Protein 3OQ5 (pdb70)

InterPro domains:
  IPR002515 Zinc finger, C2H2C-type [PF01530] (621-649)
  IPR002515 Zinc finger, C2H2C-type [PS51802] (613-656)
  IPR004092 Mbt repeat domain [PF02820] (310-378)
  IPR004092 Mbt repeat domain [PF02820] (417-484)
  IPR004092 Mbt repeat domain [PF02820] (521-587)
  IPR004092 Mbt repeat domain [PS51079] (274-374)
  IPR004092 Mbt repeat domain [PS51079] (382-481)
  IPR004092 Mbt repeat domain [PS51079] (490-585)
  IPR004092 Mbt repeat domain [SM00561] (274-374)
  IPR004092 Mbt repeat domain [SM00561] (382-481)
  IPR004092 Mbt repeat domain [SM00561] (490-585)
  IPR036060 Zinc finger, C2H2C-type superfamily [SSF103637] (619-657)
  IPR047361 Lethal(3)malignant brain tumor-like protein 1, first MBT repeat [cd20131] (293-401)
  IPR047362 Lethal(3)malignant brain tumor-like protein 1, third MBT repeat [cd20137] (513-587)
  IPR050548 Polycomb group and chromatin remodeling factors [PTHR12247] (184-776)

Organism: Homo sapiens (NCBI:txid9606)

Radius of gyration: 35.73 Å; Cα contacts (8 Å, |Δi|>4): 1962; chains: 3; bounding box: 79×99×88 Å

Structure (mmCIF, N/CA/C/O backbone):
data_3OQ5
#
_entry.id   3OQ5
#
_cell.length_a   109.080
_cell.length_b   109.080
_cell.length_c   90.050
_cell.angle_alpha   90.00
_cell.angle_beta   90.00
_cell.angle_gamma   120.00
#
_symmetry.space_group_name_H-M   'P 32'
#
loop_
_entity.id
_entity.type
_entity.pdbx_description
1 polymer 'Lethal(3)malignant brain tumor-like protein'
2 polymer 'Cellular tumor antigen p53'
3 water water
#
loop_
_atom_site.group_PDB
_atom_site.id
_atom_site.type_symbol
_atom_site.label_atom_id
_atom_site.label_alt_id
_atom_site.label_comp_id
_atom_site.label_asym_id
_atom_site.label_entity_id
_atom_site.label_seq_id
_atom_site.pdbx_PDB_ins_code
_atom_site.Cartn_x
_atom_site.Cartn_y
_atom_site.Cartn_z
_atom_site.occupancy
_atom_site.B_iso_or_equiv
_atom_site.auth_seq_id
_atom_site.auth_comp_id
_atom_site.auth_asym_id
_atom_site.auth_atom_id
_atom_site.pdbx_PDB_model_num
ATOM 1 N N . TRP A 1 21 ? 22.325 0.558 -17.990 1.00 54.24 206 TRP A N 1
ATOM 2 C CA . TRP A 1 21 ? 23.193 -0.052 -16.994 1.00 57.67 206 TRP A CA 1
ATOM 3 C C . TRP A 1 21 ? 22.638 -1.386 -16.520 1.00 54.37 206 TRP A C 1
ATOM 4 O O . TRP A 1 21 ? 21.425 -1.583 -16.464 1.00 49.43 206 TRP A O 1
ATOM 15 N N . SER A 1 22 ? 23.541 -2.296 -16.172 1.00 60.28 207 SER A N 1
ATOM 16 C CA . SER A 1 22 ? 23.168 -3.623 -15.697 1.00 60.47 207 SER A CA 1
ATOM 17 C C . SER A 1 22 ? 24.246 -4.210 -14.791 1.00 59.70 207 SER A C 1
ATOM 18 O O . SER A 1 22 ? 25.420 -3.868 -14.906 1.00 65.05 207 SER A O 1
ATOM 21 N N . TRP A 1 23 ? 23.840 -5.089 -13.883 1.00 53.11 208 TRP A N 1
ATOM 22 C CA . TRP A 1 23 ? 24.791 -5.813 -13.052 1.00 50.50 208 TRP A CA 1
ATOM 23 C C . TRP A 1 23 ? 25.708 -6.679 -13.905 1.00 49.78 208 TRP A C 1
ATOM 24 O O . TRP A 1 23 ? 26.919 -6.703 -13.700 1.00 51.63 208 TRP A O 1
ATOM 35 N N . GLU A 1 24 ? 25.118 -7.393 -14.858 1.00 50.04 209 GLU A N 1
ATOM 36 C CA . GLU A 1 24 ? 25.856 -8.330 -15.698 1.00 51.12 209 GLU A CA 1
ATOM 37 C C . GLU A 1 24 ? 26.949 -7.640 -16.508 1.00 51.33 209 GLU A C 1
ATOM 38 O O . GLU A 1 24 ? 28.056 -8.153 -16.622 1.00 52.37 209 GLU A O 1
ATOM 44 N N . SER A 1 25 ? 26.634 -6.479 -17.070 1.00 55.54 210 SER A N 1
ATOM 45 C CA . SER A 1 25 ? 27.615 -5.701 -17.816 1.00 49.81 210 SER A CA 1
ATOM 46 C C . SER A 1 25 ? 28.655 -5.084 -16.885 1.00 54.95 210 SER A C 1
ATOM 47 O O . SER A 1 25 ? 29.832 -4.985 -17.233 1.00 58.31 210 SER A O 1
ATOM 50 N N . TYR A 1 26 ? 28.213 -4.671 -15.700 1.00 57.42 211 TYR A N 1
ATOM 51 C CA . TYR A 1 26 ? 29.084 -4.014 -14.729 1.00 49.61 211 TYR A CA 1
ATOM 52 C C . TYR A 1 26 ? 29.986 -4.997 -13.991 1.00 50.51 211 TYR A C 1
ATOM 53 O O . TYR A 1 26 ? 31.157 -4.714 -13.757 1.00 47.65 211 TYR A O 1
ATOM 62 N N . LEU A 1 27 ? 29.431 -6.141 -13.608 1.00 53.31 212 LEU A N 1
ATOM 63 C CA . LEU A 1 27 ? 30.222 -7.204 -13.001 1.00 51.24 212 LEU A CA 1
ATOM 64 C C . LEU A 1 27 ? 31.164 -7.795 -14.033 1.00 56.87 212 LEU A C 1
ATOM 65 O O . LEU A 1 27 ? 32.192 -8.373 -13.691 1.00 55.53 212 LEU A O 1
ATOM 70 N N . GLU A 1 28 ? 30.791 -7.656 -15.300 1.00 68.64 213 GLU A N 1
ATOM 71 C CA . GLU A 1 28 ? 31.580 -8.185 -16.404 1.00 58.79 213 GLU A CA 1
ATOM 72 C C . GLU A 1 28 ? 32.741 -7.256 -16.722 1.00 58.98 213 GLU A C 1
ATOM 73 O O . GLU A 1 28 ? 33.855 -7.708 -16.972 1.00 65.70 213 GLU A O 1
ATOM 79 N N . GLU A 1 29 ? 32.477 -5.954 -16.704 1.00 61.15 214 GLU A N 1
ATOM 80 C CA . GLU A 1 29 ? 33.498 -4.965 -17.031 1.00 59.40 214 GLU A CA 1
ATOM 81 C C . GLU A 1 29 ? 34.413 -4.666 -15.839 1.00 65.79 214 GLU A C 1
ATOM 82 O O . GLU A 1 29 ? 35.397 -3.934 -15.967 1.00 57.00 214 GLU A O 1
ATOM 88 N N . GLN A 1 30 ? 34.087 -5.244 -14.686 1.00 73.77 215 GLN A N 1
ATOM 89 C CA . GLN A 1 30 ? 34.829 -4.980 -13.454 1.00 62.69 215 GLN A CA 1
ATOM 90 C C . GLN A 1 30 ? 35.498 -6.229 -12.893 1.00 60.00 215 GLN A C 1
ATOM 91 O O . GLN A 1 30 ? 36.274 -6.146 -11.942 1.00 60.16 215 GLN A O 1
ATOM 97 N N . LYS A 1 31 ? 35.187 -7.383 -13.476 1.00 61.34 216 LYS A N 1
ATOM 98 C CA . LYS A 1 31 ? 35.802 -8.650 -13.073 1.00 62.16 216 LYS A CA 1
ATOM 99 C C . LYS A 1 31 ? 35.465 -9.072 -11.640 1.00 62.15 216 LYS A C 1
ATOM 100 O O . LYS A 1 31 ? 36.176 -9.887 -11.049 1.00 64.62 216 LYS A O 1
ATOM 106 N N . ALA A 1 32 ? 34.387 -8.523 -11.084 1.00 53.30 217 ALA A N 1
ATOM 107 C CA . ALA A 1 32 ? 34.018 -8.809 -9.698 1.00 51.68 217 ALA A CA 1
ATOM 108 C C . ALA A 1 32 ? 32.824 -9.753 -9.600 1.00 49.23 217 ALA A C 1
ATOM 109 O O . ALA A 1 32 ? 32.246 -10.148 -10.616 1.00 56.63 217 ALA A O 1
ATOM 111 N N . ILE A 1 33 ? 32.464 -10.115 -8.370 1.00 49.81 218 ILE A N 1
ATOM 112 C CA . ILE A 1 33 ? 31.292 -10.956 -8.130 1.00 54.97 218 ILE A CA 1
ATOM 113 C C . ILE A 1 33 ? 30.397 -10.357 -7.047 1.00 51.85 218 ILE A C 1
ATOM 114 O O . ILE A 1 33 ? 30.820 -9.483 -6.291 1.00 49.50 218 ILE A O 1
ATOM 119 N N . THR A 1 34 ? 29.158 -10.834 -6.979 1.00 59.50 219 THR A N 1
ATOM 120 C CA . THR A 1 34 ? 28.208 -10.369 -5.975 1.00 53.64 219 THR A CA 1
ATOM 121 C C . THR A 1 34 ? 28.136 -11.325 -4.796 1.00 57.60 219 THR A C 1
ATOM 122 O O . THR A 1 34 ? 28.280 -12.538 -4.954 1.00 45.93 219 THR A O 1
ATOM 126 N N . ALA A 1 35 ? 27.917 -10.766 -3.611 1.00 56.95 220 ALA A N 1
ATOM 127 C CA . ALA A 1 35 ? 27.708 -11.572 -2.426 1.00 47.99 220 ALA A CA 1
ATOM 128 C C . ALA A 1 35 ? 26.604 -12.573 -2.731 1.00 54.60 220 ALA A C 1
ATOM 129 O O . ALA A 1 35 ? 25.520 -12.187 -3.170 1.00 51.15 220 ALA A O 1
ATOM 131 N N . PRO A 1 36 ? 26.887 -13.868 -2.530 1.00 49.71 221 PRO A N 1
ATOM 132 C CA . PRO A 1 36 ? 25.888 -14.915 -2.753 1.00 46.02 221 PRO A CA 1
ATOM 133 C C . PRO A 1 36 ? 24.660 -14.680 -1.886 1.00 52.98 221 PRO A C 1
ATOM 134 O O . PRO A 1 36 ? 24.803 -14.316 -0.719 1.00 52.97 221 PRO A O 1
ATOM 138 N N . VAL A 1 37 ? 23.476 -14.884 -2.456 1.00 53.23 222 VAL A N 1
ATOM 139 C CA . VAL A 1 37 ? 22.218 -14.703 -1.737 1.00 46.27 222 VAL A CA 1
ATOM 140 C C . VAL A 1 37 ? 22.200 -15.451 -0.398 1.00 53.55 222 VAL A C 1
ATOM 141 O O . VAL A 1 37 ? 21.497 -15.052 0.536 1.00 55.58 222 VAL A O 1
ATOM 145 N N . SER A 1 38 ? 22.990 -16.519 -0.300 1.00 53.08 223 SER A N 1
ATOM 146 C CA . SER A 1 38 ? 23.052 -17.321 0.924 1.00 48.56 223 SER A CA 1
ATOM 147 C C . SER A 1 38 ? 23.814 -16.637 2.063 1.00 39.96 223 SER A C 1
ATOM 148 O O . SER A 1 38 ? 23.711 -17.054 3.218 1.00 41.89 223 SER A O 1
ATOM 151 N N . LEU A 1 39 ? 24.572 -15.592 1.738 1.00 39.61 224 LEU A N 1
ATOM 152 C CA . LEU A 1 39 ? 25.282 -14.814 2.748 1.00 42.75 224 LEU A CA 1
ATOM 153 C C . LEU A 1 39 ? 24.328 -13.889 3.492 1.00 47.37 224 LEU A C 1
ATOM 154 O O . LEU A 1 39 ? 24.659 -13.353 4.552 1.00 51.36 224 LEU A O 1
ATOM 159 N N . PHE A 1 40 ? 23.141 -13.705 2.929 1.00 44.52 225 PHE A N 1
ATOM 160 C CA . PHE A 1 40 ? 22.192 -12.737 3.452 1.00 39.64 225 PHE A CA 1
ATOM 161 C C . PHE A 1 40 ? 21.139 -13.379 4.337 1.00 44.21 225 PHE A C 1
ATOM 162 O O . PHE A 1 40 ? 20.869 -14.575 4.236 1.00 44.85 225 PHE A O 1
ATOM 170 N N . GLN A 1 41 ? 20.555 -12.569 5.214 1.00 52.12 226 GLN A N 1
ATOM 171 C CA . GLN A 1 41 ? 19.393 -12.977 5.989 1.00 45.02 226 GLN A CA 1
ATOM 172 C C . GLN A 1 41 ? 18.209 -13.038 5.042 1.00 48.14 226 GLN A C 1
ATOM 173 O O . GLN A 1 41 ? 18.168 -12.296 4.059 1.00 49.94 226 GLN A O 1
ATOM 179 N N . ASP A 1 42 ? 17.247 -13.912 5.329 1.00 46.29 227 ASP A N 1
ATOM 180 C CA . ASP A 1 42 ? 16.076 -14.045 4.466 1.00 48.56 227 ASP A CA 1
ATOM 181 C C . ASP A 1 42 ? 15.378 -12.703 4.290 1.00 59.71 227 ASP A C 1
ATOM 182 O O . ASP A 1 42 ? 15.000 -12.330 3.174 1.00 56.36 227 ASP A O 1
ATOM 187 N N . SER A 1 43 ? 15.221 -11.978 5.397 1.00 48.63 228 SER A N 1
ATOM 188 C CA . SER A 1 43 ? 14.542 -10.686 5.383 1.00 36.79 228 SER A CA 1
ATOM 189 C C . SER A 1 43 ? 15.191 -9.704 4.403 1.00 40.97 228 SER A C 1
ATOM 190 O O . SER A 1 43 ? 14.503 -8.890 3.779 1.00 44.00 228 SER A O 1
ATOM 193 N N . GLN A 1 44 ? 16.509 -9.803 4.253 1.00 40.18 229 GLN A N 1
ATOM 194 C CA . GLN A 1 44 ? 17.260 -8.903 3.381 1.00 40.11 229 GLN A CA 1
ATOM 195 C C . GLN A 1 44 ? 17.222 -9.350 1.922 1.00 45.91 229 GLN A C 1
ATOM 196 O O . GLN A 1 44 ? 17.320 -8.529 1.007 1.00 45.94 229 GLN A O 1
ATOM 202 N N . ALA A 1 45 ? 17.092 -10.657 1.713 1.00 48.29 230 ALA A N 1
ATOM 203 C CA . ALA A 1 45 ? 17.211 -11.236 0.377 1.00 43.22 230 ALA A CA 1
ATOM 204 C C . ALA A 1 45 ? 15.869 -11.472 -0.290 1.00 46.14 230 ALA A C 1
ATOM 205 O O . ALA A 1 45 ? 15.807 -11.654 -1.504 1.00 56.67 230 ALA A O 1
ATOM 207 N N . VAL A 1 46 ? 14.798 -11.466 0.500 1.00 50.58 231 VAL A N 1
ATOM 208 C CA . VAL A 1 46 ? 13.460 -11.767 -0.013 1.00 47.71 231 VAL A CA 1
ATOM 209 C C . VAL A 1 46 ? 12.917 -10.683 -0.957 1.00 48.47 231 VAL A C 1
ATOM 210 O O . VAL A 1 46 ? 12.838 -9.514 -0.590 1.00 54.14 231 VAL A O 1
ATOM 214 N N . THR A 1 47 ? 12.544 -11.081 -2.172 1.00 52.24 232 THR A N 1
ATOM 215 C CA . THR A 1 47 ? 12.093 -10.127 -3.186 1.00 49.57 232 THR A CA 1
ATOM 216 C C . THR A 1 47 ? 10.734 -10.453 -3.816 1.00 52.16 232 THR A C 1
ATOM 217 O O . THR A 1 47 ? 10.215 -9.671 -4.619 1.00 52.61 232 THR A O 1
ATOM 221 N N . HIS A 1 48 ? 10.154 -11.593 -3.456 1.00 47.52 233 HIS A N 1
ATOM 222 C CA . HIS A 1 48 ? 8.935 -12.044 -4.123 1.00 38.09 233 HIS A CA 1
ATOM 223 C C . HIS A 1 48 ? 7.643 -11.681 -3.396 1.00 45.96 233 HIS A C 1
ATOM 224 O O . HIS A 1 48 ? 6.565 -12.124 -3.788 1.00 42.93 233 HIS A O 1
ATOM 231 N N . ASN A 1 49 ? 7.748 -10.878 -2.341 1.00 57.09 234 ASN A N 1
ATOM 232 C CA . ASN A 1 49 ? 6.571 -10.444 -1.599 1.00 38.95 234 ASN A CA 1
ATOM 233 C C . ASN A 1 49 ? 6.100 -9.075 -2.043 1.00 39.02 234 ASN A C 1
ATOM 234 O O . ASN A 1 49 ? 6.904 -8.168 -2.235 1.00 41.49 234 ASN A O 1
ATOM 239 N N . LYS A 1 50 ? 4.791 -8.927 -2.199 1.00 45.55 235 LYS A N 1
ATOM 240 C CA . LYS A 1 50 ? 4.223 -7.657 -2.623 1.00 45.29 235 LYS A CA 1
ATOM 241 C C . LYS A 1 50 ? 4.169 -6.669 -1.468 1.00 40.09 235 LYS A C 1
ATOM 242 O O . LYS A 1 50 ? 3.736 -7.008 -0.360 1.00 41.70 235 LYS A O 1
ATOM 248 N N . ASN A 1 51 ? 4.632 -5.449 -1.728 1.00 36.28 236 ASN A N 1
ATOM 249 C CA . ASN A 1 51 ? 4.421 -4.340 -0.809 1.00 34.28 236 ASN A CA 1
ATOM 250 C C . ASN A 1 51 ? 2.945 -3.987 -0.890 1.00 29.20 236 ASN A C 1
ATOM 251 O O . ASN A 1 51 ? 2.486 -3.459 -1.900 1.00 30.60 236 ASN A O 1
ATOM 256 N N . GLY A 1 52 ? 2.198 -4.316 0.160 1.00 37.42 237 GLY A N 1
ATOM 257 C CA . GLY A 1 52 ? 0.757 -4.130 0.169 1.00 28.15 237 GLY A CA 1
ATOM 258 C C . GLY A 1 52 ? 0.349 -2.826 0.808 1.00 23.42 237 GLY A C 1
ATOM 259 O O . GLY A 1 52 ? -0.834 -2.521 0.922 1.00 28.84 237 GLY A O 1
ATOM 260 N N . PHE A 1 53 ? 1.342 -2.060 1.236 1.00 28.03 238 PHE A N 1
ATOM 261 C CA . PHE A 1 53 ? 1.098 -0.781 1.875 1.00 29.99 238 PHE A CA 1
ATOM 262 C C . PHE A 1 53 ? 0.715 0.252 0.833 1.00 31.72 238 PHE A C 1
ATOM 263 O O . PHE A 1 53 ? 1.322 0.332 -0.228 1.00 31.80 238 PHE A O 1
ATOM 271 N N . LYS A 1 54 ? -0.308 1.038 1.135 1.00 28.55 239 LYS A N 1
ATOM 272 C CA . LYS A 1 54 ? -0.763 2.045 0.201 1.00 22.80 239 LYS A CA 1
ATOM 273 C C . LYS A 1 54 ? -0.589 3.413 0.820 1.00 24.77 239 LYS A C 1
ATOM 274 O O . LYS A 1 54 ? -0.447 3.537 2.037 1.00 37.67 239 LYS A O 1
ATOM 280 N N . LEU A 1 55 ? -0.577 4.439 -0.021 1.00 27.47 240 LEU A N 1
ATOM 281 C CA . LEU A 1 55 ? -0.433 5.806 0.454 1.00 35.58 240 LEU A CA 1
ATOM 282 C C . LEU A 1 55 ? -1.547 6.182 1.424 1.00 31.00 240 LEU A C 1
ATOM 283 O O . LEU A 1 55 ? -2.702 5.821 1.222 1.00 31.33 240 LEU A O 1
ATOM 288 N N . GLY A 1 56 ? -1.190 6.912 2.474 1.00 25.59 241 GLY A N 1
ATOM 289 C CA . GLY A 1 56 ? -2.174 7.472 3.382 1.00 24.95 241 GLY A CA 1
ATOM 290 C C . GLY A 1 56 ? -2.610 6.552 4.499 1.00 28.76 241 GLY A C 1
ATOM 291 O O . GLY A 1 56 ? -3.307 6.978 5.417 1.00 29.69 241 GLY A O 1
ATOM 292 N N . MET A 1 57 ? -2.211 5.285 4.412 1.00 34.86 242 MET A N 1
ATOM 293 C CA . MET A 1 57 ? -2.525 4.306 5.445 1.00 23.17 242 MET A CA 1
ATOM 294 C C . MET A 1 57 ? -1.838 4.716 6.727 1.00 31.93 242 MET A C 1
ATOM 295 O O . MET A 1 57 ? -0.725 5.246 6.698 1.00 39.54 242 MET A O 1
ATOM 300 N N . LYS A 1 58 ? -2.496 4.473 7.853 1.00 28.63 243 LYS A N 1
ATOM 301 C CA . LYS A 1 58 ? -1.912 4.799 9.139 1.00 26.57 243 LYS A CA 1
ATOM 302 C C . LYS A 1 58 ? -1.528 3.540 9.907 1.00 32.02 243 LYS A C 1
ATOM 303 O O . LYS A 1 58 ? -2.297 2.585 9.989 1.00 37.66 243 LYS A O 1
ATOM 309 N N . LEU A 1 59 ? -0.320 3.538 10.454 1.00 36.79 244 LEU A N 1
ATOM 310 C CA . LEU A 1 59 ? 0.147 2.426 11.268 1.00 39.73 244 LEU A CA 1
ATOM 311 C C . LEU A 1 59 ? 0.794 2.961 12.542 1.00 33.06 244 LEU A C 1
ATOM 312 O O . LEU A 1 59 ? 0.806 4.174 12.775 1.00 34.98 244 LEU A O 1
ATOM 317 N N . GLU A 1 60 ? 1.304 2.051 13.371 1.00 36.74 245 GLU A N 1
ATOM 318 C CA . GLU A 1 60 ? 2.117 2.412 14.536 1.00 39.50 245 GLU A CA 1
ATOM 319 C C . GLU A 1 60 ? 3.550 1.953 14.290 1.00 34.05 245 GLU A C 1
ATOM 320 O O . GLU A 1 60 ? 3.783 1.006 13.542 1.00 35.63 245 GLU A O 1
ATOM 326 N N . GLY A 1 61 ? 4.513 2.616 14.913 1.00 31.62 246 GLY A N 1
ATOM 327 C CA . GLY A 1 61 ? 5.899 2.259 14.692 1.00 29.14 246 GLY A CA 1
ATOM 328 C C . GLY A 1 61 ? 6.844 2.936 15.658 1.00 35.14 246 GLY A C 1
ATOM 329 O O . GLY A 1 61 ? 6.474 3.896 16.342 1.00 34.60 246 GLY A O 1
ATOM 330 N N . ILE A 1 62 ? 8.071 2.430 15.708 1.00 39.82 247 ILE A N 1
ATOM 331 C CA . ILE A 1 62 ? 9.094 2.990 16.571 1.00 35.54 247 ILE A CA 1
ATOM 332 C C . ILE A 1 62 ? 9.744 4.193 15.899 1.00 28.10 247 ILE A C 1
ATOM 333 O O . ILE A 1 62 ? 10.055 4.159 14.720 1.00 31.29 247 ILE A O 1
ATOM 338 N N . ASP A 1 63 ? 9.938 5.263 16.650 1.00 27.45 248 ASP A N 1
ATOM 339 C CA . ASP A 1 63 ? 10.827 6.319 16.217 1.00 26.42 248 ASP A CA 1
ATOM 340 C C . ASP A 1 63 ? 12.226 5.716 16.173 1.00 32.77 248 ASP A C 1
ATOM 341 O O . ASP A 1 63 ? 12.717 5.235 17.190 1.00 41.08 248 ASP A O 1
ATOM 346 N N . PRO A 1 64 ? 12.868 5.718 14.991 1.00 36.53 249 PRO A N 1
ATOM 347 C CA . PRO A 1 64 ? 14.222 5.165 14.836 1.00 33.79 249 PRO A CA 1
ATOM 348 C C . PRO A 1 64 ? 15.263 5.924 15.654 1.00 33.24 249 PRO A C 1
ATOM 349 O O . PRO A 1 64 ? 16.305 5.364 15.992 1.00 37.34 249 PRO A O 1
ATOM 353 N N . GLN A 1 65 ? 14.973 7.188 15.954 1.00 35.87 250 GLN A N 1
ATOM 354 C CA . GLN A 1 65 ? 15.845 8.033 16.763 1.00 42.14 250 GLN A CA 1
ATOM 355 C C . GLN A 1 65 ? 15.675 7.735 18.244 1.00 41.00 250 GLN A C 1
ATOM 356 O O . GLN A 1 65 ? 16.482 8.160 19.072 1.00 48.24 250 GLN A O 1
ATOM 362 N N . HIS A 1 66 ? 14.607 7.013 18.566 1.00 43.72 251 HIS A N 1
ATOM 363 C CA . HIS A 1 66 ? 14.316 6.591 19.930 1.00 40.91 251 HIS A CA 1
ATOM 364 C C . HIS A 1 66 ? 13.542 5.280 19.868 1.00 37.71 251 HIS A C 1
ATOM 365 O O . HIS A 1 66 ? 12.311 5.296 19.903 1.00 35.59 251 HIS A O 1
ATOM 372 N N . PRO A 1 67 ? 14.266 4.144 19.776 1.00 41.03 252 PRO A N 1
ATOM 373 C CA . PRO A 1 67 ? 13.739 2.789 19.543 1.00 36.70 252 PRO A CA 1
ATOM 374 C C . PRO A 1 67 ? 12.813 2.245 20.643 1.00 45.64 252 PRO A C 1
ATOM 375 O O . PRO A 1 67 ? 12.347 1.106 20.533 1.00 41.41 252 PRO A O 1
ATOM 379 N N . SER A 1 68 ? 12.551 3.033 21.682 1.00 43.37 253 SER A N 1
ATOM 380 C CA . SER A 1 68 ? 11.607 2.624 22.719 1.00 37.61 253 SER A CA 1
ATOM 381 C C . SER A 1 68 ? 10.295 3.401 22.627 1.00 35.13 253 SER A C 1
ATOM 382 O O . SER A 1 68 ? 9.364 3.152 23.387 1.00 32.81 253 SER A O 1
ATOM 385 N N . MET A 1 69 ? 10.235 4.340 21.688 1.00 36.57 254 MET A N 1
ATOM 386 C CA . MET A 1 69 ? 9.071 5.198 21.511 1.00 33.48 254 MET A CA 1
ATOM 387 C C . MET A 1 69 ? 8.198 4.693 20.371 1.00 36.61 254 MET A C 1
ATOM 388 O O . MET A 1 69 ? 8.705 4.233 19.351 1.00 38.93 254 MET A O 1
ATOM 393 N N . TYR A 1 70 ? 6.884 4.784 20.548 1.00 35.31 255 TYR A N 1
ATOM 394 C CA . TYR A 1 70 ? 5.936 4.356 19.524 1.00 27.26 255 TYR A CA 1
ATOM 395 C C . TYR A 1 70 ? 5.049 5.525 19.099 1.00 30.46 255 TYR A C 1
ATOM 396 O O . TYR A 1 70 ? 4.432 6.189 19.929 1.00 35.73 255 TYR A O 1
ATOM 405 N N . PHE A 1 71 ? 5.005 5.786 17.799 1.00 31.42 256 PHE A N 1
ATOM 406 C CA . PHE A 1 71 ? 4.264 6.925 17.273 1.00 33.97 256 PHE A CA 1
ATOM 407 C C . PHE A 1 71 ? 3.172 6.456 16.326 1.00 31.61 256 PHE A C 1
ATOM 408 O O . PHE A 1 71 ? 3.152 5.292 15.928 1.00 31.62 256 PHE A O 1
ATOM 416 N N . ILE A 1 72 ? 2.262 7.364 15.979 1.00 38.20 257 ILE A N 1
ATOM 417 C CA . ILE A 1 72 ? 1.312 7.125 14.900 1.00 38.02 257 ILE A CA 1
ATOM 418 C C . ILE A 1 72 ? 1.945 7.580 13.592 1.00 35.16 257 ILE A C 1
ATOM 419 O O . ILE A 1 72 ? 2.307 8.745 13.442 1.00 39.31 257 ILE A O 1
ATOM 424 N N . LEU A 1 73 ? 2.080 6.663 12.644 1.00 38.78 258 LEU A N 1
ATOM 425 C CA . LEU A 1 73 ? 2.754 6.976 11.395 1.00 37.28 258 LEU A CA 1
ATOM 426 C C . LEU A 1 73 ? 1.810 6.826 10.207 1.00 33.31 258 LEU A C 1
ATOM 427 O O . LEU A 1 73 ? 0.864 6.047 10.259 1.00 39.12 258 LEU A O 1
ATOM 432 N N . THR A 1 74 ? 2.064 7.588 9.148 1.00 32.69 259 THR A N 1
ATOM 433 C CA . THR A 1 74 ? 1.265 7.509 7.924 1.00 33.13 259 THR A CA 1
ATOM 434 C C . THR A 1 74 ? 2.150 7.267 6.706 1.00 27.50 259 THR A C 1
ATOM 435 O O . THR A 1 74 ? 3.120 7.985 6.504 1.00 30.59 259 THR A O 1
ATOM 439 N N . VAL A 1 75 ? 1.826 6.250 5.910 1.00 25.28 260 VAL A N 1
ATOM 440 C CA . VAL A 1 75 ? 2.543 5.991 4.657 1.00 27.18 260 VAL A CA 1
ATOM 441 C C . VAL A 1 75 ? 2.505 7.217 3.738 1.00 33.36 260 VAL A C 1
ATOM 442 O O . VAL A 1 75 ? 1.439 7.640 3.296 1.00 34.76 260 VAL A O 1
ATOM 446 N N . ALA A 1 76 ? 3.673 7.774 3.438 1.00 37.15 261 ALA A N 1
ATOM 447 C CA . ALA A 1 76 ? 3.754 8.990 2.634 1.00 28.96 261 ALA A CA 1
ATOM 448 C C . ALA A 1 76 ? 4.369 8.748 1.260 1.00 34.32 261 ALA A C 1
ATOM 449 O O . ALA A 1 76 ? 4.305 9.615 0.390 1.00 43.75 261 ALA A O 1
ATOM 451 N N . GLU A 1 77 ? 4.973 7.580 1.067 1.00 30.30 262 GLU A N 1
ATOM 452 C CA . GLU A 1 77 ? 5.546 7.226 -0.230 1.00 29.42 262 GLU A CA 1
ATOM 453 C C . GLU A 1 77 ? 5.945 5.761 -0.246 1.00 33.97 262 GLU A C 1
ATOM 454 O O . GLU A 1 77 ? 6.556 5.270 0.696 1.00 33.76 262 GLU A O 1
ATOM 460 N N . VAL A 1 78 ? 5.592 5.062 -1.318 1.00 42.75 263 VAL A N 1
ATOM 461 C CA . VAL A 1 78 ? 6.017 3.682 -1.492 1.00 29.78 263 VAL A CA 1
ATOM 462 C C . VAL A 1 78 ? 6.912 3.552 -2.709 1.00 33.79 263 VAL A C 1
ATOM 463 O O . VAL A 1 78 ? 6.639 4.145 -3.754 1.00 33.31 263 VAL A O 1
ATOM 467 N N . CYS A 1 79 ? 7.982 2.775 -2.564 1.00 38.04 264 CYS A N 1
ATOM 468 C CA . CYS A 1 79 ? 8.957 2.596 -3.635 1.00 36.65 264 CYS A CA 1
ATOM 469 C C . CYS A 1 79 ? 9.549 1.188 -3.618 1.00 32.12 264 CYS A C 1
ATOM 470 O O . CYS A 1 79 ? 10.488 0.913 -2.881 1.00 39.80 264 CYS A O 1
ATOM 473 N N . GLY A 1 80 ? 9.009 0.293 -4.436 1.00 25.65 265 GLY A N 1
ATOM 474 C CA . GLY A 1 80 ? 9.453 -1.084 -4.410 1.00 26.31 265 GLY A CA 1
ATOM 475 C C . GLY A 1 80 ? 8.986 -1.780 -3.151 1.00 31.66 265 GLY A C 1
ATOM 476 O O . GLY A 1 80 ? 7.805 -1.735 -2.825 1.00 35.79 265 GLY A O 1
ATOM 477 N N . TYR A 1 81 ? 9.910 -2.424 -2.441 1.00 39.62 266 TYR A N 1
ATOM 478 C CA . TYR A 1 81 ? 9.567 -3.144 -1.211 1.00 32.18 266 TYR A CA 1
ATOM 479 C C . TYR A 1 81 ? 9.816 -2.275 0.005 1.00 31.15 266 TYR A C 1
ATOM 480 O O . TYR A 1 81 ? 10.068 -2.772 1.098 1.00 32.42 266 TYR A O 1
ATOM 489 N N . ARG A 1 82 ? 9.738 -0.967 -0.201 1.00 38.72 267 ARG A N 1
ATOM 490 C CA . ARG A 1 82 ? 10.013 -0.004 0.852 1.00 35.60 267 ARG A CA 1
ATOM 491 C C . ARG A 1 82 ? 8.920 1.049 0.917 1.00 31.61 267 ARG A C 1
ATOM 492 O O . ARG A 1 82 ? 8.229 1.305 -0.063 1.00 32.13 267 ARG A O 1
ATOM 500 N N . LEU A 1 83 ? 8.764 1.649 2.089 1.00 40.52 268 LEU A N 1
ATOM 501 C CA . LEU A 1 83 ? 7.798 2.717 2.281 1.00 39.36 268 LEU A CA 1
ATOM 502 C C . LEU A 1 83 ? 8.412 3.827 3.121 1.00 34.17 268 LEU A C 1
ATOM 503 O O . LEU A 1 83 ? 9.204 3.564 4.030 1.00 32.49 268 LEU A O 1
ATOM 508 N N . ARG A 1 84 ? 8.061 5.067 2.796 1.00 30.90 269 ARG A N 1
ATOM 509 C CA . ARG A 1 84 ? 8.447 6.213 3.608 1.00 33.65 269 ARG A CA 1
ATOM 510 C C . ARG A 1 84 ? 7.303 6.515 4.577 1.00 36.06 269 ARG A C 1
ATOM 511 O O . ARG A 1 84 ? 6.145 6.567 4.169 1.00 36.10 269 ARG A O 1
ATOM 519 N N . LEU A 1 85 ? 7.623 6.693 5.858 1.00 32.68 270 LEU A N 1
ATOM 520 C CA . LEU A 1 85 ? 6.596 6.883 6.880 1.00 24.99 270 LEU A CA 1
ATOM 521 C C . LEU A 1 85 ? 6.638 8.280 7.475 1.00 30.44 270 LEU A C 1
ATOM 522 O O . LEU A 1 85 ? 7.710 8.798 7.774 1.00 31.53 270 LEU A O 1
ATOM 527 N N . HIS A 1 86 ? 5.459 8.874 7.656 1.00 35.16 271 HIS A N 1
ATOM 528 C CA . HIS A 1 86 ? 5.337 10.227 8.192 1.00 37.24 271 HIS A CA 1
ATOM 529 C C . HIS A 1 86 ? 4.888 10.204 9.651 1.00 31.02 271 HIS A C 1
ATOM 530 O O . HIS A 1 86 ? 4.118 9.340 10.053 1.00 34.17 271 HIS A O 1
ATOM 537 N N . PHE A 1 87 ? 5.376 11.161 10.434 1.00 32.84 272 PHE A N 1
ATOM 538 C CA . PHE A 1 87 ? 4.999 11.293 11.838 1.00 34.89 272 PHE A CA 1
ATOM 539 C C . PHE A 1 87 ? 3.794 12.207 11.983 1.00 35.70 272 PHE A C 1
ATOM 540 O O . PHE A 1 87 ? 3.951 13.420 12.041 1.00 34.29 272 PHE A O 1
ATOM 548 N N . ASP A 1 88 ? 2.598 11.630 12.056 1.00 43.66 273 ASP A N 1
ATOM 549 C CA . ASP A 1 88 ? 1.370 12.415 12.160 1.00 36.87 273 ASP A CA 1
ATOM 550 C C . ASP A 1 88 ? 1.473 13.539 13.185 1.00 41.73 273 ASP A C 1
ATOM 551 O O . ASP A 1 88 ? 1.731 13.292 14.359 1.00 48.11 273 ASP A O 1
ATOM 556 N N . GLY A 1 89 ? 1.271 14.774 12.729 1.00 50.23 274 GLY A N 1
ATOM 557 C CA . GLY A 1 89 ? 1.316 15.942 13.595 1.00 49.76 274 GLY A CA 1
ATOM 558 C C . GLY A 1 89 ? 2.647 16.679 13.618 1.00 49.95 274 GLY A C 1
ATOM 559 O O . GLY A 1 89 ? 2.714 17.847 14.006 1.00 54.55 274 GLY A O 1
ATOM 560 N N . TYR A 1 90 ? 3.709 15.993 13.205 1.00 49.71 275 TYR A N 1
ATOM 561 C CA . TYR A 1 90 ? 5.050 16.565 13.210 1.00 41.90 275 TYR A CA 1
ATOM 562 C C . TYR A 1 90 ? 5.528 16.892 11.801 1.00 49.16 275 TYR A C 1
ATOM 563 O O . TYR A 1 90 ? 4.784 16.756 10.825 1.00 53.33 275 TYR A O 1
ATOM 572 N N . SER A 1 91 ? 6.776 17.329 11.704 1.00 50.54 276 SER A N 1
ATOM 573 C CA . SER A 1 91 ? 7.318 17.802 10.440 1.00 39.27 276 SER A CA 1
ATOM 574 C C . SER A 1 91 ? 7.570 16.657 9.465 1.00 50.62 276 SER A C 1
ATOM 575 O O . SER A 1 91 ? 7.683 15.502 9.872 1.00 46.07 276 SER A O 1
ATOM 578 N N . GLU A 1 92 ? 7.652 16.988 8.177 1.00 51.12 277 GLU A N 1
ATOM 579 C CA . GLU A 1 92 ? 7.948 16.003 7.144 1.00 42.87 277 GLU A CA 1
ATOM 580 C C . GLU A 1 92 ? 9.444 15.736 7.048 1.00 41.25 277 GLU A C 1
ATOM 581 O O . GLU A 1 92 ? 9.888 14.949 6.215 1.00 51.22 277 GLU A O 1
ATOM 587 N N . CYS A 1 93 ? 10.222 16.383 7.904 1.00 36.15 278 CYS A N 1
ATOM 588 C CA . CYS A 1 93 ? 11.664 16.203 7.878 1.00 42.19 278 CYS A CA 1
ATOM 589 C C . CYS A 1 93 ? 12.068 15.000 8.719 1.00 44.13 278 CYS A C 1
ATOM 590 O O . CYS A 1 93 ? 13.179 14.482 8.582 1.00 40.63 278 CYS A O 1
ATOM 593 N N . HIS A 1 94 ? 11.157 14.554 9.580 1.00 43.75 279 HIS A N 1
ATOM 594 C CA . HIS A 1 94 ? 11.419 13.417 10.458 1.00 35.51 279 HIS A CA 1
ATOM 595 C C . HIS A 1 94 ? 11.144 12.092 9.750 1.00 37.90 279 HIS A C 1
ATOM 596 O O . HIS A 1 94 ? 11.367 11.023 10.313 1.00 40.59 279 HIS A O 1
ATOM 603 N N . ASP A 1 95 ? 10.656 12.175 8.516 1.00 39.46 280 ASP A N 1
ATOM 604 C CA . ASP A 1 95 ? 10.293 10.998 7.731 1.00 39.85 280 ASP A CA 1
ATOM 605 C C . ASP A 1 95 ? 11.466 10.041 7.520 1.00 43.73 280 ASP A C 1
ATOM 606 O O . ASP A 1 95 ? 12.620 10.458 7.438 1.00 41.03 280 ASP A O 1
ATOM 611 N N . PHE A 1 96 ? 11.158 8.753 7.424 1.00 45.02 281 PHE A N 1
ATOM 612 C CA . PHE A 1 96 ? 12.187 7.732 7.309 1.00 35.55 281 PHE A CA 1
ATOM 613 C C . PHE A 1 96 ? 11.689 6.564 6.472 1.00 32.89 281 PHE A C 1
ATOM 614 O O . PHE A 1 96 ? 10.486 6.390 6.285 1.00 26.67 281 PHE A O 1
ATOM 622 N N . TRP A 1 97 ? 12.625 5.765 5.972 1.00 36.50 282 TRP A N 1
ATOM 623 C CA . TRP A 1 97 ? 12.284 4.636 5.121 1.00 40.08 282 TRP A CA 1
ATOM 624 C C . TRP A 1 97 ? 12.438 3.325 5.879 1.00 40.98 282 TRP A C 1
ATOM 625 O O . TRP A 1 97 ? 13.409 3.132 6.609 1.00 39.20 282 TRP A O 1
ATOM 636 N N . VAL A 1 98 ? 11.462 2.438 5.711 1.00 36.42 283 VAL A N 1
ATOM 637 C CA . VAL A 1 98 ? 11.532 1.085 6.245 1.00 37.62 283 VAL A CA 1
ATOM 638 C C . VAL A 1 98 ? 11.256 0.135 5.090 1.00 41.16 283 VAL A C 1
ATOM 639 O O . VAL A 1 98 ? 10.897 0.581 4.005 1.00 44.15 283 VAL A O 1
ATOM 643 N N . ASN A 1 99 ? 11.444 -1.161 5.300 1.00 35.42 284 ASN A N 1
ATOM 644 C CA . ASN A 1 99 ? 11.043 -2.127 4.294 1.00 31.77 284 ASN A CA 1
ATOM 645 C C . ASN A 1 99 ? 9.626 -2.534 4.611 1.00 36.35 284 ASN A C 1
ATOM 646 O O . ASN A 1 99 ? 9.146 -2.255 5.705 1.00 41.69 284 ASN A O 1
ATOM 651 N N . ALA A 1 100 ? 8.954 -3.186 3.665 1.00 30.60 285 ALA A N 1
ATOM 652 C CA . ALA A 1 100 ? 7.588 -3.648 3.887 1.00 27.44 285 ALA A CA 1
ATOM 653 C C . ALA A 1 100 ? 7.568 -4.773 4.910 1.00 35.13 285 ALA A C 1
ATOM 654 O O . ALA A 1 100 ? 6.572 -4.969 5.612 1.00 37.34 285 ALA A O 1
ATOM 656 N N . ASN A 1 101 ? 8.674 -5.507 4.991 1.00 31.57 286 ASN A N 1
ATOM 657 C CA . ASN A 1 101 ? 8.794 -6.603 5.936 1.00 24.51 286 ASN A CA 1
ATOM 658 C C . ASN A 1 101 ? 9.503 -6.143 7.194 1.00 30.76 286 ASN A C 1
ATOM 659 O O . ASN A 1 101 ? 10.250 -6.898 7.813 1.00 44.29 286 ASN A O 1
ATOM 664 N N . SER A 1 102 ? 9.265 -4.893 7.565 1.00 35.43 287 SER A N 1
ATOM 665 C CA . SER A 1 102 ? 9.862 -4.318 8.759 1.00 32.52 287 SER A CA 1
ATOM 666 C C . SER A 1 102 ? 9.165 -4.862 9.999 1.00 34.17 287 SER A C 1
ATOM 667 O O . SER A 1 102 ? 7.939 -4.971 10.014 1.00 42.98 287 SER A O 1
ATOM 670 N N . PRO A 1 103 ? 9.942 -5.226 11.039 1.00 39.20 288 PRO A N 1
ATOM 671 C CA . PRO A 1 103 ? 9.373 -5.707 12.303 1.00 29.58 288 PRO A CA 1
ATOM 672 C C . PRO A 1 103 ? 9.235 -4.586 13.330 1.00 36.76 288 PRO A C 1
ATOM 673 O O . PRO A 1 103 ? 8.813 -4.835 14.463 1.00 41.90 288 PRO A O 1
ATOM 677 N N . ASP A 1 104 ? 9.589 -3.367 12.933 1.00 38.37 289 ASP A N 1
ATOM 678 C CA . ASP A 1 104 ? 9.532 -2.215 13.825 1.00 25.47 289 ASP A CA 1
ATOM 679 C C . ASP A 1 104 ? 8.307 -1.345 13.567 1.00 36.19 289 ASP A C 1
ATOM 680 O O . ASP A 1 104 ? 8.234 -0.215 14.051 1.00 32.25 289 ASP A O 1
ATOM 685 N N . ILE A 1 105 ? 7.361 -1.872 12.789 1.00 34.53 290 ILE A N 1
ATOM 686 C CA . ILE A 1 105 ? 6.040 -1.266 12.634 1.00 29.22 290 ILE A CA 1
ATOM 687 C C . ILE A 1 105 ? 4.956 -2.291 12.990 1.00 35.09 290 ILE A C 1
ATOM 688 O O . ILE A 1 105 ? 5.180 -3.494 12.874 1.00 41.40 290 ILE A O 1
ATOM 693 N N . HIS A 1 106 ? 3.789 -1.816 13.419 1.00 34.53 291 HIS A N 1
ATOM 694 C CA . HIS A 1 106 ? 2.725 -2.692 13.920 1.00 33.32 291 HIS A CA 1
ATOM 695 C C . HIS A 1 106 ? 1.337 -2.158 13.529 1.00 30.99 291 HIS A C 1
ATOM 696 O O . HIS A 1 106 ? 1.194 -0.977 13.221 1.00 34.59 291 HIS A O 1
ATOM 703 N N . PRO A 1 107 ? 0.304 -3.019 13.542 1.00 33.87 292 PRO A N 1
ATOM 704 C CA . PRO A 1 107 ? -1.010 -2.547 13.087 1.00 34.88 292 PRO A CA 1
ATOM 705 C C . PRO A 1 107 ? -1.673 -1.601 14.088 1.00 41.79 292 PRO A C 1
ATOM 706 O O . PRO A 1 107 ? -1.467 -1.715 15.298 1.00 40.03 292 PRO A O 1
ATOM 710 N N . ALA A 1 108 ? -2.467 -0.669 13.578 1.00 41.65 293 ALA A N 1
ATOM 711 C CA . ALA A 1 108 ? -3.178 0.266 14.435 1.00 33.95 293 ALA A CA 1
ATOM 712 C C . ALA A 1 108 ? -3.965 -0.499 15.487 1.00 42.11 293 ALA A C 1
ATOM 713 O O . ALA A 1 108 ? -4.683 -1.447 15.171 1.00 36.78 293 ALA A O 1
ATOM 715 N N . GLY A 1 109 ? -3.812 -0.083 16.739 1.00 50.04 294 GLY A N 1
ATOM 716 C CA . GLY A 1 109 ? -4.488 -0.719 17.854 1.00 42.68 294 GLY A CA 1
ATOM 717 C C . GLY A 1 109 ? -3.616 -1.765 18.516 1.00 46.38 294 GLY A C 1
ATOM 718 O O . GLY A 1 109 ? -4.094 -2.567 19.315 1.00 48.01 294 GLY A O 1
ATOM 719 N N . TRP A 1 110 ? -2.332 -1.753 18.179 1.00 43.11 295 TRP A N 1
ATOM 720 C CA . TRP A 1 110 ? -1.388 -2.742 18.685 1.00 40.76 295 TRP A CA 1
ATOM 721 C C . TRP A 1 110 ? -0.832 -2.314 20.041 1.00 41.47 295 TRP A C 1
ATOM 722 O O . TRP A 1 110 ? -0.758 -3.111 20.974 1.00 37.77 295 TRP A O 1
ATOM 733 N N . PHE A 1 111 ? -0.462 -1.044 20.146 1.00 44.89 296 PHE A N 1
ATOM 734 C CA . PHE A 1 111 ? 0.176 -0.520 21.350 1.00 37.37 296 PHE A CA 1
ATOM 735 C C . PHE A 1 111 ? -0.653 -0.763 22.607 1.00 34.95 296 PHE A C 1
ATOM 736 O O . PHE A 1 111 ? -0.115 -0.822 23.710 1.00 38.95 296 PHE A O 1
ATOM 744 N N . GLU A 1 112 ? -1.964 -0.894 22.437 1.00 39.61 297 GLU A N 1
ATOM 745 C CA . GLU A 1 112 ? -2.878 -1.028 23.572 1.00 41.01 297 GLU A CA 1
ATOM 746 C C . GLU A 1 112 ? -3.111 -2.485 23.986 1.00 42.73 297 GLU A C 1
ATOM 747 O O . GLU A 1 112 ? -3.238 -2.789 25.175 1.00 38.47 297 GLU A O 1
ATOM 753 N N . LYS A 1 113 ? -3.163 -3.379 23.000 1.00 45.99 298 LYS A N 1
ATOM 754 C CA . LYS A 1 113 ? -3.398 -4.800 23.246 1.00 34.91 298 LYS A CA 1
ATOM 755 C C . LYS A 1 113 ? -2.157 -5.474 23.826 1.00 39.55 298 LYS A C 1
ATOM 756 O O . LYS A 1 113 ? -2.207 -6.641 24.214 1.00 37.73 298 LYS A O 1
ATOM 762 N N . THR A 1 114 ? -1.049 -4.738 23.885 1.00 41.97 299 THR A N 1
ATOM 763 C CA . THR A 1 114 ? 0.236 -5.316 24.266 1.00 31.49 299 THR A CA 1
ATOM 764 C C . THR A 1 114 ? 0.974 -4.550 25.362 1.00 40.04 299 THR A C 1
ATOM 765 O O . THR A 1 114 ? 1.997 -5.017 25.861 1.00 43.86 299 THR A O 1
ATOM 769 N N . GLY A 1 115 ? 0.465 -3.382 25.738 1.00 30.18 300 GLY A N 1
ATOM 770 C CA . GLY A 1 115 ? 1.036 -2.659 26.857 1.00 26.90 300 GLY A CA 1
ATOM 771 C C . GLY A 1 115 ? 2.240 -1.814 26.507 1.00 25.54 300 GLY A C 1
ATOM 772 O O . GLY A 1 115 ? 3.229 -1.790 27.241 1.00 27.54 300 GLY A O 1
ATOM 773 N N . HIS A 1 116 ? 2.151 -1.122 25.378 1.00 32.77 301 HIS A N 1
ATOM 774 C CA . HIS A 1 116 ? 3.160 -0.153 24.974 1.00 33.10 301 HIS A CA 1
ATOM 775 C C . HIS A 1 116 ? 2.540 1.235 25.003 1.00 32.15 301 HIS A C 1
ATOM 776 O O . HIS A 1 116 ? 1.332 1.381 24.884 1.00 36.68 301 HIS A O 1
ATOM 783 N N . LYS A 1 117 ? 3.363 2.258 25.171 1.00 32.19 302 LYS A N 1
ATOM 784 C CA . LYS A 1 117 ? 2.855 3.619 25.206 1.00 35.13 302 LYS A CA 1
ATOM 785 C C . LYS A 1 117 ? 2.954 4.248 23.828 1.00 31.96 302 LYS A C 1
ATOM 786 O O . LYS A 1 117 ? 3.959 4.092 23.141 1.00 38.87 302 LYS A O 1
ATOM 792 N N . LEU A 1 118 ? 1.899 4.944 23.422 1.00 34.17 303 LEU A N 1
ATOM 793 C CA . LEU A 1 118 ? 1.904 5.695 22.172 1.00 42.12 303 LEU A CA 1
ATOM 794 C C . LEU A 1 118 ? 2.098 7.175 22.450 1.00 48.58 303 LEU A C 1
ATOM 795 O O . LEU A 1 118 ? 1.528 7.709 23.400 1.00 43.62 303 LEU A O 1
ATOM 800 N N . GLN A 1 119 ? 2.904 7.835 21.623 1.00 46.51 304 GLN A N 1
ATOM 801 C CA . GLN A 1 119 ? 3.022 9.283 21.680 1.00 41.97 304 GLN A CA 1
ATOM 802 C C . GLN A 1 119 ? 1.996 9.866 20.713 1.00 40.57 304 GLN A C 1
ATOM 803 O O . GLN A 1 119 ? 2.077 9.642 19.507 1.00 42.25 304 GLN A O 1
ATOM 809 N N . PRO A 1 120 ? 1.017 10.609 21.242 1.00 41.34 305 PRO A N 1
ATOM 810 C CA . PRO A 1 120 ? -0.079 11.094 20.405 1.00 46.14 305 PRO A CA 1
ATOM 811 C C . PRO A 1 120 ? 0.438 12.013 19.307 1.00 50.96 305 PRO A C 1
ATOM 812 O O . PRO A 1 120 ? 1.568 12.491 19.394 1.00 51.09 305 PRO A O 1
ATOM 816 N N . PRO A 1 121 ? -0.382 12.249 18.275 1.00 42.49 306 PRO A N 1
ATOM 817 C CA . PRO A 1 121 ? -0.047 13.244 17.261 1.00 45.30 306 PRO A CA 1
ATOM 818 C C . PRO A 1 121 ? 0.039 14.636 17.883 1.00 51.13 306 PRO A C 1
ATOM 819 O O . PRO A 1 121 ? -0.879 15.044 18.597 1.00 53.24 306 PRO A O 1
ATOM 823 N N . LYS A 1 122 ? 1.136 15.339 17.605 1.00 49.45 307 LYS A N 1
ATOM 824 C CA . LYS A 1 122 ? 1.384 16.690 18.108 1.00 51.34 307 LYS A CA 1
ATOM 825 C C . LYS A 1 122 ? 0.094 17.473 18.388 1.00 56.81 307 LYS A C 1
ATOM 826 O O . LYS A 1 122 ? -0.722 17.684 17.492 1.00 56.24 307 LYS A O 1
ATOM 832 N N . GLY A 1 123 ? -0.089 17.891 19.640 1.00 56.63 308 GLY A N 1
ATOM 833 C CA . GLY A 1 123 ? -1.254 18.670 20.024 1.00 52.53 308 GLY A CA 1
ATOM 834 C C . GLY A 1 123 ? -2.336 17.876 20.736 1.00 52.10 308 GLY A C 1
ATOM 835 O O . GLY A 1 123 ? -3.150 18.439 21.473 1.00 49.05 308 GLY A O 1
ATOM 836 N N . TYR A 1 124 ? -2.352 16.565 20.518 1.00 54.94 309 TYR A N 1
ATOM 837 C CA . TYR A 1 124 ? -3.359 15.699 21.131 1.00 60.77 309 TYR A CA 1
ATOM 838 C C . TYR A 1 124 ? -3.228 15.631 22.651 1.00 54.26 309 TYR A C 1
ATOM 839 O O . TYR A 1 124 ? -2.374 14.920 23.180 1.00 59.78 309 TYR A O 1
ATOM 848 N N . PHE A 1 129 ? -5.979 9.558 23.258 1.00 58.10 314 PHE A N 1
ATOM 849 C CA . PHE A 1 129 ? -6.029 9.226 21.838 1.00 42.70 314 PHE A CA 1
ATOM 850 C C . PHE A 1 129 ? -6.863 7.975 21.598 1.00 42.21 314 PHE A C 1
ATOM 851 O O . PHE A 1 129 ? -6.692 6.967 22.283 1.00 51.04 314 PHE A O 1
ATOM 859 N N . SER A 1 130 ? -7.764 8.048 20.622 1.00 47.39 315 SER A N 1
ATOM 860 C CA . SER A 1 130 ? -8.551 6.890 20.199 1.00 39.75 315 SER A CA 1
ATOM 861 C C . SER A 1 130 ? -8.445 6.689 18.685 1.00 44.42 315 SER A C 1
ATOM 862 O O . SER A 1 130 ? -8.614 7.636 17.913 1.00 47.28 315 SER A O 1
ATOM 865 N N . TRP A 1 131 ? -8.165 5.459 18.261 1.00 42.66 316 TRP A N 1
ATOM 866 C CA . TRP A 1 131 ? -7.971 5.171 16.839 1.00 42.09 316 TRP A CA 1
ATOM 867 C C . TRP A 1 131 ? -9.250 5.363 16.032 1.00 38.34 316 TRP A C 1
ATOM 868 O O . TRP A 1 131 ? -9.247 6.025 14.995 1.00 49.79 316 TRP A O 1
ATOM 879 N N . SER A 1 132 ? -10.339 4.770 16.503 1.00 40.04 317 SER A N 1
ATOM 880 C CA . SER A 1 132 ? -11.616 4.867 15.810 1.00 41.65 317 SER A CA 1
ATOM 881 C C . SER A 1 132 ? -12.026 6.323 15.665 1.00 44.09 317 SER A C 1
ATOM 882 O O . SER A 1 132 ? -12.632 6.712 14.666 1.00 56.92 317 SER A O 1
ATOM 885 N N . GLN A 1 133 ? -11.685 7.118 16.673 1.00 43.79 318 GLN A N 1
ATOM 886 C CA . GLN A 1 133 ? -12.013 8.538 16.703 1.00 46.76 318 GLN A CA 1
ATOM 887 C C . GLN A 1 133 ? -11.088 9.310 15.773 1.00 49.22 318 GLN A C 1
ATOM 888 O O . GLN A 1 133 ? -11.452 10.361 15.246 1.00 53.92 318 GLN A O 1
ATOM 894 N N . TYR A 1 134 ? -9.889 8.773 15.572 1.00 43.85 319 TYR A N 1
ATOM 895 C CA . TYR A 1 134 ? -8.884 9.403 14.725 1.00 38.61 319 TYR A CA 1
ATOM 896 C C . TYR A 1 134 ? -9.154 9.085 13.261 1.00 42.32 319 TYR A C 1
ATOM 897 O O . TYR A 1 134 ? -9.083 9.963 12.405 1.00 46.49 319 TYR A O 1
ATOM 906 N N . LEU A 1 135 ? -9.477 7.826 12.983 1.00 44.80 320 LEU A N 1
ATOM 907 C CA . LEU A 1 135 ? -9.734 7.384 11.621 1.00 37.53 320 LEU A CA 1
ATOM 908 C C . LEU A 1 135 ? -11.048 7.939 11.081 1.00 45.69 320 LEU A C 1
ATOM 909 O O . LEU A 1 135 ? -11.407 7.704 9.926 1.00 51.65 320 LEU A O 1
ATOM 914 N N . ARG A 1 136 ? -11.720 8.721 11.889 1.00 56.42 321 ARG A N 1
ATOM 915 C CA . ARG A 1 136 ? -12.976 9.304 11.513 1.00 50.46 321 ARG A CA 1
ATOM 916 C C . ARG A 1 136 ? -12.738 10.755 11.235 1.00 51.29 321 ARG A C 1
ATOM 917 O O . ARG A 1 136 ? -13.289 11.298 10.340 1.00 57.82 321 ARG A O 1
ATOM 925 N N . SER A 1 137 ? -11.891 11.382 12.023 1.00 46.93 322 SER A N 1
ATOM 926 C CA . SER A 1 137 ? -11.486 12.761 11.797 1.00 41.58 322 SER A CA 1
ATOM 927 C C . SER A 1 137 ? -10.618 12.862 10.556 1.00 47.21 322 SER A C 1
ATOM 928 O O . SER A 1 137 ? -10.701 13.833 9.808 1.00 53.18 322 SER A O 1
ATOM 931 N N . THR A 1 138 ? -9.779 11.855 10.344 1.00 46.24 323 THR A N 1
ATOM 932 C CA . THR A 1 138 ? -8.832 11.875 9.241 1.00 42.75 323 THR A CA 1
ATOM 933 C C . THR A 1 138 ? -9.402 11.199 8.000 1.00 51.65 323 THR A C 1
ATOM 934 O O . THR A 1 138 ? -8.895 11.384 6.887 1.00 50.39 323 THR A O 1
ATOM 938 N N . ARG A 1 139 ? -10.463 10.422 8.199 1.00 51.29 324 ARG A N 1
ATOM 939 C CA . ARG A 1 139 ? -11.056 9.647 7.115 1.00 42.33 324 ARG A CA 1
ATOM 940 C C . ARG A 1 139 ? -10.015 8.743 6.479 1.00 46.13 324 ARG A C 1
ATOM 941 O O . ARG A 1 139 ? -10.131 8.364 5.317 1.00 47.76 324 ARG A O 1
ATOM 949 N N . ALA A 1 140 ? -8.996 8.398 7.255 1.00 50.44 325 ALA A N 1
ATOM 950 C CA . ALA A 1 140 ? -7.918 7.561 6.763 1.00 43.11 325 ALA A CA 1
ATOM 951 C C . ALA A 1 140 ? -8.328 6.104 6.796 1.00 38.98 325 ALA A C 1
ATOM 952 O O . ALA A 1 140 ? -9.419 5.755 7.251 1.00 36.56 325 ALA A O 1
ATOM 954 N N . GLN A 1 141 ? -7.436 5.259 6.299 1.00 47.66 326 GLN A N 1
ATOM 955 C CA . GLN A 1 141 ? -7.600 3.818 6.381 1.00 39.03 326 GLN A CA 1
ATOM 956 C C . GLN A 1 141 ? -6.362 3.245 7.046 1.00 35.63 326 GLN A C 1
ATOM 957 O O . GLN A 1 141 ? -5.239 3.536 6.635 1.00 38.84 326 GLN A O 1
ATOM 963 N N . ALA A 1 142 ? -6.565 2.435 8.076 1.00 34.47 327 ALA A N 1
ATOM 964 C CA . ALA A 1 142 ? -5.450 1.805 8.762 1.00 31.29 327 ALA A CA 1
ATOM 965 C C . ALA A 1 142 ? -4.953 0.608 7.958 1.00 34.52 327 ALA A C 1
ATOM 966 O O . ALA A 1 142 ? -5.743 -0.133 7.388 1.00 41.44 327 ALA A O 1
ATOM 968 N N . ALA A 1 143 ? -3.640 0.427 7.909 1.00 28.29 328 ALA A N 1
ATOM 969 C CA . ALA A 1 143 ? -3.057 -0.685 7.175 1.00 24.67 328 ALA A CA 1
ATOM 970 C C . ALA A 1 143 ? -3.555 -2.001 7.752 1.00 33.88 328 ALA A C 1
ATOM 971 O O . ALA A 1 143 ? -3.467 -2.220 8.957 1.00 45.29 328 ALA A O 1
ATOM 973 N N . PRO A 1 144 ? -4.084 -2.885 6.890 1.00 36.20 329 PRO A N 1
ATOM 974 C CA . PRO A 1 144 ? -4.624 -4.181 7.311 1.00 27.81 329 PRO A CA 1
ATOM 975 C C . PRO A 1 144 ? -3.598 -4.961 8.116 1.00 34.68 329 PRO A C 1
ATOM 976 O O . PRO A 1 144 ? -2.429 -5.033 7.731 1.00 34.33 329 PRO A O 1
ATOM 980 N N . LYS A 1 145 ? -4.034 -5.534 9.230 1.00 39.00 330 LYS A N 1
ATOM 981 C CA . LYS A 1 145 ? -3.124 -6.219 10.134 1.00 38.40 330 LYS A CA 1
ATOM 982 C C . LYS A 1 145 ? -2.187 -7.172 9.396 1.00 43.70 330 LYS A C 1
ATOM 983 O O . LYS A 1 145 ? -1.012 -7.292 9.749 1.00 44.39 330 LYS A O 1
ATOM 989 N N . HIS A 1 146 ? -2.708 -7.837 8.369 1.00 42.79 331 HIS A N 1
ATOM 990 C CA . HIS A 1 146 ? -1.992 -8.938 7.729 1.00 33.91 331 HIS A CA 1
ATOM 991 C C . HIS A 1 146 ? -0.687 -8.535 7.038 1.00 35.98 331 HIS A C 1
ATOM 992 O O . HIS A 1 146 ? 0.086 -9.396 6.615 1.00 39.65 331 HIS A O 1
ATOM 999 N N . LEU A 1 147 ? -0.443 -7.231 6.936 1.00 39.33 332 LEU A N 1
ATOM 1000 C CA . LEU A 1 147 ? 0.767 -6.723 6.296 1.00 31.90 332 LEU A CA 1
ATOM 1001 C C . LEU A 1 147 ? 1.979 -6.832 7.208 1.00 29.85 332 LEU A C 1
ATOM 1002 O O . LEU A 1 147 ? 3.116 -6.788 6.750 1.00 26.78 332 LEU A O 1
ATOM 1007 N N . PHE A 1 148 ? 1.729 -6.975 8.504 1.00 37.17 333 PHE A N 1
ATOM 1008 C CA . PHE A 1 148 ? 2.773 -6.812 9.513 1.00 36.30 333 PHE A CA 1
ATOM 1009 C C . PHE A 1 148 ? 3.374 -8.119 10.026 1.00 39.02 333 PHE A C 1
ATOM 1010 O O . PHE A 1 148 ? 2.667 -8.989 10.542 1.00 37.13 333 PHE A O 1
ATOM 1018 N N . VAL A 1 149 ? 4.693 -8.234 9.907 1.00 36.41 334 VAL A N 1
ATOM 1019 C CA . VAL A 1 149 ? 5.401 -9.415 10.375 1.00 39.26 334 VAL A CA 1
ATOM 1020 C C . VAL A 1 149 ? 5.390 -9.497 11.901 1.00 41.91 334 VAL A C 1
ATOM 1021 O O . VAL A 1 149 ? 5.612 -10.567 12.471 1.00 30.91 334 VAL A O 1
ATOM 1025 N N . SER A 1 150 ? 5.126 -8.368 12.556 1.00 45.61 335 SER A N 1
ATOM 1026 C CA . SER A 1 150 ? 5.180 -8.297 14.015 1.00 40.11 335 SER A CA 1
ATOM 1027 C C . SER A 1 150 ? 3.897 -7.732 14.623 1.00 39.05 335 SER A C 1
ATOM 1028 O O . SER A 1 150 ? 3.533 -6.586 14.377 1.00 35.77 335 SER A O 1
ATOM 1031 N N . GLN A 1 151 ? 3.216 -8.551 15.416 1.00 40.91 336 GLN A N 1
ATOM 1032 C CA . GLN A 1 151 ? 2.045 -8.106 16.153 1.00 33.28 336 GLN A CA 1
ATOM 1033 C C . GLN A 1 151 ? 2.084 -8.719 17.541 1.00 40.84 336 GLN A C 1
ATOM 1034 O O . GLN A 1 151 ? 1.058 -8.857 18.202 1.00 44.85 336 GLN A O 1
ATOM 1040 N N . SER A 1 152 ? 3.290 -9.083 17.967 1.00 40.61 337 SER A N 1
ATOM 1041 C CA . SER A 1 152 ? 3.528 -9.732 19.256 1.00 37.79 337 SER A CA 1
ATOM 1042 C C . SER A 1 152 ? 2.681 -10.982 19.427 1.00 40.83 337 SER A C 1
ATOM 1043 O O . SER A 1 152 ? 2.256 -11.306 20.529 1.00 51.58 337 SER A O 1
ATOM 1046 N N . HIS A 1 153 ? 2.444 -11.677 18.320 1.00 54.66 338 HIS A N 1
ATOM 1047 C CA . HIS A 1 153 ? 1.685 -12.925 18.327 1.00 48.68 338 HIS A CA 1
ATOM 1048 C C . HIS A 1 153 ? 2.608 -14.136 18.391 1.00 50.33 338 HIS A C 1
ATOM 1049 O O . HIS A 1 153 ? 2.132 -15.269 18.473 1.00 66.61 338 HIS A O 1
ATOM 1056 N N . SER A 1 154 ? 3.921 -13.905 18.351 1.00 45.42 339 SER A N 1
ATOM 1057 C CA . SER A 1 154 ? 4.873 -15.011 18.232 1.00 45.28 339 SER A CA 1
ATOM 1058 C C . SER A 1 154 ? 5.656 -15.305 19.519 1.00 54.42 339 SER A C 1
ATOM 1059 O O . SER A 1 154 ? 5.555 -14.558 20.496 1.00 57.76 339 SER A O 1
ATOM 1062 N N . PRO A 1 155 ? 6.424 -16.410 19.522 1.00 54.53 340 PRO A N 1
ATOM 1063 C CA . PRO A 1 155 ? 7.183 -16.832 20.705 1.00 57.10 340 PRO A CA 1
ATOM 1064 C C . PRO A 1 155 ? 8.287 -15.849 21.084 1.00 54.37 340 PRO A C 1
ATOM 1065 O O . PRO A 1 155 ? 9.119 -15.505 20.245 1.00 52.85 340 PRO A O 1
ATOM 1069 N N . PRO A 1 156 ? 8.301 -15.416 22.351 1.00 48.35 341 PRO A N 1
ATOM 1070 C CA . PRO A 1 156 ? 9.231 -14.407 22.858 1.00 50.64 341 PRO A CA 1
ATOM 1071 C C . PRO A 1 156 ? 10.670 -14.913 22.849 1.00 53.84 341 PRO A C 1
ATOM 1072 O O . PRO A 1 156 ? 10.892 -16.102 22.611 1.00 55.23 341 PRO A O 1
ATOM 1076 N N . PRO A 1 157 ? 11.640 -14.016 23.099 1.00 51.59 342 PRO A N 1
ATOM 1077 C CA . PRO A 1 157 ? 13.046 -14.411 23.231 1.00 44.00 342 PRO A CA 1
ATOM 1078 C C . PRO A 1 157 ? 13.243 -15.176 24.531 1.00 50.53 342 PRO A C 1
ATOM 1079 O O . PRO A 1 157 ? 12.722 -14.767 25.571 1.00 51.42 342 PRO A O 1
ATOM 1083 N N . LEU A 1 158 ? 13.986 -16.274 24.484 1.00 52.42 343 LEU A N 1
ATOM 1084 C CA . LEU A 1 158 ? 14.127 -17.119 25.666 1.00 55.18 343 LEU A CA 1
ATOM 1085 C C . LEU A 1 158 ? 15.131 -16.581 26.683 1.00 48.97 343 LEU A C 1
ATOM 1086 O O . LEU A 1 158 ? 16.292 -16.335 26.358 1.00 51.47 343 LEU A O 1
ATOM 1091 N N . GLY A 1 159 ? 14.666 -16.406 27.916 1.00 47.54 344 GLY A N 1
ATOM 1092 C CA . GLY A 1 159 ? 15.512 -15.951 29.003 1.00 46.20 344 GLY A CA 1
ATOM 1093 C C . GLY A 1 159 ? 15.445 -14.454 29.216 1.00 41.91 344 GLY A C 1
ATOM 1094 O O . GLY A 1 159 ? 15.842 -13.948 30.266 1.00 45.31 344 GLY A O 1
ATOM 1095 N N . PHE A 1 160 ? 14.935 -13.746 28.214 1.00 51.06 345 PHE A N 1
ATOM 1096 C CA . PHE A 1 160 ? 14.881 -12.291 28.257 1.00 40.94 345 PHE A CA 1
ATOM 1097 C C . PHE A 1 160 ? 13.495 -11.793 28.633 1.00 43.57 345 PHE A C 1
ATOM 1098 O O . PHE A 1 160 ? 12.625 -11.610 27.781 1.00 40.63 345 PHE A O 1
ATOM 1106 N N . GLN A 1 161 ? 13.302 -11.590 29.928 1.00 38.31 346 GLN A N 1
ATOM 1107 C CA . GLN A 1 161 ? 12.074 -11.026 30.436 1.00 31.40 346 GLN A CA 1
ATOM 1108 C C . GLN A 1 161 ? 12.286 -9.540 30.675 1.00 34.21 346 GLN A C 1
ATOM 1109 O O . GLN A 1 161 ? 13.396 -9.101 30.972 1.00 32.05 346 GLN A O 1
ATOM 1115 N N . VAL A 1 162 ? 11.215 -8.770 30.541 1.00 34.81 347 VAL A N 1
ATOM 1116 C CA . VAL A 1 162 ? 11.276 -7.338 30.768 1.00 29.17 347 VAL A CA 1
ATOM 1117 C C . VAL A 1 162 ? 11.704 -7.067 32.201 1.00 32.98 347 VAL A C 1
ATOM 1118 O O . VAL A 1 162 ? 11.217 -7.703 33.137 1.00 42.03 347 VAL A O 1
ATOM 1122 N N . GLY A 1 163 ? 12.622 -6.124 32.371 1.00 31.76 348 GLY A N 1
ATOM 1123 C CA . GLY A 1 163 ? 13.079 -5.750 33.693 1.00 34.85 348 GLY A CA 1
ATOM 1124 C C . GLY A 1 163 ? 14.394 -6.400 34.052 1.00 37.23 348 GLY A C 1
ATOM 1125 O O . GLY A 1 163 ? 15.128 -5.899 34.899 1.00 39.99 348 GLY A O 1
ATOM 1126 N N . MET A 1 164 ? 14.691 -7.522 33.408 1.00 36.98 349 MET A N 1
ATOM 1127 C CA . MET A 1 164 ? 15.940 -8.227 33.652 1.00 32.54 349 MET A CA 1
ATOM 1128 C C . MET A 1 164 ? 17.122 -7.399 33.178 1.00 33.78 349 MET A C 1
ATOM 1129 O O . MET A 1 164 ? 17.043 -6.699 32.171 1.00 30.74 349 MET A O 1
ATOM 1134 N N . LYS A 1 165 ? 18.223 -7.491 33.911 1.00 31.65 350 LYS A N 1
ATOM 1135 C CA . LYS A 1 165 ? 19.400 -6.702 33.602 1.00 33.02 350 LYS A CA 1
ATOM 1136 C C . LYS A 1 165 ? 20.495 -7.543 32.956 1.00 37.92 350 LYS A C 1
ATOM 1137 O O . LYS A 1 165 ? 20.544 -8.764 33.110 1.00 37.66 350 LYS A O 1
ATOM 1143 N N . LEU A 1 166 ? 21.365 -6.871 32.214 1.00 38.42 351 LEU A N 1
ATOM 1144 C CA . LEU A 1 166 ? 22.465 -7.528 31.534 1.00 32.97 351 LEU A CA 1
ATOM 1145 C C . LEU A 1 166 ? 23.609 -6.547 31.335 1.00 38.57 351 LEU A C 1
ATOM 1146 O O . LEU A 1 166 ? 23.590 -5.438 31.872 1.00 40.32 351 LEU A O 1
ATOM 1151 N N . GLU A 1 167 ? 24.612 -6.967 30.573 1.00 38.51 352 GLU A N 1
ATOM 1152 C CA . GLU A 1 167 ? 25.703 -6.086 30.178 1.00 36.12 352 GLU A CA 1
ATOM 1153 C C . GLU A 1 167 ? 25.659 -5.963 28.670 1.00 36.23 352 GLU A C 1
ATOM 1154 O O . GLU A 1 167 ? 25.607 -6.964 27.967 1.00 38.27 352 GLU A O 1
ATOM 1160 N N . ALA A 1 168 ? 25.662 -4.733 28.174 1.00 46.66 353 ALA A N 1
ATOM 1161 C CA . ALA A 1 168 ? 25.508 -4.492 26.746 1.00 37.70 353 ALA A CA 1
ATOM 1162 C C . ALA A 1 168 ? 26.590 -3.556 26.226 1.00 35.68 353 ALA A C 1
ATOM 1163 O O . ALA A 1 168 ? 27.068 -2.690 26.951 1.00 30.63 353 ALA A O 1
ATOM 1165 N N . VAL A 1 169 ? 26.981 -3.750 24.970 1.00 36.77 354 VAL A N 1
ATOM 1166 C CA . VAL A 1 169 ? 27.914 -2.850 24.307 1.00 41.23 354 VAL A CA 1
ATOM 1167 C C . VAL A 1 169 ? 27.172 -1.664 23.704 1.00 47.93 354 VAL A C 1
ATOM 1168 O O . VAL A 1 169 ? 26.197 -1.843 22.969 1.00 49.64 354 VAL A O 1
ATOM 1172 N N . ASP A 1 170 ? 27.621 -0.453 24.020 1.00 36.84 355 ASP A N 1
ATOM 1173 C CA . ASP A 1 170 ? 27.049 0.723 23.387 1.00 35.43 355 ASP A CA 1
ATOM 1174 C C . ASP A 1 170 ? 27.541 0.765 21.946 1.00 47.31 355 ASP A C 1
ATOM 1175 O O . ASP A 1 170 ? 28.698 1.090 21.689 1.00 54.87 355 ASP A O 1
ATOM 1180 N N . ARG A 1 171 ? 26.661 0.423 21.010 1.00 50.83 356 ARG A N 1
ATOM 1181 C CA . ARG A 1 171 ? 27.019 0.380 19.596 1.00 44.24 356 ARG A CA 1
ATOM 1182 C C . ARG A 1 171 ? 27.496 1.738 19.091 1.00 48.26 356 ARG A C 1
ATOM 1183 O O . ARG A 1 171 ? 28.139 1.832 18.045 1.00 57.79 356 ARG A O 1
ATOM 1191 N N . MET A 1 172 ? 27.175 2.787 19.840 1.00 47.41 357 MET A N 1
ATOM 1192 C CA . MET A 1 172 ? 27.558 4.150 19.471 1.00 44.49 357 MET A CA 1
ATOM 1193 C C . MET A 1 172 ? 28.912 4.512 20.075 1.00 47.65 357 MET A C 1
ATOM 1194 O O . MET A 1 172 ? 29.576 5.443 19.621 1.00 54.72 357 MET A O 1
ATOM 1199 N N . ASN A 1 173 ? 29.304 3.768 21.106 1.00 48.82 358 ASN A N 1
ATOM 1200 C CA . ASN A 1 173 ? 30.639 3.852 21.690 1.00 42.83 358 ASN A CA 1
ATOM 1201 C C . ASN A 1 173 ? 31.111 2.452 22.064 1.00 38.67 358 ASN A C 1
ATOM 1202 O O . ASN A 1 173 ? 31.118 2.084 23.238 1.00 44.99 358 ASN A O 1
ATOM 1207 N N . PRO A 1 174 ? 31.517 1.670 21.053 1.00 42.78 359 PRO A N 1
ATOM 1208 C CA . PRO A 1 174 ? 31.732 0.216 21.126 1.00 44.21 359 PRO A CA 1
ATOM 1209 C C . PRO A 1 174 ? 32.626 -0.231 22.279 1.00 40.52 359 PRO A C 1
ATOM 1210 O O . PRO A 1 174 ? 32.493 -1.358 22.749 1.00 43.95 359 PRO A O 1
ATOM 1214 N N . SER A 1 175 ? 33.525 0.640 22.718 1.00 46.97 360 SER A N 1
ATOM 1215 C CA . SER A 1 175 ? 34.425 0.324 23.818 1.00 42.78 360 SER A CA 1
ATOM 1216 C C . SER A 1 175 ? 33.684 0.323 25.155 1.00 49.30 360 SER A C 1
ATOM 1217 O O . SER A 1 175 ? 34.163 -0.230 26.146 1.00 48.05 360 SER A O 1
ATOM 1220 N N . LEU A 1 176 ? 32.506 0.939 25.170 1.00 50.04 361 LEU A N 1
ATOM 1221 C CA . LEU A 1 176 ? 31.688 1.002 26.371 1.00 37.99 361 LEU A CA 1
ATOM 1222 C C . LEU A 1 176 ? 30.747 -0.184 26.459 1.00 39.97 361 LEU A C 1
ATOM 1223 O O . LEU A 1 176 ? 29.758 -0.256 25.725 1.00 37.59 361 LEU A O 1
ATOM 1228 N N . VAL A 1 177 ? 31.076 -1.116 27.349 1.00 32.04 362 VAL A N 1
ATOM 1229 C CA . VAL A 1 177 ? 30.149 -2.163 27.755 1.00 35.98 362 VAL A CA 1
ATOM 1230 C C . VAL A 1 177 ? 29.511 -1.720 29.068 1.00 40.59 362 VAL A C 1
ATOM 1231 O O . VAL A 1 177 ? 30.194 -1.621 30.089 1.00 39.01 362 VAL A O 1
ATOM 1235 N N . CYS A 1 178 ? 28.210 -1.437 29.042 1.00 39.03 363 CYS A N 1
ATOM 1236 C CA . CYS A 1 178 ? 27.554 -0.813 30.190 1.00 37.56 363 CYS A CA 1
ATOM 1237 C C . CYS A 1 178 ? 26.485 -1.683 30.846 1.00 39.01 363 CYS A C 1
ATOM 1238 O O . CYS A 1 178 ? 26.055 -2.691 30.290 1.00 42.75 363 CYS A O 1
ATOM 1241 N N . VAL A 1 179 ? 26.063 -1.272 32.037 1.00 41.47 364 VAL A N 1
ATOM 1242 C CA . VAL A 1 179 ? 24.939 -1.889 32.729 1.00 39.59 364 VAL A CA 1
ATOM 1243 C C . VAL A 1 179 ? 23.659 -1.549 31.975 1.00 41.88 364 VAL A C 1
ATOM 1244 O O . VAL A 1 179 ? 23.343 -0.372 31.777 1.00 36.11 364 VAL A O 1
ATOM 1248 N N . ALA A 1 180 ? 22.923 -2.575 31.562 1.00 37.93 365 ALA A N 1
ATOM 1249 C CA . ALA A 1 180 ? 21.731 -2.371 30.751 1.00 36.45 365 ALA A CA 1
ATOM 1250 C C . ALA A 1 180 ? 20.527 -3.128 31.313 1.00 36.77 365 ALA A C 1
ATOM 1251 O O . ALA A 1 180 ? 20.679 -3.999 32.165 1.00 30.69 365 ALA A O 1
ATOM 1253 N N . SER A 1 181 ? 19.333 -2.777 30.835 1.00 39.16 366 SER A N 1
ATOM 1254 C CA . SER A 1 181 ? 18.093 -3.448 31.219 1.00 34.69 366 SER A CA 1
ATOM 1255 C C . SER A 1 181 ? 17.284 -3.818 29.983 1.00 31.04 366 SER A C 1
ATOM 1256 O O . SER A 1 181 ? 17.292 -3.087 28.996 1.00 34.99 366 SER A O 1
ATOM 1259 N N . VAL A 1 182 ? 16.588 -4.951 30.031 1.00 31.34 367 VAL A N 1
ATOM 1260 C CA . VAL A 1 182 ? 15.614 -5.273 28.987 1.00 33.28 367 VAL A CA 1
ATOM 1261 C C . VAL A 1 182 ? 14.354 -4.470 29.276 1.00 34.66 367 VAL A C 1
ATOM 1262 O O . VAL A 1 182 ? 13.774 -4.584 30.351 1.00 32.73 367 VAL A O 1
ATOM 1266 N N . THR A 1 183 ? 13.944 -3.649 28.316 1.00 32.21 368 THR A N 1
ATOM 1267 C CA . THR A 1 183 ? 12.846 -2.722 28.528 1.00 28.09 368 THR A CA 1
ATOM 1268 C C . THR A 1 183 ? 11.655 -3.019 27.645 1.00 29.10 368 THR A C 1
ATOM 1269 O O . THR A 1 183 ? 10.549 -2.578 27.932 1.00 42.19 368 THR A O 1
ATOM 1273 N N . ASP A 1 184 ? 11.877 -3.748 26.562 1.00 36.91 369 ASP A N 1
ATOM 1274 C CA . ASP A 1 184 ? 10.788 -4.077 25.651 1.00 31.42 369 ASP A CA 1
ATOM 1275 C C . ASP A 1 184 ? 10.937 -5.480 25.077 1.00 34.75 369 ASP A C 1
ATOM 1276 O O . ASP A 1 184 ? 12.047 -5.975 24.893 1.00 30.46 369 ASP A O 1
ATOM 1281 N N . VAL A 1 185 ? 9.805 -6.118 24.804 1.00 35.55 370 VAL A N 1
ATOM 1282 C CA . VAL A 1 185 ? 9.786 -7.451 24.221 1.00 33.65 370 VAL A CA 1
ATOM 1283 C C . VAL A 1 185 ? 8.716 -7.537 23.141 1.00 38.89 370 VAL A C 1
ATOM 1284 O O . VAL A 1 185 ? 7.521 -7.537 23.439 1.00 38.29 370 VAL A O 1
ATOM 1288 N N . VAL A 1 186 ? 9.142 -7.692 21.908 1.00 39.00 371 VAL A N 1
ATOM 1289 C CA . VAL A 1 186 ? 8.219 -7.813 20.817 1.00 37.05 371 VAL A CA 1
ATOM 1290 C C . VAL A 1 186 ? 8.552 -9.040 19.994 1.00 35.29 371 VAL A C 1
ATOM 1291 O O . VAL A 1 186 ? 9.531 -9.093 19.331 1.00 43.25 371 VAL A O 1
ATOM 1295 N N . ASP A 1 187 ? 7.718 -10.040 20.048 1.00 36.18 372 ASP A N 1
ATOM 1296 C CA . ASP A 1 187 ? 7.925 -11.237 19.237 1.00 41.95 372 ASP A CA 1
ATOM 1297 C C . ASP A 1 187 ? 9.224 -11.922 19.585 1.00 44.09 372 ASP A C 1
ATOM 1298 O O . ASP A 1 187 ? 9.358 -12.514 20.624 1.00 45.10 372 ASP A O 1
ATOM 1303 N N . SER A 1 188 ? 10.160 -11.852 18.658 1.00 48.68 373 SER A N 1
ATOM 1304 C CA . SER A 1 188 ? 11.429 -12.533 18.721 1.00 43.05 373 SER A CA 1
ATOM 1305 C C . SER A 1 188 ? 12.526 -11.665 19.313 1.00 39.73 373 SER A C 1
ATOM 1306 O O . SER A 1 188 ? 13.574 -12.139 19.599 1.00 42.05 373 SER A O 1
ATOM 1309 N N . ARG A 1 189 ? 12.266 -10.388 19.453 1.00 47.53 374 ARG A N 1
ATOM 1310 C CA . ARG A 1 189 ? 13.281 -9.396 19.788 1.00 44.96 374 ARG A CA 1
ATOM 1311 C C . ARG A 1 189 ? 13.012 -8.706 21.125 1.00 42.83 374 ARG A C 1
ATOM 1312 O O . ARG A 1 189 ? 11.860 -8.499 21.514 1.00 37.90 374 ARG A O 1
ATOM 1320 N N . PHE A 1 190 ? 14.091 -8.333 21.810 1.00 43.17 375 PHE A N 1
ATOM 1321 C CA . PHE A 1 190 ? 14.004 -7.500 23.006 1.00 32.32 375 PHE A CA 1
ATOM 1322 C C . PHE A 1 190 ? 14.740 -6.175 22.798 1.00 33.86 375 PHE A C 1
ATOM 1323 O O . PHE A 1 190 ? 15.519 -6.026 21.856 1.00 30.91 375 PHE A O 1
ATOM 1331 N N . LEU A 1 191 ? 14.479 -5.215 23.677 1.00 30.40 376 LEU A N 1
ATOM 1332 C CA . LEU A 1 191 ? 15.057 -3.889 23.553 1.00 24.90 376 LEU A CA 1
ATOM 1333 C C . LEU A 1 191 ? 16.021 -3.622 24.689 1.00 29.70 376 LEU A C 1
ATOM 1334 O O . LEU A 1 191 ? 15.638 -3.627 25.852 1.00 26.86 376 LEU A O 1
ATOM 1339 N N . VAL A 1 192 ? 17.278 -3.381 24.339 1.00 35.58 377 VAL A N 1
ATOM 1340 C CA . VAL A 1 192 ? 18.321 -3.166 25.328 1.00 34.69 377 VAL A CA 1
ATOM 1341 C C . VAL A 1 192 ? 18.444 -1.697 25.690 1.00 34.52 377 VAL A C 1
ATOM 1342 O O . VAL A 1 192 ? 18.761 -0.876 24.842 1.00 32.65 377 VAL A O 1
ATOM 1346 N N . HIS A 1 193 ? 18.192 -1.376 26.956 1.00 32.62 378 HIS A N 1
ATOM 1347 C CA . HIS A 1 193 ? 18.231 0.002 27.424 1.00 30.77 378 HIS A CA 1
ATOM 1348 C C . HIS A 1 193 ? 19.438 0.263 28.303 1.00 35.02 378 HIS A C 1
ATOM 1349 O O . HIS A 1 193 ? 19.818 -0.576 29.111 1.00 33.94 378 HIS A O 1
ATOM 1356 N N . PHE A 1 194 ? 20.028 1.443 28.147 1.00 37.66 379 PHE A N 1
ATOM 1357 C CA . PHE A 1 194 ? 21.163 1.839 28.964 1.00 33.22 379 PHE A CA 1
ATOM 1358 C C . PHE A 1 194 ? 20.712 2.676 30.157 1.00 35.82 379 PHE A C 1
ATOM 1359 O O . PHE A 1 194 ? 20.279 3.819 30.008 1.00 40.24 379 PHE A O 1
ATOM 1367 N N . ASP A 1 195 ? 20.814 2.077 31.341 1.00 37.09 380 ASP A N 1
ATOM 1368 C CA . ASP A 1 195 ? 20.244 2.628 32.568 1.00 36.97 380 ASP A CA 1
ATOM 1369 C C . ASP A 1 195 ? 20.647 4.073 32.844 1.00 42.28 380 ASP A C 1
ATOM 1370 O O . ASP A 1 195 ? 21.807 4.445 32.687 1.00 45.64 380 ASP A O 1
ATOM 1375 N N . ASN A 1 196 ? 19.666 4.869 33.265 1.00 53.13 381 ASN A N 1
ATOM 1376 C CA . ASN A 1 196 ? 19.844 6.291 33.575 1.00 45.58 381 ASN A CA 1
ATOM 1377 C C . ASN A 1 196 ? 20.047 7.189 32.354 1.00 48.98 381 ASN A C 1
ATOM 1378 O O . ASN A 1 196 ? 20.033 8.412 32.482 1.00 53.68 381 ASN A O 1
ATOM 1383 N N . TRP A 1 197 ? 20.242 6.584 31.181 1.00 44.13 382 TRP A N 1
ATOM 1384 C CA . TRP A 1 197 ? 20.286 7.332 29.923 1.00 40.94 382 TRP A CA 1
ATOM 1385 C C . TRP A 1 197 ? 18.891 7.367 29.326 1.00 40.67 382 TRP A C 1
ATOM 1386 O O . TRP A 1 197 ? 18.031 6.579 29.710 1.00 41.42 382 TRP A O 1
ATOM 1397 N N . ASP A 1 198 ? 18.661 8.272 28.382 1.00 48.06 383 ASP A N 1
ATOM 1398 C CA . ASP A 1 198 ? 17.441 8.197 27.589 1.00 47.91 383 ASP A CA 1
ATOM 1399 C C . ASP A 1 198 ? 17.575 6.990 26.668 1.00 47.69 383 ASP A C 1
ATOM 1400 O O . ASP A 1 198 ? 18.383 6.098 26.929 1.00 54.61 383 ASP A O 1
ATOM 1405 N N . ASP A 1 199 ? 16.804 6.950 25.588 1.00 39.34 384 ASP A N 1
ATOM 1406 C CA . ASP A 1 199 ? 16.800 5.754 24.748 1.00 43.41 384 ASP A CA 1
ATOM 1407 C C . ASP A 1 199 ? 17.507 5.895 23.397 1.00 43.74 384 ASP A C 1
ATOM 1408 O O . ASP A 1 199 ? 17.337 5.047 22.524 1.00 41.49 384 ASP A O 1
ATOM 1413 N N . THR A 1 200 ? 18.306 6.946 23.228 1.00 43.30 385 THR A N 1
ATOM 1414 C CA . THR A 1 200 ? 18.988 7.160 21.957 1.00 42.64 385 THR A CA 1
ATOM 1415 C C . THR A 1 200 ? 20.069 6.105 21.730 1.00 43.13 385 THR A C 1
ATOM 1416 O O . THR A 1 200 ? 20.445 5.816 20.588 1.00 43.79 385 THR A O 1
ATOM 1420 N N . TYR A 1 201 ? 20.553 5.521 22.823 1.00 42.50 386 TYR A N 1
ATOM 1421 C CA . TYR A 1 201 ? 21.562 4.469 22.747 1.00 46.45 386 TYR A CA 1
ATOM 1422 C C . TYR A 1 201 ? 20.920 3.086 22.834 1.00 43.47 386 TYR A C 1
ATOM 1423 O O . TYR A 1 201 ? 21.597 2.067 22.680 1.00 38.94 386 TYR A O 1
ATOM 1432 N N . ASP A 1 202 ? 19.614 3.060 23.094 1.00 40.41 387 ASP A N 1
ATOM 1433 C CA . ASP A 1 202 ? 18.866 1.810 23.168 1.00 34.11 387 ASP A CA 1
ATOM 1434 C C . ASP A 1 202 ? 18.887 1.151 21.806 1.00 36.06 387 ASP A C 1
ATOM 1435 O O . ASP A 1 202 ? 18.983 1.833 20.787 1.00 44.66 387 ASP A O 1
ATOM 1440 N N . TYR A 1 203 ? 18.798 -0.174 21.779 1.00 36.75 388 TYR A N 1
ATOM 1441 C CA . TYR A 1 203 ? 18.725 -0.887 20.504 1.00 37.83 388 TYR A CA 1
ATOM 1442 C C . TYR A 1 203 ? 18.044 -2.238 20.604 1.00 30.62 388 TYR A C 1
ATOM 1443 O O . TYR A 1 203 ? 18.115 -2.909 21.628 1.00 35.99 388 TYR A O 1
ATOM 1452 N N . TRP A 1 204 ? 17.369 -2.614 19.524 1.00 36.84 389 TRP A N 1
ATOM 1453 C CA . TRP A 1 204 ? 16.645 -3.877 19.458 1.00 38.80 389 TRP A CA 1
ATOM 1454 C C . TRP A 1 204 ? 17.554 -4.990 18.958 1.00 43.61 389 TRP A C 1
ATOM 1455 O O . TRP A 1 204 ? 18.310 -4.802 18.004 1.00 43.88 389 TRP A O 1
ATOM 1466 N N . CYS A 1 205 ? 17.477 -6.149 19.605 1.00 41.34 390 CYS A N 1
ATOM 1467 C CA . CYS A 1 205 ? 18.215 -7.321 19.154 1.00 43.03 390 CYS A CA 1
ATOM 1468 C C . CYS A 1 205 ? 17.580 -8.604 19.667 1.00 36.99 390 CYS A C 1
ATOM 1469 O O . CYS A 1 205 ? 16.512 -8.573 20.274 1.00 36.30 390 CYS A O 1
ATOM 1472 N N . ASP A 1 206 ? 18.233 -9.729 19.394 1.00 44.90 391 ASP A N 1
ATOM 1473 C CA . ASP A 1 206 ? 17.773 -11.033 19.855 1.00 41.66 391 ASP A CA 1
ATOM 1474 C C . ASP A 1 206 ? 18.927 -11.721 20.579 1.00 44.79 391 ASP A C 1
ATOM 1475 O O . ASP A 1 206 ? 20.060 -11.257 20.501 1.00 46.89 391 ASP A O 1
ATOM 1480 N N . PRO A 1 207 ? 18.642 -12.818 21.299 1.00 45.76 392 PRO A N 1
ATOM 1481 C CA . PRO A 1 207 ? 19.658 -13.546 22.065 1.00 40.51 392 PRO A CA 1
ATOM 1482 C C . PRO A 1 207 ? 21.015 -13.645 21.359 1.00 46.13 392 PRO A C 1
ATOM 1483 O O . PRO A 1 207 ? 22.046 -13.383 21.981 1.00 43.54 392 PRO A O 1
ATOM 1487 N N . SER A 1 208 ? 21.012 -14.010 20.079 1.00 51.32 393 SER A N 1
ATOM 1488 C CA . SER A 1 208 ? 22.256 -14.233 19.342 1.00 43.40 393 SER A CA 1
ATOM 1489 C C . SER A 1 208 ? 23.113 -12.974 19.226 1.00 40.32 393 SER A C 1
ATOM 1490 O O . SER A 1 208 ? 24.296 -13.057 18.910 1.00 48.58 393 SER A O 1
ATOM 1493 N N . SER A 1 209 ? 22.524 -11.815 19.501 1.00 43.64 394 SER A N 1
ATOM 1494 C CA . SER A 1 209 ? 23.216 -10.547 19.300 1.00 39.17 394 SER A CA 1
ATOM 1495 C C . SER A 1 209 ? 24.617 -10.564 19.889 1.00 42.36 394 SER A C 1
ATOM 1496 O O . SER A 1 209 ? 24.796 -10.872 21.066 1.00 49.07 394 SER A O 1
ATOM 1499 N N . PRO A 1 210 ? 25.617 -10.232 19.057 1.00 42.58 395 PRO A N 1
ATOM 1500 C CA . PRO A 1 210 ? 27.028 -10.198 19.457 1.00 39.44 395 PRO A CA 1
ATOM 1501 C C . PRO A 1 210 ? 27.345 -9.115 20.492 1.00 37.06 395 PRO A C 1
ATOM 1502 O O . PRO A 1 210 ? 28.421 -9.134 21.081 1.00 39.98 395 PRO A O 1
ATOM 1506 N N . TYR A 1 211 ? 26.418 -8.190 20.712 1.00 42.20 396 TYR A N 1
ATOM 1507 C CA . TYR A 1 211 ? 26.690 -7.007 21.523 1.00 38.28 396 TYR A CA 1
ATOM 1508 C C . TYR A 1 211 ? 26.212 -7.132 22.970 1.00 40.88 396 TYR A C 1
ATOM 1509 O O . TYR A 1 211 ? 26.495 -6.269 23.796 1.00 38.39 396 TYR A O 1
ATOM 1518 N N . ILE A 1 212 ? 25.514 -8.223 23.275 1.00 44.67 397 ILE A N 1
ATOM 1519 C CA . ILE A 1 212 ? 24.977 -8.445 24.615 1.00 41.81 397 ILE A CA 1
ATOM 1520 C C . ILE A 1 212 ? 25.740 -9.512 25.408 1.00 46.73 397 ILE A C 1
ATOM 1521 O O . ILE A 1 212 ? 26.200 -10.513 24.849 1.00 41.88 397 ILE A O 1
ATOM 1526 N N . HIS A 1 213 ? 25.860 -9.283 26.715 1.00 46.63 398 HIS A N 1
ATOM 1527 C CA . HIS A 1 213 ? 26.570 -10.190 27.615 1.00 45.59 398 HIS A CA 1
ATOM 1528 C C . HIS A 1 213 ? 25.861 -10.298 28.958 1.00 45.71 398 HIS A C 1
ATOM 1529 O O . HIS A 1 213 ? 25.130 -9.386 29.346 1.00 47.57 398 HIS A O 1
ATOM 1536 N N . PRO A 1 214 ? 26.074 -11.417 29.670 1.00 47.05 399 PRO A N 1
ATOM 1537 C CA . PRO A 1 214 ? 25.416 -11.670 30.956 1.00 37.13 399 PRO A CA 1
ATOM 1538 C C . PRO A 1 214 ? 26.128 -10.967 32.099 1.00 39.95 399 PRO A C 1
ATOM 1539 O O . PRO A 1 214 ? 27.341 -10.776 32.051 1.00 43.95 399 PRO A O 1
ATOM 1543 N N . VAL A 1 215 ? 25.370 -10.583 33.118 1.00 44.69 400 VAL A N 1
ATOM 1544 C CA . VAL A 1 215 ? 25.942 -9.964 34.304 1.00 40.05 400 VAL A CA 1
ATOM 1545 C C . VAL A 1 215 ? 27.213 -10.685 34.725 1.00 46.30 400 VAL A C 1
ATOM 1546 O O . VAL A 1 215 ? 27.260 -11.913 34.741 1.00 49.32 400 VAL A O 1
ATOM 1550 N N . GLY A 1 216 ? 28.246 -9.914 35.049 1.00 57.31 401 GLY A N 1
ATOM 1551 C CA . GLY A 1 216 ? 29.507 -10.471 35.504 1.00 50.88 401 GLY A CA 1
ATOM 1552 C C . GLY A 1 216 ? 30.406 -10.940 34.377 1.00 53.86 401 GLY A C 1
ATOM 1553 O O . GLY A 1 216 ? 31.400 -11.622 34.616 1.00 59.40 401 GLY A O 1
ATOM 1554 N N . TRP A 1 217 ? 30.055 -10.581 33.146 1.00 52.54 402 TRP A N 1
ATOM 1555 C CA . TRP A 1 217 ? 30.869 -10.931 31.987 1.00 47.60 402 TRP A CA 1
ATOM 1556 C C . TRP A 1 217 ? 32.066 -10.004 31.862 1.00 52.30 402 TRP A C 1
ATOM 1557 O O . TRP A 1 217 ? 33.147 -10.431 31.465 1.00 61.62 402 TRP A O 1
ATOM 1568 N N . CYS A 1 218 ? 31.870 -8.734 32.195 1.00 55.25 403 CYS A N 1
ATOM 1569 C CA . CYS A 1 218 ? 32.960 -7.762 32.172 1.00 59.30 403 CYS A CA 1
ATOM 1570 C C . CYS A 1 218 ? 34.065 -8.116 33.165 1.00 59.48 403 CYS A C 1
ATOM 1571 O O . CYS A 1 218 ? 35.238 -8.174 32.806 1.00 60.70 403 CYS A O 1
ATOM 1574 N N . GLN A 1 219 ? 33.680 -8.347 34.415 1.00 63.47 404 GLN A N 1
ATOM 1575 C CA . GLN A 1 219 ? 34.620 -8.749 35.455 1.00 58.55 404 GLN A CA 1
ATOM 1576 C C . GLN A 1 219 ? 35.296 -10.069 35.108 1.00 55.40 404 GLN A C 1
ATOM 1577 O O . GLN A 1 219 ? 36.493 -10.236 35.310 1.00 61.96 404 GLN A O 1
ATOM 1583 N N . LYS A 1 220 ? 34.510 -11.005 34.590 1.00 57.75 405 LYS A N 1
ATOM 1584 C CA . LYS A 1 220 ? 35.015 -12.302 34.164 1.00 50.29 405 LYS A CA 1
ATOM 1585 C C . LYS A 1 220 ? 36.063 -12.158 33.070 1.00 60.99 405 LYS A C 1
ATOM 1586 O O . LYS A 1 220 ? 36.902 -13.040 32.884 1.00 61.77 405 LYS A O 1
ATOM 1592 N N . GLN A 1 221 ? 36.007 -11.043 32.346 1.00 70.08 406 GLN A N 1
ATOM 1593 C CA . GLN A 1 221 ? 36.823 -10.846 31.150 1.00 60.97 406 GLN A CA 1
ATOM 1594 C C . GLN A 1 221 ? 37.967 -9.854 31.340 1.00 58.02 406 GLN A C 1
ATOM 1595 O O . GLN A 1 221 ? 38.867 -9.773 30.505 1.00 66.67 406 GLN A O 1
ATOM 1601 N N . GLY A 1 222 ? 37.928 -9.093 32.426 1.00 61.31 407 GLY A N 1
ATOM 1602 C CA . GLY A 1 222 ? 38.968 -8.118 32.692 1.00 61.66 407 GLY A CA 1
ATOM 1603 C C . GLY A 1 222 ? 38.658 -6.719 32.183 1.00 74.11 407 GLY A C 1
ATOM 1604 O O . GLY A 1 222 ? 39.362 -5.766 32.526 1.00 74.44 407 GLY A O 1
ATOM 1605 N N . LYS A 1 223 ? 37.615 -6.588 31.364 1.00 72.79 408 LYS A N 1
ATOM 1606 C CA . LYS A 1 223 ? 37.196 -5.278 30.863 1.00 62.87 408 LYS A CA 1
ATOM 1607 C C . LYS A 1 223 ? 36.411 -4.512 31.926 1.00 60.66 408 LYS A C 1
ATOM 1608 O O . LYS A 1 223 ? 35.744 -5.119 32.763 1.00 65.37 408 LYS A O 1
ATOM 1614 N N . PRO A 1 224 ? 36.496 -3.172 31.904 1.00 60.32 409 PRO A N 1
ATOM 1615 C CA . PRO A 1 224 ? 35.726 -2.345 32.842 1.00 54.48 409 PRO A CA 1
ATOM 1616 C C . PRO A 1 224 ? 34.234 -2.335 32.498 1.00 55.69 409 PRO A C 1
ATOM 1617 O O . PRO A 1 224 ? 33.873 -2.491 31.329 1.00 57.19 409 PRO A O 1
ATOM 1621 N N . LEU A 1 225 ? 33.383 -2.160 33.505 1.00 49.58 410 LEU A N 1
ATOM 1622 C CA . LEU A 1 225 ? 31.939 -2.089 33.304 1.00 40.04 410 LEU A CA 1
ATOM 1623 C C . LEU A 1 225 ? 31.460 -0.678 33.581 1.00 42.93 410 LEU A C 1
ATOM 1624 O O . LEU A 1 225 ? 31.603 -0.182 34.697 1.00 55.76 410 LEU A O 1
ATOM 1629 N N . THR A 1 226 ? 30.891 -0.028 32.572 1.00 40.59 411 THR A N 1
ATOM 1630 C CA . THR A 1 226 ? 30.391 1.329 32.745 1.00 33.83 411 THR A CA 1
ATOM 1631 C C . THR A 1 226 ? 29.130 1.336 33.604 1.00 40.34 411 THR A C 1
ATOM 1632 O O . THR A 1 226 ? 28.072 0.907 33.151 1.00 42.33 411 THR A O 1
ATOM 1636 N N . PRO A 1 227 ? 29.239 1.815 34.855 1.00 43.71 412 PRO A N 1
ATOM 1637 C CA . PRO A 1 227 ? 28.068 1.901 35.734 1.00 43.88 412 PRO A CA 1
ATOM 1638 C C . PRO A 1 227 ? 26.974 2.751 35.096 1.00 47.12 412 PRO A C 1
ATOM 1639 O O . PRO A 1 227 ? 27.257 3.533 34.190 1.00 46.23 412 PRO A O 1
ATOM 1643 N N . PRO A 1 228 ? 25.727 2.603 35.562 1.00 51.23 413 PRO A N 1
ATOM 1644 C CA . PRO A 1 228 ? 24.652 3.449 35.042 1.00 47.93 413 PRO A CA 1
ATOM 1645 C C . PRO A 1 228 ? 25.051 4.917 35.107 1.00 43.39 413 PRO A C 1
ATOM 1646 O O . PRO A 1 228 ? 25.768 5.315 36.021 1.00 41.51 413 PRO A O 1
ATOM 1650 N N . GLN A 1 229 ? 24.600 5.710 34.144 1.00 44.36 414 GLN A N 1
ATOM 1651 C CA . GLN A 1 229 ? 24.915 7.132 34.134 1.00 47.50 414 GLN A CA 1
ATOM 1652 C C . GLN A 1 229 ? 24.628 7.748 35.493 1.00 50.85 414 GLN A C 1
ATOM 1653 O O . GLN A 1 229 ? 23.521 7.624 36.020 1.00 61.38 414 GLN A O 1
ATOM 1659 N N . ASP A 1 230 ? 25.632 8.406 36.058 1.00 50.91 415 ASP A N 1
ATOM 1660 C CA . ASP A 1 230 ? 25.466 9.119 37.319 1.00 62.99 415 ASP A CA 1
ATOM 1661 C C . ASP A 1 230 ? 25.045 8.217 38.475 1.00 68.26 415 ASP A C 1
ATOM 1662 O O . ASP A 1 230 ? 24.329 8.649 39.379 1.00 76.96 415 ASP A O 1
ATOM 1667 N N . TYR A 1 231 ? 25.487 6.966 38.448 1.00 61.24 416 TYR A N 1
ATOM 1668 C CA . TYR A 1 231 ? 25.237 6.078 39.571 1.00 55.18 416 TYR A CA 1
ATOM 1669 C C . TYR A 1 231 ? 26.092 6.536 40.737 1.00 66.96 416 TYR A C 1
ATOM 1670 O O . TYR A 1 231 ? 27.319 6.587 40.619 1.00 74.98 416 TYR A O 1
ATOM 1679 N N . PRO A 1 232 ? 25.447 6.881 41.863 1.00 61.50 417 PRO A N 1
ATOM 1680 C CA . PRO A 1 232 ? 26.127 7.348 43.077 1.00 58.84 417 PRO A CA 1
ATOM 1681 C C . PRO A 1 232 ? 27.295 6.443 43.452 1.00 69.76 417 PRO A C 1
ATOM 1682 O O . PRO A 1 232 ? 27.091 5.267 43.775 1.00 73.02 417 PRO A O 1
ATOM 1686 N N . ASP A 1 233 ? 28.505 6.991 43.409 1.00 62.84 418 ASP A N 1
ATOM 1687 C CA . ASP A 1 233 ? 29.701 6.207 43.675 1.00 63.00 418 ASP A CA 1
ATOM 1688 C C . ASP A 1 233 ? 29.908 5.201 42.554 1.00 60.50 418 ASP A C 1
ATOM 1689 O O . ASP A 1 233 ? 29.675 4.009 42.740 1.00 64.56 418 ASP A O 1
ATOM 1694 N N . PRO A 1 234 ? 30.339 5.680 41.375 1.00 63.85 419 PRO A N 1
ATOM 1695 C CA . PRO A 1 234 ? 30.599 4.766 40.259 1.00 69.33 419 PRO A CA 1
ATOM 1696 C C . PRO A 1 234 ? 31.738 3.819 40.618 1.00 69.81 419 PRO A C 1
ATOM 1697 O O . PRO A 1 234 ? 32.013 2.862 39.888 1.00 60.96 419 PRO A O 1
ATOM 1701 N N . ASP A 1 235 ? 32.381 4.097 41.750 1.00 67.61 420 ASP A N 1
ATOM 1702 C CA . ASP A 1 235 ? 33.534 3.331 42.210 1.00 70.46 420 ASP A CA 1
ATOM 1703 C C . ASP A 1 235 ? 33.144 2.151 43.106 1.00 71.58 420 ASP A C 1
ATOM 1704 O O . ASP A 1 235 ? 33.955 1.256 43.359 1.00 75.97 420 ASP A O 1
ATOM 1709 N N . ASN A 1 236 ? 31.905 2.152 43.585 1.00 71.32 421 ASN A N 1
ATOM 1710 C CA . ASN A 1 236 ? 31.401 1.039 44.383 1.00 72.97 421 ASN A CA 1
ATOM 1711 C C . ASN A 1 236 ? 30.253 0.301 43.710 1.00 74.41 421 ASN A C 1
ATOM 1712 O O . ASN A 1 236 ? 29.462 -0.362 44.380 1.00 79.94 421 ASN A O 1
ATOM 1717 N N . PHE A 1 237 ? 30.147 0.418 42.391 1.00 65.27 422 PHE A N 1
ATOM 1718 C CA . PHE A 1 237 ? 29.077 -0.280 41.698 1.00 55.54 422 PHE A CA 1
ATOM 1719 C C . PHE A 1 237 ? 29.190 -1.776 41.974 1.00 58.93 422 PHE A C 1
ATOM 1720 O O . PHE A 1 237 ? 30.282 -2.346 41.960 1.00 51.87 422 PHE A O 1
ATOM 1728 N N . CYS A 1 238 ? 28.048 -2.402 42.229 1.00 62.44 423 CYS A N 1
ATOM 1729 C CA . CYS A 1 238 ? 27.996 -3.808 42.590 1.00 50.14 423 CYS A CA 1
ATOM 1730 C C . CYS A 1 238 ? 26.795 -4.439 41.898 1.00 48.71 423 CYS A C 1
ATOM 1731 O O . CYS A 1 238 ? 25.659 -4.030 42.134 1.00 52.65 423 CYS A O 1
ATOM 1734 N N . TRP A 1 239 ? 27.037 -5.416 41.028 1.00 41.05 424 TRP A N 1
ATOM 1735 C CA . TRP A 1 239 ? 25.938 -6.095 40.351 1.00 35.61 424 TRP A CA 1
ATOM 1736 C C . TRP A 1 239 ? 24.995 -6.721 41.373 1.00 44.37 424 TRP A C 1
ATOM 1737 O O . TRP A 1 239 ? 23.781 -6.738 41.179 1.00 43.86 424 TRP A O 1
ATOM 1748 N N . GLU A 1 240 ? 25.560 -7.226 42.467 1.00 48.36 425 GLU A N 1
ATOM 1749 C CA . GLU A 1 240 ? 24.775 -7.868 43.517 1.00 46.22 425 GLU A CA 1
ATOM 1750 C C . GLU A 1 240 ? 23.908 -6.859 44.251 1.00 46.82 425 GLU A C 1
ATOM 1751 O O . GLU A 1 240 ? 22.716 -7.086 44.452 1.00 47.78 425 GLU A O 1
ATOM 1757 N N . LYS A 1 241 ? 24.512 -5.748 44.658 1.00 46.98 426 LYS A N 1
ATOM 1758 C CA . LYS A 1 241 ? 23.778 -4.704 45.367 1.00 50.31 426 LYS A CA 1
ATOM 1759 C C . LYS A 1 241 ? 22.810 -3.998 44.433 1.00 47.51 426 LYS A C 1
ATOM 1760 O O . LYS A 1 241 ? 21.682 -3.696 44.806 1.00 53.13 426 LYS A O 1
ATOM 1766 N N . TYR A 1 242 ? 23.264 -3.739 43.214 1.00 48.90 427 TYR A N 1
ATOM 1767 C CA . TYR A 1 242 ? 22.453 -3.045 42.226 1.00 36.47 427 TYR A CA 1
ATOM 1768 C C . TYR A 1 242 ? 21.234 -3.878 41.844 1.00 39.40 427 TYR A C 1
ATOM 1769 O O . TYR A 1 242 ? 20.108 -3.392 41.900 1.00 46.11 427 TYR A O 1
ATOM 1778 N N . LEU A 1 243 ? 21.455 -5.133 41.464 1.00 39.34 428 LEU A N 1
ATOM 1779 C CA . LEU A 1 243 ? 20.350 -6.037 41.163 1.00 36.62 428 LEU A CA 1
ATOM 1780 C C . LEU A 1 243 ? 19.371 -6.083 42.327 1.00 42.50 428 LEU A C 1
ATOM 1781 O O . LEU A 1 243 ? 18.157 -6.069 42.134 1.00 53.32 428 LEU A O 1
ATOM 1786 N N . GLU A 1 244 ? 19.907 -6.135 43.540 1.00 44.13 429 GLU A N 1
ATOM 1787 C CA . GLU A 1 244 ? 19.079 -6.231 44.734 1.00 46.35 429 GLU A CA 1
ATOM 1788 C C . GLU A 1 244 ? 18.335 -4.937 45.046 1.00 49.02 429 GLU A C 1
ATOM 1789 O O . GLU A 1 244 ? 17.181 -4.967 45.464 1.00 52.80 429 GLU A O 1
ATOM 1795 N N . GLU A 1 245 ? 18.996 -3.803 44.853 1.00 41.99 430 GLU A N 1
ATOM 1796 C CA . GLU A 1 245 ? 18.390 -2.523 45.190 1.00 40.83 430 GLU A CA 1
ATOM 1797 C C . GLU A 1 245 ? 17.451 -2.022 44.096 1.00 43.09 430 GLU A C 1
ATOM 1798 O O . GLU A 1 245 ? 16.655 -1.115 44.329 1.00 46.09 430 GLU A O 1
ATOM 1804 N N . THR A 1 246 ? 17.548 -2.606 42.904 1.00 49.51 431 THR A N 1
ATOM 1805 C CA . THR A 1 246 ? 16.648 -2.254 41.805 1.00 45.21 431 THR A CA 1
ATOM 1806 C C . THR A 1 246 ? 15.512 -3.267 41.694 1.00 46.68 431 THR A C 1
ATOM 1807 O O . THR A 1 246 ? 14.601 -3.108 40.876 1.00 46.44 431 THR A O 1
ATOM 1811 N N . GLY A 1 247 ? 15.578 -4.306 42.526 1.00 46.60 432 GLY A N 1
ATOM 1812 C CA . GLY A 1 247 ? 14.582 -5.364 42.538 1.00 42.73 432 GLY A CA 1
ATOM 1813 C C . GLY A 1 247 ? 14.614 -6.210 41.280 1.00 43.75 432 GLY A C 1
ATOM 1814 O O . GLY A 1 247 ? 13.630 -6.863 40.932 1.00 36.91 432 GLY A O 1
ATOM 1815 N N . ALA A 1 248 ? 15.755 -6.210 40.598 1.00 43.27 433 ALA A N 1
ATOM 1816 C CA . ALA A 1 248 ? 15.855 -6.846 39.287 1.00 46.92 433 ALA A CA 1
ATOM 1817 C C . ALA A 1 248 ? 16.564 -8.202 39.308 1.00 49.70 433 ALA A C 1
ATOM 1818 O O . ALA A 1 248 ? 17.289 -8.529 40.254 1.00 41.93 433 ALA A O 1
ATOM 1820 N N . SER A 1 249 ? 16.333 -8.983 38.253 1.00 50.67 434 SER A N 1
ATOM 1821 C CA . SER A 1 249 ? 17.016 -10.255 38.048 1.00 44.15 434 SER A CA 1
ATOM 1822 C C . SER A 1 249 ? 17.915 -10.132 36.831 1.00 40.32 434 SER A C 1
ATOM 1823 O O . SER A 1 249 ? 17.693 -9.273 35.984 1.00 44.79 434 SER A O 1
ATOM 1826 N N . ALA A 1 250 ? 18.929 -10.989 36.744 1.00 47.16 435 ALA A N 1
ATOM 1827 C CA . ALA A 1 250 ? 19.869 -10.962 35.624 1.00 40.13 435 ALA A CA 1
ATOM 1828 C C . ALA A 1 250 ? 19.523 -12.024 34.584 1.00 48.16 435 ALA A C 1
ATOM 1829 O O . ALA A 1 250 ? 19.323 -13.189 34.928 1.00 55.98 435 ALA A O 1
ATOM 1831 N N . VAL A 1 251 ? 19.455 -11.622 33.316 1.00 45.37 436 VAL A N 1
ATOM 1832 C CA . VAL A 1 251 ? 19.212 -12.566 32.232 1.00 44.89 436 VAL A CA 1
ATOM 1833 C C . VAL A 1 251 ? 20.169 -13.743 32.384 1.00 45.59 436 VAL A C 1
ATOM 1834 O O . VAL A 1 251 ? 21.380 -13.546 32.486 1.00 55.36 436 VAL A O 1
ATOM 1838 N N . PRO A 1 252 ? 19.629 -14.972 32.407 1.00 46.37 437 PRO A N 1
ATOM 1839 C CA . PRO A 1 252 ? 20.439 -16.168 32.676 1.00 49.51 437 PRO A CA 1
ATOM 1840 C C . PRO A 1 252 ? 21.492 -16.375 31.599 1.00 49.66 437 PRO A C 1
ATOM 1841 O O . PRO A 1 252 ? 21.215 -16.148 30.424 1.00 59.64 437 PRO A O 1
ATOM 1845 N N . THR A 1 253 ? 22.684 -16.804 31.996 1.00 52.08 438 THR A N 1
ATOM 1846 C CA . THR A 1 253 ? 23.795 -16.928 31.060 1.00 47.30 438 THR A CA 1
ATOM 1847 C C . THR A 1 253 ? 23.505 -17.948 29.967 1.00 49.68 438 THR A C 1
ATOM 1848 O O . THR A 1 253 ? 24.144 -17.939 28.914 1.00 51.31 438 THR A O 1
ATOM 1852 N N . TRP A 1 254 ? 22.533 -18.820 30.221 1.00 54.01 439 TRP A N 1
ATOM 1853 C CA . TRP A 1 254 ? 22.150 -19.846 29.251 1.00 56.16 439 TRP A CA 1
ATOM 1854 C C . TRP A 1 254 ? 21.266 -19.287 28.143 1.00 48.92 439 TRP A C 1
ATOM 1855 O O . TRP A 1 254 ? 21.062 -19.926 27.117 1.00 54.37 439 TRP A O 1
ATOM 1866 N N . ALA A 1 255 ? 20.734 -18.093 28.368 1.00 47.46 440 ALA A N 1
ATOM 1867 C CA . ALA A 1 255 ? 19.850 -17.442 27.409 1.00 46.98 440 ALA A CA 1
ATOM 1868 C C . ALA A 1 255 ? 20.635 -16.886 26.225 1.00 48.82 440 ALA A C 1
ATOM 1869 O O . ALA A 1 255 ? 20.165 -16.898 25.089 1.00 45.63 440 ALA A O 1
ATOM 1871 N N . PHE A 1 256 ? 21.835 -16.395 26.505 1.00 47.23 441 PHE A N 1
ATOM 1872 C CA . PHE A 1 256 ? 22.670 -15.782 25.487 1.00 41.35 441 PHE A CA 1
ATOM 1873 C C . PHE A 1 256 ? 23.179 -16.828 24.510 1.00 45.21 441 PHE A C 1
ATOM 1874 O O . PHE A 1 256 ? 23.754 -17.835 24.911 1.00 60.21 441 PHE A O 1
ATOM 1882 N N . LYS A 1 257 ? 22.954 -16.584 23.225 1.00 54.74 442 LYS A N 1
ATOM 1883 C CA . LYS A 1 257 ? 23.330 -17.531 22.177 1.00 53.68 442 LYS A CA 1
ATOM 1884 C C . LYS A 1 257 ? 24.407 -16.959 21.263 1.00 58.35 442 LYS A C 1
ATOM 1885 O O . LYS A 1 257 ? 24.608 -15.745 21.203 1.00 68.05 442 LYS A O 1
ATOM 1891 N N . VAL A 1 258 ? 25.091 -17.844 20.544 1.00 65.35 443 VAL A N 1
ATOM 1892 C CA . VAL A 1 258 ? 26.212 -17.446 19.704 1.00 62.85 443 VAL A CA 1
ATOM 1893 C C . VAL A 1 258 ? 25.761 -17.151 18.274 1.00 65.04 443 VAL A C 1
ATOM 1894 O O . VAL A 1 258 ? 25.079 -17.959 17.645 1.00 71.11 443 VAL A O 1
ATOM 1898 N N . ARG A 1 259 ? 26.143 -15.985 17.764 1.00 61.60 444 ARG A N 1
ATOM 1899 C CA . ARG A 1 259 ? 25.883 -15.650 16.372 1.00 55.00 444 ARG A CA 1
ATOM 1900 C C . ARG A 1 259 ? 27.135 -15.900 15.532 1.00 60.83 444 ARG A C 1
ATOM 1901 O O . ARG A 1 259 ? 28.143 -15.212 15.686 1.00 64.39 444 ARG A O 1
ATOM 1909 N N . PRO A 1 260 ? 27.073 -16.902 14.644 1.00 65.19 445 PRO A N 1
ATOM 1910 C CA . PRO A 1 260 ? 28.190 -17.235 13.756 1.00 57.98 445 PRO A CA 1
ATOM 1911 C C . PRO A 1 260 ? 28.554 -16.035 12.892 1.00 57.18 445 PRO A C 1
ATOM 1912 O O . PRO A 1 260 ? 27.656 -15.377 12.368 1.00 65.04 445 PRO A O 1
ATOM 1916 N N . PRO A 1 261 ? 29.854 -15.744 12.747 1.00 51.88 446 PRO A N 1
ATOM 1917 C CA . PRO A 1 261 ? 30.268 -14.639 11.881 1.00 42.56 446 PRO A CA 1
ATOM 1918 C C . PRO A 1 261 ? 29.768 -14.882 10.465 1.00 57.40 446 PRO A C 1
ATOM 1919 O O . PRO A 1 261 ? 29.686 -16.034 10.036 1.00 59.00 446 PRO A O 1
ATOM 1923 N N . HIS A 1 262 ? 29.424 -13.815 9.753 1.00 59.38 447 HIS A N 1
ATOM 1924 C CA . HIS A 1 262 ? 28.952 -13.943 8.379 1.00 47.96 447 HIS A CA 1
ATOM 1925 C C . HIS A 1 262 ? 30.061 -14.493 7.497 1.00 49.30 447 HIS A C 1
ATOM 1926 O O . HIS A 1 262 ? 31.213 -14.584 7.917 1.00 48.23 447 HIS A O 1
ATOM 1933 N N . SER A 1 263 ? 29.707 -14.854 6.269 1.00 54.65 448 SER A N 1
ATOM 1934 C CA . SER A 1 263 ? 30.675 -15.401 5.334 1.00 49.86 448 SER A CA 1
ATOM 1935 C C . SER A 1 263 ? 30.975 -14.414 4.209 1.00 51.20 448 SER A C 1
ATOM 1936 O O . SER A 1 263 ? 31.469 -14.801 3.150 1.00 53.97 448 SER A O 1
ATOM 1939 N N . PHE A 1 264 ? 30.666 -13.141 4.431 1.00 51.60 449 PHE A N 1
ATOM 1940 C CA . PHE A 1 264 ? 30.952 -12.110 3.435 1.00 49.97 449 PHE A CA 1
ATOM 1941 C C . PHE A 1 264 ? 32.454 -11.966 3.216 1.00 49.04 449 PHE A C 1
ATOM 1942 O O . PHE A 1 264 ? 33.225 -11.871 4.170 1.00 53.56 449 PHE A O 1
ATOM 1950 N N . LEU A 1 265 ? 32.864 -11.952 1.954 1.00 53.70 450 LEU A N 1
ATOM 1951 C CA . LEU A 1 265 ? 34.265 -11.740 1.613 1.00 55.85 450 LEU A CA 1
ATOM 1952 C C . LEU A 1 265 ? 34.441 -10.365 0.978 1.00 52.66 450 LEU A C 1
ATOM 1953 O O . LEU A 1 265 ? 33.495 -9.808 0.419 1.00 52.96 450 LEU A O 1
ATOM 1958 N N . VAL A 1 266 ? 35.653 -9.827 1.062 1.00 53.01 451 VAL A N 1
ATOM 1959 C CA . VAL A 1 266 ? 35.954 -8.508 0.514 1.00 54.16 451 VAL A CA 1
ATOM 1960 C C . VAL A 1 266 ? 35.839 -8.500 -1.014 1.00 53.05 451 VAL A C 1
ATOM 1961 O O . VAL A 1 266 ? 36.066 -9.521 -1.668 1.00 50.08 451 VAL A O 1
ATOM 1965 N N . ASN A 1 267 ? 35.466 -7.347 -1.565 1.00 54.60 452 ASN A N 1
ATOM 1966 C CA . ASN A 1 267 ? 35.341 -7.153 -3.009 1.00 37.82 452 ASN A CA 1
ATOM 1967 C C . ASN A 1 267 ? 33.998 -7.608 -3.575 1.00 42.30 452 ASN A C 1
ATOM 1968 O O . ASN A 1 267 ? 33.597 -7.187 -4.657 1.00 45.50 452 ASN A O 1
ATOM 1973 N N . MET A 1 268 ? 33.311 -8.480 -2.847 1.00 50.34 453 MET A N 1
ATOM 1974 C CA . MET A 1 268 ? 31.952 -8.857 -3.212 1.00 47.80 453 MET A CA 1
ATOM 1975 C C . MET A 1 268 ? 31.090 -7.606 -3.348 1.00 45.70 453 MET A C 1
ATOM 1976 O O . MET A 1 268 ? 31.277 -6.626 -2.627 1.00 46.24 453 MET A O 1
ATOM 1981 N N . LYS A 1 269 ? 30.148 -7.640 -4.281 1.00 51.58 454 LYS A N 1
ATOM 1982 C CA . LYS A 1 269 ? 29.296 -6.485 -4.526 1.00 47.94 454 LYS A CA 1
ATOM 1983 C C . LYS A 1 269 ? 27.848 -6.759 -4.127 1.00 54.12 454 LYS A C 1
ATOM 1984 O O . LYS A 1 269 ? 27.349 -7.879 -4.259 1.00 52.51 454 LYS A O 1
ATOM 1990 N N . LEU A 1 270 ? 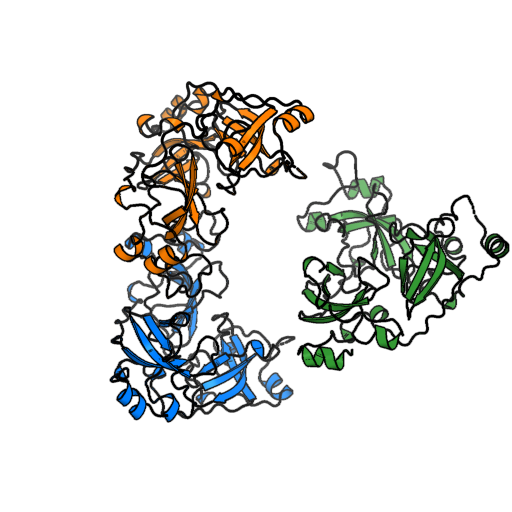27.183 -5.731 -3.617 1.00 50.98 455 LEU A N 1
ATOM 1991 C CA . LEU A 1 270 ? 25.781 -5.837 -3.240 1.00 43.15 455 LEU A CA 1
ATOM 1992 C C . LEU A 1 270 ? 25.059 -4.527 -3.510 1.00 38.89 455 LEU A C 1
ATOM 1993 O O . LEU A 1 270 ? 25.580 -3.648 -4.198 1.00 39.03 455 LEU A O 1
ATOM 1998 N N . GLU A 1 271 ? 23.851 -4.413 -2.977 1.00 36.14 456 GLU A N 1
ATOM 1999 C CA . GLU A 1 271 ? 23.119 -3.161 -2.997 1.00 33.97 456 GLU A CA 1
ATOM 2000 C C . GLU A 1 271 ? 22.865 -2.757 -1.543 1.00 45.66 456 GLU A C 1
ATOM 2001 O O . GLU A 1 271 ? 22.488 -3.590 -0.715 1.00 40.21 456 GLU A O 1
ATOM 2007 N N . ALA A 1 272 ? 23.105 -1.488 -1.227 1.00 44.30 457 ALA A N 1
ATOM 2008 C CA . ALA A 1 272 ? 22.973 -1.007 0.144 1.00 36.08 457 ALA A CA 1
ATOM 2009 C C . ALA A 1 272 ? 22.383 0.404 0.190 1.00 37.12 457 ALA A C 1
ATOM 2010 O O . ALA A 1 272 ? 22.797 1.292 -0.558 1.00 38.75 457 ALA A O 1
ATOM 2012 N N . VAL A 1 273 ? 21.414 0.601 1.075 1.00 31.78 458 VAL A N 1
ATOM 2013 C CA . VAL A 1 273 ? 20.760 1.891 1.208 1.00 36.69 458 VAL A CA 1
ATOM 2014 C C . VAL A 1 273 ? 21.792 2.966 1.512 1.00 37.91 458 VAL A C 1
ATOM 2015 O O . VAL A 1 273 ? 22.692 2.756 2.320 1.00 41.76 458 VAL A O 1
ATOM 2019 N N . ASP A 1 274 ? 21.665 4.110 0.844 1.00 48.12 459 ASP A N 1
ATOM 2020 C CA . ASP A 1 274 ? 22.536 5.257 1.090 1.00 49.59 459 ASP A CA 1
ATOM 2021 C C . ASP A 1 274 ? 22.161 5.913 2.418 1.00 51.17 459 ASP A C 1
ATOM 2022 O O . ASP A 1 274 ? 20.983 6.161 2.687 1.00 54.28 459 ASP A O 1
ATOM 2027 N N . ARG A 1 275 ? 23.168 6.191 3.242 1.00 50.43 460 ARG A N 1
ATOM 2028 C CA . ARG A 1 275 ? 22.947 6.722 4.584 1.00 46.25 460 ARG A CA 1
ATOM 2029 C C . ARG A 1 275 ? 22.689 8.225 4.604 1.00 49.51 460 ARG A C 1
ATOM 2030 O O . ARG A 1 275 ? 21.904 8.713 5.418 1.00 56.67 460 ARG A O 1
ATOM 2038 N N . ARG A 1 276 ? 23.355 8.953 3.710 1.00 54.77 461 ARG A N 1
ATOM 2039 C CA . ARG A 1 276 ? 23.197 10.403 3.607 1.00 50.00 461 ARG A CA 1
ATOM 2040 C C . ARG A 1 276 ? 21.902 10.743 2.879 1.00 52.73 461 ARG A C 1
ATOM 2041 O O . ARG A 1 276 ? 21.608 11.911 2.609 1.00 50.25 461 ARG A O 1
ATOM 2049 N N . ASN A 1 277 ? 21.143 9.702 2.558 1.00 58.76 462 ASN A N 1
ATOM 2050 C CA . ASN A 1 277 ? 19.867 9.830 1.873 1.00 52.89 462 ASN A CA 1
ATOM 2051 C C . ASN A 1 277 ? 19.220 8.452 1.769 1.00 53.33 462 ASN A C 1
ATOM 2052 O O . ASN A 1 277 ? 19.432 7.733 0.793 1.00 45.24 462 ASN A O 1
ATOM 2057 N N . PRO A 1 278 ? 18.439 8.079 2.792 1.00 39.88 463 PRO A N 1
ATOM 2058 C CA . PRO A 1 278 ? 17.830 6.751 2.938 1.00 37.79 463 PRO A CA 1
ATOM 2059 C C . PRO A 1 278 ? 16.953 6.324 1.758 1.00 42.90 463 PRO A C 1
ATOM 2060 O O . PRO A 1 278 ? 16.669 5.137 1.617 1.00 45.07 463 PRO A O 1
ATOM 2064 N N . ALA A 1 279 ? 16.534 7.274 0.930 1.00 41.57 464 ALA A N 1
ATOM 2065 C CA . ALA A 1 279 ? 15.652 6.980 -0.200 1.00 43.54 464 ALA A CA 1
ATOM 2066 C C . ALA A 1 279 ? 16.352 6.230 -1.337 1.00 49.71 464 ALA A C 1
ATOM 2067 O O . ALA A 1 279 ? 15.708 5.490 -2.089 1.00 49.48 464 ALA A O 1
ATOM 2069 N N . LEU A 1 280 ? 17.663 6.431 -1.465 1.00 53.33 465 LEU A N 1
ATOM 2070 C CA . LEU A 1 280 ? 18.445 5.820 -2.544 1.00 40.62 465 LEU A CA 1
ATOM 2071 C C . LEU A 1 280 ? 19.047 4.465 -2.173 1.00 40.77 465 LEU A C 1
ATOM 2072 O O . LEU A 1 280 ? 19.245 4.153 -1.000 1.00 40.98 465 LEU A O 1
ATOM 2077 N N . ILE A 1 281 ? 19.350 3.672 -3.194 1.00 38.05 466 ILE A N 1
ATOM 2078 C CA . ILE A 1 281 ? 20.058 2.417 -3.012 1.00 34.98 466 ILE A CA 1
ATOM 2079 C C . ILE A 1 281 ? 21.136 2.304 -4.087 1.00 33.79 466 ILE A C 1
ATOM 2080 O O . ILE A 1 281 ? 20.869 2.553 -5.262 1.00 37.00 466 ILE A O 1
ATOM 2085 N N . ARG A 1 282 ? 22.354 1.952 -3.683 1.00 40.24 467 ARG A N 1
ATOM 2086 C CA . ARG A 1 282 ? 23.507 2.042 -4.579 1.00 42.70 467 ARG A CA 1
ATOM 2087 C C . ARG A 1 282 ? 24.242 0.732 -4.811 1.00 40.48 467 ARG A C 1
ATOM 2088 O O . ARG A 1 282 ? 24.158 -0.200 -4.011 1.00 33.32 467 ARG A O 1
ATOM 2096 N N . VAL A 1 283 ? 24.974 0.680 -5.921 1.00 48.04 468 VAL A N 1
ATOM 2097 C CA . VAL A 1 283 ? 25.961 -0.368 -6.144 1.00 52.20 468 VAL A CA 1
ATOM 2098 C C . VAL A 1 283 ? 27.031 -0.194 -5.077 1.00 47.65 468 VAL A C 1
ATOM 2099 O O . VAL A 1 283 ? 27.549 0.906 -4.890 1.00 44.05 468 VAL A O 1
ATOM 2103 N N . ALA A 1 284 ? 27.351 -1.270 -4.367 1.00 48.30 469 ALA A N 1
ATOM 2104 C CA . ALA A 1 284 ? 28.317 -1.189 -3.276 1.00 45.31 469 ALA A CA 1
ATOM 2105 C C . ALA A 1 284 ? 29.165 -2.449 -3.176 1.00 48.19 469 ALA A C 1
ATOM 2106 O O . ALA A 1 284 ? 28.773 -3.515 -3.647 1.00 46.64 469 ALA A O 1
ATOM 2108 N N . SER A 1 285 ? 30.330 -2.313 -2.553 1.00 44.65 470 SER A N 1
ATOM 2109 C CA . SER A 1 285 ? 31.249 -3.426 -2.396 1.00 40.59 470 SER A CA 1
ATOM 2110 C C . SER A 1 285 ? 31.598 -3.641 -0.932 1.00 39.75 470 SER A C 1
ATOM 2111 O O . SER A 1 285 ? 31.542 -2.712 -0.127 1.00 44.91 470 SER A O 1
ATOM 2114 N N . VAL A 1 286 ? 31.954 -4.873 -0.590 1.00 36.65 471 VAL A N 1
ATOM 2115 C CA . VAL A 1 286 ? 32.451 -5.174 0.743 1.00 42.84 471 VAL A CA 1
ATOM 2116 C C . VAL A 1 286 ? 33.898 -4.703 0.882 1.00 43.00 471 VAL A C 1
ATOM 2117 O O . VAL A 1 286 ? 34.824 -5.380 0.449 1.00 36.88 471 VAL A O 1
ATOM 2121 N N . GLU A 1 287 ? 34.078 -3.528 1.478 1.00 51.23 472 GLU A N 1
ATOM 2122 C CA . GLU A 1 287 ? 35.398 -2.917 1.625 1.00 49.55 472 GLU A CA 1
ATOM 2123 C C . GLU A 1 287 ? 36.261 -3.718 2.588 1.00 41.67 472 GLU A C 1
ATOM 2124 O O . GLU A 1 287 ? 37.357 -4.156 2.241 1.00 46.54 472 GLU A O 1
ATOM 2130 N N . ASP A 1 288 ? 35.749 -3.907 3.798 1.00 45.67 473 ASP A N 1
ATOM 2131 C CA . ASP A 1 288 ? 36.449 -4.653 4.831 1.00 40.07 473 ASP A CA 1
ATOM 2132 C C . ASP A 1 288 ? 35.430 -5.501 5.593 1.00 41.91 473 ASP A C 1
ATOM 2133 O O . ASP A 1 288 ? 34.224 -5.323 5.424 1.00 39.65 473 ASP A O 1
ATOM 2138 N N . VAL A 1 289 ? 35.906 -6.424 6.424 1.00 41.78 474 VAL A N 1
ATOM 2139 C CA . VAL A 1 289 ? 35.008 -7.301 7.172 1.00 42.54 474 VAL A CA 1
ATOM 2140 C C . VAL A 1 289 ? 35.421 -7.492 8.630 1.00 49.98 474 VAL A C 1
ATOM 2141 O O . VAL A 1 289 ? 36.582 -7.297 8.988 1.00 59.29 474 VAL A O 1
ATOM 2145 N N . GLU A 1 290 ? 34.455 -7.869 9.467 1.00 50.40 475 GLU A N 1
ATOM 2146 C CA . GLU A 1 290 ? 34.726 -8.377 10.815 1.00 45.25 475 GLU A CA 1
ATOM 2147 C C . GLU A 1 290 ? 33.990 -9.701 10.961 1.00 44.99 475 GLU A C 1
ATOM 2148 O O . GLU A 1 290 ? 33.641 -10.343 9.971 1.00 40.80 475 GLU A O 1
ATOM 2154 N N . ASP A 1 291 ? 33.740 -10.110 12.195 1.00 47.70 476 ASP A N 1
ATOM 2155 C CA . ASP A 1 291 ? 32.919 -11.285 12.416 1.00 46.43 476 ASP A CA 1
ATOM 2156 C C . ASP A 1 291 ? 31.462 -10.942 12.151 1.00 45.25 476 ASP A C 1
ATOM 2157 O O . ASP A 1 291 ? 30.731 -11.728 11.553 1.00 45.03 476 ASP A O 1
ATOM 2162 N N . HIS A 1 292 ? 31.050 -9.755 12.584 1.00 43.86 477 HIS A N 1
ATOM 2163 C CA . HIS A 1 292 ? 29.638 -9.388 12.578 1.00 46.34 477 HIS A CA 1
ATOM 2164 C C . HIS A 1 292 ? 29.340 -8.072 11.852 1.00 49.27 477 HIS A C 1
ATOM 2165 O O . HIS A 1 292 ? 28.176 -7.701 11.670 1.00 49.70 477 HIS A O 1
ATOM 2172 N N . ARG A 1 293 ? 30.388 -7.364 11.443 1.00 46.28 478 ARG A N 1
ATOM 2173 C CA . ARG A 1 293 ? 30.217 -6.111 10.714 1.00 41.87 478 ARG A CA 1
ATOM 2174 C C . ARG A 1 293 ? 30.697 -6.197 9.258 1.00 48.13 478 ARG A C 1
ATOM 2175 O O . ARG A 1 293 ? 31.303 -7.186 8.840 1.00 43.23 478 ARG A O 1
ATOM 2183 N N . ILE A 1 294 ? 30.414 -5.145 8.495 1.00 53.43 479 ILE A N 1
ATOM 2184 C CA . ILE A 1 294 ? 30.706 -5.106 7.068 1.00 38.00 479 ILE A CA 1
ATOM 2185 C C . ILE A 1 294 ? 30.949 -3.677 6.610 1.00 42.02 479 ILE A C 1
ATOM 2186 O O . ILE A 1 294 ? 30.126 -2.797 6.853 1.00 44.99 479 ILE A O 1
ATOM 2191 N N . LYS A 1 295 ? 32.076 -3.442 5.948 1.00 42.32 480 LYS A N 1
ATOM 2192 C CA . LYS A 1 295 ? 32.328 -2.133 5.357 1.00 43.69 480 LYS A CA 1
ATOM 2193 C C . LYS A 1 295 ? 31.751 -2.029 3.951 1.00 46.92 480 LYS A C 1
ATOM 2194 O O . LYS A 1 295 ? 32.175 -2.741 3.043 1.00 40.57 480 LYS A O 1
ATOM 2200 N N . ILE A 1 296 ? 30.782 -1.135 3.780 1.00 50.82 481 ILE A N 1
ATOM 2201 C CA . ILE A 1 296 ? 30.176 -0.910 2.477 1.00 43.05 481 ILE A CA 1
ATOM 2202 C C . ILE A 1 296 ? 30.852 0.264 1.790 1.00 43.82 481 ILE A C 1
ATOM 2203 O O . ILE A 1 296 ? 30.902 1.366 2.332 1.00 42.77 481 ILE A O 1
ATOM 2208 N N . HIS A 1 297 ? 31.399 0.014 0.605 1.00 48.69 482 HIS A N 1
ATOM 2209 C CA . HIS A 1 297 ? 31.923 1.079 -0.241 1.00 44.88 482 HIS A CA 1
ATOM 2210 C C . HIS A 1 297 ? 31.000 1.288 -1.433 1.00 47.55 482 HIS A C 1
ATOM 2211 O O . HIS A 1 297 ? 30.667 0.338 -2.141 1.00 50.00 482 HIS A O 1
ATOM 2218 N N . PHE A 1 298 ? 30.582 2.531 -1.654 1.00 50.72 483 PHE A N 1
ATOM 2219 C CA . PHE A 1 298 ? 29.780 2.855 -2.828 1.00 49.73 483 PHE A CA 1
ATOM 2220 C C . PHE A 1 298 ? 30.674 3.053 -4.052 1.00 46.37 483 PHE A C 1
ATOM 2221 O O . PHE A 1 298 ? 31.521 3.946 -4.080 1.00 46.71 483 PHE A O 1
ATOM 2229 N N . ASP A 1 299 ? 30.486 2.196 -5.053 1.00 45.29 484 ASP A N 1
ATOM 2230 C CA . ASP A 1 299 ? 31.359 2.156 -6.225 1.00 42.02 484 ASP A CA 1
ATOM 2231 C C . ASP A 1 299 ? 31.382 3.462 -7.012 1.00 42.83 484 ASP A C 1
ATOM 2232 O O . ASP A 1 299 ? 30.341 4.054 -7.282 1.00 42.32 484 ASP A O 1
ATOM 2237 N N . GLY A 1 300 ? 32.581 3.899 -7.382 1.00 45.01 485 GLY A N 1
ATOM 2238 C CA . GLY A 1 300 ? 32.748 5.142 -8.109 1.00 42.93 485 GLY A CA 1
ATOM 2239 C C . GLY A 1 300 ? 32.812 6.341 -7.186 1.00 54.45 485 GLY A C 1
ATOM 2240 O O . GLY A 1 300 ? 33.266 7.416 -7.586 1.00 60.98 485 GLY A O 1
ATOM 2241 N N . TRP A 1 301 ? 32.352 6.155 -5.950 1.00 48.98 486 TRP A N 1
ATOM 2242 C CA . TRP A 1 301 ? 32.341 7.224 -4.947 1.00 48.35 486 TRP A CA 1
ATOM 2243 C C . TRP A 1 301 ? 33.592 7.189 -4.072 1.00 56.22 486 TRP A C 1
ATOM 2244 O O . TRP A 1 301 ? 34.308 6.185 -4.025 1.00 56.58 486 TRP A O 1
ATOM 2255 N N . SER A 1 302 ? 33.845 8.290 -3.374 1.00 58.98 487 SER A N 1
ATOM 2256 C CA . SER A 1 302 ? 35.007 8.387 -2.499 1.00 58.19 487 SER A CA 1
ATOM 2257 C C . SER A 1 302 ? 34.898 7.390 -1.348 1.00 53.19 487 SER A C 1
ATOM 2258 O O . SER A 1 302 ? 33.809 6.905 -1.038 1.00 56.69 487 SER A O 1
ATOM 2261 N N . HIS A 1 303 ? 36.029 7.083 -0.722 1.00 51.65 488 HIS A N 1
ATOM 2262 C CA . HIS A 1 303 ? 36.054 6.107 0.364 1.00 52.53 488 HIS A CA 1
ATOM 2263 C C . HIS A 1 303 ? 35.702 6.743 1.706 1.00 51.57 488 HIS A C 1
ATOM 2264 O O . HIS A 1 303 ? 35.389 6.046 2.670 1.00 46.29 488 HIS A O 1
ATOM 2271 N N . GLY A 1 304 ? 35.755 8.070 1.761 1.00 54.56 489 GLY A N 1
ATOM 2272 C CA . GLY A 1 304 ? 35.394 8.794 2.965 1.00 54.63 489 GLY A CA 1
ATOM 2273 C C . GLY A 1 304 ? 33.915 8.653 3.262 1.00 51.69 489 GLY A C 1
ATOM 2274 O O . GLY A 1 304 ? 33.418 9.169 4.261 1.00 50.12 489 GLY A O 1
ATOM 2275 N N . TYR A 1 305 ? 33.212 7.950 2.382 1.00 50.12 490 TYR A N 1
ATOM 2276 C CA . TYR A 1 305 ? 31.791 7.694 2.549 1.00 47.81 490 TYR A CA 1
ATOM 2277 C C . TYR A 1 305 ? 31.554 6.283 3.054 1.00 50.11 490 TYR A C 1
ATOM 2278 O O . TYR A 1 305 ? 30.457 5.957 3.500 1.00 63.87 490 TYR A O 1
ATOM 2287 N N . ASP A 1 306 ? 32.578 5.443 2.965 1.00 48.98 491 ASP A N 1
ATOM 2288 C CA . ASP A 1 306 ? 32.465 4.065 3.415 1.00 44.32 491 ASP A CA 1
ATOM 2289 C C . ASP A 1 306 ? 31.963 4.053 4.850 1.00 46.88 491 ASP A C 1
ATOM 2290 O O . ASP A 1 306 ? 32.292 4.945 5.633 1.00 49.44 491 ASP A O 1
ATOM 2295 N N . PHE A 1 307 ? 31.169 3.043 5.192 1.00 45.48 492 PHE A N 1
ATOM 2296 C CA . PHE A 1 307 ? 30.590 2.951 6.524 1.00 38.67 492 PHE A CA 1
ATOM 2297 C C . PHE A 1 307 ? 30.564 1.514 7.005 1.00 41.60 492 PHE A C 1
ATOM 2298 O O . PHE A 1 307 ? 30.436 0.588 6.211 1.00 41.51 492 PHE A O 1
ATOM 2306 N N . TRP A 1 308 ? 30.699 1.333 8.312 1.00 47.99 493 TRP A N 1
ATOM 2307 C CA . TRP A 1 308 ? 30.481 0.030 8.915 1.00 41.28 493 TRP A CA 1
ATOM 2308 C C . TRP A 1 308 ? 28.986 -0.143 9.172 1.00 44.30 493 TRP A C 1
ATOM 2309 O O . TRP A 1 308 ? 28.317 0.759 9.680 1.00 46.88 493 TRP A O 1
ATOM 2320 N N . ILE A 1 309 ? 28.467 -1.305 8.801 1.00 36.95 494 ILE A N 1
ATOM 2321 C CA . ILE A 1 309 ? 27.073 -1.644 9.033 1.00 44.53 494 ILE A CA 1
ATOM 2322 C C . ILE A 1 309 ? 27.039 -3.076 9.537 1.00 46.07 494 ILE A C 1
ATOM 2323 O O . ILE A 1 309 ? 27.953 -3.848 9.260 1.00 45.74 494 ILE A O 1
ATOM 2328 N N . ASP A 1 310 ? 26.002 -3.432 10.287 1.00 49.05 495 ASP A N 1
ATOM 2329 C CA . ASP A 1 310 ? 25.851 -4.810 10.740 1.00 44.92 495 ASP A CA 1
ATOM 2330 C C . ASP A 1 310 ? 25.428 -5.707 9.589 1.00 40.71 495 ASP A C 1
ATOM 2331 O O . ASP A 1 310 ? 24.530 -5.367 8.826 1.00 37.29 495 ASP A O 1
ATOM 2336 N N . ALA A 1 311 ? 26.087 -6.853 9.470 1.00 41.98 496 ALA A N 1
ATOM 2337 C CA . ALA A 1 311 ? 25.804 -7.793 8.393 1.00 42.61 496 ALA A CA 1
ATOM 2338 C C . ALA A 1 311 ? 24.349 -8.260 8.394 1.00 43.15 496 ALA A C 1
ATOM 2339 O O . ALA A 1 311 ? 23.872 -8.813 7.399 1.00 45.09 496 ALA A O 1
ATOM 2341 N N . ASP A 1 312 ? 23.651 -8.047 9.511 1.00 43.71 497 ASP A N 1
ATOM 2342 C CA . ASP A 1 312 ? 22.250 -8.447 9.626 1.00 44.44 497 ASP A CA 1
ATOM 2343 C C . ASP A 1 312 ? 21.312 -7.248 9.514 1.00 47.18 497 ASP A C 1
ATOM 2344 O O . ASP A 1 312 ? 20.092 -7.386 9.614 1.00 49.75 497 ASP A O 1
ATOM 2349 N N . HIS A 1 313 ? 21.890 -6.073 9.292 1.00 44.42 498 HIS A N 1
ATOM 2350 C CA . HIS A 1 313 ? 21.106 -4.856 9.130 1.00 40.69 498 HIS A CA 1
ATOM 2351 C C . HIS A 1 313 ? 20.164 -4.951 7.934 1.00 39.00 498 HIS A C 1
ATOM 2352 O O . HIS A 1 313 ? 20.564 -5.392 6.861 1.00 44.57 498 HIS A O 1
ATOM 2359 N N . PRO A 1 314 ? 18.904 -4.523 8.114 1.00 45.63 499 PRO A N 1
ATOM 2360 C CA . PRO A 1 314 ? 17.868 -4.679 7.088 1.00 38.54 499 PRO A CA 1
ATOM 2361 C C . PRO A 1 314 ? 18.107 -3.858 5.825 1.00 36.52 499 PRO A C 1
ATOM 2362 O O . PRO A 1 314 ? 17.373 -4.036 4.854 1.00 40.90 499 PRO A O 1
ATOM 2366 N N . ASP A 1 315 ? 19.110 -2.984 5.835 1.00 37.84 500 ASP A N 1
ATOM 2367 C CA . ASP A 1 315 ? 19.347 -2.083 4.706 1.00 33.87 500 ASP A CA 1
ATOM 2368 C C . ASP A 1 315 ? 20.483 -2.504 3.766 1.00 35.13 500 ASP A C 1
ATOM 2369 O O . ASP A 1 315 ? 21.068 -1.662 3.087 1.00 37.78 500 ASP A O 1
ATOM 2374 N N . ILE A 1 316 ? 20.794 -3.796 3.729 1.00 42.22 501 ILE A N 1
ATOM 2375 C CA . ILE A 1 316 ? 21.694 -4.333 2.707 1.00 36.87 501 ILE A CA 1
ATOM 2376 C C . ILE A 1 316 ? 21.059 -5.530 2.009 1.00 36.02 501 ILE A C 1
ATOM 2377 O O . ILE A 1 316 ? 20.418 -6.366 2.650 1.00 33.75 501 ILE A O 1
ATOM 2382 N N . HIS A 1 317 ? 21.233 -5.601 0.692 1.00 40.83 502 HIS A N 1
ATOM 2383 C CA . HIS A 1 317 ? 20.556 -6.608 -0.115 1.00 37.14 502 HIS A CA 1
ATOM 2384 C C . HIS A 1 317 ? 21.478 -7.148 -1.205 1.00 43.41 502 HIS A C 1
ATOM 2385 O O . HIS A 1 317 ? 22.459 -6.499 -1.568 1.00 45.95 502 HIS A O 1
ATOM 2392 N N . PRO A 1 318 ? 21.171 -8.347 -1.722 1.00 40.00 503 PRO A N 1
ATOM 2393 C CA . PRO A 1 318 ? 21.939 -8.971 -2.801 1.00 35.03 503 PRO A CA 1
ATOM 2394 C C . PRO A 1 318 ? 21.726 -8.223 -4.102 1.00 49.08 503 PRO A C 1
ATOM 2395 O O . PRO A 1 318 ? 20.688 -7.576 -4.259 1.00 55.71 503 PRO A O 1
ATOM 2399 N N . ALA A 1 319 ? 22.688 -8.309 -5.017 1.00 44.45 504 ALA A N 1
ATOM 2400 C CA . ALA A 1 319 ? 22.531 -7.704 -6.327 1.00 31.66 504 ALA A CA 1
ATOM 2401 C C . ALA A 1 319 ? 21.340 -8.339 -7.025 1.00 34.60 504 ALA A C 1
ATOM 2402 O O . ALA A 1 319 ? 21.261 -9.561 -7.140 1.00 37.93 504 ALA A O 1
ATOM 2404 N N . GLY A 1 320 ? 20.407 -7.504 -7.471 1.00 38.22 505 GLY A N 1
ATOM 2405 C CA . GLY A 1 320 ? 19.204 -7.982 -8.122 1.00 37.85 505 GLY A CA 1
ATOM 2406 C C . GLY A 1 320 ? 17.975 -7.719 -7.278 1.00 41.05 505 GLY A C 1
ATOM 2407 O O . GLY A 1 320 ? 16.845 -7.881 -7.727 1.00 45.00 505 GLY A O 1
ATOM 2408 N N . TRP A 1 321 ? 18.201 -7.311 -6.038 1.00 45.93 506 TRP A N 1
ATOM 2409 C CA . TRP A 1 321 ? 17.109 -6.994 -5.129 1.00 47.89 506 TRP A CA 1
ATOM 2410 C C . TRP A 1 321 ? 16.295 -5.796 -5.653 1.00 44.93 506 TRP A C 1
ATOM 2411 O O . TRP A 1 321 ? 15.075 -5.884 -5.805 1.00 38.23 506 TRP A O 1
ATOM 2422 N N . CYS A 1 322 ? 16.978 -4.690 -5.947 1.00 46.30 507 CYS A N 1
ATOM 2423 C CA . CYS A 1 322 ? 16.328 -3.478 -6.456 1.00 35.35 507 CYS A CA 1
ATOM 2424 C C . CYS A 1 322 ? 15.524 -3.726 -7.727 1.00 43.83 507 CYS A C 1
ATOM 2425 O O . CYS A 1 322 ? 14.432 -3.178 -7.904 1.00 46.56 507 CYS A O 1
ATOM 2428 N N . SER A 1 323 ? 16.081 -4.538 -8.618 1.00 50.88 508 SER A N 1
ATOM 2429 C CA . SER A 1 323 ? 15.439 -4.821 -9.892 1.00 44.45 508 SER A CA 1
ATOM 2430 C C . SER A 1 323 ? 14.206 -5.694 -9.686 1.00 47.94 508 SER A C 1
ATOM 2431 O O . SER A 1 323 ? 13.169 -5.474 -10.320 1.00 51.49 508 SER A O 1
ATOM 2434 N N . LYS A 1 324 ? 14.324 -6.668 -8.784 1.00 50.12 509 LYS A N 1
ATOM 2435 C CA . LYS A 1 324 ? 13.265 -7.645 -8.538 1.00 37.42 509 LYS A CA 1
ATOM 2436 C C . LYS A 1 324 ? 12.101 -7.096 -7.717 1.00 37.80 509 LYS A C 1
ATOM 2437 O O . LYS A 1 324 ? 11.024 -7.694 -7.692 1.00 34.03 509 LYS A O 1
ATOM 2443 N N . THR A 1 325 ? 12.317 -5.965 -7.046 1.00 43.10 510 THR A N 1
ATOM 2444 C CA . THR A 1 325 ? 11.267 -5.353 -6.235 1.00 32.03 510 THR A CA 1
ATOM 2445 C C . THR A 1 325 ? 10.706 -4.072 -6.847 1.00 37.61 510 THR A C 1
ATOM 2446 O O . THR A 1 325 ? 9.662 -3.588 -6.421 1.00 48.95 510 THR A O 1
ATOM 2450 N N . GLY A 1 326 ? 11.393 -3.518 -7.837 1.00 30.67 511 GLY A N 1
ATOM 2451 C CA . GLY A 1 326 ? 10.888 -2.344 -8.526 1.00 34.89 511 GLY A CA 1
ATOM 2452 C C . GLY A 1 326 ? 11.393 -1.058 -7.908 1.00 40.85 511 GLY A C 1
ATOM 2453 O O . GLY A 1 326 ? 10.757 -0.003 -7.999 1.00 35.28 511 GLY A O 1
ATOM 2454 N N . HIS A 1 327 ? 12.553 -1.158 -7.273 1.00 33.72 512 HIS A N 1
ATOM 2455 C CA . HIS A 1 327 ? 13.186 -0.012 -6.649 1.00 33.95 512 HIS A CA 1
ATOM 2456 C C . HIS A 1 327 ? 14.346 0.354 -7.546 1.00 30.74 512 HIS A C 1
ATOM 2457 O O . HIS A 1 327 ? 15.083 -0.517 -7.996 1.00 36.83 512 HIS A O 1
ATOM 2464 N N . PRO A 1 328 ? 14.495 1.646 -7.835 1.00 35.00 513 PRO A N 1
ATOM 2465 C CA . PRO A 1 328 ? 15.598 2.131 -8.670 1.00 36.06 513 PRO A CA 1
ATOM 2466 C C . PRO A 1 328 ? 16.964 1.876 -8.037 1.00 36.94 513 PRO A C 1
ATOM 2467 O O . PRO A 1 328 ? 17.114 1.970 -6.824 1.00 38.55 513 PRO A O 1
ATOM 2471 N N . LEU A 1 329 ? 17.951 1.554 -8.861 1.00 38.16 514 LEU A N 1
ATOM 2472 C CA . LEU A 1 329 ? 19.291 1.288 -8.367 1.00 39.87 514 LEU A CA 1
ATOM 2473 C C . LEU A 1 329 ? 20.253 2.331 -8.909 1.00 44.96 514 LEU A C 1
ATOM 2474 O O . LEU A 1 329 ? 20.245 2.633 -10.101 1.00 52.81 514 LEU A O 1
ATOM 2479 N N . GLN A 1 330 ? 21.075 2.888 -8.028 1.00 47.44 515 GLN A N 1
ATOM 2480 C CA . GLN A 1 330 ? 22.061 3.881 -8.433 1.00 44.53 515 GLN A CA 1
ATOM 2481 C C . GLN A 1 330 ? 23.328 3.200 -8.908 1.00 44.65 515 GLN A C 1
ATOM 2482 O O . GLN A 1 330 ? 24.022 2.567 -8.118 1.00 46.98 515 GLN A O 1
ATOM 2488 N N . PRO A 1 331 ? 23.630 3.318 -10.210 1.00 52.45 516 PRO A N 1
ATOM 2489 C CA . PRO A 1 331 ? 24.887 2.777 -10.733 1.00 48.96 516 PRO A CA 1
ATOM 2490 C C . PRO A 1 331 ? 26.071 3.473 -10.067 1.00 50.18 516 PRO A C 1
ATOM 2491 O O . PRO A 1 331 ? 25.877 4.496 -9.409 1.00 55.84 516 PRO A O 1
ATOM 2495 N N . PRO A 1 332 ? 27.283 2.917 -10.214 1.00 48.42 517 PRO A N 1
ATOM 2496 C CA . PRO A 1 332 ? 28.491 3.576 -9.701 1.00 45.89 517 PRO A CA 1
ATOM 2497 C C . PRO A 1 332 ? 28.664 4.984 -10.280 1.00 49.22 517 PRO A C 1
ATOM 2498 O O . PRO A 1 332 ? 28.189 5.257 -11.385 1.00 63.54 517 PRO A O 1
ATOM 2502 N N . LEU A 1 333 ? 29.333 5.863 -9.540 1.00 41.37 518 LEU A N 1
ATOM 2503 C CA . LEU A 1 333 ? 29.604 7.223 -10.010 1.00 51.32 518 LEU A CA 1
ATOM 2504 C C . LEU A 1 333 ? 30.119 7.235 -11.455 1.00 55.50 518 LEU A C 1
ATOM 2505 O O . LEU A 1 333 ? 31.063 7.952 -11.797 1.00 48.25 518 LEU A O 1
ATOM 2510 N N . TRP B 1 21 ? 43.134 12.228 70.732 1.00 61.02 206 TRP B N 1
ATOM 2511 C CA . TRP B 1 21 ? 43.222 11.178 69.718 1.00 66.28 206 TRP B CA 1
ATOM 2512 C C . TRP B 1 21 ? 44.654 10.988 69.237 1.00 59.39 206 TRP B C 1
ATOM 2513 O O . TRP B 1 21 ? 45.426 11.946 69.169 1.00 54.56 206 TRP B O 1
ATOM 2524 N N . SER B 1 22 ? 44.993 9.747 68.895 1.00 59.78 207 SER B N 1
ATOM 2525 C CA . SER B 1 22 ? 46.329 9.411 68.418 1.00 62.53 207 SER B CA 1
ATOM 2526 C C . SER B 1 22 ? 46.303 8.189 67.505 1.00 60.25 207 SER B C 1
ATOM 2527 O O . SER B 1 22 ? 45.424 7.336 67.623 1.00 65.85 207 SER B O 1
ATOM 2530 N N . TRP B 1 23 ? 47.263 8.109 66.591 1.00 52.71 208 TRP B N 1
ATOM 2531 C CA . TRP B 1 23 ? 47.404 6.929 65.749 1.00 51.17 208 TRP B CA 1
ATOM 2532 C C . TRP B 1 23 ? 47.696 5.698 66.596 1.00 50.85 208 TRP B C 1
ATOM 2533 O O . TRP B 1 23 ? 47.097 4.645 66.405 1.00 52.66 208 TRP B O 1
ATOM 2544 N N . GLU B 1 24 ? 48.626 5.841 67.534 1.00 49.39 209 GLU B N 1
ATOM 2545 C CA . GLU B 1 24 ? 49.070 4.724 68.362 1.00 52.52 209 GLU B CA 1
ATOM 2546 C C . GLU B 1 24 ? 47.930 4.116 69.175 1.00 54.96 209 GLU B C 1
ATOM 2547 O O . GLU B 1 24 ? 47.822 2.899 69.279 1.00 56.62 209 GLU B O 1
ATOM 2553 N N . SER B 1 25 ? 47.088 4.968 69.752 1.00 59.21 210 SER B N 1
ATOM 2554 C CA . SER B 1 25 ? 45.928 4.504 70.503 1.00 51.64 210 SER B CA 1
ATOM 2555 C C . SER B 1 25 ? 44.875 3.913 69.568 1.00 58.40 210 SER B C 1
ATOM 2556 O O . SER B 1 25 ? 44.211 2.933 69.909 1.00 61.78 210 SER B O 1
ATOM 2559 N N . TYR B 1 26 ? 44.733 4.510 68.388 1.00 59.27 211 TYR B N 1
ATOM 2560 C CA . TYR B 1 26 ? 43.717 4.090 67.427 1.00 48.29 211 TYR B CA 1
ATOM 2561 C C . TYR B 1 26 ? 44.113 2.823 66.684 1.00 49.23 211 TYR B C 1
ATOM 2562 O O . TYR B 1 26 ? 43.285 1.948 66.456 1.00 45.49 211 TYR B O 1
ATOM 2571 N N . LEU B 1 27 ? 45.379 2.734 66.294 1.00 59.21 212 LEU B N 1
ATOM 2572 C CA . LEU B 1 27 ? 45.902 1.525 65.669 1.00 55.79 212 LEU B CA 1
ATOM 2573 C C . LEU B 1 27 ? 45.940 0.410 66.699 1.00 59.68 212 LEU B C 1
ATOM 2574 O O . LEU B 1 27 ? 45.906 -0.772 66.357 1.00 61.21 212 LEU B O 1
ATOM 2579 N N . GLU B 1 28 ? 46.019 0.802 67.966 1.00 68.41 213 GLU B N 1
ATOM 2580 C CA . GLU B 1 28 ? 46.087 -0.147 69.064 1.00 61.36 213 GLU B CA 1
ATOM 2581 C C . GLU B 1 28 ? 44.705 -0.699 69.379 1.00 61.59 213 GLU B C 1
ATOM 2582 O O . GLU B 1 28 ? 44.545 -1.896 69.614 1.00 69.73 213 GLU B O 1
ATOM 2588 N N . GLU B 1 29 ? 43.704 0.175 69.371 1.00 61.28 214 GLU B N 1
ATOM 2589 C CA . GLU B 1 29 ? 42.343 -0.232 69.704 1.00 59.01 214 GLU B CA 1
ATOM 2590 C C . GLU B 1 29 ? 41.632 -0.869 68.513 1.00 65.68 214 GLU B C 1
ATOM 2591 O O . GLU B 1 29 ? 40.510 -1.361 68.643 1.00 60.40 214 GLU B O 1
ATOM 2597 N N . GLN B 1 30 ? 42.291 -0.867 67.358 1.00 73.05 215 GLN B N 1
ATOM 2598 C CA . GLN B 1 30 ? 41.682 -1.371 66.130 1.00 64.97 215 GLN B CA 1
ATOM 2599 C C . GLN B 1 30 ? 42.435 -2.566 65.557 1.00 62.46 215 GLN B C 1
ATOM 2600 O O . GLN B 1 30 ? 41.972 -3.196 64.607 1.00 61.16 215 GLN B O 1
ATOM 2606 N N . LYS B 1 31 ? 43.598 -2.867 66.132 1.00 61.19 216 LYS B N 1
ATOM 2607 C CA . LYS B 1 31 ? 44.387 -4.028 65.723 1.00 61.79 216 LYS B CA 1
ATOM 2608 C C . LYS B 1 31 ? 44.908 -3.933 64.287 1.00 62.42 216 LYS B C 1
ATOM 2609 O O . LYS B 1 31 ? 45.264 -4.947 63.686 1.00 66.26 216 LYS B O 1
ATOM 2615 N N . ALA B 1 32 ? 44.963 -2.722 63.743 1.00 53.67 217 ALA B N 1
ATOM 2616 C CA . ALA B 1 32 ? 45.389 -2.534 62.359 1.00 49.85 217 ALA B CA 1
ATOM 2617 C C . ALA B 1 32 ? 46.804 -1.977 62.256 1.00 48.30 217 ALA B C 1
ATOM 2618 O O . ALA B 1 32 ? 47.445 -1.691 63.265 1.00 53.24 217 ALA B O 1
ATOM 2620 N N . ILE B 1 33 ? 47.286 -1.833 61.025 1.00 50.05 218 ILE B N 1
ATOM 2621 C CA . ILE B 1 33 ? 48.593 -1.238 60.775 1.00 52.66 218 ILE B CA 1
ATOM 2622 C C . ILE B 1 33 ? 48.514 -0.160 59.690 1.00 54.09 218 ILE B C 1
ATOM 2623 O O . ILE B 1 33 ? 47.537 -0.079 58.938 1.00 54.71 218 ILE B O 1
ATOM 2628 N N . THR B 1 34 ? 49.553 0.664 59.614 1.00 59.75 219 THR B N 1
ATOM 2629 C CA . THR B 1 34 ? 49.609 1.733 58.633 1.00 53.19 219 THR B CA 1
ATOM 2630 C C . THR B 1 34 ? 50.469 1.330 57.448 1.00 56.68 219 THR B C 1
ATOM 2631 O O . THR B 1 34 ? 51.454 0.602 57.596 1.00 50.56 219 THR B O 1
ATOM 2635 N N . ALA B 1 35 ? 50.091 1.812 56.270 1.00 54.79 220 ALA B N 1
ATOM 2636 C CA . ALA B 1 35 ? 50.899 1.610 55.082 1.00 53.39 220 ALA B CA 1
ATOM 2637 C C . ALA B 1 35 ? 52.325 2.061 55.382 1.00 56.90 220 ALA B C 1
ATOM 2638 O O . ALA B 1 35 ? 52.541 3.191 55.825 1.00 52.41 220 ALA B O 1
ATOM 2640 N N . PRO B 1 36 ? 53.303 1.166 55.170 1.00 48.67 221 PRO B N 1
ATOM 2641 C CA . PRO B 1 36 ? 54.708 1.511 55.393 1.00 43.65 221 PRO B CA 1
ATOM 2642 C C . PRO B 1 36 ? 55.114 2.689 54.522 1.00 52.19 221 PRO B C 1
ATOM 2643 O O . PRO B 1 36 ? 54.726 2.752 53.352 1.00 50.55 221 PRO B O 1
ATOM 2647 N N . VAL B 1 37 ? 55.888 3.607 55.093 1.00 52.23 222 VAL B N 1
ATOM 2648 C CA . VAL B 1 37 ? 56.355 4.790 54.379 1.00 47.86 222 VAL B CA 1
ATOM 2649 C C . VAL B 1 37 ? 57.006 4.441 53.034 1.00 54.28 222 VAL B C 1
ATOM 2650 O O . VAL B 1 37 ? 57.019 5.257 52.109 1.00 55.57 222 VAL B O 1
ATOM 2654 N N . SER B 1 38 ? 57.523 3.220 52.924 1.00 50.62 223 SER B N 1
ATOM 2655 C CA . SER B 1 38 ? 58.188 2.778 51.702 1.00 47.69 223 SER B CA 1
ATOM 2656 C C . SER B 1 38 ? 57.209 2.455 50.572 1.00 38.43 223 SER B C 1
ATOM 2657 O O . SER B 1 38 ? 57.608 2.316 49.418 1.00 34.15 223 SER B O 1
ATOM 2660 N N . LEU B 1 39 ? 55.930 2.335 50.906 1.00 38.83 224 LEU B N 1
ATOM 2661 C CA . LEU B 1 39 ? 54.902 2.113 49.897 1.00 43.46 224 LEU B CA 1
ATOM 2662 C C . LEU B 1 39 ? 54.577 3.405 49.157 1.00 48.23 224 LEU B C 1
ATOM 2663 O O . LEU B 1 39 ? 53.941 3.389 48.101 1.00 49.91 224 LEU B O 1
ATOM 2668 N N . PHE B 1 40 ? 55.012 4.524 49.724 1.00 46.28 225 PHE B N 1
ATOM 2669 C CA . PHE B 1 40 ? 54.646 5.835 49.209 1.00 39.30 225 PHE B CA 1
ATOM 2670 C C . PHE B 1 40 ? 55.722 6.445 48.321 1.00 44.82 225 PHE B C 1
ATOM 2671 O O . PHE B 1 40 ? 56.902 6.113 48.427 1.00 42.88 225 PHE B O 1
ATOM 2679 N N . GLN B 1 41 ? 55.298 7.345 47.444 1.00 50.43 226 GLN B N 1
ATOM 2680 C CA . GLN B 1 41 ? 56.226 8.156 46.677 1.00 45.95 226 GLN B CA 1
ATOM 2681 C C . GLN B 1 41 ? 56.870 9.147 47.632 1.00 49.47 226 GLN B C 1
ATOM 2682 O O . GLN B 1 41 ? 56.248 9.546 48.618 1.00 52.13 226 GLN B O 1
ATOM 2688 N N . ASP B 1 42 ? 58.110 9.542 47.352 1.00 48.94 227 ASP B N 1
ATOM 2689 C CA . ASP B 1 42 ? 58.810 10.489 48.216 1.00 46.44 227 ASP B CA 1
ATOM 2690 C C . ASP B 1 42 ? 57.994 11.765 48.394 1.00 55.31 227 ASP B C 1
ATOM 2691 O O . ASP B 1 42 ? 57.872 12.283 49.505 1.00 57.21 227 ASP B O 1
ATOM 2696 N N . SER B 1 43 ? 57.431 12.261 47.295 1.00 49.69 228 SER B N 1
ATOM 2697 C CA . SER B 1 43 ? 56.656 13.496 47.318 1.00 37.07 228 SER B CA 1
ATOM 2698 C C . SER B 1 43 ? 55.483 13.415 48.295 1.00 39.36 228 SER B C 1
ATOM 2699 O O . SER B 1 43 ? 55.118 14.416 48.919 1.00 44.45 228 SER B O 1
ATOM 2702 N N . GLN B 1 44 ? 54.911 12.220 48.435 1.00 39.53 229 GLN B N 1
ATOM 2703 C CA . GLN B 1 44 ? 53.766 12.005 49.318 1.00 39.61 229 GLN B CA 1
ATOM 2704 C C . GLN B 1 44 ? 54.181 11.806 50.771 1.00 41.03 229 GLN B C 1
ATOM 2705 O O . GLN B 1 44 ? 53.427 12.118 51.688 1.00 49.61 229 GLN B O 1
ATOM 2711 N N . ALA B 1 45 ? 55.379 11.275 50.975 1.00 43.80 230 ALA B N 1
ATOM 2712 C CA . ALA B 1 45 ? 55.821 10.879 52.306 1.00 40.15 230 ALA B CA 1
ATOM 2713 C C . ALA B 1 45 ? 56.699 11.924 52.972 1.00 43.90 230 ALA B C 1
ATOM 2714 O O . ALA B 1 45 ? 56.903 11.883 54.181 1.00 57.19 230 ALA B O 1
ATOM 2716 N N . VAL B 1 46 ? 57.220 12.859 52.187 1.00 47.07 231 VAL B N 1
ATOM 2717 C CA . VAL B 1 46 ? 58.151 13.859 52.707 1.00 47.81 231 VAL B CA 1
ATOM 2718 C C . VAL B 1 46 ? 57.477 14.859 53.660 1.00 51.92 231 VAL B C 1
ATOM 2719 O O . VAL B 1 46 ? 56.494 15.507 53.298 1.00 53.27 231 VAL B O 1
ATOM 2723 N N . THR B 1 47 ? 58.009 14.978 54.879 1.00 58.92 232 THR B N 1
ATOM 2724 C CA . THR B 1 47 ? 57.418 15.847 55.904 1.00 49.13 232 THR B CA 1
ATOM 2725 C C . THR B 1 47 ? 58.387 16.845 56.543 1.00 49.69 232 THR B C 1
ATOM 2726 O O . THR B 1 47 ? 57.974 17.663 57.361 1.00 51.55 232 THR B O 1
ATOM 2730 N N . HIS B 1 48 ? 59.661 16.791 56.169 1.00 44.73 233 HIS B N 1
ATOM 2731 C CA . HIS B 1 48 ? 60.667 17.616 56.836 1.00 37.54 233 HIS B CA 1
ATOM 2732 C C . HIS B 1 48 ? 60.991 18.924 56.115 1.00 45.51 233 HIS B C 1
ATOM 2733 O O . HIS B 1 48 ? 61.906 19.640 56.519 1.00 44.30 233 HIS B O 1
ATOM 2740 N N . ASN B 1 49 ? 60.252 19.235 55.051 1.00 59.71 234 ASN B N 1
ATOM 2741 C CA . ASN B 1 49 ? 60.461 20.483 54.310 1.00 39.31 234 ASN B CA 1
ATOM 2742 C C . ASN B 1 49 ? 59.513 21.580 54.754 1.00 40.61 234 ASN B C 1
ATOM 2743 O O . ASN B 1 49 ? 58.315 21.347 54.924 1.00 43.94 234 ASN B O 1
ATOM 2748 N N . LYS B 1 50 ? 60.044 22.782 54.933 1.00 45.68 235 LYS B N 1
ATOM 2749 C CA . LYS B 1 50 ? 59.219 23.902 55.365 1.00 47.09 235 LYS B CA 1
ATOM 2750 C C . LYS B 1 50 ? 58.373 24.452 54.219 1.00 40.13 235 LYS B C 1
ATOM 2751 O O . LYS B 1 50 ? 58.875 24.688 53.117 1.00 41.02 235 LYS B O 1
ATOM 2757 N N . ASN B 1 51 ? 57.084 24.639 54.483 1.00 34.90 236 ASN B N 1
ATOM 2758 C CA . ASN B 1 51 ? 56.231 25.394 53.578 1.00 33.57 236 ASN B CA 1
ATOM 2759 C C . ASN B 1 51 ? 56.675 26.848 53.673 1.00 29.05 236 ASN B C 1
ATOM 2760 O O . ASN B 1 51 ? 56.463 27.503 54.695 1.00 26.09 236 ASN B O 1
ATOM 2765 N N . GLY B 1 52 ? 57.321 27.339 52.619 1.00 34.79 237 GLY B N 1
ATOM 2766 C CA . GLY B 1 52 ? 57.867 28.684 52.614 1.00 27.26 237 GLY B CA 1
ATOM 2767 C C . GLY B 1 52 ? 56.921 29.689 52.001 1.00 21.09 237 GLY B C 1
ATOM 2768 O O . GLY B 1 52 ? 57.228 30.871 51.913 1.00 25.54 237 GLY B O 1
ATOM 2769 N N . PHE B 1 53 ? 55.767 29.209 51.569 1.00 24.42 238 PHE B N 1
ATOM 2770 C CA . PHE B 1 53 ? 54.781 30.060 50.940 1.00 28.41 238 PHE B CA 1
ATOM 2771 C C . PHE B 1 53 ? 54.075 30.888 51.997 1.00 26.97 238 PHE B C 1
ATOM 2772 O O . PHE B 1 53 ? 53.708 30.382 53.047 1.00 28.60 238 PHE B O 1
ATOM 2780 N N . LYS B 1 54 ? 53.890 32.170 51.712 1.00 28.86 239 LYS B N 1
ATOM 2781 C CA . LYS B 1 54 ? 53.256 33.069 52.653 1.00 19.39 239 LYS B CA 1
ATOM 2782 C C . LYS B 1 54 ? 51.993 33.611 52.034 1.00 21.72 239 LYS B C 1
ATOM 2783 O O . LYS B 1 54 ? 51.833 33.569 50.823 1.00 37.45 239 LYS B O 1
ATOM 2789 N N . LEU B 1 55 ? 51.092 34.111 52.865 1.00 26.64 240 LEU B N 1
ATOM 2790 C CA . LEU B 1 55 ? 49.831 34.651 52.386 1.00 30.58 240 LEU B CA 1
ATOM 2791 C C . LEU B 1 55 ? 50.060 35.814 51.438 1.00 28.70 240 LEU B C 1
ATOM 2792 O O . LEU B 1 55 ? 50.950 36.631 51.656 1.00 31.71 240 LEU B O 1
ATOM 2797 N N . GLY B 1 56 ? 49.245 35.890 50.392 1.00 21.52 241 GLY B N 1
ATOM 2798 C CA . GLY B 1 56 ? 49.264 37.028 49.488 1.00 23.66 241 GLY B CA 1
ATOM 2799 C C . GLY B 1 56 ? 50.283 36.953 48.366 1.00 28.72 241 GLY B C 1
ATOM 2800 O O . GLY B 1 56 ? 50.275 37.782 47.454 1.00 32.81 241 GLY B O 1
ATOM 2801 N N . MET B 1 57 ? 51.169 35.965 48.437 1.00 30.82 242 MET B N 1
ATOM 2802 C CA . MET B 1 57 ? 52.167 35.761 47.403 1.00 22.88 242 MET B CA 1
ATOM 2803 C C . MET B 1 57 ? 51.478 35.364 46.114 1.00 32.47 242 MET B C 1
ATOM 2804 O O . MET B 1 57 ? 50.469 34.658 46.132 1.00 41.25 242 MET B O 1
ATOM 2809 N N . LYS B 1 58 ? 52.019 35.815 44.991 1.00 29.86 243 LYS B N 1
ATOM 2810 C CA . LYS B 1 58 ? 51.429 35.495 43.706 1.00 27.39 243 LYS B CA 1
ATOM 2811 C C . LYS B 1 58 ? 52.319 34.539 42.928 1.00 32.54 243 LYS B C 1
ATOM 2812 O O . LYS B 1 58 ? 53.529 34.729 42.842 1.00 36.38 243 LYS B O 1
ATOM 2818 N N . LEU B 1 59 ? 51.713 33.498 42.375 1.00 35.67 244 LEU B N 1
ATOM 2819 C CA . LEU B 1 59 ? 52.439 32.547 41.547 1.00 37.29 244 LEU B CA 1
ATOM 2820 C C . LEU B 1 59 ? 51.661 32.272 40.264 1.00 29.31 244 LEU B C 1
ATOM 2821 O O . LEU B 1 59 ? 50.616 32.876 40.028 1.00 32.25 244 LEU B O 1
ATOM 2826 N N . GLU B 1 60 ? 52.184 31.372 39.435 1.00 31.86 245 GLU B N 1
ATOM 2827 C CA . GLU B 1 60 ? 51.456 30.854 38.279 1.00 34.01 245 GLU B CA 1
ATOM 2828 C C . GLU B 1 60 ? 51.138 29.386 38.526 1.00 29.28 245 GLU B C 1
ATOM 2829 O O . GLU B 1 60 ? 51.831 28.716 39.279 1.00 31.89 245 GLU B O 1
ATOM 2835 N N . GLY B 1 61 ? 50.087 28.879 37.899 1.00 30.23 246 GLY B N 1
ATOM 2836 C CA . GLY B 1 61 ? 49.704 27.501 38.127 1.00 28.88 246 GLY B CA 1
ATOM 2837 C C . GLY B 1 61 ? 48.657 27.015 37.156 1.00 31.99 246 GLY B C 1
ATOM 2838 O O . GLY B 1 61 ? 48.026 27.814 36.468 1.00 30.60 246 GLY B O 1
ATOM 2839 N N . ILE B 1 62 ? 48.478 25.699 37.106 1.00 36.11 247 ILE B N 1
ATOM 2840 C CA . ILE B 1 62 ? 47.479 25.092 36.245 1.00 34.26 247 ILE B CA 1
ATOM 2841 C C . ILE B 1 62 ? 46.110 25.115 36.913 1.00 27.84 247 ILE B C 1
ATOM 2842 O O . ILE B 1 62 ? 45.982 24.816 38.089 1.00 29.95 247 ILE B O 1
ATOM 2847 N N . ASP B 1 63 ? 45.087 25.483 36.161 1.00 30.07 248 ASP B N 1
ATOM 2848 C CA . ASP B 1 63 ? 43.727 25.245 36.597 1.00 28.99 248 ASP B CA 1
ATOM 2849 C C . ASP B 1 63 ? 43.552 23.733 36.637 1.00 30.71 248 ASP B C 1
ATOM 2850 O O . ASP B 1 63 ? 43.721 23.069 35.621 1.00 40.90 248 ASP B O 1
ATOM 2855 N N . PRO B 1 64 ? 43.236 23.179 37.815 1.00 33.70 249 PRO B N 1
ATOM 2856 C CA . PRO B 1 64 ? 43.044 21.730 37.958 1.00 32.19 249 PRO B CA 1
ATOM 2857 C C . PRO B 1 64 ? 41.869 21.219 37.131 1.00 34.21 249 PRO B C 1
ATOM 2858 O O . PRO B 1 64 ? 41.831 20.037 36.785 1.00 38.66 249 PRO B O 1
ATOM 2862 N N . GLN B 1 65 ? 40.919 22.104 36.841 1.00 34.59 250 GLN B N 1
ATOM 2863 C CA . GLN B 1 65 ? 39.744 21.767 36.045 1.00 41.19 250 GLN B CA 1
ATOM 2864 C C . GLN B 1 65 ? 40.085 21.762 34.563 1.00 39.10 250 GLN B C 1
ATOM 2865 O O . GLN B 1 65 ? 39.318 21.273 33.733 1.00 45.77 250 GLN B O 1
ATOM 2871 N N . HIS B 1 66 ? 41.243 22.329 34.241 1.00 43.58 251 HIS B N 1
ATOM 2872 C CA . HIS B 1 66 ? 41.746 22.392 32.871 1.00 39.92 251 HIS B CA 1
ATOM 2873 C C . HIS B 1 66 ? 43.269 22.407 32.906 1.00 36.82 251 HIS B C 1
ATOM 2874 O O . HIS B 1 66 ? 43.873 23.480 32.859 1.00 31.95 251 HIS B O 1
ATOM 2881 N N . PRO B 1 67 ? 43.886 21.211 32.997 1.00 38.07 252 PRO B N 1
ATOM 2882 C CA . PRO B 1 67 ? 45.321 20.991 33.238 1.00 35.08 252 PRO B CA 1
ATOM 2883 C C . PRO B 1 67 ? 46.249 21.535 32.148 1.00 43.05 252 PRO B C 1
ATOM 2884 O O . PRO B 1 67 ? 47.465 21.370 32.250 1.00 41.15 252 PRO B O 1
ATOM 2888 N N . SER B 1 68 ? 45.692 22.163 31.120 1.00 44.33 253 SER B N 1
ATOM 2889 C CA . SER B 1 68 ? 46.509 22.773 30.071 1.00 38.82 253 SER B CA 1
ATOM 2890 C C . SER B 1 68 ? 46.487 24.299 30.178 1.00 37.08 253 SER B C 1
ATOM 2891 O O . SER B 1 68 ? 47.164 24.993 29.419 1.00 32.97 253 SER B O 1
ATOM 2894 N N . MET B 1 69 ? 45.708 24.811 31.128 1.00 37.53 254 MET B N 1
ATOM 2895 C CA . MET B 1 69 ? 45.547 26.248 31.305 1.00 30.16 254 MET B CA 1
ATOM 2896 C C . MET B 1 69 ? 46.423 26.746 32.438 1.00 31.74 254 MET B C 1
ATOM 2897 O O . MET B 1 69 ? 46.569 26.076 33.455 1.00 36.09 254 MET B O 1
ATOM 2902 N N . TYR B 1 70 ? 47.001 27.928 32.257 1.00 31.68 255 TYR B N 1
ATOM 2903 C CA . TYR B 1 70 ? 47.840 28.540 33.276 1.00 28.67 255 TYR B CA 1
ATOM 2904 C C . TYR B 1 70 ? 47.263 29.895 33.711 1.00 30.65 255 TYR B C 1
ATOM 2905 O O . TYR B 1 70 ? 46.967 30.758 32.882 1.00 27.43 255 TYR B O 1
ATOM 2914 N N . PHE B 1 71 ? 47.080 30.059 35.018 1.00 34.52 256 PHE B N 1
ATOM 2915 C CA . PHE B 1 71 ? 46.458 31.258 35.570 1.00 32.13 256 PHE B CA 1
ATOM 2916 C C . PHE B 1 71 ? 47.413 31.958 36.517 1.00 29.29 256 PHE B C 1
ATOM 2917 O O . PHE B 1 71 ? 48.436 31.397 36.902 1.00 31.06 256 PHE B O 1
ATOM 2925 N N . ILE B 1 72 ? 47.078 33.191 36.882 1.00 40.56 257 ILE B N 1
ATOM 2926 C CA . ILE B 1 72 ? 47.773 33.887 37.954 1.00 40.26 257 ILE B CA 1
ATOM 2927 C C . ILE B 1 72 ? 47.074 33.552 39.253 1.00 29.61 257 ILE B C 1
ATOM 2928 O O . ILE B 1 72 ? 45.884 33.807 39.398 1.00 39.44 257 ILE B O 1
ATOM 2933 N N . LEU B 1 73 ? 47.805 32.975 40.195 1.00 33.60 258 LEU B N 1
ATOM 2934 C CA . LEU B 1 73 ? 47.199 32.544 41.447 1.00 34.85 258 LEU B CA 1
ATOM 2935 C C . LEU B 1 73 ? 47.805 33.271 42.641 1.00 32.59 258 LEU B C 1
ATOM 2936 O O . LEU B 1 73 ? 48.962 33.681 42.598 1.00 39.49 258 LEU B O 1
ATOM 2941 N N . THR B 1 74 ? 47.020 33.428 43.704 1.00 35.09 259 THR B N 1
ATOM 2942 C CA . THR B 1 74 ? 47.492 34.075 44.927 1.00 30.19 259 THR B CA 1
ATOM 2943 C C . THR B 1 74 ? 47.259 33.178 46.136 1.00 25.23 259 THR B C 1
ATOM 2944 O O . THR B 1 74 ? 46.160 32.685 46.332 1.00 28.58 259 THR B O 1
ATOM 2948 N N . VAL B 1 75 ? 48.297 32.962 46.937 1.00 26.41 260 VAL B N 1
ATOM 2949 C CA . VAL B 1 75 ? 48.173 32.203 48.179 1.00 27.16 260 VAL B CA 1
ATOM 2950 C C . VAL B 1 75 ? 47.139 32.838 49.106 1.00 33.79 260 VAL B C 1
ATOM 2951 O O . VAL B 1 75 ? 47.308 33.973 49.542 1.00 34.95 260 VAL B O 1
ATOM 2955 N N . ALA B 1 76 ? 46.077 32.100 49.419 1.00 39.78 261 ALA B N 1
ATOM 2956 C CA . ALA B 1 76 ? 44.986 32.638 50.232 1.00 29.65 261 ALA B CA 1
ATOM 2957 C C . ALA B 1 76 ? 44.891 31.976 51.604 1.00 34.65 261 ALA B C 1
ATOM 2958 O O . ALA B 1 76 ? 44.177 32.460 52.481 1.00 38.10 261 ALA B O 1
ATOM 2960 N N . GLU B 1 77 ? 45.596 30.863 51.783 1.00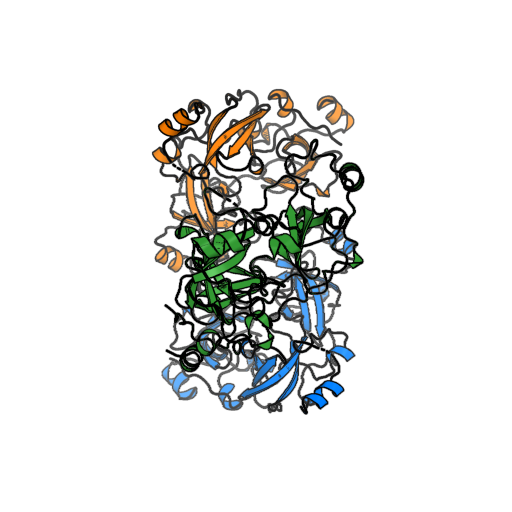 31.45 262 GLU B N 1
ATOM 2961 C CA . GLU B 1 77 ? 45.621 30.191 53.076 1.00 27.85 262 GLU B CA 1
ATOM 2962 C C . GLU B 1 77 ? 46.677 29.104 53.079 1.00 35.39 262 GLU B C 1
ATOM 2963 O O . GLU B 1 77 ? 46.803 28.357 52.112 1.00 33.52 262 GLU B O 1
ATOM 2969 N N . VAL B 1 78 ? 47.447 29.031 54.162 1.00 41.51 263 VAL B N 1
ATOM 2970 C CA . VAL B 1 78 ? 48.455 27.991 54.315 1.00 29.06 263 VAL B CA 1
ATOM 2971 C C . VAL B 1 78 ? 48.131 27.146 55.534 1.00 34.35 263 VAL B C 1
ATOM 2972 O O . VAL B 1 78 ? 47.749 27.672 56.579 1.00 35.86 263 VAL B O 1
ATOM 2976 N N . CYS B 1 79 ? 48.270 25.834 55.387 1.00 38.08 264 CYS B N 1
ATOM 2977 C CA . CYS B 1 79 ? 47.957 24.902 56.458 1.00 35.19 264 CYS B CA 1
ATOM 2978 C C . CYS B 1 79 ? 48.893 23.698 56.413 1.00 32.10 264 CYS B C 1
ATOM 2979 O O . CYS B 1 79 ? 48.674 22.764 55.648 1.00 42.88 264 CYS B O 1
ATOM 2982 N N . GLY B 1 80 ? 49.932 23.712 57.236 1.00 23.70 265 GLY B N 1
ATOM 2983 C CA . GLY B 1 80 ? 50.911 22.647 57.190 1.00 29.38 265 GLY B CA 1
ATOM 2984 C C . GLY B 1 80 ? 51.725 22.705 55.910 1.00 35.55 265 GLY B C 1
ATOM 2985 O O . GLY B 1 80 ? 52.251 23.762 55.564 1.00 38.84 265 GLY B O 1
ATOM 2986 N N . TYR B 1 81 ? 51.836 21.580 55.204 1.00 39.52 266 TYR B N 1
ATOM 2987 C CA . TYR B 1 81 ? 52.628 21.533 53.975 1.00 31.56 266 TYR B CA 1
ATOM 2988 C C . TYR B 1 81 ? 51.740 21.755 52.760 1.00 33.32 266 TYR B C 1
ATOM 2989 O O . TYR B 1 81 ? 52.036 21.285 51.661 1.00 29.22 266 TYR B O 1
ATOM 2998 N N . ARG B 1 82 ? 50.651 22.482 52.976 1.00 38.13 267 ARG B N 1
ATOM 2999 C CA . ARG B 1 82 ? 49.664 22.720 51.943 1.00 34.69 267 ARG B CA 1
ATOM 3000 C C . ARG B 1 82 ? 49.292 24.193 51.884 1.00 29.92 267 ARG B C 1
ATOM 3001 O O . ARG B 1 82 ? 49.399 24.911 52.870 1.00 28.48 267 ARG B O 1
ATOM 3009 N N . LEU B 1 83 ? 48.858 24.632 50.709 1.00 39.86 268 LEU B N 1
ATOM 3010 C CA . LEU B 1 83 ? 48.402 25.998 50.514 1.00 42.18 268 LEU B CA 1
ATOM 3011 C C . LEU B 1 83 ? 47.127 26.027 49.672 1.00 35.78 268 LEU B C 1
ATOM 3012 O O . LEU B 1 83 ? 46.947 25.215 48.764 1.00 31.35 268 LEU B O 1
ATOM 3017 N N . ARG B 1 84 ? 46.240 26.962 49.990 1.00 30.44 269 ARG B N 1
ATOM 3018 C CA . ARG B 1 84 ? 45.048 27.187 49.192 1.00 30.43 269 ARG B CA 1
ATOM 3019 C C . ARG B 1 84 ? 45.356 28.330 48.240 1.00 34.14 269 ARG B C 1
ATOM 3020 O O . ARG B 1 84 ? 45.887 29.358 48.658 1.00 34.83 269 ARG B O 1
ATOM 3028 N N . LEU B 1 85 ? 45.037 28.147 46.960 1.00 31.07 270 LEU B N 1
ATOM 3029 C CA . LEU B 1 85 ? 45.377 29.141 45.949 1.00 24.42 270 LEU B CA 1
ATOM 3030 C C . LEU B 1 85 ? 44.140 29.801 45.361 1.00 29.51 270 LEU B C 1
ATOM 3031 O O . LEU B 1 85 ? 43.156 29.131 45.056 1.00 29.92 270 LEU B O 1
ATOM 3036 N N . HIS B 1 86 ? 44.207 31.119 45.192 1.00 34.72 271 HIS B N 1
ATOM 3037 C CA . HIS B 1 86 ? 43.092 31.896 44.661 1.00 36.49 271 HIS B CA 1
ATOM 3038 C C . HIS B 1 86 ? 43.332 32.311 43.215 1.00 29.57 271 HIS B C 1
ATOM 3039 O O . HIS B 1 86 ? 44.460 32.575 42.816 1.00 30.60 271 HIS B O 1
ATOM 3046 N N . PHE B 1 87 ? 42.255 32.370 42.440 1.00 34.23 272 PHE B N 1
ATOM 3047 C CA . PHE B 1 87 ? 42.321 32.759 41.037 1.00 36.87 272 PHE B CA 1
ATOM 3048 C C . PHE B 1 87 ? 42.126 34.259 40.892 1.00 36.87 272 PHE B C 1
ATOM 3049 O O . PHE B 1 87 ? 40.995 34.728 40.835 1.00 33.12 272 PHE B O 1
ATOM 3057 N N . ASP B 1 88 ? 43.225 35.006 40.814 1.00 44.78 273 ASP B N 1
ATOM 3058 C CA . ASP B 1 88 ? 43.158 36.464 40.724 1.00 37.54 273 ASP B CA 1
ATOM 3059 C C . ASP B 1 88 ? 42.120 36.933 39.703 1.00 45.82 273 ASP B C 1
ATOM 3060 O O . ASP B 1 88 ? 42.195 36.591 38.524 1.00 49.26 273 ASP B O 1
ATOM 3065 N N . GLY B 1 89 ? 41.146 37.710 40.167 1.00 50.77 274 GLY B N 1
ATOM 3066 C CA . GLY B 1 89 ? 40.132 38.274 39.294 1.00 46.82 274 GLY B CA 1
ATOM 3067 C C . GLY B 1 89 ? 38.833 37.493 39.280 1.00 46.58 274 GLY B C 1
ATOM 3068 O O . GLY B 1 89 ? 37.789 38.019 38.896 1.00 52.98 274 GLY B O 1
ATOM 3069 N N . TYR B 1 90 ? 38.898 36.235 39.701 1.00 47.25 275 TYR B N 1
ATOM 3070 C CA . TYR B 1 90 ? 37.730 35.360 39.692 1.00 40.04 275 TYR B CA 1
ATOM 3071 C C . TYR B 1 90 ? 37.208 35.105 41.098 1.00 47.63 275 TYR B C 1
ATOM 3072 O O . TYR B 1 90 ? 37.704 35.676 42.070 1.00 57.85 275 TYR B O 1
ATOM 3081 N N . SER B 1 91 ? 36.204 34.245 41.200 1.00 47.59 276 SER B N 1
ATOM 3082 C CA . SER B 1 91 ? 35.535 33.996 42.466 1.00 36.34 276 SER B CA 1
ATOM 3083 C C . SER B 1 91 ? 36.411 33.203 43.440 1.00 46.52 276 SER B C 1
ATOM 3084 O O . SER B 1 91 ? 37.369 32.542 43.040 1.00 43.89 276 SER B O 1
ATOM 3087 N N . GLU B 1 92 ? 36.078 33.277 44.724 1.00 47.82 277 GLU B N 1
ATOM 3088 C CA . GLU B 1 92 ? 36.799 32.527 45.744 1.00 45.07 277 GLU B CA 1
ATOM 3089 C C . GLU B 1 92 ? 36.291 31.095 45.832 1.00 45.50 277 GLU B C 1
ATOM 3090 O O . GLU B 1 92 ? 36.761 30.312 46.660 1.00 55.02 277 GLU B O 1
ATOM 3096 N N . CYS B 1 93 ? 35.332 30.752 44.979 1.00 42.90 278 CYS B N 1
ATOM 3097 C CA . CYS B 1 93 ? 34.770 29.407 44.988 1.00 46.94 278 CYS B CA 1
ATOM 3098 C C . CYS B 1 93 ? 35.601 28.458 44.135 1.00 40.01 278 CYS B C 1
ATOM 3099 O O . CYS B 1 93 ? 35.487 27.240 44.255 1.00 38.74 278 CYS B O 1
ATOM 3102 N N . HIS B 1 94 ? 36.446 29.026 43.282 1.00 45.07 279 HIS B N 1
ATOM 3103 C CA . HIS B 1 94 ? 37.302 28.238 42.397 1.00 38.67 279 HIS B CA 1
ATOM 3104 C C . HIS B 1 94 ? 38.593 27.807 43.100 1.00 38.35 279 HIS B C 1
ATOM 3105 O O . HIS B 1 94 ? 39.404 27.082 42.529 1.00 38.67 279 HIS B O 1
ATOM 3112 N N . ASP B 1 95 ? 38.773 28.264 44.337 1.00 39.64 280 ASP B N 1
ATOM 3113 C CA . ASP B 1 95 ? 39.982 27.994 45.114 1.00 38.82 280 ASP B CA 1
ATOM 3114 C C . ASP B 1 95 ? 40.228 26.500 45.316 1.00 41.92 280 ASP B C 1
ATOM 3115 O O . ASP B 1 95 ? 39.295 25.705 45.401 1.00 40.28 280 ASP B O 1
ATOM 3120 N N . PHE B 1 96 ? 41.497 26.125 45.401 1.00 42.20 281 PHE B N 1
ATOM 3121 C CA . PHE B 1 96 ? 41.862 24.724 45.517 1.00 31.82 281 PHE B CA 1
ATOM 3122 C C . PHE B 1 96 ? 43.127 24.567 46.334 1.00 31.40 281 PHE B C 1
ATOM 3123 O O . PHE B 1 96 ? 43.880 25.519 46.516 1.00 27.91 281 PHE B O 1
ATOM 3131 N N . TRP B 1 97 ? 43.352 23.356 46.826 1.00 33.09 282 TRP B N 1
ATOM 3132 C CA . TRP B 1 97 ? 44.495 23.080 47.677 1.00 37.38 282 TRP B CA 1
ATOM 3133 C C . TRP B 1 97 ? 45.556 22.304 46.911 1.00 38.67 282 TRP B C 1
ATOM 3134 O O . TRP B 1 97 ? 45.239 21.389 46.161 1.00 36.11 282 TRP B O 1
ATOM 3145 N N . VAL B 1 98 ? 46.814 22.695 47.092 1.00 38.15 283 VAL B N 1
ATOM 3146 C CA . VAL B 1 98 ? 47.950 21.974 46.536 1.00 32.85 283 VAL B CA 1
ATOM 3147 C C . VAL B 1 98 ? 48.915 21.747 47.682 1.00 37.49 283 VAL B C 1
ATOM 3148 O O . VAL B 1 98 ? 48.717 22.297 48.757 1.00 37.95 283 VAL B O 1
ATOM 3152 N N . ASN B 1 99 ? 49.939 20.929 47.475 1.00 33.64 284 ASN B N 1
ATOM 3153 C CA . ASN B 1 99 ? 50.990 20.795 48.472 1.00 29.32 284 ASN B CA 1
ATOM 3154 C C . ASN B 1 99 ? 52.061 21.814 48.150 1.00 33.99 284 ASN B C 1
ATOM 3155 O O . ASN B 1 99 ? 52.079 22.362 47.052 1.00 38.88 284 ASN B O 1
ATOM 3160 N N . ALA B 1 100 ? 52.954 22.073 49.097 1.00 32.01 285 ALA B N 1
ATOM 3161 C CA . ALA B 1 100 ? 54.031 23.032 48.864 1.00 26.85 285 ALA B CA 1
ATOM 3162 C C . ALA B 1 100 ? 55.011 22.490 47.827 1.00 37.94 285 ALA B C 1
ATOM 3163 O O . ALA B 1 100 ? 55.667 23.255 47.116 1.00 42.14 285 ALA B O 1
ATOM 3165 N N . ASN B 1 101 ? 55.106 21.165 47.748 1.00 34.99 286 ASN B N 1
ATOM 3166 C CA . ASN B 1 101 ? 55.991 20.512 46.790 1.00 27.83 286 ASN B CA 1
ATOM 3167 C C . ASN B 1 101 ? 55.228 20.129 45.536 1.00 27.77 286 ASN B C 1
ATOM 3168 O O . ASN B 1 101 ? 55.496 19.110 44.912 1.00 39.31 286 ASN B O 1
ATOM 3173 N N . SER B 1 102 ? 54.259 20.957 45.181 1.00 34.28 287 SER B N 1
ATOM 3174 C CA . SER B 1 102 ? 53.457 20.732 43.990 1.00 30.23 287 SER B CA 1
ATOM 3175 C C . SER B 1 102 ? 54.267 21.073 42.756 1.00 31.79 287 SER B C 1
ATOM 3176 O O . SER B 1 102 ? 54.970 22.080 42.742 1.00 46.22 287 SER B O 1
ATOM 3179 N N . PRO B 1 103 ? 54.191 20.227 41.716 1.00 37.24 288 PRO B N 1
ATOM 3180 C CA . PRO B 1 103 ? 54.885 20.489 40.451 1.00 32.44 288 PRO B CA 1
ATOM 3181 C C . PRO B 1 103 ? 53.978 21.174 39.429 1.00 35.56 288 PRO B C 1
ATOM 3182 O O . PRO B 1 103 ? 54.400 21.424 38.302 1.00 42.04 288 PRO B O 1
ATOM 3186 N N . ASP B 1 104 ? 52.746 21.476 39.828 1.00 38.80 289 ASP B N 1
ATOM 3187 C CA . ASP B 1 104 ? 51.771 22.109 38.945 1.00 24.95 289 ASP B CA 1
ATOM 3188 C C . ASP B 1 104 ? 51.630 23.610 39.201 1.00 34.61 289 ASP B C 1
ATOM 3189 O O . ASP B 1 104 ? 50.686 24.240 38.717 1.00 29.23 289 ASP B O 1
ATOM 3194 N N . ILE B 1 105 ? 52.563 24.166 39.976 1.00 36.34 290 ILE B N 1
ATOM 3195 C CA . ILE B 1 105 ? 52.695 25.612 40.153 1.00 29.55 290 ILE B CA 1
ATOM 3196 C C . ILE B 1 105 ? 54.123 26.041 39.796 1.00 33.45 290 ILE B C 1
ATOM 3197 O O . ILE B 1 105 ? 55.054 25.247 39.906 1.00 38.88 290 ILE B O 1
ATOM 3202 N N . HIS B 1 106 ? 54.290 27.291 39.363 1.00 35.56 291 HIS B N 1
ATOM 3203 C CA . HIS B 1 106 ? 55.577 27.781 38.855 1.00 33.83 291 HIS B CA 1
ATOM 3204 C C . HIS B 1 106 ? 55.806 29.249 39.241 1.00 30.86 291 HIS B C 1
ATOM 3205 O O . HIS B 1 106 ? 54.854 29.963 39.539 1.00 33.07 291 HIS B O 1
ATOM 3212 N N . PRO B 1 107 ? 57.070 29.708 39.240 1.00 33.22 292 PRO B N 1
ATOM 3213 C CA . PRO B 1 107 ? 57.320 31.078 39.706 1.00 37.15 292 PRO B CA 1
ATOM 3214 C C . PRO B 1 107 ? 56.814 32.125 38.713 1.00 42.30 292 PRO B C 1
ATOM 3215 O O . PRO B 1 107 ? 56.786 31.888 37.504 1.00 37.83 292 PRO B O 1
ATOM 3219 N N . ALA B 1 108 ? 56.410 33.279 39.231 1.00 41.56 293 ALA B N 1
ATOM 3220 C CA . ALA B 1 108 ? 55.953 34.368 38.386 1.00 35.90 293 ALA B CA 1
ATOM 3221 C C . ALA B 1 108 ? 57.001 34.676 37.329 1.00 42.41 293 ALA B C 1
ATOM 3222 O O . ALA B 1 108 ? 58.183 34.836 37.640 1.00 40.22 293 ALA B O 1
ATOM 3224 N N . GLY B 1 109 ? 56.556 34.757 36.079 1.00 48.58 294 GLY B N 1
ATOM 3225 C CA . GLY B 1 109 ? 57.444 35.027 34.965 1.00 42.64 294 GLY B CA 1
ATOM 3226 C C . GLY B 1 109 ? 57.921 33.752 34.302 1.00 44.92 294 GLY B C 1
ATOM 3227 O O . GLY B 1 109 ? 58.856 33.767 33.508 1.00 48.00 294 GLY B O 1
ATOM 3228 N N . TRP B 1 110 ? 57.270 32.642 34.631 1.00 44.98 295 TRP B N 1
ATOM 3229 C CA . TRP B 1 110 ? 57.652 31.332 34.117 1.00 39.64 295 TRP B CA 1
ATOM 3230 C C . TRP B 1 110 ? 57.001 31.073 32.761 1.00 42.63 295 TRP B C 1
ATOM 3231 O O . TRP B 1 110 ? 57.651 30.616 31.819 1.00 41.45 295 TRP B O 1
ATOM 3242 N N . PHE B 1 111 ? 55.717 31.393 32.662 1.00 44.23 296 PHE B N 1
ATOM 3243 C CA . PHE B 1 111 ? 54.944 31.118 31.458 1.00 35.78 296 PHE B CA 1
ATOM 3244 C C . PHE B 1 111 ? 55.567 31.718 30.207 1.00 35.98 296 PHE B C 1
ATOM 3245 O O . PHE B 1 111 ? 55.341 31.230 29.100 1.00 41.74 296 PHE B O 1
ATOM 3253 N N . GLU B 1 112 ? 56.342 32.782 30.381 1.00 39.43 297 GLU B N 1
ATOM 3254 C CA . GLU B 1 112 ? 56.901 33.517 29.247 1.00 38.95 297 GLU B CA 1
ATOM 3255 C C . GLU B 1 112 ? 58.276 32.994 28.826 1.00 43.50 297 GLU B C 1
ATOM 3256 O O . GLU B 1 112 ? 58.602 32.966 27.637 1.00 42.00 297 GLU B O 1
ATOM 3262 N N . LYS B 1 113 ? 59.076 32.578 29.803 1.00 43.66 298 LYS B N 1
ATOM 3263 C CA . LYS B 1 113 ? 60.426 32.087 29.545 1.00 32.30 298 LYS B CA 1
ATOM 3264 C C . LYS B 1 113 ? 60.406 30.685 28.947 1.00 36.86 298 LYS B C 1
ATOM 3265 O O . LYS B 1 113 ? 61.450 30.155 28.552 1.00 33.35 298 LYS B O 1
ATOM 3271 N N . THR B 1 114 ? 59.215 30.092 28.881 1.00 42.28 299 THR B N 1
ATOM 3272 C CA . THR B 1 114 ? 59.069 28.686 28.501 1.00 31.57 299 THR B CA 1
ATOM 3273 C C . THR B 1 114 ? 58.030 28.427 27.411 1.00 36.60 299 THR B C 1
ATOM 3274 O O . THR B 1 114 ? 57.921 27.308 26.908 1.00 40.89 299 THR B O 1
ATOM 3278 N N . GLY B 1 115 ? 57.266 29.451 27.052 1.00 28.97 300 GLY B N 1
ATOM 3279 C CA . GLY B 1 115 ? 56.347 29.340 25.936 1.00 26.89 300 GLY B CA 1
ATOM 3280 C C . GLY B 1 115 ? 55.007 28.728 26.283 1.00 23.80 300 GLY B C 1
ATOM 3281 O O . GLY B 1 115 ? 54.473 27.914 25.535 1.00 24.82 300 GLY B O 1
ATOM 3282 N N . HIS B 1 116 ? 54.463 29.129 27.426 1.00 33.61 301 HIS B N 1
ATOM 3283 C CA . HIS B 1 116 ? 53.121 28.731 27.838 1.00 35.35 301 HIS B CA 1
ATOM 3284 C C . HIS B 1 116 ? 52.224 29.962 27.814 1.00 33.44 301 HIS B C 1
ATOM 3285 O O . HIS B 1 116 ? 52.708 31.083 27.924 1.00 36.77 301 HIS B O 1
ATOM 3292 N N . LYS B 1 117 ? 50.923 29.758 27.648 1.00 32.17 302 LYS B N 1
ATOM 3293 C CA . LYS B 1 117 ? 49.997 30.878 27.616 1.00 34.39 302 LYS B CA 1
ATOM 3294 C C . LYS B 1 117 ? 49.403 31.097 28.993 1.00 32.97 302 LYS B C 1
ATOM 3295 O O . LYS B 1 117 ? 49.024 30.142 29.669 1.00 37.94 302 LYS B O 1
ATOM 3301 N N . LEU B 1 118 ? 49.327 32.358 29.406 1.00 36.09 303 LEU B N 1
ATOM 3302 C CA . LEU B 1 118 ? 48.685 32.722 30.667 1.00 42.54 303 LEU B CA 1
ATOM 3303 C C . LEU B 1 118 ? 47.296 33.286 30.406 1.00 48.29 303 LEU B C 1
ATOM 3304 O O . LEU B 1 118 ? 47.095 34.047 29.463 1.00 44.64 303 LEU B O 1
ATOM 3309 N N . GLN B 1 119 ? 46.336 32.914 31.244 1.00 44.59 304 GLN B N 1
ATOM 3310 C CA . GLN B 1 119 ? 45.021 33.528 31.183 1.00 41.87 304 GLN B CA 1
ATOM 3311 C C . GLN B 1 119 ? 45.040 34.703 32.153 1.00 41.07 304 GLN B C 1
ATOM 3312 O O . GLN B 1 119 ? 45.216 34.515 33.355 1.00 40.91 304 GLN B O 1
ATOM 3318 N N . PRO B 1 120 ? 44.877 35.926 31.633 1.00 43.32 305 PRO B N 1
ATOM 3319 C CA . PRO B 1 120 ? 45.002 37.118 32.478 1.00 44.91 305 PRO B CA 1
ATOM 3320 C C . PRO B 1 120 ? 43.951 37.123 33.578 1.00 49.52 305 PRO B C 1
ATOM 3321 O O . PRO B 1 120 ? 42.977 36.375 33.496 1.00 53.18 305 PRO B O 1
ATOM 3325 N N . PRO B 1 121 ? 44.147 37.958 34.603 1.00 40.30 306 PRO B N 1
ATOM 3326 C CA . PRO B 1 121 ? 43.121 38.146 35.629 1.00 46.84 306 PRO B CA 1
ATOM 3327 C C . PRO B 1 121 ? 41.870 38.764 35.018 1.00 53.95 306 PRO B C 1
ATOM 3328 O O . PRO B 1 121 ? 41.969 39.762 34.304 1.00 58.02 306 PRO B O 1
ATOM 3332 N N . LYS B 1 122 ? 40.718 38.158 35.293 1.00 52.32 307 LYS B N 1
ATOM 3333 C CA . LYS B 1 122 ? 39.421 38.614 34.794 1.00 47.47 307 LYS B CA 1
ATOM 3334 C C . LYS B 1 122 ? 39.381 40.120 34.529 1.00 51.32 307 LYS B C 1
ATOM 3335 O O . LYS B 1 122 ? 39.605 40.925 35.432 1.00 53.65 307 LYS B O 1
ATOM 3341 N N . GLY B 1 123 ? 39.107 40.490 33.280 1.00 51.72 308 GLY B N 1
ATOM 3342 C CA . GLY B 1 123 ? 39.010 41.887 32.896 1.00 49.56 308 GLY B CA 1
ATOM 3343 C C . GLY B 1 123 ? 40.242 42.444 32.205 1.00 49.51 308 GLY B C 1
ATOM 3344 O O . GLY B 1 123 ? 40.166 43.448 31.495 1.00 47.31 308 GLY B O 1
ATOM 3345 N N . TYR B 1 124 ? 41.385 41.799 32.413 1.00 51.42 309 TYR B N 1
ATOM 3346 C CA . TYR B 1 124 ? 42.634 42.250 31.802 1.00 61.43 309 TYR B CA 1
ATOM 3347 C C . TYR B 1 124 ? 42.616 42.111 30.280 1.00 58.98 309 TYR B C 1
ATOM 3348 O O . TYR B 1 124 ? 42.784 41.014 29.743 1.00 66.53 309 TYR B O 1
ATOM 3357 N N . PHE B 1 129 ? 49.269 41.482 29.631 1.00 59.00 314 PHE B N 1
ATOM 3358 C CA . PHE B 1 129 ? 49.587 41.360 31.050 1.00 43.16 314 PHE B CA 1
ATOM 3359 C C . PHE B 1 129 ? 51.086 41.460 31.286 1.00 43.20 314 PHE B C 1
ATOM 3360 O O . PHE B 1 129 ? 51.872 40.818 30.593 1.00 51.30 314 PHE B O 1
ATOM 3368 N N . SER B 1 130 ? 51.475 42.267 32.270 1.00 45.81 315 SER B N 1
ATOM 3369 C CA . SER B 1 130 ? 52.871 42.371 32.690 1.00 38.71 315 SER B CA 1
ATOM 3370 C C . SER B 1 130 ? 52.999 42.156 34.198 1.00 41.44 315 SER B C 1
ATOM 3371 O O . SER B 1 130 ? 52.262 42.759 34.978 1.00 44.41 315 SER B O 1
ATOM 3374 N N . TRP B 1 131 ? 53.927 41.297 34.610 1.00 39.37 316 TRP B N 1
ATOM 3375 C CA . TRP B 1 131 ? 54.084 40.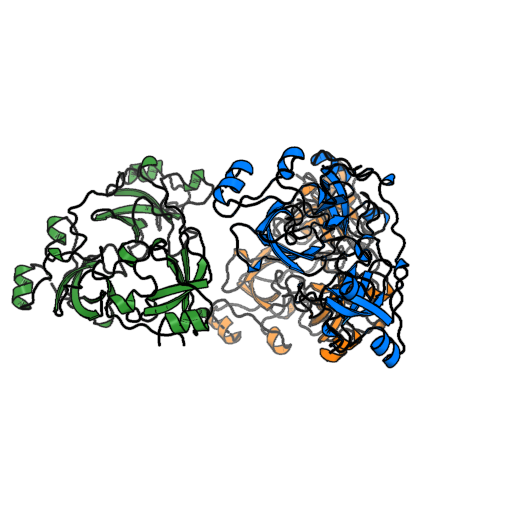976 36.032 1.00 41.18 316 TRP B CA 1
ATOM 3376 C C . TRP B 1 131 ? 54.563 42.174 36.849 1.00 41.22 316 TRP B C 1
ATOM 3377 O O . TRP B 1 131 ? 53.988 42.497 37.884 1.00 48.44 316 TRP B O 1
ATOM 3388 N N . SER B 1 132 ? 55.623 42.822 36.385 1.00 39.87 317 SER B N 1
ATOM 3389 C CA . SER B 1 132 ? 56.167 43.976 37.074 1.00 38.11 317 SER B CA 1
ATOM 3390 C C . SER B 1 132 ? 55.108 45.055 37.226 1.00 40.59 317 SER B C 1
ATOM 3391 O O . SER B 1 132 ? 55.078 45.771 38.223 1.00 57.17 317 SER B O 1
ATOM 3394 N N . GLN B 1 133 ? 54.241 45.163 36.228 1.00 43.04 318 GLN B N 1
ATOM 3395 C CA . GLN B 1 133 ? 53.180 46.164 36.207 1.00 45.89 318 GLN B CA 1
ATOM 3396 C C . GLN B 1 133 ? 52.045 45.739 37.136 1.00 44.88 318 GLN B C 1
ATOM 3397 O O . GLN B 1 133 ? 51.306 46.568 37.668 1.00 48.42 318 GLN B O 1
ATOM 3403 N N . TYR B 1 134 ? 51.918 44.432 37.325 1.00 40.71 319 TYR B N 1
ATOM 3404 C CA . TYR B 1 134 ? 50.882 43.869 38.170 1.00 39.17 319 TYR B CA 1
ATOM 3405 C C . TYR B 1 134 ? 51.298 43.944 39.635 1.00 44.37 319 TYR B C 1
ATOM 3406 O O . TYR B 1 134 ? 50.505 44.325 40.495 1.00 49.43 319 TYR B O 1
ATOM 3415 N N . LEU B 1 135 ? 52.549 43.591 39.914 1.00 49.28 320 LEU B N 1
ATOM 3416 C CA . LEU B 1 135 ? 53.068 43.591 41.280 1.00 36.99 320 LEU B CA 1
ATOM 3417 C C . LEU B 1 135 ? 53.250 45.000 41.818 1.00 41.58 320 LEU B C 1
ATOM 3418 O O . LEU B 1 135 ? 53.649 45.181 42.967 1.00 46.32 320 LEU B O 1
ATOM 3423 N N . ARG B 1 136 ? 52.871 45.967 41.027 1.00 54.18 321 ARG B N 1
ATOM 3424 C CA . ARG B 1 136 ? 53.014 47.341 41.389 1.00 48.90 321 ARG B CA 1
ATOM 3425 C C . ARG B 1 136 ? 51.659 47.925 41.618 1.00 49.60 321 ARG B C 1
ATOM 3426 O O . ARG B 1 136 ? 51.499 48.771 42.422 1.00 52.80 321 ARG B O 1
ATOM 3434 N N . SER B 1 137 ? 50.676 47.443 40.896 1.00 45.90 322 SER B N 1
ATOM 3435 C CA . SER B 1 137 ? 49.278 47.779 41.133 1.00 40.43 322 SER B CA 1
ATOM 3436 C C . SER B 1 137 ? 48.758 47.067 42.378 1.00 48.63 322 SER B C 1
ATOM 3437 O O . SER B 1 137 ? 47.977 47.624 43.147 1.00 53.39 322 SER B O 1
ATOM 3440 N N . THR B 1 138 ? 49.196 45.828 42.569 1.00 45.90 323 THR B N 1
ATOM 3441 C CA . THR B 1 138 ? 48.716 45.017 43.672 1.00 43.68 323 THR B CA 1
ATOM 3442 C C . THR B 1 138 ? 49.601 45.172 44.901 1.00 51.74 323 THR B C 1
ATOM 3443 O O . THR B 1 138 ? 49.201 44.810 46.007 1.00 52.99 323 THR B O 1
ATOM 3447 N N . ARG B 1 139 ? 50.801 45.712 44.701 1.00 50.37 324 ARG B N 1
ATOM 3448 C CA . ARG B 1 139 ? 51.779 45.833 45.781 1.00 39.89 324 ARG B CA 1
ATOM 3449 C C . ARG B 1 139 ? 52.044 44.471 46.410 1.00 46.43 324 ARG B C 1
ATOM 3450 O O . ARG B 1 139 ? 52.438 44.373 47.573 1.00 45.47 324 ARG B O 1
ATOM 3458 N N . ALA B 1 140 ? 51.819 43.422 45.628 1.00 47.57 325 ALA B N 1
ATOM 3459 C CA . ALA B 1 140 ? 52.013 42.065 46.099 1.00 42.72 325 ALA B CA 1
ATOM 3460 C C . ALA B 1 140 ? 53.484 41.689 46.053 1.00 39.76 325 ALA B C 1
ATOM 3461 O O . ALA B 1 140 ? 54.320 42.447 45.566 1.00 34.72 325 ALA B O 1
ATOM 3463 N N . GLN B 1 141 ? 53.784 40.509 46.577 1.00 47.00 326 GLN B N 1
ATOM 3464 C CA . GLN B 1 141 ? 55.110 39.930 46.488 1.00 37.62 326 GLN B CA 1
ATOM 3465 C C . GLN B 1 141 ? 54.985 38.576 45.817 1.00 36.97 326 GLN B C 1
ATOM 3466 O O . GLN B 1 141 ? 54.184 37.740 46.236 1.00 38.08 326 GLN B O 1
ATOM 3472 N N . ALA B 1 142 ? 55.775 38.360 44.773 1.00 34.52 327 ALA B N 1
ATOM 3473 C CA . ALA B 1 142 ? 55.772 37.084 44.079 1.00 32.42 327 ALA B CA 1
ATOM 3474 C C . ALA B 1 142 ? 56.569 36.045 44.877 1.00 41.46 327 ALA B C 1
ATOM 3475 O O . ALA B 1 142 ? 57.615 36.360 45.449 1.00 46.44 327 ALA B O 1
ATOM 3477 N N . ALA B 1 143 ? 56.072 34.811 44.921 1.00 31.25 328 ALA B N 1
ATOM 3478 C CA . ALA B 1 143 ? 56.753 33.751 45.645 1.00 24.36 328 ALA B CA 1
ATOM 3479 C C . ALA B 1 143 ? 58.143 33.523 45.058 1.00 32.80 328 ALA B C 1
ATOM 3480 O O . ALA B 1 143 ? 58.287 33.336 43.852 1.00 39.27 328 ALA B O 1
ATOM 3482 N N . PRO B 1 144 ? 59.174 33.538 45.920 1.00 37.72 329 PRO B N 1
ATOM 3483 C CA . PRO B 1 144 ? 60.565 33.357 45.497 1.00 30.51 329 PRO B CA 1
ATOM 3484 C C . PRO B 1 144 ? 60.728 32.087 44.682 1.00 34.24 329 PRO B C 1
ATOM 3485 O O . PRO B 1 144 ? 60.225 31.039 45.081 1.00 35.41 329 PRO B O 1
ATOM 3489 N N . LYS B 1 145 ? 61.429 32.183 43.558 1.00 37.58 330 LYS B N 1
ATOM 3490 C CA . LYS B 1 145 ? 61.578 31.059 42.647 1.00 33.33 330 LYS B CA 1
ATOM 3491 C C . LYS B 1 145 ? 61.947 29.771 43.366 1.00 40.95 330 LYS B C 1
ATOM 3492 O O . LYS B 1 145 ? 61.469 28.699 43.005 1.00 41.46 330 LYS B O 1
ATOM 3498 N N . HIS B 1 146 ? 62.784 29.882 44.393 1.00 47.67 331 HIS B N 1
ATOM 3499 C CA . HIS B 1 146 ? 63.379 28.710 45.034 1.00 35.31 331 HIS B CA 1
ATOM 3500 C C . HIS B 1 146 ? 62.379 27.780 45.728 1.00 36.20 331 HIS B C 1
ATOM 3501 O O . HIS B 1 146 ? 62.740 26.678 46.136 1.00 40.03 331 HIS B O 1
ATOM 3508 N N . LEU B 1 147 ? 61.128 28.218 45.845 1.00 38.83 332 LEU B N 1
ATOM 3509 C CA . LEU B 1 147 ? 60.082 27.416 46.478 1.00 30.96 332 LEU B CA 1
ATOM 3510 C C . LEU B 1 147 ? 59.554 26.323 45.557 1.00 28.48 332 LEU B C 1
ATOM 3511 O O . LEU B 1 147 ? 58.924 25.370 46.007 1.00 28.03 332 LEU B O 1
ATOM 3516 N N . PHE B 1 148 ? 59.809 26.470 44.264 1.00 36.27 333 PHE B N 1
ATOM 3517 C CA . PHE B 1 148 ? 59.149 25.647 43.257 1.00 37.04 333 PHE B CA 1
ATOM 3518 C C . PHE B 1 148 ? 59.988 24.477 42.734 1.00 34.79 333 PHE B C 1
ATOM 3519 O O . PHE B 1 148 ? 61.099 24.656 42.237 1.00 30.06 333 PHE B O 1
ATOM 3527 N N . VAL B 1 149 ? 59.426 23.279 42.833 1.00 33.83 334 VAL B N 1
ATOM 3528 C CA . VAL B 1 149 ? 60.095 22.079 42.356 1.00 36.62 334 VAL B CA 1
ATOM 3529 C C . VAL B 1 149 ? 60.175 22.060 40.832 1.00 41.70 334 VAL B C 1
ATOM 3530 O O . VAL B 1 149 ? 60.992 21.344 40.249 1.00 31.11 334 VAL B O 1
ATOM 3534 N N . SER B 1 150 ? 59.327 22.859 40.189 1.00 45.89 335 SER B N 1
ATOM 3535 C CA . SER B 1 150 ? 59.224 22.855 38.729 1.00 38.58 335 SER B CA 1
ATOM 3536 C C . SER B 1 150 ? 59.354 24.258 38.133 1.00 37.66 335 SER B C 1
ATOM 3537 O O . SER B 1 150 ? 58.543 25.143 38.402 1.00 31.74 335 SER B O 1
ATOM 3540 N N . GLN B 1 151 ? 60.391 24.445 37.323 1.00 40.47 336 GLN B N 1
ATOM 3541 C CA . GLN B 1 151 ? 60.602 25.687 36.595 1.00 34.99 336 GLN B CA 1
ATOM 3542 C C . GLN B 1 151 ? 61.125 25.358 35.207 1.00 41.85 336 GLN B C 1
ATOM 3543 O O . GLN B 1 151 ? 61.763 26.186 34.556 1.00 43.06 336 GLN B O 1
ATOM 3549 N N . SER B 1 152 ? 60.842 24.131 34.774 1.00 42.26 337 SER B N 1
ATOM 3550 C CA . SER B 1 152 ? 61.276 23.610 33.481 1.00 37.01 337 SER B CA 1
ATOM 3551 C C . SER B 1 152 ? 62.783 23.731 33.308 1.00 38.67 337 SER B C 1
ATOM 3552 O O . SER B 1 152 ? 63.271 23.962 32.208 1.00 54.37 337 SER B O 1
ATOM 3555 N N . HIS B 1 153 ? 63.512 23.569 34.407 1.00 52.71 338 HIS B N 1
ATOM 3556 C CA . HIS B 1 153 ? 64.972 23.607 34.387 1.00 48.49 338 HIS B CA 1
ATOM 3557 C C . HIS B 1 153 ? 65.567 22.205 34.308 1.00 49.07 338 HIS B C 1
ATOM 3558 O O . HIS B 1 153 ? 66.785 22.056 34.196 1.00 59.19 338 HIS B O 1
ATOM 3565 N N . SER B 1 154 ? 64.717 21.180 34.369 1.00 46.86 339 SER B N 1
ATOM 3566 C CA . SER B 1 154 ? 65.202 19.802 34.477 1.00 42.61 339 SER B CA 1
ATOM 3567 C C . SER B 1 154 ? 65.055 18.992 33.180 1.00 55.85 339 SER B C 1
ATOM 3568 O O . SER B 1 154 ? 64.466 19.470 32.208 1.00 58.59 339 SER B O 1
ATOM 3571 N N . PRO B 1 155 ? 65.618 17.770 33.159 1.00 53.74 340 PRO B N 1
ATOM 3572 C CA . PRO B 1 155 ? 65.601 16.907 31.971 1.00 57.96 340 PRO B CA 1
ATOM 3573 C C . PRO B 1 155 ? 64.203 16.434 31.596 1.00 55.53 340 PRO B C 1
ATOM 3574 O O . PRO B 1 155 ? 63.504 15.863 32.434 1.00 52.85 340 PRO B O 1
ATOM 3578 N N . PRO B 1 156 ? 63.811 16.651 30.333 1.00 48.97 341 PRO B N 1
ATOM 3579 C CA . PRO B 1 156 ? 62.469 16.353 29.827 1.00 50.62 341 PRO B CA 1
ATOM 3580 C C . PRO B 1 156 ? 62.190 14.854 29.820 1.00 51.35 341 PRO B C 1
ATOM 3581 O O . PRO B 1 156 ? 63.111 14.064 30.052 1.00 51.77 341 PRO B O 1
ATOM 3585 N N . PRO B 1 157 ? 60.927 14.466 29.571 1.00 49.09 342 PRO B N 1
ATOM 3586 C CA . PRO B 1 157 ? 60.570 13.051 29.432 1.00 46.10 342 PRO B CA 1
ATOM 3587 C C . PRO B 1 157 ? 61.135 12.508 28.127 1.00 53.50 342 PRO B C 1
ATOM 3588 O O . PRO B 1 157 ? 61.051 13.179 27.098 1.00 52.24 342 PRO B O 1
ATOM 3592 N N . LEU B 1 158 ? 61.705 11.310 28.163 1.00 53.62 343 LEU B N 1
ATOM 3593 C CA . LEU B 1 158 ? 62.359 10.767 26.980 1.00 53.60 343 LEU B CA 1
ATOM 3594 C C . LEU B 1 158 ? 61.378 10.176 25.972 1.00 48.29 343 LEU B C 1
ATOM 3595 O O . LEU B 1 158 ? 60.585 9.294 26.294 1.00 49.51 343 LEU B O 1
ATOM 3600 N N . GLY B 1 159 ? 61.447 10.676 24.744 1.00 47.52 344 GLY B N 1
ATOM 3601 C CA . GLY B 1 159 ? 60.639 10.163 23.657 1.00 46.63 344 GLY B CA 1
ATOM 3602 C C . GLY B 1 159 ? 59.386 10.978 23.454 1.00 39.65 344 GLY B C 1
ATOM 3603 O O . GLY B 1 159 ? 58.752 10.899 22.405 1.00 43.72 344 GLY B O 1
ATOM 3604 N N . PHE B 1 160 ? 59.036 11.767 24.464 1.00 48.14 345 PHE B N 1
ATOM 3605 C CA . PHE B 1 160 ? 57.800 12.535 24.436 1.00 40.85 345 PHE B CA 1
ATOM 3606 C C . PHE B 1 160 ? 58.050 13.986 24.071 1.00 43.65 345 PHE B C 1
ATOM 3607 O O . PHE B 1 160 ? 58.314 14.823 24.930 1.00 41.22 345 PHE B O 1
ATOM 3615 N N . GLN B 1 161 ? 57.968 14.267 22.779 1.00 39.93 346 GLN B N 1
ATOM 3616 C CA . GLN B 1 161 ? 58.090 15.618 22.276 1.00 31.55 346 GLN B CA 1
ATOM 3617 C C . GLN B 1 161 ? 56.694 16.170 22.047 1.00 31.42 346 GLN B C 1
ATOM 3618 O O . GLN B 1 161 ? 55.765 15.426 21.736 1.00 29.90 346 GLN B O 1
ATOM 3624 N N . VAL B 1 162 ? 56.551 17.478 22.212 1.00 33.86 347 VAL B N 1
ATOM 3625 C CA . VAL B 1 162 ? 55.283 18.146 21.974 1.00 28.80 347 VAL B CA 1
ATOM 3626 C C . VAL B 1 162 ? 54.827 17.915 20.537 1.00 34.29 347 VAL B C 1
ATOM 3627 O O . VAL B 1 162 ? 55.618 18.022 19.598 1.00 47.59 347 VAL B O 1
ATOM 3631 N N . GLY B 1 163 ? 53.552 17.593 20.363 1.00 30.88 348 GLY B N 1
ATOM 3632 C CA . GLY B 1 163 ? 53.008 17.390 19.033 1.00 34.03 348 GLY B CA 1
ATOM 3633 C C . GLY B 1 163 ? 52.905 15.925 18.666 1.00 37.33 348 GLY B C 1
ATOM 3634 O O . GLY B 1 163 ? 52.095 15.542 17.823 1.00 37.54 348 GLY B O 1
ATOM 3635 N N . MET B 1 164 ? 53.727 15.103 19.307 1.00 35.49 349 MET B N 1
ATOM 3636 C CA . MET B 1 164 ? 53.721 13.676 19.048 1.00 29.04 349 MET B CA 1
ATOM 3637 C C . MET B 1 164 ? 52.415 13.062 19.519 1.00 33.82 349 MET B C 1
ATOM 3638 O O . MET B 1 164 ? 51.853 13.470 20.540 1.00 32.09 349 MET B O 1
ATOM 3643 N N . LYS B 1 165 ? 51.941 12.071 18.772 1.00 28.27 350 LYS B N 1
ATOM 3644 C CA . LYS B 1 165 ? 50.674 11.431 19.080 1.00 31.23 350 LYS B CA 1
ATOM 3645 C C . LYS B 1 165 ? 50.859 10.062 19.708 1.00 39.54 350 LYS B C 1
ATOM 3646 O O . LYS B 1 165 ? 51.889 9.415 19.522 1.00 43.02 350 LYS B O 1
ATOM 3652 N N . LEU B 1 166 ? 49.851 9.639 20.466 1.00 39.93 351 LEU B N 1
ATOM 3653 C CA . LEU B 1 166 ? 49.870 8.357 21.156 1.00 36.07 351 LEU B CA 1
ATOM 3654 C C . LEU B 1 166 ? 48.445 7.841 21.356 1.00 38.23 351 LEU B C 1
ATOM 3655 O O . LEU B 1 166 ? 47.492 8.399 20.813 1.00 37.18 351 LEU B O 1
ATOM 3660 N N . GLU B 1 167 ? 48.315 6.764 22.123 1.00 38.56 352 GLU B N 1
ATOM 3661 C CA . GLU B 1 167 ? 47.014 6.254 22.522 1.00 36.73 352 GLU B CA 1
ATOM 3662 C C . GLU B 1 167 ? 46.931 6.350 24.033 1.00 36.76 352 GLU B C 1
ATOM 3663 O O . GLU B 1 167 ? 47.821 5.890 24.735 1.00 36.99 352 GLU B O 1
ATOM 3669 N N . ALA B 1 168 ? 45.867 6.967 24.531 1.00 43.28 353 ALA B N 1
ATOM 3670 C CA . ALA B 1 168 ? 45.731 7.208 25.963 1.00 37.86 353 ALA B CA 1
ATOM 3671 C C . ALA B 1 168 ? 44.384 6.741 26.491 1.00 35.11 353 ALA B C 1
ATOM 3672 O O . ALA B 1 168 ? 43.381 6.786 25.786 1.00 32.72 353 ALA B O 1
ATOM 3674 N N . VAL B 1 169 ? 44.370 6.293 27.740 1.00 36.94 354 VAL B N 1
ATOM 3675 C CA . VAL B 1 169 ? 43.127 5.927 28.405 1.00 43.97 354 VAL B CA 1
ATOM 3676 C C . VAL B 1 169 ? 42.467 7.159 29.013 1.00 45.15 354 VAL B C 1
ATOM 3677 O O . VAL B 1 169 ? 43.106 7.919 29.740 1.00 44.77 354 VAL B O 1
ATOM 3681 N N . ASP B 1 170 ? 41.192 7.370 28.706 1.00 36.55 355 ASP B N 1
ATOM 3682 C CA . ASP B 1 170 ? 40.458 8.442 29.350 1.00 34.09 355 ASP B CA 1
ATOM 3683 C C . ASP B 1 170 ? 40.188 8.021 30.792 1.00 45.12 355 ASP B C 1
ATOM 3684 O O . ASP B 1 170 ? 39.330 7.184 31.051 1.00 52.00 355 ASP B O 1
ATOM 3689 N N . ARG B 1 171 ? 40.935 8.592 31.730 1.00 49.24 356 ARG B N 1
ATOM 3690 C CA . ARG B 1 171 ? 40.785 8.245 33.141 1.00 43.46 356 ARG B CA 1
ATOM 3691 C C . ARG B 1 171 ? 39.389 8.564 33.669 1.00 47.77 356 ARG B C 1
ATOM 3692 O O . ARG B 1 171 ? 39.013 8.122 34.755 1.00 51.62 356 ARG B O 1
ATOM 3700 N N . MET B 1 172 ? 38.625 9.333 32.897 1.00 48.53 357 MET B N 1
ATOM 3701 C CA . MET B 1 172 ? 37.260 9.684 33.275 1.00 43.48 357 MET B CA 1
ATOM 3702 C C . MET B 1 172 ? 36.276 8.693 32.670 1.00 45.63 357 MET B C 1
ATOM 3703 O O . MET B 1 172 ? 35.138 8.574 33.126 1.00 52.56 357 MET B O 1
ATOM 3708 N N . ASN B 1 173 ? 36.729 7.984 31.640 1.00 45.86 358 ASN B N 1
ATOM 3709 C CA . ASN B 1 173 ? 35.978 6.876 31.058 1.00 40.43 358 ASN B CA 1
ATOM 3710 C C . ASN B 1 173 ? 36.948 5.770 30.675 1.00 35.68 358 ASN B C 1
ATOM 3711 O O . ASN B 1 173 ? 37.260 5.587 29.500 1.00 45.83 358 ASN B O 1
ATOM 3716 N N . PRO B 1 174 ? 37.424 5.026 31.677 1.00 38.64 359 PRO B N 1
ATOM 3717 C CA . PRO B 1 174 ? 38.573 4.117 31.593 1.00 42.67 359 PRO B CA 1
ATOM 3718 C C . PRO B 1 174 ? 38.507 3.132 30.433 1.00 41.28 359 PRO B C 1
ATOM 3719 O O . PRO B 1 174 ? 39.551 2.680 29.966 1.00 42.32 359 PRO B O 1
ATOM 3723 N N . SER B 1 175 ? 37.301 2.800 29.986 1.00 45.38 360 SER B N 1
ATOM 3724 C CA . SER B 1 175 ? 37.124 1.864 28.883 1.00 42.10 360 SER B CA 1
ATOM 3725 C C . SER B 1 175 ? 37.491 2.509 27.555 1.00 45.16 360 SER B C 1
ATOM 3726 O O . SER B 1 175 ? 37.734 1.823 26.564 1.00 46.57 360 SER B O 1
ATOM 3729 N N . LEU B 1 176 ? 37.541 3.835 27.549 1.00 47.47 361 LEU B N 1
ATOM 3730 C CA . LEU B 1 176 ? 37.898 4.585 26.357 1.00 38.67 361 LEU B CA 1
ATOM 3731 C C . LEU B 1 176 ? 39.399 4.810 26.261 1.00 39.05 361 LEU B C 1
ATOM 3732 O O . LEU B 1 176 ? 39.961 5.616 27.002 1.00 35.85 361 LEU B O 1
ATOM 3737 N N . VAL B 1 177 ? 40.038 4.081 25.353 1.00 33.63 362 VAL B N 1
ATOM 3738 C CA . VAL B 1 177 ? 41.411 4.359 24.957 1.00 34.62 362 VAL B CA 1
ATOM 3739 C C . VAL B 1 177 ? 41.329 5.138 23.651 1.00 37.69 362 VAL B C 1
ATOM 3740 O O . VAL B 1 177 ? 40.914 4.593 22.630 1.00 40.03 362 VAL B O 1
ATOM 3744 N N . CYS B 1 178 ? 41.713 6.411 23.681 1.00 36.97 363 CYS B N 1
ATOM 3745 C CA . CYS B 1 178 ? 41.501 7.291 22.534 1.00 37.88 363 CYS B CA 1
ATOM 3746 C C . CYS B 1 178 ? 42.792 7.782 21.873 1.00 40.53 363 CYS B C 1
ATOM 3747 O O . CYS B 1 178 ? 43.890 7.632 22.416 1.00 41.32 363 CYS B O 1
ATOM 3750 N N . VAL B 1 179 ? 42.639 8.371 20.691 1.00 44.38 364 VAL B N 1
ATOM 3751 C CA . VAL B 1 179 ? 43.735 9.034 19.996 1.00 38.38 364 VAL B CA 1
ATOM 3752 C C . VAL B 1 179 ? 44.091 10.301 20.764 1.00 40.76 364 VAL B C 1
ATOM 3753 O O . VAL B 1 179 ? 43.238 11.157 20.979 1.00 34.54 364 VAL B O 1
ATOM 3757 N N . ALA B 1 180 ? 45.348 10.423 21.178 1.00 37.54 365 ALA B N 1
ATOM 3758 C CA . ALA B 1 180 ? 45.772 11.560 21.992 1.00 36.82 365 ALA B CA 1
ATOM 3759 C C . ALA B 1 180 ? 47.026 12.237 21.435 1.00 38.41 365 ALA B C 1
ATOM 3760 O O . ALA B 1 180 ? 47.712 11.677 20.581 1.00 34.99 365 ALA B O 1
ATOM 3762 N N . SER B 1 181 ? 47.316 13.441 21.925 1.00 34.68 366 SER B N 1
ATOM 3763 C CA . SER B 1 181 ? 48.512 14.171 21.523 1.00 30.30 366 SER B CA 1
ATOM 3764 C C . SER B 1 181 ? 49.237 14.666 22.757 1.00 29.90 366 SER B C 1
ATOM 3765 O O . SER B 1 181 ? 48.602 14.999 23.753 1.00 37.26 366 SER B O 1
ATOM 3768 N N . VAL B 1 182 ? 50.565 14.713 22.702 1.00 32.53 367 VAL B N 1
ATOM 3769 C CA . VAL B 1 182 ? 51.330 15.391 23.747 1.00 28.10 367 VAL B CA 1
ATOM 3770 C C . VAL B 1 182 ? 51.253 16.885 23.466 1.00 31.69 367 VAL B C 1
ATOM 3771 O O . VAL B 1 182 ? 51.637 17.347 22.390 1.00 31.07 367 VAL B O 1
ATOM 3775 N N . THR B 1 183 ? 50.745 17.639 24.432 1.00 30.60 368 THR B N 1
ATOM 3776 C CA . THR B 1 183 ? 50.495 19.055 24.229 1.00 28.69 368 THR B CA 1
ATOM 3777 C C . THR B 1 183 ? 51.355 19.941 25.115 1.00 29.52 368 THR B C 1
ATOM 3778 O O . THR B 1 183 ? 51.543 21.115 24.823 1.00 40.13 368 THR B O 1
ATOM 3782 N N . ASP B 1 184 ? 51.871 19.386 26.203 1.00 36.67 369 ASP B N 1
ATOM 3783 C CA . ASP B 1 184 ? 52.714 20.162 27.105 1.00 31.09 369 ASP B CA 1
ATOM 3784 C C . ASP B 1 184 ? 53.863 19.329 27.665 1.00 35.48 369 ASP B C 1
ATOM 3785 O O . ASP B 1 184 ? 53.744 18.115 27.834 1.00 31.10 369 ASP B O 1
ATOM 3790 N N . VAL B 1 185 ? 54.978 19.997 27.944 1.00 34.46 370 VAL B N 1
ATOM 3791 C CA . VAL B 1 185 ? 56.152 19.348 28.511 1.00 35.44 370 VAL B CA 1
ATOM 3792 C C . VAL B 1 185 ? 56.773 20.226 29.595 1.00 38.13 370 VAL B C 1
ATOM 3793 O O . VAL B 1 185 ? 57.371 21.261 29.306 1.00 33.48 370 VAL B O 1
ATOM 3797 N N . VAL B 1 186 ? 56.687 19.786 30.831 1.00 42.57 371 VAL B N 1
ATOM 3798 C CA . VAL B 1 186 ? 57.240 20.520 31.941 1.00 38.91 371 VAL B CA 1
ATOM 3799 C C . VAL B 1 186 ? 58.099 19.631 32.781 1.00 37.55 371 VAL B C 1
ATOM 3800 O O . VAL B 1 186 ? 57.648 18.776 33.463 1.00 43.67 371 VAL B O 1
ATOM 3804 N N . ASP B 1 187 ? 59.375 19.864 32.695 1.00 37.98 372 ASP B N 1
ATOM 3805 C CA . ASP B 1 187 ? 60.343 19.075 33.446 1.00 40.48 372 ASP B CA 1
ATOM 3806 C C . ASP B 1 187 ? 60.237 17.611 33.051 1.00 41.76 372 ASP B C 1
ATOM 3807 O O . ASP B 1 187 ? 60.538 17.249 31.920 1.00 44.70 372 ASP B O 1
ATOM 3812 N N . SER B 1 188 ? 59.808 16.777 33.994 1.00 45.15 373 SER B N 1
ATOM 3813 C CA . SER B 1 188 ? 59.806 15.330 33.814 1.00 42.40 373 SER B CA 1
ATOM 3814 C C . SER B 1 188 ? 58.453 14.801 33.352 1.00 42.88 373 SER B C 1
ATOM 3815 O O . SER B 1 188 ? 58.304 13.608 33.083 1.00 43.22 373 SER B O 1
ATOM 3818 N N . ARG B 1 189 ? 57.474 15.696 33.256 1.00 50.17 374 ARG B N 1
ATOM 3819 C CA . ARG B 1 189 ? 56.104 15.312 32.928 1.00 42.91 374 ARG B CA 1
ATOM 3820 C C . ARG B 1 189 ? 55.642 15.895 31.598 1.00 41.22 374 ARG B C 1
ATOM 3821 O O . ARG B 1 189 ? 56.047 16.997 31.222 1.00 34.74 374 ARG B O 1
ATOM 3829 N N . PHE B 1 190 ? 54.784 15.151 30.902 1.00 40.74 375 PHE B N 1
ATOM 3830 C CA . PHE B 1 190 ? 54.106 15.652 29.710 1.00 31.47 375 PHE B CA 1
ATOM 3831 C C . PHE B 1 190 ? 52.594 15.676 29.923 1.00 32.24 375 PHE B C 1
ATOM 3832 O O . PHE B 1 190 ? 52.083 15.074 30.862 1.00 29.90 375 PHE B O 1
ATOM 3840 N N . LEU B 1 191 ? 51.887 16.383 29.048 1.00 31.34 376 LEU B N 1
ATOM 3841 C CA . LEU B 1 191 ? 50.442 16.537 29.166 1.00 25.92 376 LEU B CA 1
ATOM 3842 C C . LEU B 1 191 ? 49.727 15.821 28.033 1.00 30.13 376 LEU B C 1
ATOM 3843 O O . LEU B 1 191 ? 49.916 16.135 26.865 1.00 28.20 376 LEU B O 1
ATOM 3848 N N . VAL B 1 192 ? 48.893 14.857 28.390 1.00 34.77 377 VAL B N 1
ATOM 3849 C CA . VAL B 1 192 ? 48.181 14.072 27.400 1.00 34.41 377 VAL B CA 1
ATOM 3850 C C . VAL B 1 192 ? 46.845 14.706 27.049 1.00 33.50 377 VAL B C 1
ATOM 3851 O O . VAL B 1 192 ? 45.980 14.856 27.908 1.00 33.57 377 VAL B O 1
ATOM 3855 N N . HIS B 1 193 ? 46.683 15.078 25.781 1.00 33.55 378 HIS B N 1
ATOM 3856 C CA . HIS B 1 193 ? 45.465 15.736 25.321 1.00 30.99 378 HIS B CA 1
ATOM 3857 C C . HIS B 1 193 ? 44.631 14.826 24.442 1.00 33.79 378 HIS B C 1
ATOM 3858 O O . HIS B 1 193 ? 45.164 14.090 23.621 1.00 33.08 378 HIS B O 1
ATOM 3865 N N . PHE B 1 194 ? 43.317 14.897 24.605 1.00 35.43 379 PHE B N 1
ATOM 3866 C CA . PHE B 1 194 ? 42.407 14.115 23.785 1.00 28.88 379 PHE B CA 1
ATOM 3867 C C . PHE B 1 194 ? 41.896 14.932 22.604 1.00 35.51 379 PHE B C 1
ATOM 3868 O O . PHE B 1 194 ? 41.120 15.871 22.762 1.00 40.37 379 PHE B O 1
ATOM 3876 N N . ASP B 1 195 ? 42.355 14.553 21.418 1.00 34.64 380 ASP B N 1
ATOM 3877 C CA . ASP B 1 195 ? 42.164 15.332 20.201 1.00 37.72 380 ASP B CA 1
ATOM 3878 C C . ASP B 1 195 ? 40.713 15.717 19.937 1.00 43.00 380 ASP B C 1
ATOM 3879 O O . ASP B 1 195 ? 39.808 14.901 20.086 1.00 46.24 380 ASP B O 1
ATOM 3884 N N . ASN B 1 196 ? 40.517 16.968 19.526 1.00 50.86 381 ASN B N 1
ATOM 3885 C CA . ASN B 1 196 ? 39.196 17.524 19.218 1.00 46.89 381 ASN B CA 1
ATOM 3886 C C . ASN B 1 196 ? 38.321 17.793 20.450 1.00 48.47 381 ASN B C 1
ATOM 3887 O O . ASN B 1 196 ? 37.269 18.425 20.344 1.00 50.76 381 ASN B O 1
ATOM 3892 N N . TRP B 1 197 ? 38.758 17.313 21.611 1.00 46.10 382 TRP B N 1
ATOM 3893 C CA . TRP B 1 197 ? 38.096 17.637 22.872 1.00 41.22 382 TRP B CA 1
ATOM 3894 C C . TRP B 1 197 ? 38.764 18.860 23.475 1.00 38.44 382 TRP B C 1
ATOM 3895 O O . TRP B 1 197 ? 39.872 19.219 23.086 1.00 38.21 382 TRP B O 1
ATOM 3906 N N . ASP B 1 198 ? 38.093 19.504 24.425 1.00 48.21 383 ASP B N 1
ATOM 3907 C CA . ASP B 1 198 ? 38.756 20.522 25.225 1.00 47.82 383 ASP B CA 1
ATOM 3908 C C . ASP B 1 198 ? 39.735 19.798 26.144 1.00 48.29 383 ASP B C 1
ATOM 3909 O O . ASP B 1 198 ? 40.111 18.657 25.872 1.00 54.73 383 ASP B O 1
ATOM 3914 N N . ASP B 1 199 ? 40.152 20.439 27.228 1.00 38.24 384 ASP B N 1
ATOM 3915 C CA . ASP B 1 199 ? 41.200 19.849 28.050 1.00 40.76 384 ASP B CA 1
ATOM 3916 C C . ASP B 1 199 ? 40.735 19.309 29.400 1.00 42.35 384 ASP B C 1
ATOM 3917 O O . ASP B 1 199 ? 41.556 19.054 30.281 1.00 40.20 384 ASP B O 1
ATOM 3922 N N . THR B 1 200 ? 39.430 19.116 29.564 1.00 45.56 385 THR B N 1
ATOM 3923 C CA . THR B 1 200 ? 38.909 18.622 30.840 1.00 43.79 385 THR B CA 1
ATOM 3924 C C . THR B 1 200 ? 39.292 17.156 31.057 1.00 42.57 385 THR B C 1
ATOM 3925 O O . THR B 1 200 ? 39.367 16.680 32.195 1.00 46.51 385 THR B O 1
ATOM 3929 N N . TYR B 1 201 ? 39.547 16.450 29.958 1.00 43.60 386 TYR B N 1
ATOM 3930 C CA . TYR B 1 201 ? 39.954 15.049 30.022 1.00 45.75 386 TYR B CA 1
ATOM 3931 C C . TYR B 1 201 ? 41.476 14.913 29.941 1.00 43.68 386 TYR B C 1
ATOM 3932 O O . TYR B 1 201 ? 42.020 13.823 30.115 1.00 37.93 386 TYR B O 1
ATOM 3941 N N . ASP B 1 202 ? 42.154 16.027 29.665 1.00 44.09 387 ASP B N 1
ATOM 3942 C CA . ASP B 1 202 ? 43.610 16.051 29.588 1.00 32.37 387 ASP B CA 1
ATOM 3943 C C . ASP B 1 202 ? 44.168 15.695 30.949 1.00 37.55 387 ASP B C 1
ATOM 3944 O O . ASP B 1 202 ? 43.526 15.936 31.974 1.00 47.13 387 ASP B O 1
ATOM 3949 N N . TYR B 1 203 ? 45.363 15.117 30.969 1.00 36.72 388 TYR B N 1
ATOM 3950 C CA . TYR B 1 203 ? 46.023 14.826 32.239 1.00 36.06 388 TYR B CA 1
ATOM 3951 C C . TYR B 1 203 ? 47.539 14.737 32.127 1.00 29.89 388 TYR B C 1
ATOM 3952 O O . TYR B 1 203 ? 48.079 14.333 31.104 1.00 31.35 388 TYR B O 1
ATOM 3961 N N . TRP B 1 204 ? 48.213 15.137 33.198 1.00 35.15 389 TRP B N 1
ATOM 3962 C CA . TRP B 1 204 ? 49.664 15.141 33.253 1.00 34.62 389 TRP B CA 1
ATOM 3963 C C . TRP B 1 204 ? 50.178 13.800 33.756 1.00 44.86 389 TRP B C 1
ATOM 3964 O O . TRP B 1 204 ? 49.644 13.238 34.717 1.00 46.56 389 TRP B O 1
ATOM 3975 N N . CYS B 1 205 ? 51.216 13.289 33.104 1.00 39.08 390 CYS B N 1
ATOM 3976 C CA . CYS B 1 205 ? 51.865 12.070 33.561 1.00 42.53 390 CYS B CA 1
ATOM 3977 C C . CYS B 1 205 ? 53.288 11.980 33.042 1.00 37.53 390 CYS B C 1
ATOM 3978 O O . CYS B 1 205 ? 53.799 12.921 32.440 1.00 35.79 390 CYS B O 1
ATOM 3981 N N . ASP B 1 206 ? 53.929 10.848 33.303 1.00 44.05 391 ASP B N 1
ATOM 3982 C CA . ASP B 1 206 ? 55.287 10.601 32.840 1.00 43.95 391 ASP B CA 1
ATOM 3983 C C . ASP B 1 206 ? 55.315 9.263 32.101 1.00 43.00 391 ASP B C 1
ATOM 3984 O O . ASP B 1 206 ? 54.355 8.500 32.175 1.00 41.08 391 ASP B O 1
ATOM 3989 N N . PRO B 1 207 ? 56.408 8.978 31.378 1.00 44.08 392 PRO B N 1
ATOM 3990 C CA . PRO B 1 207 ? 56.523 7.735 30.610 1.00 41.49 392 PRO B CA 1
ATOM 3991 C C . PRO B 1 207 ? 55.939 6.510 31.317 1.00 46.85 392 PRO B C 1
ATOM 3992 O O . PRO B 1 207 ? 55.190 5.750 30.701 1.00 47.96 392 PRO B O 1
ATOM 3996 N N . SER B 1 208 ? 56.263 6.326 32.592 1.00 46.79 393 SER B N 1
ATOM 3997 C CA . SER B 1 208 ? 55.843 5.130 33.312 1.00 41.76 393 SER B CA 1
ATOM 3998 C C . SER B 1 208 ? 54.327 5.013 33.427 1.00 41.80 393 SER B C 1
ATOM 3999 O O . SER B 1 208 ? 53.810 3.944 33.740 1.00 51.83 393 SER B O 1
ATOM 4002 N N . SER B 1 209 ? 53.616 6.107 33.170 1.00 40.88 394 SER B N 1
ATOM 4003 C CA . SER B 1 209 ? 52.170 6.134 33.385 1.00 38.04 394 SER B CA 1
ATOM 4004 C C . SER B 1 209 ? 51.477 4.916 32.794 1.00 40.03 394 SER B C 1
ATOM 4005 O O . SER B 1 209 ? 51.654 4.607 31.619 1.00 50.75 394 SER B O 1
ATOM 4008 N N . PRO B 1 210 ? 50.689 4.215 33.622 1.00 40.23 395 PRO B N 1
ATOM 4009 C CA . PRO B 1 210 ? 49.964 3.005 33.221 1.00 40.45 395 PRO B CA 1
ATOM 4010 C C . PRO B 1 210 ? 48.857 3.270 32.204 1.00 39.05 395 PRO B C 1
ATOM 4011 O O . PRO B 1 210 ? 48.328 2.320 31.633 1.00 42.60 395 PRO B O 1
ATOM 4015 N N . TYR B 1 211 ? 48.521 4.535 31.980 1.00 41.60 396 TYR B N 1
ATOM 4016 C CA . TYR B 1 211 ? 47.361 4.892 31.163 1.00 38.90 396 TYR B CA 1
ATOM 4017 C C . TYR B 1 211 ? 47.698 5.251 29.703 1.00 42.03 396 TYR B C 1
ATOM 4018 O O . TYR B 1 211 ? 46.801 5.444 28.877 1.00 40.78 396 TYR B O 1
ATOM 4027 N N . ILE B 1 212 ? 48.989 5.312 29.386 1.00 45.41 397 ILE B N 1
ATOM 4028 C CA . ILE B 1 212 ? 49.437 5.681 28.046 1.00 39.87 397 ILE B CA 1
ATOM 4029 C C . ILE B 1 212 ? 49.977 4.488 27.252 1.00 45.56 397 ILE B C 1
ATOM 4030 O O . ILE B 1 212 ? 50.611 3.585 27.810 1.00 39.73 397 ILE B O 1
ATOM 4035 N N . HIS B 1 213 ? 49.716 4.500 25.945 1.00 45.16 398 HIS B N 1
ATOM 4036 C CA . HIS B 1 213 ? 50.155 3.439 25.041 1.00 41.84 398 HIS B CA 1
ATOM 4037 C C . HIS B 1 213 ? 50.593 4.007 23.706 1.00 42.64 398 HIS B C 1
ATOM 4038 O O . HIS B 1 213 ? 50.162 5.092 23.324 1.00 47.72 398 HIS B O 1
ATOM 4045 N N . PRO B 1 214 ? 51.452 3.270 22.988 1.00 44.29 399 PRO B N 1
ATOM 4046 C CA . PRO B 1 214 ? 51.996 3.726 21.707 1.00 36.32 399 PRO B CA 1
ATOM 4047 C C . PRO B 1 214 ? 51.027 3.471 20.566 1.00 41.06 399 PRO B C 1
ATOM 4048 O O . PRO B 1 214 ? 50.252 2.522 20.616 1.00 44.41 399 PRO B O 1
ATOM 4052 N N . VAL B 1 215 ? 51.072 4.320 19.548 1.00 45.86 400 VAL B N 1
ATOM 4053 C CA . VAL B 1 215 ? 50.247 4.138 18.364 1.00 39.41 400 VAL B CA 1
ATOM 4054 C C . VAL B 1 215 ? 50.233 2.681 17.934 1.00 45.40 400 VAL B C 1
ATOM 4055 O O . VAL B 1 215 ? 51.269 2.026 17.912 1.00 49.65 400 VAL B O 1
ATOM 4059 N N . GLY B 1 216 ? 49.050 2.176 17.605 1.00 55.46 401 GLY B N 1
ATOM 4060 C CA . GLY B 1 216 ? 48.911 0.813 17.140 1.00 44.93 401 GLY B CA 1
ATOM 4061 C C . GLY B 1 216 ? 48.867 -0.196 18.267 1.00 53.25 401 GLY B C 1
ATOM 4062 O O . GLY B 1 216 ? 48.964 -1.397 18.023 1.00 65.41 401 GLY B O 1
ATOM 4063 N N . TRP B 1 217 ? 48.727 0.282 19.500 1.00 48.29 402 TRP B N 1
ATOM 4064 C CA . TRP B 1 217 ? 48.626 -0.606 20.659 1.00 50.21 402 TRP B CA 1
ATOM 4065 C C . TRP B 1 217 ? 47.228 -1.191 20.782 1.00 51.25 402 TRP B C 1
ATOM 4066 O O . TRP B 1 217 ? 47.064 -2.347 21.157 1.00 58.97 402 TRP B O 1
ATOM 4077 N N . CYS B 1 218 ? 46.221 -0.386 20.468 1.00 54.42 403 CYS B N 1
ATOM 4078 C CA . CYS B 1 218 ? 44.840 -0.856 20.485 1.00 57.46 403 CYS B CA 1
ATOM 4079 C C . CYS B 1 218 ? 44.588 -1.985 19.485 1.00 61.56 403 CYS B C 1
ATOM 4080 O O . CYS B 1 218 ? 44.051 -3.032 19.841 1.00 60.76 403 CYS B O 1
ATOM 4083 N N . GLN B 1 219 ? 44.966 -1.754 18.232 1.00 63.56 404 GLN B N 1
ATOM 4084 C CA . GLN B 1 219 ? 44.845 -2.761 17.185 1.00 56.71 404 GLN B CA 1
ATOM 4085 C C . GLN B 1 219 ? 45.654 -4.010 17.520 1.00 57.10 404 GLN B C 1
ATOM 4086 O O . GLN B 1 219 ? 45.202 -5.134 17.302 1.00 61.86 404 GLN B O 1
ATOM 4092 N N . LYS B 1 220 ? 46.820 -3.809 18.079 1.00 57.99 405 LYS B N 1
ATOM 4093 C CA . LYS B 1 220 ? 47.664 -4.915 18.405 1.00 53.44 405 LYS B CA 1
ATOM 4094 C C . LYS B 1 220 ? 47.187 -5.668 19.624 1.00 62.87 405 LYS B C 1
ATOM 4095 O O . LYS B 1 220 ? 47.715 -6.702 19.947 1.00 58.83 405 LYS B O 1
ATOM 4101 N N . GLN B 1 221 ? 46.153 -5.148 20.276 1.00 70.69 406 GLN B N 1
ATOM 4102 C CA . GLN B 1 221 ? 45.591 -5.767 21.475 1.00 60.45 406 GLN B CA 1
ATOM 4103 C C . GLN B 1 221 ? 44.162 -6.259 21.291 1.00 57.42 406 GLN B C 1
ATOM 4104 O O . GLN B 1 221 ? 43.646 -7.003 22.122 1.00 66.84 406 GLN B O 1
ATOM 4110 N N . GLY B 1 222 ? 43.516 -5.832 20.214 1.00 61.01 407 GLY B N 1
ATOM 4111 C CA . GLY B 1 222 ? 42.150 -6.243 19.950 1.00 62.03 407 GLY B CA 1
ATOM 4112 C C . GLY B 1 222 ? 41.093 -5.283 20.471 1.00 74.71 407 GLY B C 1
ATOM 4113 O O . GLY B 1 222 ? 39.917 -5.416 20.133 1.00 75.64 407 GLY B O 1
ATOM 4114 N N . LYS B 1 223 ? 41.502 -4.321 21.295 1.00 72.58 408 LYS B N 1
ATOM 4115 C CA . LYS B 1 223 ? 40.576 -3.311 21.800 1.00 61.25 408 LYS B CA 1
ATOM 4116 C C . LYS B 1 223 ? 40.308 -2.242 20.742 1.00 62.19 408 LYS B C 1
ATOM 4117 O O . LYS B 1 223 ? 41.166 -1.970 19.899 1.00 68.69 408 LYS B O 1
ATOM 4123 N N . PRO B 1 224 ? 39.106 -1.639 20.773 1.00 59.68 409 PRO B N 1
ATOM 4124 C CA . PRO B 1 224 ? 38.765 -0.548 19.847 1.00 55.17 409 PRO B CA 1
ATOM 4125 C C . PRO B 1 224 ? 39.499 0.752 20.195 1.00 58.80 409 PRO B C 1
ATOM 4126 O O . PRO B 1 224 ? 39.818 0.984 21.362 1.00 56.32 409 PRO B O 1
ATOM 4130 N N . LEU B 1 225 ? 39.766 1.580 19.187 1.00 56.55 410 LEU B N 1
ATOM 4131 C CA . LEU B 1 225 ? 40.426 2.869 19.386 1.00 44.40 410 LEU B CA 1
ATOM 4132 C C . LEU B 1 225 ? 39.437 3.985 19.126 1.00 44.58 410 LEU B C 1
ATOM 4133 O O . LEU B 1 225 ? 38.931 4.113 18.009 1.00 57.02 410 LEU B O 1
ATOM 4138 N N . THR B 1 226 ? 39.160 4.791 20.147 1.00 39.47 411 THR B N 1
ATOM 4139 C CA . THR B 1 226 ? 38.235 5.908 19.990 1.00 36.59 411 THR B CA 1
ATOM 4140 C C . THR B 1 226 ? 38.851 7.015 19.140 1.00 41.93 411 THR B C 1
ATOM 4141 O O . THR B 1 226 ? 39.744 7.727 19.603 1.00 40.27 411 THR B O 1
ATOM 4145 N N . PRO B 1 227 ? 38.378 7.158 17.889 1.00 48.88 412 PRO B N 1
ATOM 4146 C CA . PRO B 1 227 ? 38.891 8.219 17.015 1.00 48.07 412 PRO B CA 1
ATOM 4147 C C . PRO B 1 227 ? 38.706 9.588 17.666 1.00 47.67 412 PRO B C 1
ATOM 4148 O O . PRO B 1 227 ? 37.913 9.722 18.600 1.00 45.47 412 PRO B O 1
ATOM 4152 N N . PRO B 1 228 ? 39.441 10.598 17.189 1.00 46.65 413 PRO B N 1
ATOM 4153 C CA . PRO B 1 228 ? 39.250 11.949 17.719 1.00 46.09 413 PRO B CA 1
ATOM 4154 C C . PRO B 1 228 ? 37.779 12.335 17.656 1.00 43.84 413 PRO B C 1
ATOM 4155 O O . PRO B 1 228 ? 37.075 11.909 16.741 1.00 41.94 413 PRO B O 1
ATOM 4159 N N . GLN B 1 229 ? 37.321 13.121 18.622 1.00 43.78 414 GLN B N 1
ATOM 4160 C CA . GLN B 1 229 ? 35.932 13.558 18.641 1.00 46.26 414 GLN B CA 1
ATOM 4161 C C . GLN B 1 229 ? 35.528 14.121 17.285 1.00 52.17 414 GLN B C 1
ATOM 4162 O O . GLN B 1 229 ? 36.173 15.025 16.759 1.00 58.84 414 GLN B O 1
ATOM 4168 N N . ASP B 1 230 ? 34.462 13.576 16.718 1.00 53.95 415 ASP B N 1
ATOM 4169 C CA . ASP B 1 230 ? 33.918 14.087 15.466 1.00 62.36 415 ASP B CA 1
ATOM 4170 C C . ASP B 1 230 ? 34.909 14.008 14.308 1.00 68.60 415 ASP B C 1
ATOM 4171 O O . ASP B 1 230 ? 34.885 14.843 13.403 1.00 73.44 415 ASP B O 1
ATOM 4176 N N . TYR B 1 231 ? 35.778 13.005 14.332 1.00 59.60 416 TYR B N 1
ATOM 4177 C CA . TYR B 1 231 ? 36.664 12.777 13.202 1.00 53.46 416 TYR B CA 1
ATOM 4178 C C . TYR B 1 231 ? 35.834 12.271 12.033 1.00 65.86 416 TYR B C 1
ATOM 4179 O O . TYR B 1 231 ? 35.182 11.233 12.145 1.00 71.54 416 TYR B O 1
ATOM 4188 N N . PRO B 1 232 ? 35.850 13.008 10.909 1.00 62.52 417 PRO B N 1
ATOM 4189 C CA . PRO B 1 232 ? 35.104 12.663 9.693 1.00 58.85 417 PRO B CA 1
ATOM 4190 C C . PRO B 1 232 ? 35.302 11.206 9.304 1.00 68.36 417 PRO B C 1
ATOM 4191 O O . PRO B 1 232 ? 36.417 10.804 8.961 1.00 73.82 417 PRO B O 1
ATOM 4195 N N . ASP B 1 233 ? 34.227 10.427 9.353 1.00 61.06 418 ASP B N 1
ATOM 4196 C CA . ASP B 1 233 ? 34.313 9.001 9.081 1.00 64.21 418 ASP B CA 1
ATOM 4197 C C . ASP B 1 233 ? 35.091 8.317 10.205 1.00 61.08 418 ASP B C 1
ATOM 4198 O O . ASP B 1 233 ? 36.242 7.925 10.017 1.00 65.82 418 ASP B O 1
ATOM 4203 N N . PRO B 1 234 ? 34.468 8.179 11.384 1.00 60.38 419 PRO B N 1
ATOM 4204 C CA . PRO B 1 234 ? 35.133 7.478 12.485 1.00 63.20 419 PRO B CA 1
ATOM 4205 C C . PRO B 1 234 ? 35.385 6.022 12.110 1.00 62.58 419 PRO B C 1
ATOM 4206 O O . PRO B 1 234 ? 36.091 5.302 12.818 1.00 54.23 419 PRO B O 1
ATOM 4210 N N . ASP B 1 235 ? 34.816 5.608 10.982 1.00 65.03 420 ASP B N 1
ATOM 4211 C CA . ASP B 1 235 ? 34.899 4.228 10.520 1.00 66.69 420 ASP B CA 1
ATOM 4212 C C . ASP B 1 235 ? 36.102 3.989 9.613 1.00 67.98 420 ASP B C 1
ATOM 4213 O O . ASP B 1 235 ? 36.464 2.847 9.342 1.00 74.95 420 ASP B O 1
ATOM 4218 N N . ASN B 1 236 ? 36.719 5.066 9.142 1.00 71.74 421 ASN B N 1
ATOM 4219 C CA . ASN B 1 236 ? 37.932 4.956 8.339 1.00 71.78 421 ASN B CA 1
ATOM 4220 C C . ASN B 1 236 ? 39.148 5.579 9.011 1.00 73.44 421 ASN B C 1
ATOM 4221 O O . ASN B 1 236 ? 40.114 5.934 8.336 1.00 79.73 421 ASN B O 1
ATOM 4226 N N . PHE B 1 237 ? 39.107 5.722 10.332 1.00 62.09 422 PHE B N 1
ATOM 4227 C CA . PHE B 1 237 ? 40.251 6.294 11.026 1.00 52.89 422 PHE B CA 1
ATOM 4228 C C . PHE B 1 237 ? 41.493 5.458 10.745 1.00 58.03 422 PHE B C 1
ATOM 4229 O O . PHE B 1 237 ? 41.448 4.230 10.757 1.00 52.32 422 PHE B O 1
ATOM 4237 N N . CYS B 1 238 ? 42.598 6.142 10.482 1.00 62.85 423 CYS B N 1
ATOM 4238 C CA . CYS B 1 238 ? 43.841 5.491 10.113 1.00 50.31 423 CYS B CA 1
ATOM 4239 C C . CYS B 1 238 ? 44.991 6.216 10.808 1.00 48.72 423 CYS B C 1
ATOM 4240 O O . CYS B 1 238 ? 45.201 7.403 10.586 1.00 51.26 423 CYS B O 1
ATOM 4243 N N . TRP B 1 239 ? 45.719 5.516 11.669 1.00 44.07 424 TRP B N 1
ATOM 4244 C CA . TRP B 1 239 ? 46.861 6.121 12.340 1.00 35.71 424 TRP B CA 1
ATOM 4245 C C . TRP B 1 239 ? 47.864 6.633 11.316 1.00 43.31 424 TRP B C 1
ATOM 4246 O O . TRP B 1 239 ? 48.489 7.668 11.521 1.00 44.81 424 TRP B O 1
ATOM 4257 N N . GLU B 1 240 ? 48.012 5.903 10.213 1.00 47.51 425 GLU B N 1
ATOM 4258 C CA . GLU B 1 240 ? 48.965 6.265 9.169 1.00 42.71 425 GLU B CA 1
ATOM 4259 C C . GLU B 1 240 ? 48.524 7.523 8.446 1.00 43.57 425 GLU B C 1
ATOM 4260 O O . GLU B 1 240 ? 49.318 8.438 8.245 1.00 43.09 425 GLU B O 1
ATOM 4266 N N . LYS B 1 241 ? 47.255 7.560 8.047 1.00 46.33 426 LYS B N 1
ATOM 4267 C CA . LYS B 1 241 ? 46.719 8.709 7.332 1.00 45.66 426 LYS B CA 1
ATOM 4268 C C . LYS B 1 241 ? 46.587 9.890 8.270 1.00 46.38 426 LYS B C 1
ATOM 4269 O O . LYS B 1 241 ? 46.880 11.022 7.895 1.00 52.45 426 LYS B O 1
ATOM 4275 N N . TYR B 1 242 ? 46.143 9.619 9.493 1.00 48.00 427 TYR B N 1
ATOM 4276 C CA . TYR B 1 242 ? 45.955 10.658 10.499 1.00 39.04 427 TYR B CA 1
ATOM 4277 C C . TYR B 1 242 ? 47.287 11.298 10.890 1.00 39.09 427 TYR B C 1
ATOM 4278 O O . TYR B 1 242 ? 47.433 12.519 10.844 1.00 46.29 427 TYR B O 1
ATOM 4287 N N . LEU B 1 243 ? 48.259 10.478 11.264 1.00 33.38 428 LEU B N 1
ATOM 4288 C CA . LEU B 1 243 ? 49.595 10.985 11.544 1.00 36.95 428 LEU B CA 1
ATOM 4289 C C . LEU B 1 243 ? 50.114 11.814 10.375 1.00 40.09 428 LEU B C 1
ATOM 4290 O O . LEU B 1 243 ? 50.710 12.868 10.565 1.00 52.21 428 LEU B O 1
ATOM 4295 N N . GLU B 1 244 ? 49.888 11.329 9.164 1.00 42.11 429 GLU B N 1
ATOM 4296 C CA . GLU B 1 244 ? 50.381 12.001 7.976 1.00 42.41 429 GLU B CA 1
ATOM 4297 C C . GLU B 1 244 ? 49.627 13.288 7.668 1.00 48.37 429 GLU B C 1
ATOM 4298 O O . GLU B 1 244 ? 50.229 14.272 7.248 1.00 54.87 429 GLU B O 1
ATOM 4304 N N . GLU B 1 245 ? 48.312 13.282 7.865 1.00 42.56 430 GLU B N 1
ATOM 4305 C CA . GLU B 1 245 ? 47.496 14.456 7.553 1.00 37.17 430 GLU B CA 1
ATOM 4306 C C . GLU B 1 245 ? 47.526 15.513 8.656 1.00 42.57 430 GLU B C 1
ATOM 4307 O O . GLU B 1 245 ? 47.122 16.652 8.435 1.00 41.64 430 GLU B O 1
ATOM 4313 N N . THR B 1 246 ? 48.001 15.136 9.841 1.00 51.11 431 THR B N 1
ATOM 4314 C CA . THR B 1 246 ? 48.157 16.085 10.944 1.00 44.25 431 THR B CA 1
ATOM 4315 C C . THR B 1 246 ? 49.602 16.569 11.045 1.00 44.02 431 THR B C 1
ATOM 4316 O O . THR B 1 246 ? 49.923 17.430 11.865 1.00 44.50 431 THR B O 1
ATOM 4320 N N . GLY B 1 247 ? 50.467 16.006 10.203 1.00 46.61 432 GLY B N 1
ATOM 4321 C CA . GLY B 1 247 ? 51.883 16.338 10.202 1.00 45.45 432 GLY B CA 1
ATOM 4322 C C . GLY B 1 247 ? 52.601 15.880 11.463 1.00 44.74 432 GLY B C 1
ATOM 4323 O O . GLY B 1 247 ? 53.653 16.407 11.825 1.00 32.83 432 GLY B O 1
ATOM 4324 N N . ALA B 1 248 ? 52.039 14.879 12.130 1.00 42.13 433 ALA B N 1
ATOM 4325 C CA . ALA B 1 248 ? 52.539 14.477 13.432 1.00 42.80 433 ALA B CA 1
ATOM 4326 C C . ALA B 1 248 ? 53.364 13.189 13.391 1.00 47.59 433 ALA B C 1
ATOM 4327 O O . ALA B 1 248 ? 53.291 12.418 12.431 1.00 39.52 433 ALA B O 1
ATOM 4329 N N . SER B 1 249 ? 54.152 12.980 14.446 1.00 52.94 434 SER B N 1
ATOM 4330 C CA . SER B 1 249 ? 54.913 11.751 14.638 1.00 44.00 434 SER B CA 1
ATOM 4331 C C . SER B 1 249 ? 54.375 11.022 15.861 1.00 39.11 434 SER B C 1
ATOM 4332 O O . SER B 1 249 ? 53.753 11.637 16.724 1.00 47.49 434 SER B O 1
ATOM 4335 N N . ALA B 1 250 ? 54.612 9.716 15.934 1.00 42.33 435 ALA B N 1
ATOM 4336 C CA . ALA B 1 250 ? 54.130 8.913 17.052 1.00 38.22 435 ALA B CA 1
ATOM 4337 C C . ALA B 1 250 ? 55.227 8.681 18.085 1.00 44.95 435 ALA B C 1
ATOM 4338 O O . ALA B 1 250 ? 56.333 8.270 17.737 1.00 50.75 435 ALA B O 1
ATOM 4340 N N . VAL B 1 251 ? 54.919 8.946 19.353 1.00 42.36 436 VAL B N 1
ATOM 4341 C CA . VAL B 1 251 ? 55.858 8.669 20.437 1.00 43.45 436 VAL B CA 1
ATOM 4342 C C . VAL B 1 251 ? 56.397 7.253 20.280 1.00 45.83 436 VAL B C 1
ATOM 4343 O O . VAL B 1 251 ? 55.623 6.301 20.195 1.00 53.75 436 VAL B O 1
ATOM 4347 N N . PRO B 1 252 ? 57.730 7.110 20.234 1.00 48.68 437 PRO B N 1
ATOM 4348 C CA . PRO B 1 252 ? 58.368 5.814 19.970 1.00 49.25 437 PRO B CA 1
ATOM 4349 C C . PRO B 1 252 ? 58.025 4.792 21.042 1.00 50.65 437 PRO B C 1
ATOM 4350 O O . PRO B 1 252 ? 57.975 5.135 22.222 1.00 58.71 437 PRO B O 1
ATOM 4354 N N . THR B 1 253 ? 57.796 3.550 20.635 1.00 51.01 438 THR B N 1
ATOM 4355 C CA . THR B 1 253 ? 57.359 2.524 21.570 1.00 44.63 438 THR B CA 1
ATOM 4356 C C . THR B 1 253 ? 58.397 2.268 22.650 1.00 47.48 438 THR B C 1
ATOM 4357 O O . THR B 1 253 ? 58.082 1.713 23.701 1.00 55.47 438 THR B O 1
ATOM 4361 N N . TRP B 1 254 ? 59.634 2.677 22.390 1.00 48.93 439 TRP B N 1
ATOM 4362 C CA . TRP B 1 254 ? 60.715 2.484 23.355 1.00 55.97 439 TRP B CA 1
ATOM 4363 C C . TRP B 1 254 ? 60.669 3.520 24.469 1.00 47.57 439 TRP B C 1
ATOM 4364 O O . TRP B 1 254 ? 61.323 3.372 25.499 1.00 53.01 439 TRP B O 1
ATOM 4375 N N . ALA B 1 255 ? 59.901 4.578 24.247 1.00 44.88 440 ALA B N 1
ATOM 4376 C CA . ALA B 1 255 ? 59.782 5.659 25.214 1.00 46.07 440 ALA B CA 1
ATOM 4377 C C . ALA B 1 255 ? 58.917 5.244 26.398 1.00 47.68 440 ALA B C 1
ATOM 4378 O O . ALA B 1 255 ? 59.168 5.639 27.537 1.00 48.69 440 ALA B O 1
ATOM 4380 N N . PHE B 1 256 ? 57.899 4.441 26.119 1.00 46.09 441 PHE B N 1
ATOM 4381 C CA . PHE B 1 256 ? 56.955 4.022 27.140 1.00 39.36 441 PHE B CA 1
ATOM 4382 C C . PHE B 1 256 ? 57.608 3.056 28.117 1.00 47.90 441 PHE B C 1
ATOM 4383 O O . PHE B 1 256 ? 58.192 2.052 27.709 1.00 61.01 441 PHE B O 1
ATOM 4391 N N . LYS B 1 257 ? 57.513 3.370 29.407 1.00 54.76 442 LYS B N 1
ATOM 4392 C CA . LYS B 1 257 ? 58.151 2.572 30.454 1.00 52.22 442 LYS B CA 1
ATOM 4393 C C . LYS B 1 257 ? 57.125 1.926 31.373 1.00 56.25 442 LYS B C 1
ATOM 4394 O O . LYS B 1 257 ? 55.979 2.365 31.447 1.00 66.00 442 LYS B O 1
ATOM 4400 N N . VAL B 1 258 ? 57.552 0.887 32.081 1.00 62.39 443 VAL B N 1
ATOM 4401 C CA . VAL B 1 258 ? 56.651 0.102 32.915 1.00 63.10 443 VAL B CA 1
ATOM 4402 C C . VAL B 1 258 ? 56.614 0.626 34.350 1.00 65.26 443 VAL B C 1
ATOM 4403 O O . VAL B 1 258 ? 57.656 0.809 34.981 1.00 68.09 443 VAL B O 1
ATOM 4407 N N . ARG B 1 259 ? 55.413 0.873 34.861 1.00 60.74 444 ARG B N 1
ATOM 4408 C CA . ARG B 1 259 ? 55.269 1.266 36.252 1.00 52.17 444 ARG B CA 1
ATOM 4409 C C . ARG B 1 259 ? 54.866 0.054 37.080 1.00 59.18 444 ARG B C 1
ATOM 4410 O O . ARG B 1 259 ? 53.765 -0.481 36.925 1.00 64.06 444 ARG B O 1
ATOM 4418 N N . PRO B 1 260 ? 55.768 -0.393 37.964 1.00 67.16 445 PRO B N 1
ATOM 4419 C CA . PRO B 1 260 ? 55.505 -1.534 38.848 1.00 62.25 445 PRO B CA 1
ATOM 4420 C C . PRO B 1 260 ? 54.290 -1.263 39.725 1.00 59.67 445 PRO B C 1
ATOM 4421 O O . PRO B 1 260 ? 54.174 -0.161 40.258 1.00 64.18 445 PRO B O 1
ATOM 4425 N N . PRO B 1 261 ? 53.391 -2.249 39.870 1.00 57.52 446 PRO B N 1
ATOM 4426 C CA . PRO B 1 261 ? 52.231 -2.067 40.746 1.00 47.70 446 PRO B CA 1
ATOM 4427 C C . PRO B 1 261 ? 52.690 -1.768 42.165 1.00 58.11 446 PRO B C 1
ATOM 4428 O O . PRO B 1 261 ? 53.724 -2.283 42.591 1.00 60.97 446 PRO B O 1
ATOM 4432 N N . HIS B 1 262 ? 51.939 -0.940 42.881 1.00 58.14 447 HIS B N 1
ATOM 4433 C CA . HIS B 1 262 ? 52.289 -0.602 44.253 1.00 49.67 447 HIS B CA 1
ATOM 4434 C C . HIS B 1 262 ? 52.216 -1.842 45.132 1.00 51.03 447 HIS B C 1
ATOM 4435 O O . HIS B 1 262 ? 51.721 -2.883 44.709 1.00 50.20 447 HIS B O 1
ATOM 4442 N N . SER B 1 263 ? 52.712 -1.727 46.356 1.00 55.97 448 SER B N 1
ATOM 4443 C CA . SER B 1 263 ? 52.704 -2.849 47.282 1.00 50.12 448 SER B CA 1
ATOM 4444 C C . SER B 1 263 ? 51.699 -2.627 48.405 1.00 51.59 448 SER B C 1
ATOM 4445 O O . SER B 1 263 ? 51.782 -3.257 49.452 1.00 53.27 448 SER B O 1
ATOM 4448 N N . PHE B 1 264 ? 50.754 -1.719 48.190 1.00 53.01 449 PHE B N 1
ATOM 4449 C CA . PHE B 1 264 ? 49.723 -1.455 49.188 1.00 51.95 449 PHE B CA 1
ATOM 4450 C C . PHE B 1 264 ? 48.851 -2.687 49.406 1.00 52.45 449 PHE B C 1
ATOM 4451 O O . PHE B 1 264 ? 48.379 -3.299 48.447 1.00 52.21 449 PHE B O 1
ATOM 4459 N N . LEU B 1 265 ? 48.645 -3.046 50.669 1.00 55.68 450 LEU B N 1
ATOM 4460 C CA . LEU B 1 265 ? 47.763 -4.156 51.017 1.00 54.63 450 LEU B CA 1
ATOM 4461 C C . LEU B 1 265 ? 46.498 -3.624 51.668 1.00 52.85 450 LEU B C 1
ATOM 4462 O O . LEU B 1 265 ? 46.499 -2.533 52.240 1.00 53.04 450 LEU B O 1
ATOM 4467 N N . VAL B 1 266 ? 45.426 -4.408 51.585 1.00 56.37 451 VAL B N 1
ATOM 4468 C CA . VAL B 1 266 ? 44.131 -4.015 52.137 1.00 58.08 451 VAL B CA 1
ATOM 4469 C C . VAL B 1 266 ? 44.186 -3.925 53.665 1.00 56.90 451 VAL B C 1
ATOM 4470 O O . VAL B 1 266 ? 44.953 -4.645 54.309 1.00 53.71 451 VAL B O 1
ATOM 4474 N N . ASN B 1 267 ? 43.378 -3.023 54.224 1.00 56.20 452 ASN B N 1
ATOM 4475 C CA . ASN B 1 267 ? 43.274 -2.827 55.668 1.00 41.25 452 ASN B CA 1
ATOM 4476 C C . ASN B 1 267 ? 44.334 -1.888 56.234 1.00 45.45 452 ASN B C 1
ATOM 4477 O O . ASN B 1 267 ? 44.164 -1.337 57.323 1.00 46.95 452 ASN B O 1
ATOM 4482 N N . MET B 1 268 ? 45.429 -1.718 55.499 1.00 49.91 453 MET B N 1
ATOM 4483 C CA . MET B 1 268 ? 46.437 -0.735 55.859 1.00 46.01 453 MET B CA 1
ATOM 4484 C C . MET B 1 268 ? 45.782 0.630 56.010 1.00 47.22 453 MET B C 1
ATOM 4485 O O . MET B 1 268 ? 44.828 0.955 55.306 1.00 48.73 453 MET B O 1
ATOM 4490 N N . LYS B 1 269 ? 46.290 1.428 56.939 1.00 53.96 454 LYS B N 1
ATOM 4491 C CA . LYS B 1 269 ? 45.709 2.737 57.201 1.00 49.06 454 LYS B CA 1
ATOM 4492 C C . LYS B 1 269 ? 46.667 3.861 56.820 1.00 53.52 454 LYS B C 1
ATOM 4493 O O . LYS B 1 269 ? 47.883 3.740 56.964 1.00 52.85 454 LYS B O 1
ATOM 4499 N N . LEU B 1 270 ? 46.109 4.954 56.320 1.00 50.26 455 LEU B N 1
ATOM 4500 C CA . LEU B 1 270 ? 46.905 6.112 55.946 1.00 43.43 455 LEU B CA 1
ATOM 4501 C C . LEU B 1 270 ? 46.127 7.387 56.227 1.00 38.98 455 LEU B C 1
ATOM 4502 O O . LEU B 1 270 ? 45.116 7.368 56.928 1.00 39.39 455 LEU B O 1
ATOM 4507 N N . GLU B 1 271 ? 46.621 8.497 55.693 1.00 38.80 456 GLU B N 1
ATOM 4508 C CA . GLU B 1 271 ? 45.889 9.753 55.722 1.00 35.37 456 GLU B CA 1
ATOM 4509 C C . GLU B 1 271 ? 45.666 10.193 54.277 1.00 42.74 456 GLU B C 1
ATOM 4510 O O . GLU B 1 271 ? 46.576 10.110 53.453 1.00 37.02 456 GLU B O 1
ATOM 4516 N N . ALA B 1 272 ? 44.447 10.624 53.966 1.00 41.52 457 ALA B N 1
ATOM 4517 C CA . ALA B 1 272 ? 44.094 10.984 52.600 1.00 31.85 457 ALA B CA 1
ATOM 4518 C C . ALA B 1 272 ? 43.162 12.188 52.563 1.00 33.82 457 ALA B C 1
ATOM 4519 O O . ALA B 1 272 ? 42.189 12.255 53.311 1.00 36.86 457 ALA B O 1
ATOM 4521 N N . VAL B 1 273 ? 43.468 13.137 51.686 1.00 33.34 458 VAL B N 1
ATOM 4522 C CA . VAL B 1 273 ? 42.673 14.348 51.561 1.00 33.82 458 VAL B CA 1
ATOM 4523 C C . VAL B 1 273 ? 41.227 13.988 51.260 1.00 37.28 458 VAL B C 1
ATOM 4524 O O . VAL B 1 273 ? 40.958 13.104 50.455 1.00 41.20 458 VAL B O 1
ATOM 4528 N N . ASP B 1 274 ? 40.302 14.670 51.927 1.00 47.89 459 ASP B N 1
ATOM 4529 C CA . ASP B 1 274 ? 38.876 14.484 51.688 1.00 49.24 459 ASP B CA 1
ATOM 4530 C C . ASP B 1 274 ? 38.489 15.140 50.365 1.00 49.34 459 ASP B C 1
ATOM 4531 O O . ASP B 1 274 ? 38.858 16.285 50.103 1.00 54.75 459 ASP B O 1
ATOM 4536 N N . ARG B 1 275 ? 37.744 14.413 49.538 1.00 48.76 460 ARG B N 1
ATOM 4537 C CA . ARG B 1 275 ? 37.390 14.879 48.198 1.00 48.50 460 ARG B CA 1
ATOM 4538 C C . ARG B 1 275 ? 36.219 15.856 48.197 1.00 51.48 460 ARG B C 1
ATOM 4539 O O . ARG B 1 275 ? 36.190 16.795 47.401 1.00 57.76 460 ARG B O 1
ATOM 4547 N N . ARG B 1 276 ? 35.258 15.627 49.089 1.00 54.49 461 ARG B N 1
ATOM 4548 C CA . ARG B 1 276 ? 34.081 16.483 49.205 1.00 49.77 461 ARG B CA 1
ATOM 4549 C C . ARG B 1 276 ? 34.438 17.767 49.939 1.00 49.57 461 ARG B C 1
ATOM 4550 O O . ARG B 1 276 ? 33.578 18.599 50.222 1.00 49.89 461 ARG B O 1
ATOM 4558 N N . ASN B 1 277 ? 35.719 17.906 50.255 1.00 55.14 462 ASN B N 1
ATOM 4559 C CA . ASN B 1 277 ? 36.241 19.080 50.936 1.00 48.99 462 ASN B CA 1
ATOM 4560 C C . ASN B 1 277 ? 37.759 18.965 51.039 1.00 52.49 462 ASN B C 1
ATOM 4561 O O . ASN B 1 277 ? 38.287 18.434 52.017 1.00 44.70 462 ASN B O 1
ATOM 4566 N N . PRO B 1 278 ? 38.465 19.456 50.011 1.00 44.88 463 PRO B N 1
ATOM 4567 C CA . PRO B 1 278 ? 39.919 19.314 49.862 1.00 40.95 463 PRO B CA 1
ATOM 4568 C C . PRO B 1 278 ? 40.727 19.844 51.054 1.00 42.65 463 PRO B C 1
ATOM 4569 O O . PRO B 1 278 ? 41.897 19.497 51.206 1.00 44.99 463 PRO B O 1
ATOM 4573 N N . ALA B 1 279 ? 40.106 20.666 51.889 1.00 40.64 464 ALA B N 1
ATOM 4574 C CA . ALA B 1 279 ? 40.805 21.282 53.011 1.00 44.48 464 ALA B CA 1
ATOM 4575 C C . ALA B 1 279 ? 41.110 20.298 54.132 1.00 47.10 464 ALA B C 1
ATOM 4576 O O . ALA B 1 279 ? 42.067 20.484 54.882 1.00 50.49 464 ALA B O 1
ATOM 4578 N N . LEU B 1 280 ? 40.287 19.262 54.254 1.00 50.78 465 LEU B N 1
ATOM 4579 C CA . LEU B 1 280 ? 40.436 18.280 55.328 1.00 39.41 465 LEU B CA 1
ATOM 4580 C C . LEU B 1 280 ? 41.309 17.089 54.941 1.00 38.11 465 LEU B C 1
ATOM 4581 O O . LEU B 1 280 ? 41.486 16.778 53.768 1.00 38.75 465 LEU B O 1
ATOM 4586 N N . ILE B 1 281 ? 41.842 16.418 55.952 1.00 35.71 466 ILE B N 1
ATOM 4587 C CA . ILE B 1 281 ? 42.578 15.181 55.760 1.00 31.60 466 ILE B CA 1
ATOM 4588 C C . ILE B 1 281 ? 42.131 14.196 56.838 1.00 35.74 466 ILE B C 1
ATOM 4589 O O . ILE B 1 281 ? 42.032 14.555 58.012 1.00 40.51 466 ILE B O 1
ATOM 4594 N N . ARG B 1 282 ? 41.832 12.964 56.435 1.00 40.09 467 ARG B N 1
ATOM 4595 C CA . ARG B 1 282 ? 41.189 12.011 57.336 1.00 41.46 467 ARG B CA 1
ATOM 4596 C C . ARG B 1 282 ? 41.960 10.720 57.555 1.00 40.97 467 ARG B C 1
ATOM 4597 O O . ARG B 1 282 ? 42.802 10.340 56.740 1.00 38.51 467 ARG B O 1
ATOM 4605 N N . VAL B 1 283 ? 41.656 10.050 58.664 1.00 45.54 468 VAL B N 1
ATOM 4606 C CA . VAL B 1 283 ? 42.080 8.672 58.865 1.00 49.87 468 VAL B CA 1
ATOM 4607 C C . VAL B 1 283 ? 41.381 7.841 57.800 1.00 49.36 468 VAL B C 1
ATOM 4608 O O . VAL B 1 283 ? 40.165 7.954 57.622 1.00 43.38 468 VAL B O 1
ATOM 4612 N N . ALA B 1 284 ? 42.145 7.021 57.083 1.00 47.80 469 ALA B N 1
ATOM 4613 C CA . ALA B 1 284 ? 41.588 6.227 55.992 1.00 40.32 469 ALA B CA 1
ATOM 4614 C C . ALA B 1 284 ? 42.261 4.867 55.878 1.00 50.32 469 ALA B C 1
ATOM 4615 O O . ALA B 1 284 ? 43.383 4.671 56.350 1.00 51.73 469 ALA B O 1
ATOM 4617 N N . SER B 1 285 ? 41.566 3.929 55.245 1.00 45.89 470 SER B N 1
ATOM 4618 C CA . SER B 1 285 ? 42.082 2.579 55.084 1.00 38.26 470 SER B CA 1
ATOM 4619 C C . SER B 1 285 ? 42.070 2.176 53.623 1.00 40.72 470 SER B C 1
ATOM 4620 O O . SER B 1 285 ? 41.276 2.684 52.832 1.00 46.61 470 SER B O 1
ATOM 4623 N N . VAL B 1 286 ? 42.962 1.262 53.268 1.00 41.16 471 VAL B N 1
ATOM 4624 C CA . VAL B 1 286 ? 42.965 0.692 51.934 1.00 42.16 471 VAL B CA 1
ATOM 4625 C C . VAL B 1 286 ? 41.833 -0.321 51.824 1.00 43.16 471 VAL B C 1
ATOM 4626 O O . VAL B 1 286 ? 41.954 -1.457 52.285 1.00 35.48 471 VAL B O 1
ATOM 4630 N N . GLU B 1 287 ? 40.727 0.111 51.225 1.00 48.85 472 GLU B N 1
ATOM 4631 C CA . GLU B 1 287 ? 39.542 -0.728 51.067 1.00 49.13 472 GLU B CA 1
ATOM 4632 C C . GLU B 1 287 ? 39.798 -1.867 50.090 1.00 45.16 472 GLU B C 1
ATOM 4633 O O . GLU B 1 287 ? 39.632 -3.041 50.430 1.00 50.06 472 GLU B O 1
ATOM 4639 N N . ASP B 1 288 ? 40.205 -1.509 48.876 1.00 44.57 473 ASP B N 1
ATOM 4640 C CA . ASP B 1 288 ? 40.508 -2.484 47.836 1.00 41.91 473 ASP B CA 1
ATOM 4641 C C . ASP B 1 288 ? 41.746 -2.028 47.069 1.00 41.03 473 ASP B C 1
ATOM 4642 O O . ASP B 1 288 ? 42.201 -0.896 47.244 1.00 41.51 473 ASP B O 1
ATOM 4647 N N . VAL B 1 289 ? 42.297 -2.900 46.228 1.00 39.44 474 VAL B N 1
ATOM 4648 C CA . VAL B 1 289 ? 43.506 -2.559 45.477 1.00 45.76 474 VAL B CA 1
ATOM 4649 C C . VAL B 1 289 ? 43.461 -2.992 44.011 1.00 51.37 474 VAL B C 1
ATOM 4650 O O . VAL B 1 289 ? 42.707 -3.888 43.641 1.00 59.35 474 VAL B O 1
ATOM 4654 N N . GLU B 1 290 ? 44.269 -2.335 43.183 1.00 47.85 475 GLU B N 1
ATOM 4655 C CA . GLU B 1 290 ? 44.569 -2.814 41.840 1.00 42.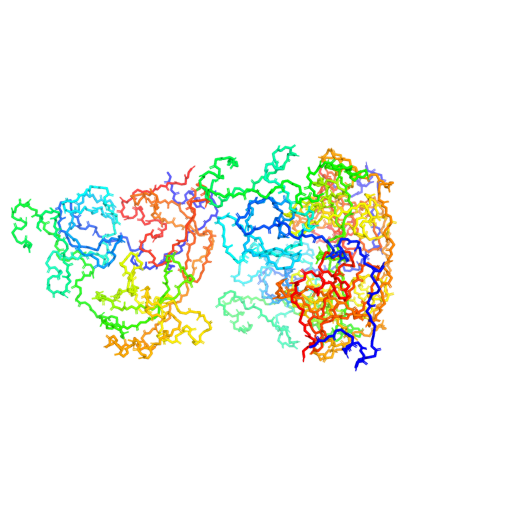86 475 GLU B CA 1
ATOM 4656 C C . GLU B 1 290 ? 46.089 -2.830 41.686 1.00 47.03 475 GLU B C 1
ATOM 4657 O O . GLU B 1 290 ? 46.826 -2.838 42.676 1.00 41.41 475 GLU B O 1
ATOM 4663 N N . ASP B 1 291 ? 46.564 -2.824 40.446 1.00 50.92 476 ASP B N 1
ATOM 4664 C CA . ASP B 1 291 ? 47.991 -2.695 40.212 1.00 48.38 476 ASP B CA 1
ATOM 4665 C C . ASP B 1 291 ? 48.420 -1.261 40.483 1.00 45.48 476 ASP B C 1
ATOM 4666 O O . ASP B 1 291 ? 49.471 -1.017 41.083 1.00 45.68 476 ASP B O 1
ATOM 4671 N N . HIS B 1 292 ? 47.589 -0.316 40.054 1.00 40.46 477 HIS B N 1
ATOM 4672 C CA . HIS B 1 292 ? 47.968 1.091 40.067 1.00 46.35 477 HIS B CA 1
ATOM 4673 C C . HIS B 1 292 ? 46.974 1.994 40.799 1.00 47.35 477 HIS B C 1
ATOM 4674 O O . HIS B 1 292 ? 47.226 3.187 40.981 1.00 56.76 477 HIS B O 1
ATOM 4681 N N . ARG B 1 293 ? 45.847 1.432 41.219 1.00 41.89 478 ARG B N 1
ATOM 4682 C CA . ARG B 1 293 ? 44.857 2.206 41.957 1.00 38.38 478 ARG B CA 1
ATOM 4683 C C . ARG B 1 293 ? 44.700 1.741 43.409 1.00 46.62 478 ARG B C 1
ATOM 4684 O O . ARG B 1 293 ? 45.253 0.716 43.811 1.00 46.69 478 ARG B O 1
ATOM 4692 N N . ILE B 1 294 ? 43.937 2.506 44.186 1.00 52.04 479 ILE B N 1
ATOM 4693 C CA . ILE B 1 294 ? 43.764 2.261 45.617 1.00 40.39 479 ILE B CA 1
ATOM 4694 C C . ILE B 1 294 ? 42.402 2.763 46.088 1.00 43.85 479 ILE B C 1
ATOM 4695 O O . ILE B 1 294 ? 42.040 3.914 45.845 1.00 47.92 479 ILE B O 1
ATOM 4700 N N . LYS B 1 295 ? 41.644 1.907 46.763 1.00 41.30 480 LYS B N 1
ATOM 4701 C CA . LYS B 1 295 ? 40.381 2.343 47.343 1.00 40.47 480 LYS B CA 1
ATOM 4702 C C . LYS B 1 295 ? 40.591 2.890 48.742 1.00 47.31 480 LYS B C 1
ATOM 4703 O O . LYS B 1 295 ? 41.008 2.167 49.646 1.00 44.53 480 LYS B O 1
ATOM 4709 N N . ILE B 1 296 ? 40.300 4.174 48.917 1.00 49.66 481 ILE B N 1
ATOM 4710 C CA . ILE B 1 296 ? 40.409 4.801 50.229 1.00 46.60 481 ILE B CA 1
ATOM 4711 C C . ILE B 1 296 ? 39.053 4.787 50.925 1.00 48.27 481 ILE B C 1
ATOM 4712 O O . ILE B 1 296 ? 38.067 5.294 50.387 1.00 45.70 481 ILE B O 1
ATOM 4717 N N . HIS B 1 297 ? 39.001 4.184 52.108 1.00 47.86 482 HIS B N 1
ATOM 4718 C CA . HIS B 1 297 ? 37.816 4.257 52.951 1.00 45.87 482 HIS B CA 1
ATOM 4719 C C . HIS B 1 297 ? 38.105 5.159 54.143 1.00 49.75 482 HIS B C 1
ATOM 4720 O O . HIS B 1 297 ? 39.116 4.986 54.826 1.00 55.17 482 HIS B O 1
ATOM 4727 N N . PHE B 1 298 ? 37.227 6.128 54.387 1.00 48.93 483 PHE B N 1
ATOM 4728 C CA . PHE B 1 298 ? 37.361 6.981 55.565 1.00 50.39 483 PHE B CA 1
ATOM 4729 C C . PHE B 1 298 ? 36.747 6.299 56.792 1.00 45.35 483 PHE B C 1
ATOM 4730 O O . PHE B 1 298 ? 35.550 6.016 56.831 1.00 46.65 483 PHE B O 1
ATOM 4738 N N . ASP B 1 299 ? 37.586 6.032 57.785 1.00 40.57 484 ASP B N 1
ATOM 4739 C CA . ASP B 1 299 ? 37.190 5.253 58.951 1.00 38.88 484 ASP B CA 1
ATOM 4740 C C . ASP B 1 299 ? 36.060 5.881 59.755 1.00 42.76 484 ASP B C 1
ATOM 4741 O O . ASP B 1 299 ? 36.073 7.078 60.033 1.00 39.95 484 ASP B O 1
ATOM 4746 N N . GLY B 1 300 ? 35.087 5.055 60.131 1.00 46.20 485 GLY B N 1
ATOM 4747 C CA . GLY B 1 300 ? 33.920 5.519 60.857 1.00 41.51 485 GLY B CA 1
ATOM 4748 C C . GLY B 1 300 ? 32.840 6.052 59.937 1.00 55.18 485 GLY B C 1
ATOM 4749 O O . GLY B 1 300 ? 31.686 6.185 60.344 1.00 58.85 485 GLY B O 1
ATOM 4750 N N . TRP B 1 301 ? 33.220 6.362 58.696 1.00 50.28 486 TRP B N 1
ATOM 4751 C CA . TRP B 1 301 ? 32.297 6.920 57.710 1.00 44.03 486 TRP B CA 1
ATOM 4752 C C . TRP B 1 301 ? 31.712 5.832 56.830 1.00 50.95 486 TRP B C 1
ATOM 4753 O O . TRP B 1 301 ? 32.233 4.720 56.769 1.00 54.13 486 TRP B O 1
ATOM 4764 N N . SER B 1 302 ? 30.628 6.165 56.140 1.00 57.69 487 SER B N 1
ATOM 4765 C CA . SER B 1 302 ? 29.965 5.217 55.252 1.00 60.05 487 SER B CA 1
ATOM 4766 C C . SER B 1 302 ? 30.889 4.816 54.109 1.00 51.62 487 SER B C 1
ATOM 4767 O O . SER B 1 302 ? 31.852 5.514 53.811 1.00 53.51 487 SER B O 1
ATOM 4770 N N . HIS B 1 303 ? 30.594 3.686 53.477 1.00 51.66 488 HIS B N 1
ATOM 4771 C CA . HIS B 1 303 ? 31.418 3.189 52.382 1.00 52.80 488 HIS B CA 1
ATOM 4772 C C . HIS B 1 303 ? 31.038 3.820 51.043 1.00 52.39 488 HIS B C 1
ATOM 4773 O O . HIS B 1 303 ? 31.799 3.756 50.074 1.00 50.21 488 HIS B O 1
ATOM 4780 N N . GLY B 1 304 ? 29.859 4.430 50.993 1.00 54.56 489 GLY B N 1
ATOM 4781 C CA . GLY B 1 304 ? 29.406 5.102 49.788 1.00 59.28 489 GLY B CA 1
ATOM 4782 C C . GLY B 1 304 ? 30.263 6.315 49.483 1.00 55.57 489 GLY B C 1
ATOM 4783 O O . GLY B 1 304 ? 30.052 7.012 48.486 1.00 53.05 489 GLY B O 1
ATOM 4784 N N . TYR B 1 305 ? 31.229 6.566 50.361 1.00 51.26 490 TYR B N 1
ATOM 4785 C CA . TYR B 1 305 ? 32.149 7.681 50.214 1.00 49.07 490 TYR B CA 1
ATOM 4786 C C . TYR B 1 305 ? 33.490 7.193 49.702 1.00 50.46 490 TYR B C 1
ATOM 4787 O O . TYR B 1 305 ? 34.319 7.984 49.252 1.00 61.32 490 TYR B O 1
ATOM 4796 N N . ASP B 1 306 ? 33.705 5.885 49.786 1.00 49.34 491 ASP B N 1
ATOM 4797 C CA . ASP B 1 306 ? 34.946 5.296 49.313 1.00 47.92 491 ASP B CA 1
ATOM 4798 C C . ASP B 1 306 ? 35.207 5.736 47.880 1.00 46.59 491 ASP B C 1
ATOM 4799 O O . ASP B 1 306 ? 34.275 5.912 47.102 1.00 48.74 491 ASP B O 1
ATOM 4804 N N . PHE B 1 307 ? 36.474 5.919 47.536 1.00 44.10 492 PHE B N 1
ATOM 4805 C CA . PHE B 1 307 ? 36.828 6.388 46.207 1.00 40.19 492 PHE B CA 1
ATOM 4806 C C . PHE B 1 307 ? 38.085 5.699 45.714 1.00 44.70 492 PHE B C 1
ATOM 4807 O O . PHE B 1 307 ? 38.954 5.334 46.508 1.00 41.99 492 PHE B O 1
ATOM 4815 N N . TRP B 1 308 ? 38.172 5.509 44.401 1.00 48.60 493 TRP B N 1
ATOM 4816 C CA . TRP B 1 308 ? 39.407 5.043 43.789 1.00 40.64 493 TRP B CA 1
ATOM 4817 C C . TRP B 1 308 ? 40.308 6.245 43.525 1.00 45.81 493 TRP B C 1
ATOM 4818 O O . TRP B 1 308 ? 39.858 7.276 43.017 1.00 44.75 493 TRP B O 1
ATOM 4829 N N . ILE B 1 309 ? 41.578 6.109 43.888 1.00 37.62 494 ILE B N 1
ATOM 4830 C CA . ILE B 1 309 ? 42.563 7.156 43.672 1.00 41.90 494 ILE B CA 1
ATOM 4831 C C . ILE B 1 309 ? 43.814 6.476 43.167 1.00 39.41 494 ILE B C 1
ATOM 4832 O O . ILE B 1 309 ? 44.019 5.300 43.428 1.00 39.67 494 ILE B O 1
ATOM 4837 N N . ASP B 1 310 ? 44.641 7.203 42.428 1.00 43.16 495 ASP B N 1
ATOM 4838 C CA . ASP B 1 310 ? 45.903 6.648 41.963 1.00 42.71 495 ASP B CA 1
ATOM 4839 C C . ASP B 1 310 ? 46.898 6.558 43.107 1.00 37.87 495 ASP B C 1
ATOM 4840 O O . ASP B 1 310 ? 47.046 7.493 43.885 1.00 39.20 495 ASP B O 1
ATOM 4845 N N . ALA B 1 311 ? 47.577 5.422 43.203 1.00 39.95 496 ALA B N 1
ATOM 4846 C CA . ALA B 1 311 ? 48.541 5.187 44.270 1.00 43.48 496 ALA B CA 1
ATOM 4847 C C . ALA B 1 311 ? 49.673 6.213 44.272 1.00 44.17 496 ALA B C 1
ATOM 4848 O O . ALA B 1 311 ? 50.399 6.339 45.260 1.00 48.48 496 ALA B O 1
ATOM 4850 N N . ASP B 1 312 ? 49.826 6.938 43.164 1.00 48.10 497 ASP B N 1
ATOM 4851 C CA . ASP B 1 312 ? 50.868 7.963 43.055 1.00 49.08 497 ASP B CA 1
ATOM 4852 C C . ASP B 1 312 ? 50.2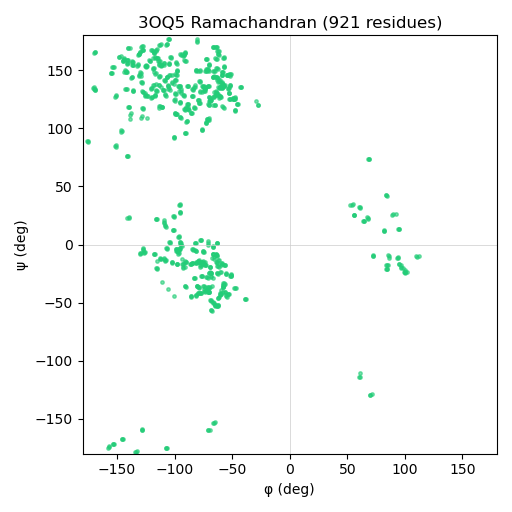99 9.377 43.173 1.00 49.28 497 ASP B C 1
ATOM 4853 O O . ASP B 1 312 ? 51.031 10.363 43.075 1.00 49.08 497 ASP B O 1
ATOM 4858 N N . HIS B 1 313 ? 48.991 9.463 43.395 1.00 47.90 498 HIS B N 1
ATOM 4859 C CA . HIS B 1 313 ? 48.323 10.743 43.575 1.00 39.64 498 HIS B CA 1
ATOM 4860 C C . HIS B 1 313 ? 48.882 11.494 44.772 1.00 36.29 498 HIS B C 1
ATOM 4861 O O . HIS B 1 313 ? 49.078 10.917 45.838 1.00 40.89 498 HIS B O 1
ATOM 4868 N N . PRO B 1 314 ? 49.131 12.796 44.601 1.00 44.58 499 PRO B N 1
ATOM 4869 C CA . PRO B 1 314 ? 49.788 13.608 45.630 1.00 38.19 499 PRO B CA 1
ATOM 4870 C C . PRO B 1 314 ? 48.958 13.802 46.899 1.00 36.55 499 PRO B C 1
ATOM 4871 O O . PRO B 1 314 ? 49.485 14.335 47.875 1.00 40.58 499 PRO B O 1
ATOM 4875 N N . ASP B 1 315 ? 47.698 13.376 46.890 1.00 35.47 500 ASP B N 1
ATOM 4876 C CA . ASP B 1 315 ? 46.810 13.614 48.027 1.00 32.94 500 ASP B CA 1
ATOM 4877 C C . ASP B 1 315 ? 46.615 12.416 48.964 1.00 34.51 500 ASP B C 1
ATOM 4878 O O . ASP B 1 315 ? 45.598 12.320 49.645 1.00 33.93 500 ASP B O 1
ATOM 4883 N N . ILE B 1 316 ? 47.580 11.504 48.994 1.00 41.86 501 ILE B N 1
ATOM 4884 C CA . ILE B 1 316 ? 47.596 10.452 50.009 1.00 38.94 501 ILE B CA 1
ATOM 4885 C C . ILE B 1 316 ? 48.957 10.397 50.695 1.00 35.70 501 ILE B C 1
ATOM 4886 O O . ILE B 1 316 ? 49.993 10.539 50.048 1.00 36.00 501 ILE B O 1
ATOM 4891 N N . HIS B 1 317 ? 48.944 10.192 52.007 1.00 39.12 502 HIS B N 1
ATOM 4892 C CA . HIS B 1 317 ? 50.155 10.272 52.809 1.00 36.39 502 HIS B CA 1
ATOM 4893 C C . HIS B 1 317 ? 50.162 9.198 53.888 1.00 42.10 502 HIS B C 1
ATOM 4894 O O . HIS B 1 317 ? 49.110 8.671 54.245 1.00 41.91 502 HIS B O 1
ATOM 4901 N N . PRO B 1 318 ? 51.356 8.868 54.406 1.00 43.62 503 PRO B N 1
ATOM 4902 C CA . PRO B 1 318 ? 51.523 7.888 55.484 1.00 37.54 503 PRO B CA 1
ATOM 4903 C C . PRO B 1 318 ? 50.988 8.439 56.788 1.00 47.97 503 PRO B C 1
ATOM 4904 O O . PRO B 1 318 ? 50.950 9.655 56.953 1.00 53.53 503 PRO B O 1
ATOM 4908 N N . ALA B 1 319 ? 50.593 7.560 57.702 1.00 47.46 504 ALA B N 1
ATOM 4909 C CA . ALA B 1 319 ? 50.148 7.990 59.013 1.00 32.93 504 ALA B CA 1
ATOM 4910 C C . ALA B 1 319 ? 51.294 8.700 59.705 1.00 32.95 504 ALA B C 1
ATOM 4911 O O . ALA B 1 319 ? 52.401 8.170 59.790 1.00 32.82 504 ALA B O 1
ATOM 4913 N N . GLY B 1 320 ? 51.025 9.908 60.187 1.00 39.50 505 GLY B N 1
ATOM 4914 C CA . GLY B 1 320 ? 52.039 10.721 60.830 1.00 40.18 505 GLY B CA 1
ATOM 4915 C C . GLY B 1 320 ? 52.428 11.924 59.988 1.00 46.00 505 GLY B C 1
ATOM 4916 O O . GLY B 1 320 ? 53.139 12.818 60.444 1.00 47.26 505 GLY B O 1
ATOM 4917 N N . TRP B 1 321 ? 51.955 11.944 58.749 1.00 43.22 506 TRP B N 1
ATOM 4918 C CA . TRP B 1 321 ? 52.225 13.047 57.843 1.00 43.90 506 TRP B CA 1
ATOM 4919 C C . TRP B 1 321 ? 51.598 14.343 58.359 1.00 43.02 506 TRP B C 1
ATOM 4920 O O . TRP B 1 321 ? 52.278 15.365 58.465 1.00 38.01 506 TRP B O 1
ATOM 4931 N N . CYS B 1 322 ? 50.305 14.296 58.679 1.00 43.62 507 CYS B N 1
ATOM 4932 C CA . CYS B 1 322 ? 49.584 15.464 59.195 1.00 31.10 507 CYS B CA 1
ATOM 4933 C C . CYS B 1 322 ? 50.203 16.024 60.459 1.00 41.15 507 CYS B C 1
ATOM 4934 O O . CYS B 1 322 ? 50.282 17.237 60.633 1.00 48.23 507 CYS B O 1
ATOM 4937 N N . SER B 1 323 ? 50.622 15.135 61.350 1.00 49.47 508 SER B N 1
ATOM 4938 C CA . SER B 1 323 ? 51.191 15.551 62.619 1.00 42.39 508 SER B CA 1
ATOM 4939 C C . SER B 1 323 ? 52.555 16.191 62.403 1.00 42.17 508 SER B C 1
ATOM 4940 O O . SER B 1 323 ? 52.874 17.206 63.015 1.00 45.15 508 SER B O 1
ATOM 4943 N N . LYS B 1 324 ? 53.344 15.600 61.512 1.00 47.27 509 LYS B N 1
ATOM 4944 C CA . LYS B 1 324 ? 54.714 16.041 61.272 1.00 36.72 509 LYS B CA 1
ATOM 4945 C C . LYS B 1 324 ? 54.800 17.327 60.457 1.00 35.65 509 LYS B C 1
ATOM 4946 O O . LYS B 1 324 ? 55.845 17.974 60.428 1.00 33.32 509 LYS B O 1
ATOM 4952 N N . THR B 1 325 ? 53.708 17.699 59.796 1.00 40.97 510 THR B N 1
ATOM 4953 C CA . THR B 1 325 ? 53.699 18.913 58.980 1.00 36.17 510 THR B CA 1
ATOM 4954 C C . THR B 1 325 ? 52.859 20.032 59.585 1.00 36.69 510 THR B C 1
ATOM 4955 O O . THR B 1 325 ? 52.917 21.169 59.123 1.00 46.41 510 THR B O 1
ATOM 4959 N N . GLY B 1 326 ? 52.074 19.711 60.607 1.00 29.00 511 GLY B N 1
ATOM 4960 C CA . GLY B 1 326 ? 51.296 20.718 61.309 1.00 34.17 511 GLY B CA 1
ATOM 4961 C C . GLY B 1 326 ? 49.931 20.929 60.688 1.00 40.95 511 GLY B C 1
ATOM 4962 O O . GLY B 1 326 ? 49.333 21.998 60.801 1.00 39.86 511 GLY B O 1
ATOM 4963 N N . HIS B 1 327 ? 49.445 19.894 60.019 1.00 35.20 512 HIS B N 1
ATOM 4964 C CA . HIS B 1 327 ? 48.131 19.917 59.405 1.00 30.50 512 HIS B CA 1
ATOM 4965 C C . HIS B 1 327 ? 47.231 19.090 60.297 1.00 32.97 512 HIS B C 1
ATOM 4966 O O . HIS B 1 327 ? 47.608 18.005 60.728 1.00 43.01 512 HIS B O 1
ATOM 4973 N N . PRO B 1 328 ? 46.046 19.613 60.609 1.00 35.57 513 PRO B N 1
ATOM 4974 C CA . PRO B 1 328 ? 45.090 18.889 61.449 1.00 34.44 513 PRO B CA 1
ATOM 4975 C C . PRO B 1 328 ? 44.629 17.585 60.805 1.00 38.32 513 PRO B C 1
ATOM 4976 O O . PRO B 1 328 ? 44.462 17.516 59.588 1.00 39.72 513 PRO B O 1
ATOM 4980 N N . LEU B 1 329 ? 44.428 16.557 61.622 1.00 42.78 514 LEU B N 1
ATOM 4981 C CA . LEU B 1 329 ? 43.970 15.259 61.129 1.00 46.36 514 LEU B CA 1
ATOM 4982 C C . LEU B 1 329 ? 42.582 14.937 61.674 1.00 46.44 514 LEU B C 1
ATOM 4983 O O . LEU B 1 329 ? 42.334 15.074 62.874 1.00 52.84 514 LEU B O 1
ATOM 4988 N N . GLN B 1 330 ? 41.682 14.513 60.792 1.00 44.54 515 GLN B N 1
ATOM 4989 C CA . GLN B 1 330 ? 40.330 14.151 61.194 1.00 44.22 515 GLN B CA 1
ATOM 4990 C C . GLN B 1 330 ? 40.281 12.709 61.666 1.00 42.32 515 GLN B C 1
ATOM 4991 O O . GLN B 1 330 ? 40.471 11.794 60.875 1.00 45.43 515 GLN B O 1
ATOM 4997 N N . PRO B 1 331 ? 40.027 12.502 62.963 1.00 47.34 516 PRO B N 1
ATOM 4998 C CA . PRO B 1 331 ? 39.889 11.138 63.473 1.00 45.91 516 PRO B CA 1
ATOM 4999 C C . PRO B 1 331 ? 38.693 10.465 62.810 1.00 43.91 516 PRO B C 1
ATOM 5000 O O . PRO B 1 331 ? 37.898 11.147 62.168 1.00 52.39 516 PRO B O 1
ATOM 5004 N N . PRO B 1 332 ? 38.572 9.139 62.946 1.00 38.90 517 PRO B N 1
ATOM 5005 C CA . PRO B 1 332 ? 37.401 8.426 62.434 1.00 41.70 517 PRO B CA 1
ATOM 5006 C C . PRO B 1 332 ? 36.106 8.971 63.026 1.00 46.97 517 PRO B C 1
ATOM 5007 O O . PRO B 1 332 ? 36.117 9.521 64.126 1.00 57.64 517 PRO B O 1
ATOM 5011 N N . LEU B 1 333 ? 35.004 8.821 62.299 1.00 43.43 518 LEU B N 1
ATOM 5012 C CA . LEU B 1 333 ? 33.699 9.268 62.775 1.00 47.26 518 LEU B CA 1
ATOM 5013 C C . LEU B 1 333 ? 33.449 8.806 64.210 1.00 55.42 518 LEU B C 1
ATOM 5014 O O . LEU B 1 333 ? 32.359 8.341 64.546 1.00 56.34 518 LEU B O 1
ATOM 5019 N N . TRP C 1 21 ? 12.274 44.451 -2.791 1.00 56.60 206 TRP C N 1
ATOM 5020 C CA . TRP C 1 21 ? 12.208 43.399 -1.782 1.00 59.97 206 TRP C CA 1
ATOM 5021 C C . TRP C 1 21 ? 10.778 43.161 -1.310 1.00 57.62 206 TRP C C 1
ATOM 5022 O O . TRP C 1 21 ? 9.964 44.087 -1.259 1.00 50.56 206 TRP C O 1
ATOM 5033 N N . SER C 1 22 ? 10.489 41.913 -0.957 1.00 62.09 207 SER C N 1
ATOM 5034 C CA . SER C 1 22 ? 9.165 41.525 -0.485 1.00 63.27 207 SER C CA 1
ATOM 5035 C C . SER C 1 22 ? 9.235 40.291 0.419 1.00 62.46 207 SER C C 1
ATOM 5036 O O . SER C 1 22 ? 10.149 39.475 0.303 1.00 63.02 207 SER C O 1
ATOM 5039 N N . TRP C 1 23 ? 8.273 40.167 1.327 1.00 55.31 208 TRP C N 1
ATOM 5040 C CA . TRP C 1 23 ? 8.158 38.974 2.153 1.00 48.66 208 TRP C CA 1
ATOM 5041 C C . TRP C 1 23 ? 7.897 37.746 1.298 1.00 49.66 208 TRP C C 1
ATOM 5042 O O . TRP C 1 23 ? 8.517 36.707 1.493 1.00 56.27 208 TRP C O 1
ATOM 5053 N N . GLU C 1 24 ? 6.972 37.869 0.352 1.00 47.24 209 GLU C N 1
ATOM 5054 C CA . GLU C 1 24 ? 6.580 36.752 -0.502 1.00 47.10 209 GLU C CA 1
ATOM 5055 C C . GLU C 1 24 ? 7.741 36.196 -1.326 1.00 49.23 209 GLU C C 1
ATOM 5056 O O . GLU C 1 24 ? 7.896 34.987 -1.449 1.00 48.91 209 GLU C O 1
ATOM 5062 N N . SER C 1 25 ? 8.552 37.081 -1.892 1.00 53.35 210 SER C N 1
ATOM 5063 C CA . SER C 1 25 ? 9.730 36.662 -2.639 1.00 48.26 210 SER C CA 1
ATOM 5064 C C . SER C 1 25 ? 10.795 36.086 -1.710 1.00 57.55 210 SER C C 1
ATOM 5065 O O . SER C 1 25 ? 11.485 35.128 -2.066 1.00 58.05 210 SER C O 1
ATOM 5068 N N . TYR C 1 26 ? 10.923 36.679 -0.522 1.00 58.18 211 TYR C N 1
ATOM 5069 C CA . TYR C 1 26 ? 11.941 36.281 0.454 1.00 49.41 211 TYR C CA 1
ATOM 5070 C C . TYR C 1 26 ? 11.586 34.996 1.195 1.00 52.79 211 TYR C C 1
ATOM 5071 O O . TYR C 1 26 ? 12.447 34.150 1.426 1.00 51.15 211 TYR C O 1
ATOM 5080 N N . LEU C 1 27 ? 10.321 34.861 1.583 1.00 59.42 212 LEU C N 1
ATOM 5081 C CA . LEU C 1 27 ? 9.835 33.621 2.180 1.00 54.42 212 LEU C CA 1
ATOM 5082 C C . LEU C 1 27 ? 9.824 32.517 1.136 1.00 60.11 212 LEU C C 1
ATOM 5083 O O . LEU C 1 27 ? 9.880 31.333 1.469 1.00 57.91 212 LEU C O 1
ATOM 5088 N N . GLU C 1 28 ? 9.735 32.918 -0.129 1.00 70.53 213 GLU C N 1
ATOM 5089 C CA . GLU C 1 28 ? 9.707 31.978 -1.241 1.00 59.08 213 GLU C CA 1
ATOM 5090 C C . GLU C 1 28 ? 11.110 31.485 -1.568 1.00 63.04 213 GLU C C 1
ATOM 5091 O O . GLU C 1 28 ? 11.313 30.301 -1.829 1.00 73.01 213 GLU C O 1
ATOM 5097 N N . GLU C 1 29 ? 12.076 32.397 -1.553 1.00 57.31 214 GLU C N 1
ATOM 5098 C CA . GLU C 1 29 ? 13.452 32.044 -1.879 1.00 55.52 214 GLU C CA 1
ATOM 5099 C C . GLU C 1 29 ? 14.183 31.413 -0.692 1.00 64.57 214 GLU C C 1
ATOM 5100 O O . GLU C 1 29 ? 15.314 30.951 -0.825 1.00 59.40 214 GLU C O 1
ATOM 5106 N N . GLN C 1 30 ? 13.527 31.390 0.466 1.00 75.41 215 GLN C N 1
ATOM 5107 C CA . GLN C 1 30 ? 14.142 30.886 1.697 1.00 65.79 215 GLN C CA 1
ATOM 5108 C C . GLN C 1 30 ? 13.430 29.655 2.259 1.00 61.18 215 GLN C C 1
ATOM 5109 O O . GLN C 1 30 ? 13.902 29.040 3.218 1.00 61.51 215 GLN C O 1
ATOM 5115 N N . LYS C 1 31 ? 12.287 29.310 1.672 1.00 59.55 216 LYS C N 1
ATOM 5116 C CA . LYS C 1 31 ? 11.535 28.120 2.073 1.00 60.54 216 LYS C CA 1
ATOM 5117 C C . LYS C 1 31 ? 11.011 28.175 3.512 1.00 62.45 216 LYS C C 1
ATOM 5118 O O . LYS C 1 31 ? 10.700 27.137 4.102 1.00 62.67 216 LYS C O 1
ATOM 5124 N N . ALA C 1 32 ? 10.906 29.377 4.072 1.00 57.87 217 ALA C N 1
ATOM 5125 C CA . ALA C 1 32 ? 10.471 29.532 5.458 1.00 51.32 217 ALA C CA 1
ATOM 5126 C C . ALA C 1 32 ? 9.043 30.051 5.555 1.00 47.76 217 ALA C C 1
ATOM 5127 O O . ALA C 1 32 ? 8.408 30.341 4.541 1.00 53.90 217 ALA C O 1
ATOM 5129 N N . ILE C 1 33 ? 8.545 30.162 6.783 1.00 50.15 218 ILE C N 1
ATOM 5130 C CA . ILE C 1 33 ? 7.218 30.718 7.022 1.00 50.75 218 ILE C CA 1
ATOM 5131 C C . ILE C 1 33 ? 7.260 31.778 8.112 1.00 49.89 218 ILE C C 1
ATOM 5132 O O . ILE C 1 33 ? 8.228 31.865 8.867 1.00 54.78 218 ILE C O 1
ATOM 5137 N N . THR C 1 34 ? 6.204 32.584 8.186 1.00 55.53 219 THR C N 1
ATOM 5138 C CA . THR C 1 34 ? 6.106 33.637 9.191 1.00 56.92 219 THR C CA 1
ATOM 5139 C C . THR C 1 34 ? 5.262 33.198 10.388 1.00 61.13 219 THR C C 1
ATOM 5140 O O . THR C 1 34 ? 4.296 32.439 10.246 1.00 48.13 219 THR C O 1
ATOM 5144 N N . ALA C 1 35 ? 5.631 33.682 11.568 1.00 54.94 220 ALA C N 1
ATOM 5145 C CA . ALA C 1 35 ? 4.835 33.432 12.751 1.00 49.82 220 ALA C CA 1
ATOM 5146 C C . ALA C 1 35 ? 3.397 33.838 12.447 1.00 56.55 220 ALA C C 1
ATOM 5147 O O . ALA C 1 35 ? 3.148 34.964 12.007 1.00 56.21 220 ALA C O 1
ATOM 5149 N N . PRO C 1 36 ? 2.448 32.912 12.652 1.00 53.36 221 PRO C N 1
ATOM 5150 C CA . PRO C 1 36 ? 1.029 33.214 12.440 1.00 46.47 221 PRO C CA 1
ATOM 5151 C C . PRO C 1 36 ? 0.588 34.374 13.321 1.00 55.86 221 PRO C C 1
ATOM 5152 O O . PRO C 1 36 ? 0.976 34.436 14.493 1.00 51.88 221 PRO C O 1
ATOM 5156 N N . VAL C 1 37 ? -0.210 35.276 12.755 1.00 54.87 222 VAL C N 1
ATOM 5157 C CA . VAL C 1 37 ? -0.718 36.436 13.481 1.00 47.10 222 VAL C CA 1
ATOM 5158 C C . VAL C 1 37 ? -1.356 36.052 14.818 1.00 51.92 222 VAL C C 1
ATOM 5159 O O . VAL C 1 37 ? -1.387 36.857 15.752 1.00 55.58 222 VAL C O 1
ATOM 5163 N N . SER C 1 38 ? -1.845 34.817 14.912 1.00 52.88 223 SER C N 1
ATOM 5164 C CA . SER C 1 38 ? -2.497 34.334 16.131 1.00 50.80 223 SER C CA 1
ATOM 5165 C C . SER C 1 38 ? -1.506 34.038 17.260 1.00 38.61 223 SER C C 1
ATOM 5166 O O . SER C 1 38 ? -1.905 33.909 18.414 1.00 42.73 223 SER C O 1
ATOM 5169 N N . LEU C 1 39 ? -0.222 33.936 16.930 1.00 36.52 224 LEU C N 1
ATOM 5170 C CA . LEU C 1 39 ? 0.806 33.739 17.946 1.00 43.05 224 LEU C CA 1
ATOM 5171 C C . LEU C 1 39 ? 1.087 35.035 18.691 1.00 50.07 224 LEU C C 1
ATOM 5172 O O . LEU C 1 39 ? 1.711 35.030 19.752 1.00 50.35 224 LEU C O 1
ATOM 5177 N N . PHE C 1 40 ? 0.621 36.144 18.127 1.00 49.69 225 PHE C N 1
ATOM 5178 C CA . PHE C 1 40 ? 0.939 37.466 18.657 1.00 43.60 225 PHE C CA 1
ATOM 5179 C C . PHE C 1 40 ? -0.158 38.041 19.546 1.00 46.82 225 PHE C C 1
ATOM 5180 O O . PHE C 1 40 ? -1.328 37.676 19.429 1.00 47.05 225 PHE C O 1
ATOM 5188 N N . GLN C 1 41 ? 0.236 38.943 20.438 1.00 51.47 226 GLN C N 1
ATOM 5189 C CA . GLN C 1 41 ? -0.719 39.716 21.211 1.00 45.73 226 GLN C CA 1
ATOM 5190 C C . GLN C 1 41 ? -1.387 40.693 20.254 1.00 50.22 226 GLN C C 1
ATOM 5191 O O . GLN C 1 41 ? -0.773 41.128 19.277 1.00 46.10 226 GLN C O 1
ATOM 5197 N N . ASP C 1 42 ? -2.640 41.038 20.529 1.00 53.15 227 ASP C N 1
ATOM 5198 C CA . ASP C 1 42 ? -3.370 41.977 19.680 1.00 52.38 227 ASP C CA 1
ATOM 5199 C C . ASP C 1 42 ? -2.590 43.277 19.511 1.00 61.44 227 ASP C C 1
ATOM 5200 O O . ASP C 1 42 ? -2.474 43.805 18.399 1.00 57.02 227 ASP C O 1
ATOM 5205 N N . SER C 1 43 ? -2.054 43.783 20.621 1.00 51.23 228 SER C N 1
ATOM 5206 C CA . SER C 1 43 ? -1.321 45.043 20.619 1.00 38.68 228 SER C CA 1
ATOM 5207 C C . SER C 1 43 ? -0.163 45.007 19.627 1.00 37.71 228 SER C C 1
ATOM 5208 O O . SER C 1 43 ? 0.166 46.015 19.001 1.00 41.63 228 SER C O 1
ATOM 5211 N N . GLN C 1 44 ? 0.438 43.834 19.476 1.00 39.63 229 GLN C N 1
ATOM 5212 C CA . GLN C 1 44 ? 1.606 43.6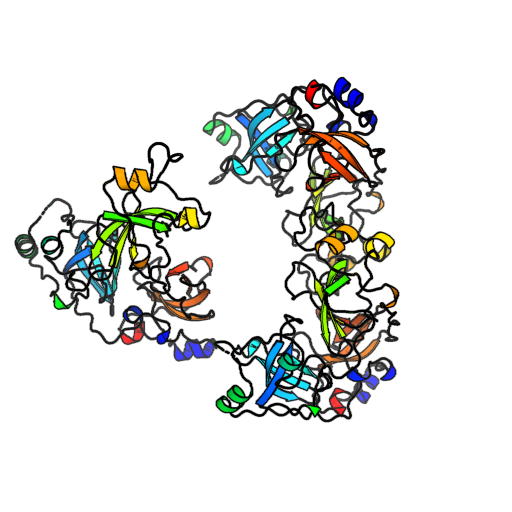74 18.618 1.00 39.66 229 GLN C CA 1
ATOM 5213 C C . GLN C 1 44 ? 1.202 43.481 17.167 1.00 48.43 229 GLN C C 1
ATOM 5214 O O . GLN C 1 44 ? 1.945 43.838 16.248 1.00 54.71 229 GLN C O 1
ATOM 5220 N N . ALA C 1 45 ? 0.022 42.907 16.961 1.00 51.32 230 ALA C N 1
ATOM 5221 C CA . ALA C 1 45 ? -0.401 42.510 15.624 1.00 45.22 230 ALA C CA 1
ATOM 5222 C C . ALA C 1 45 ? -1.311 43.536 14.967 1.00 48.25 230 ALA C C 1
ATOM 5223 O O . ALA C 1 45 ? -1.507 43.503 13.753 1.00 58.56 230 ALA C O 1
ATOM 5225 N N . VAL C 1 46 ? -1.869 44.439 15.766 1.00 49.29 231 VAL C N 1
ATOM 5226 C CA . VAL C 1 46 ? -2.830 45.416 15.254 1.00 48.00 231 VAL C CA 1
ATOM 5227 C C . VAL C 1 46 ? -2.187 46.449 14.310 1.00 53.53 231 VAL C C 1
ATOM 5228 O O . VAL C 1 46 ? -1.225 47.122 14.676 1.00 58.42 231 VAL C O 1
ATOM 5232 N N . THR C 1 47 ? -2.722 46.563 13.093 1.00 58.92 232 THR C N 1
ATOM 5233 C CA . THR C 1 47 ? -2.154 47.457 12.078 1.00 50.19 232 THR C CA 1
ATOM 5234 C C . THR C 1 47 ? -3.155 48.440 11.454 1.00 54.90 232 THR C C 1
ATOM 5235 O O . THR C 1 47 ? -2.773 49.288 10.646 1.00 55.42 232 THR C O 1
ATOM 5239 N N . HIS C 1 48 ? -4.428 48.337 11.822 1.00 48.55 233 HIS C N 1
ATOM 5240 C CA . HIS C 1 48 ? -5.450 49.138 11.155 1.00 37.57 233 HIS C CA 1
ATOM 5241 C C . HIS C 1 48 ? -5.811 50.428 11.886 1.00 46.46 233 HIS C C 1
ATOM 5242 O O . HIS C 1 48 ? -6.743 51.121 11.485 1.00 45.29 233 HIS C O 1
ATOM 5249 N N . ASN C 1 49 ? -5.081 50.749 12.953 1.00 57.63 234 ASN C N 1
ATOM 5250 C CA . ASN C 1 49 ? -5.334 51.978 13.705 1.00 37.80 234 ASN C CA 1
ATOM 5251 C C . ASN C 1 49 ? -4.423 53.104 13.278 1.00 37.85 234 ASN C C 1
ATOM 5252 O O . ASN C 1 49 ? -3.225 52.902 13.107 1.00 43.47 234 ASN C O 1
ATOM 5257 N N . LYS C 1 50 ? -4.989 54.295 13.123 1.00 44.66 235 LYS C N 1
ATOM 5258 C CA . LYS C 1 50 ? -4.216 55.451 12.696 1.00 45.70 235 LYS C CA 1
ATOM 5259 C C . LYS C 1 50 ? -3.401 56.030 13.840 1.00 37.74 235 LYS C C 1
ATOM 5260 O O . LYS C 1 50 ? -3.917 56.249 14.938 1.00 39.83 235 LYS C O 1
ATOM 5266 N N . ASN C 1 51 ? -2.121 56.265 13.576 1.00 34.81 236 ASN C N 1
ATOM 5267 C CA . ASN C 1 51 ? -1.287 57.029 14.488 1.00 36.68 236 ASN C CA 1
ATOM 5268 C C . ASN C 1 51 ? -1.776 58.466 14.408 1.00 31.15 236 ASN C C 1
ATOM 5269 O O . ASN C 1 51 ? -1.565 59.144 13.400 1.00 28.23 236 ASN C O 1
ATOM 5274 N N . GLY C 1 52 ? -2.454 58.916 15.460 1.00 36.60 237 GLY C N 1
ATOM 5275 C CA . GLY C 1 52 ? -3.033 60.248 15.492 1.00 29.18 237 GLY C CA 1
ATOM 5276 C C . GLY C 1 52 ? -2.125 61.275 16.138 1.00 24.21 237 GLY C C 1
ATOM 5277 O O . GLY C 1 52 ? -2.456 62.453 16.226 1.00 23.97 237 GLY C O 1
ATOM 5278 N N . PHE C 1 53 ? -0.966 60.818 16.591 1.00 27.76 238 PHE C N 1
ATOM 5279 C CA . PHE C 1 53 ? 0.008 61.699 17.206 1.00 31.89 238 PHE C CA 1
ATOM 5280 C C . PHE C 1 53 ? 0.677 62.571 16.156 1.00 32.01 238 PHE C C 1
ATOM 5281 O O . PHE C 1 53 ? 1.061 62.098 15.089 1.00 34.06 238 PHE C O 1
ATOM 5289 N N . LYS C 1 54 ? 0.806 63.854 16.459 1.00 30.02 239 LYS C N 1
ATOM 5290 C CA . LYS C 1 54 ? 1.426 64.778 15.534 1.00 23.22 239 LYS C CA 1
ATOM 5291 C C . LYS C 1 54 ? 2.681 65.345 16.158 1.00 25.65 239 LYS C C 1
ATOM 5292 O O . LYS C 1 54 ? 2.862 65.273 17.367 1.00 40.83 239 LYS C O 1
ATOM 5298 N N . LEU C 1 55 ? 3.553 65.895 15.324 1.00 32.11 240 LEU C N 1
ATOM 5299 C CA . LEU C 1 55 ? 4.797 66.480 15.793 1.00 36.95 240 LEU C CA 1
ATOM 5300 C C . LEU C 1 55 ? 4.533 67.636 16.751 1.00 33.48 240 LEU C C 1
ATOM 5301 O O . LEU C 1 55 ? 3.618 68.432 16.532 1.00 32.41 240 LEU C O 1
ATOM 5306 N N . GLY C 1 56 ? 5.339 67.723 17.807 1.00 25.62 241 GLY C N 1
ATOM 5307 C CA . GLY C 1 56 ? 5.285 68.848 18.721 1.00 26.34 241 GLY C CA 1
ATOM 5308 C C . GLY C 1 56 ? 4.275 68.720 19.847 1.00 32.05 241 GLY C C 1
ATOM 5309 O O . GLY C 1 56 ? 4.280 69.520 20.788 1.00 33.45 241 GLY C O 1
ATOM 5310 N N . MET C 1 57 ? 3.402 67.720 19.746 1.00 35.17 242 MET C N 1
ATOM 5311 C CA . MET C 1 57 ? 2.424 67.447 20.788 1.00 24.78 242 MET C CA 1
ATOM 5312 C C . MET C 1 57 ? 3.128 67.065 22.084 1.00 33.66 242 MET C C 1
ATOM 5313 O O . MET C 1 57 ? 4.159 66.392 22.070 1.00 41.61 242 MET C O 1
ATOM 5318 N N . LYS C 1 58 ? 2.566 67.484 23.208 1.00 29.11 243 LYS C N 1
ATOM 5319 C CA . LYS C 1 58 ? 3.162 67.166 24.490 1.00 29.83 243 LYS C CA 1
ATOM 5320 C C . LYS C 1 58 ? 2.306 66.163 25.250 1.00 33.59 243 LYS C C 1
ATOM 5321 O O . LYS C 1 58 ? 1.087 66.298 25.326 1.00 41.06 243 LYS C O 1
ATOM 5327 N N . LEU C 1 59 ? 2.953 65.142 25.793 1.00 36.17 244 LEU C N 1
ATOM 5328 C CA . LEU C 1 59 ? 2.265 64.149 26.603 1.00 42.23 244 LEU C CA 1
ATOM 5329 C C . LEU C 1 59 ? 3.063 63.871 27.876 1.00 34.04 244 LEU C C 1
ATOM 5330 O O . LEU C 1 59 ? 4.104 64.487 28.111 1.00 37.15 244 LEU C O 1
ATOM 5335 N N . GLU C 1 60 ? 2.557 62.958 28.698 1.00 34.14 245 GLU C N 1
ATOM 5336 C CA . GLU C 1 60 ? 3.296 62.457 29.856 1.00 37.71 245 GLU C CA 1
ATOM 5337 C C . GLU C 1 60 ? 3.661 60.999 29.596 1.00 34.48 245 GLU C C 1
ATOM 5338 O O . GLU C 1 60 ? 2.992 60.308 28.826 1.00 37.00 245 GLU C O 1
ATOM 5344 N N . GLY C 1 61 ? 4.724 60.523 30.225 1.00 32.21 246 GLY C N 1
ATOM 5345 C CA . GLY C 1 61 ? 5.156 59.161 29.993 1.00 28.79 246 GLY C CA 1
ATOM 5346 C C . GLY C 1 61 ? 6.228 58.704 30.956 1.00 33.48 246 GLY C C 1
ATOM 5347 O O . GLY C 1 61 ? 6.854 59.512 31.646 1.00 34.04 246 GLY C O 1
ATOM 5348 N N . ILE C 1 62 ? 6.435 57.395 31.000 1.00 37.21 247 ILE C N 1
ATOM 5349 C CA . ILE C 1 62 ? 7.443 56.818 31.866 1.00 35.20 247 ILE C CA 1
ATOM 5350 C C . ILE C 1 62 ? 8.809 56.911 31.199 1.00 30.14 247 ILE C C 1
ATOM 5351 O O . ILE C 1 62 ? 8.948 56.657 30.004 1.00 32.24 247 ILE C O 1
ATOM 5356 N N . ASP C 1 63 ? 9.819 57.284 31.971 1.00 29.80 248 ASP C N 1
ATOM 5357 C CA . ASP C 1 63 ? 11.187 57.093 31.527 1.00 29.13 248 ASP C CA 1
ATOM 5358 C C . ASP C 1 63 ? 11.424 55.585 31.457 1.00 35.06 248 ASP C C 1
ATOM 5359 O O . ASP C 1 63 ? 11.289 54.897 32.465 1.00 43.21 248 ASP C O 1
ATOM 5364 N N . PRO C 1 64 ? 11.754 55.056 30.265 1.00 37.94 249 PRO C N 1
ATOM 5365 C CA . PRO C 1 64 ? 12.000 53.615 30.104 1.00 32.29 249 PRO C CA 1
ATOM 5366 C C . PRO C 1 64 ? 13.193 53.127 30.928 1.00 37.01 249 PRO C C 1
ATOM 5367 O O . PRO C 1 64 ? 13.262 51.943 31.272 1.00 42.47 249 PRO C O 1
ATOM 5371 N N . GLN C 1 65 ? 14.119 54.037 31.226 1.00 39.99 250 GLN C N 1
ATOM 5372 C CA . GLN C 1 65 ? 15.303 53.741 32.034 1.00 40.56 250 GLN C CA 1
ATOM 5373 C C . GLN C 1 65 ? 14.970 53.715 33.514 1.00 38.45 250 GLN C C 1
ATOM 5374 O O . GLN C 1 65 ? 15.766 53.253 34.332 1.00 46.54 250 GLN C O 1
ATOM 5380 N N . HIS C 1 66 ? 13.787 54.225 33.843 1.00 45.83 251 HIS C N 1
ATOM 5381 C CA . HIS C 1 66 ? 13.274 54.248 35.211 1.00 41.48 251 HIS C CA 1
ATOM 5382 C C . HIS C 1 66 ? 11.753 54.218 35.156 1.00 36.29 251 HIS C C 1
ATOM 5383 O O . HIS C 1 66 ? 11.113 55.268 35.210 1.00 36.83 251 HIS C O 1
ATOM 5390 N N . PRO C 1 67 ? 11.173 53.010 35.047 1.00 42.25 252 PRO C N 1
ATOM 5391 C CA . PRO C 1 67 ? 9.740 52.756 34.804 1.00 41.99 252 PRO C CA 1
ATOM 5392 C C . PRO C 1 67 ? 8.790 53.251 35.914 1.00 50.32 252 PRO C C 1
ATOM 5393 O O . PRO C 1 67 ? 7.576 53.055 35.805 1.00 47.01 252 PRO C O 1
ATOM 5397 N N . SER C 1 68 ? 9.326 53.881 36.957 1.00 42.98 253 SER C N 1
ATOM 5398 C CA . SER C 1 68 ? 8.484 54.467 37.996 1.00 37.99 253 SER C CA 1
ATOM 5399 C C . SER C 1 68 ? 8.452 55.993 37.902 1.00 38.69 253 SER C C 1
ATOM 5400 O O . SER C 1 68 ? 7.740 56.653 38.652 1.00 36.88 253 SER C O 1
ATOM 5403 N N . MET C 1 69 ? 9.229 56.545 36.974 1.00 38.40 254 MET C N 1
ATOM 5404 C CA . MET C 1 69 ? 9.337 57.988 36.806 1.00 29.74 254 MET C CA 1
ATOM 5405 C C . MET C 1 69 ? 8.454 58.467 35.663 1.00 38.90 254 MET C C 1
ATOM 5406 O O . MET C 1 69 ? 8.346 57.810 34.626 1.00 40.97 254 MET C O 1
ATOM 5411 N N . TYR C 1 70 ? 7.832 59.624 35.854 1.00 38.51 255 TYR C N 1
ATOM 5412 C CA . TYR C 1 70 ? 6.973 60.211 34.835 1.00 28.95 255 TYR C CA 1
ATOM 5413 C C . TYR C 1 70 ? 7.509 61.584 34.416 1.00 31.17 255 TYR C C 1
ATOM 5414 O O . TYR C 1 70 ? 7.762 62.456 35.248 1.00 31.92 255 TYR C O 1
ATOM 5423 N N . PHE C 1 71 ? 7.700 61.757 33.113 1.00 33.10 256 PHE C N 1
ATOM 5424 C CA . PHE C 1 71 ? 8.263 62.991 32.570 1.00 33.57 256 PHE C CA 1
ATOM 5425 C C . PHE C 1 71 ? 7.291 63.684 31.622 1.00 29.41 256 PHE C C 1
ATOM 5426 O O . PHE C 1 71 ? 6.292 63.103 31.213 1.00 35.08 256 PHE C O 1
ATOM 5434 N N . ILE C 1 72 ? 7.581 64.936 31.289 1.00 38.46 257 ILE C N 1
ATOM 5435 C CA . ILE C 1 72 ? 6.869 65.621 30.220 1.00 39.96 257 ILE C CA 1
ATOM 5436 C C . ILE C 1 72 ? 7.584 65.323 28.908 1.00 36.19 257 ILE C C 1
ATOM 5437 O O . ILE C 1 72 ? 8.767 65.621 28.752 1.00 43.05 257 ILE C O 1
ATOM 5442 N N . LEU C 1 73 ? 6.872 64.729 27.965 1.00 37.08 258 LEU C N 1
ATOM 5443 C CA . LEU C 1 73 ? 7.498 64.324 26.724 1.00 36.66 258 LEU C CA 1
ATOM 5444 C C . LEU C 1 73 ? 6.861 65.052 25.543 1.00 37.87 258 LEU C C 1
ATOM 5445 O O . LEU C 1 73 ? 5.689 65.427 25.597 1.00 42.12 258 LEU C O 1
ATOM 5450 N N . THR C 1 74 ? 7.641 65.259 24.485 1.00 37.38 259 THR C N 1
ATOM 5451 C CA . THR C 1 74 ? 7.147 65.895 23.265 1.00 31.93 259 THR C CA 1
ATOM 5452 C C . THR C 1 74 ? 7.419 65.009 22.046 1.00 29.51 259 THR C C 1
ATOM 5453 O O . THR C 1 74 ? 8.534 64.515 21.875 1.00 30.90 259 THR C O 1
ATOM 5457 N N . VAL C 1 75 ? 6.390 64.776 21.229 1.00 30.53 260 VAL C N 1
ATOM 5458 C CA . VAL C 1 75 ? 6.535 64.020 19.981 1.00 30.53 260 VAL C CA 1
ATOM 5459 C C . VAL C 1 75 ? 7.553 64.704 19.069 1.00 33.45 260 VAL C C 1
ATOM 5460 O O . VAL C 1 75 ? 7.352 65.844 18.655 1.00 33.59 260 VAL C O 1
ATOM 5464 N N . ALA C 1 76 ? 8.636 64.004 18.743 1.00 35.92 261 ALA C N 1
ATOM 5465 C CA . ALA C 1 76 ? 9.705 64.588 17.943 1.00 26.78 261 ALA C CA 1
ATOM 5466 C C . ALA C 1 76 ? 9.822 63.945 16.573 1.00 31.47 261 ALA C C 1
ATOM 5467 O O . ALA C 1 76 ? 10.527 64.449 15.711 1.00 41.47 261 ALA C O 1
ATOM 5469 N N . GLU C 1 77 ? 9.146 62.823 16.378 1.00 27.28 262 GLU C N 1
ATOM 5470 C CA . GLU C 1 77 ? 9.154 62.154 15.085 1.00 29.14 262 GLU C CA 1
ATOM 5471 C C . GLU C 1 77 ? 8.127 61.033 15.070 1.00 35.51 262 GLU C C 1
ATOM 5472 O O . GLU C 1 77 ? 8.036 60.261 16.022 1.00 38.06 262 GLU C O 1
ATOM 5478 N N . VAL C 1 78 ? 7.354 60.949 13.990 1.00 44.24 263 VAL C N 1
ATOM 5479 C CA . VAL C 1 78 ? 6.387 59.867 13.816 1.00 29.29 263 VAL C CA 1
ATOM 5480 C C . VAL C 1 78 ? 6.750 59.043 12.592 1.00 35.86 263 VAL C C 1
ATOM 5481 O O . VAL C 1 78 ? 7.119 59.586 11.547 1.00 35.61 263 VAL C O 1
ATOM 5485 N N . CYS C 1 79 ? 6.659 57.726 12.735 1.00 41.56 264 CYS C N 1
ATOM 5486 C CA . CYS C 1 79 ? 7.011 56.806 11.658 1.00 39.62 264 CYS C CA 1
ATOM 5487 C C . CYS C 1 79 ? 6.124 55.566 11.676 1.00 33.71 264 CYS C C 1
ATOM 5488 O O . CYS C 1 79 ? 6.378 54.632 12.431 1.00 43.42 264 CYS C O 1
ATOM 5491 N N . GLY C 1 80 ? 5.087 55.553 10.847 1.00 26.56 265 GLY C N 1
ATOM 5492 C CA . GLY C 1 80 ? 4.134 54.465 10.883 1.00 29.55 265 GLY C CA 1
ATOM 5493 C C . GLY C 1 80 ? 3.307 54.495 12.157 1.00 37.44 265 GLY C C 1
ATOM 5494 O O . GLY C 1 80 ? 2.737 55.530 12.514 1.00 41.86 265 GLY C O 1
ATOM 5495 N N . TYR C 1 81 ? 3.231 53.363 12.849 1.00 40.96 266 TYR C N 1
ATOM 5496 C CA . TYR C 1 81 ? 2.438 53.286 14.073 1.00 32.83 266 TYR C CA 1
ATOM 5497 C C . TYR C 1 81 ? 3.316 53.519 15.285 1.00 37.40 266 TYR C C 1
ATOM 5498 O O . TYR C 1 81 ? 3.035 53.018 16.375 1.00 36.19 266 TYR C O 1
ATOM 5507 N N . ARG C 1 82 ? 4.388 54.278 15.080 1.00 43.91 267 ARG C N 1
ATOM 5508 C CA . ARG C 1 82 ? 5.358 54.544 16.133 1.00 39.03 267 ARG C CA 1
ATOM 5509 C C . ARG C 1 82 ? 5.678 56.030 16.209 1.00 32.45 267 ARG C C 1
ATOM 5510 O O . ARG C 1 82 ? 5.546 56.758 15.229 1.00 34.11 267 ARG C O 1
ATOM 5518 N N . LEU C 1 83 ? 6.093 56.474 17.388 1.00 39.86 268 LEU C N 1
ATOM 5519 C CA . LEU C 1 83 ? 6.505 57.855 17.582 1.00 40.58 268 LEU C CA 1
ATOM 5520 C C . LEU C 1 83 ? 7.774 57.922 18.420 1.00 36.86 268 LEU C C 1
ATOM 5521 O O . LEU C 1 83 ? 7.973 57.117 19.337 1.00 35.70 268 LEU C O 1
ATOM 5526 N N . ARG C 1 84 ? 8.638 58.878 18.090 1.00 27.15 269 ARG C N 1
ATOM 5527 C CA . ARG C 1 84 ? 9.823 59.141 18.888 1.00 32.05 269 ARG C CA 1
ATOM 5528 C C . ARG C 1 84 ? 9.494 60.259 19.871 1.00 36.60 269 ARG C C 1
ATOM 5529 O O . ARG C 1 84 ? 8.942 61.283 19.470 1.00 40.24 269 ARG C O 1
ATOM 5537 N N . LEU C 1 85 ? 9.811 60.059 21.151 1.00 31.07 270 LEU C N 1
ATOM 5538 C CA . LEU C 1 85 ? 9.434 61.014 22.188 1.00 23.03 270 LEU C CA 1
ATOM 5539 C C . LEU C 1 85 ? 10.645 61.716 22.781 1.00 32.66 270 LEU C C 1
ATOM 5540 O O . LEU C 1 85 ? 11.652 61.075 23.075 1.00 32.29 270 LEU C O 1
ATOM 5545 N N . HIS C 1 86 ? 10.536 63.035 22.950 1.00 38.49 271 HIS C N 1
ATOM 5546 C CA . HIS C 1 86 ? 11.616 63.852 23.504 1.00 37.52 271 HIS C CA 1
ATOM 5547 C C . HIS C 1 86 ? 11.372 64.222 24.968 1.00 33.85 271 HIS C C 1
ATOM 5548 O O . HIS C 1 86 ? 10.239 64.438 25.387 1.00 40.07 271 HIS C O 1
ATOM 5555 N N . PHE C 1 87 ? 12.446 64.305 25.741 1.00 33.93 272 PHE C N 1
ATOM 5556 C CA . PHE C 1 87 ? 12.353 64.692 27.144 1.00 38.74 272 PHE C CA 1
ATOM 5557 C C . PHE C 1 87 ? 12.489 66.195 27.299 1.00 39.99 272 PHE C C 1
ATOM 5558 O O . PHE C 1 87 ? 13.605 66.704 27.361 1.00 43.87 272 PHE C O 1
ATOM 5566 N N . ASP C 1 88 ? 11.367 66.907 27.374 1.00 46.65 273 ASP C N 1
ATOM 5567 C CA . ASP C 1 88 ? 11.398 68.369 27.492 1.00 41.85 273 ASP C CA 1
ATOM 5568 C C . ASP C 1 88 ? 12.428 68.865 28.512 1.00 47.03 273 ASP C C 1
ATOM 5569 O O . ASP C 1 88 ? 12.372 68.504 29.693 1.00 50.71 273 ASP C O 1
ATOM 5574 N N . GLY C 1 89 ? 13.368 69.685 28.045 1.00 48.15 274 GLY C N 1
ATOM 5575 C CA . GLY C 1 89 ? 14.371 70.279 28.913 1.00 50.46 274 GLY C CA 1
ATOM 5576 C C . GLY C 1 89 ? 15.694 69.538 28.936 1.00 51.34 274 GLY C C 1
ATOM 5577 O O . GLY C 1 89 ? 16.723 70.092 29.333 1.00 55.47 274 GLY C O 1
ATOM 5578 N N . TYR C 1 90 ? 15.667 68.280 28.510 1.00 50.45 275 TYR C N 1
ATOM 5579 C CA . TYR C 1 90 ? 16.859 67.440 28.521 1.00 45.73 275 TYR C CA 1
ATOM 5580 C C . TYR C 1 90 ? 17.390 67.216 27.112 1.00 50.47 275 TYR C C 1
ATOM 5581 O O . TYR C 1 90 ? 16.876 67.781 26.146 1.00 53.91 275 TYR C O 1
ATOM 5590 N N . SER C 1 91 ? 18.419 66.383 27.004 1.00 52.17 276 SER C N 1
ATOM 5591 C CA . SER C 1 91 ? 19.096 66.170 25.735 1.00 41.16 276 SER C CA 1
ATOM 5592 C C . SER C 1 91 ? 18.250 65.353 24.762 1.00 50.09 276 SER C C 1
ATOM 5593 O O . SER C 1 91 ? 17.326 64.645 25.164 1.00 45.56 276 SER C O 1
ATOM 5596 N N . GLU C 1 92 ? 18.575 65.460 23.478 1.00 50.93 277 GLU C N 1
ATOM 5597 C CA . GLU C 1 92 ? 17.888 64.693 22.444 1.00 46.36 277 GLU C CA 1
ATOM 5598 C C . GLU C 1 92 ? 18.445 63.275 22.339 1.00 46.95 277 GLU C C 1
ATOM 5599 O O . GLU C 1 92 ? 17.997 62.485 21.509 1.00 51.97 277 GLU C O 1
ATOM 5605 N N . CYS C 1 93 ? 19.419 62.952 23.186 1.00 45.57 278 CYS C N 1
ATOM 5606 C CA . CYS C 1 93 ? 20.027 61.624 23.170 1.00 47.65 278 CYS C CA 1
ATOM 5607 C C . CYS C 1 93 ? 19.227 60.644 24.020 1.00 46.57 278 CYS C C 1
ATOM 5608 O O . CYS C 1 93 ? 19.382 59.427 23.893 1.00 43.22 278 CYS C O 1
ATOM 5611 N N . HIS C 1 94 ? 18.370 61.181 24.884 1.00 46.41 279 HIS C N 1
ATOM 5612 C CA . HIS C 1 94 ? 17.529 60.362 25.751 1.00 37.90 279 HIS C CA 1
ATOM 5613 C C . HIS C 1 94 ? 16.252 59.895 25.040 1.00 39.72 279 HIS C C 1
ATOM 5614 O O . HIS C 1 94 ? 15.473 59.123 25.594 1.00 39.12 279 HIS C O 1
ATOM 5621 N N . ASP C 1 95 ? 16.055 60.369 23.811 1.00 41.24 280 ASP C N 1
ATOM 5622 C CA . ASP C 1 95 ? 14.861 60.065 23.025 1.00 39.13 280 ASP C CA 1
ATOM 5623 C C . ASP C 1 95 ? 14.660 58.568 22.801 1.00 42.70 280 ASP C C 1
ATOM 5624 O O . ASP C 1 95 ? 15.620 57.808 22.699 1.00 43.37 280 ASP C O 1
ATOM 5629 N N . PHE C 1 96 ? 13.404 58.150 22.714 1.00 43.88 281 PHE C N 1
ATOM 5630 C CA . PHE C 1 96 ? 13.090 56.737 22.578 1.00 34.52 281 PHE C CA 1
ATOM 5631 C C . PHE C 1 96 ? 11.840 56.547 21.732 1.00 33.00 281 PHE C C 1
ATOM 5632 O O . PHE C 1 96 ? 11.060 57.479 21.532 1.00 27.34 281 PHE C O 1
ATOM 5640 N N . TRP C 1 97 ? 11.653 55.330 21.239 1.00 34.87 282 TRP C N 1
ATOM 5641 C CA . TRP C 1 97 ? 10.511 55.028 20.394 1.00 39.67 282 TRP C CA 1
ATOM 5642 C C . TRP C 1 97 ? 9.479 54.207 21.153 1.00 40.09 282 TRP C C 1
ATOM 5643 O O . TRP C 1 97 ? 9.827 53.278 21.887 1.00 36.75 282 TRP C O 1
ATOM 5654 N N . VAL C 1 98 ? 8.212 54.572 20.984 1.00 36.29 283 VAL C N 1
ATOM 5655 C CA . VAL C 1 98 ? 7.097 53.804 21.525 1.00 38.56 283 VAL C CA 1
ATOM 5656 C C . VAL C 1 98 ? 6.137 53.553 20.366 1.00 45.33 283 VAL C C 1
ATOM 5657 O O . VAL C 1 98 ? 6.322 54.108 19.281 1.00 44.83 283 VAL C O 1
ATOM 5661 N N . ASN C 1 99 ? 5.133 52.704 20.573 1.00 42.66 284 ASN C N 1
ATOM 5662 C CA . ASN C 1 99 ? 4.090 52.538 19.572 1.00 35.55 284 ASN C CA 1
ATOM 5663 C C . ASN C 1 99 ? 2.996 53.529 19.896 1.00 35.46 284 ASN C C 1
ATOM 5664 O O . ASN C 1 99 ? 2.961 54.068 20.996 1.00 38.40 284 ASN C O 1
ATOM 5669 N N . ALA C 1 100 ? 2.103 53.772 18.945 1.00 32.66 285 ALA C N 1
ATOM 5670 C CA . ALA C 1 100 ? 0.981 54.679 19.179 1.00 30.70 285 ALA C CA 1
ATOM 5671 C C . ALA C 1 100 ? 0.022 54.099 20.208 1.00 37.00 285 ALA C C 1
ATOM 5672 O O . ALA C 1 100 ? -0.651 54.839 20.930 1.00 39.44 285 ALA C O 1
ATOM 5674 N N . ASN C 1 101 ? -0.035 52.771 20.266 1.00 35.48 286 ASN C N 1
ATOM 5675 C CA . ASN C 1 101 ? -0.885 52.078 21.224 1.00 25.83 286 ASN C CA 1
ATOM 5676 C C . ASN C 1 101 ? -0.103 51.706 22.465 1.00 28.35 286 ASN C C 1
ATOM 5677 O O . ASN C 1 101 ? -0.330 50.656 23.065 1.00 43.04 286 ASN C O 1
ATOM 5682 N N . SER C 1 102 ? 0.832 52.572 22.836 1.00 31.22 287 SER C N 1
ATOM 5683 C CA . SER C 1 102 ? 1.630 52.371 24.036 1.00 35.10 287 SER C CA 1
ATOM 5684 C C . SER C 1 102 ? 0.803 52.673 25.284 1.00 35.69 287 SER C C 1
ATOM 5685 O O . SER C 1 102 ? 0.078 53.668 25.314 1.00 41.24 287 SER C O 1
ATOM 5688 N N . PRO C 1 103 ? 0.900 51.807 26.315 1.00 39.64 288 PRO C N 1
ATOM 5689 C CA . PRO C 1 103 ? 0.195 52.032 27.579 1.00 32.69 288 PRO C CA 1
ATOM 5690 C C . PRO C 1 103 ? 1.078 52.745 28.602 1.00 36.73 288 PRO C C 1
ATOM 5691 O O . PRO C 1 103 ? 0.639 52.988 29.729 1.00 42.59 288 PRO C O 1
ATOM 5695 N N . ASP C 1 104 ? 2.306 53.074 28.209 1.00 38.49 289 ASP C N 1
ATOM 5696 C CA . ASP C 1 104 ? 3.264 53.732 29.098 1.00 26.90 289 ASP C CA 1
ATOM 5697 C C . ASP C 1 104 ? 3.355 55.241 28.850 1.00 37.90 289 ASP C C 1
ATOM 5698 O O . ASP C 1 104 ? 4.271 55.904 29.340 1.00 32.37 289 ASP C O 1
ATOM 5703 N N . ILE C 1 105 ? 2.408 55.771 28.077 1.00 35.93 290 ILE C N 1
ATOM 5704 C CA . ILE C 1 105 ? 2.237 57.213 27.927 1.00 28.43 290 ILE C CA 1
ATOM 5705 C C . ILE C 1 105 ? 0.790 57.584 28.285 1.00 36.24 290 ILE C C 1
ATOM 5706 O O . ILE C 1 105 ? -0.117 56.754 28.170 1.00 42.02 290 ILE C O 1
ATOM 5711 N N . HIS C 1 106 ? 0.575 58.826 28.718 1.00 37.89 291 HIS C N 1
ATOM 5712 C CA . HIS C 1 106 ? -0.729 59.260 29.229 1.00 35.28 291 HIS C CA 1
ATOM 5713 C C . HIS C 1 106 ? -1.011 60.717 28.820 1.00 33.20 291 HIS C C 1
ATOM 5714 O O . HIS C 1 106 ? -0.086 61.448 28.469 1.00 35.62 291 HIS C O 1
ATOM 5721 N N . PRO C 1 107 ? -2.286 61.148 28.853 1.00 35.18 292 PRO C N 1
ATOM 5722 C CA . PRO C 1 107 ? -2.575 62.514 28.402 1.00 34.29 292 PRO C CA 1
ATOM 5723 C C . PRO C 1 107 ? -2.112 63.562 29.410 1.00 39.67 292 PRO C C 1
ATOM 5724 O O . PRO C 1 107 ? -2.096 63.303 30.613 1.00 43.10 292 PRO C O 1
ATOM 5728 N N . ALA C 1 108 ? -1.735 64.737 28.916 1.00 40.80 293 ALA C N 1
ATOM 5729 C CA . ALA C 1 108 ? -1.314 65.831 29.779 1.00 31.18 293 ALA C CA 1
ATOM 5730 C C . ALA C 1 108 ? -2.376 66.095 30.837 1.00 41.48 293 ALA C C 1
ATOM 5731 O O . ALA C 1 108 ? -3.560 66.218 30.521 1.00 41.70 293 ALA C O 1
ATOM 5733 N N . GLY C 1 109 ? -1.940 66.172 32.091 1.00 47.16 294 GLY C N 1
ATOM 5734 C CA . GLY C 1 109 ? -2.832 66.400 33.210 1.00 43.71 294 GLY C CA 1
ATOM 5735 C C . GLY C 1 109 ? -3.267 65.106 33.862 1.00 43.52 294 GLY C C 1
ATOM 5736 O O . GLY C 1 109 ? -4.201 65.082 34.656 1.00 44.99 294 GLY C O 1
ATOM 5737 N N . TRP C 1 110 ? -2.579 64.025 33.525 1.00 40.37 295 TRP C N 1
ATOM 5738 C CA . TRP C 1 110 ? -2.925 62.703 34.026 1.00 41.58 295 TRP C CA 1
ATOM 5739 C C . TRP C 1 110 ? -2.269 62.453 35.385 1.00 42.72 295 TRP C C 1
ATOM 5740 O O . TRP C 1 110 ? -2.911 61.975 36.324 1.00 35.92 295 TRP C O 1
ATOM 5751 N N . PHE C 1 111 ? -0.991 62.800 35.482 1.00 44.71 296 PHE C N 1
ATOM 5752 C CA . PHE C 1 111 ? -0.201 62.529 36.678 1.00 34.18 296 PHE C CA 1
ATOM 5753 C C . PHE C 1 111 ? -0.842 63.108 37.937 1.00 37.61 296 PHE C C 1
ATOM 5754 O O . PHE C 1 111 ? -0.595 62.627 39.042 1.00 42.23 296 PHE C O 1
ATOM 5762 N N . GLU C 1 112 ? -1.658 64.144 37.769 1.00 38.65 297 GLU C N 1
ATOM 5763 C CA . GLU C 1 112 ? -2.245 64.848 38.905 1.00 37.61 297 GLU C CA 1
ATOM 5764 C C . GLU C 1 112 ? -3.605 64.278 39.320 1.00 43.15 297 GLU C C 1
ATOM 5765 O O . GLU C 1 112 ? -3.930 64.228 40.511 1.00 46.93 297 GLU C O 1
ATOM 5771 N N . LYS C 1 113 ? -4.392 63.845 38.336 1.00 46.60 298 LYS C N 1
ATOM 5772 C CA . LYS C 1 113 ? -5.729 63.301 38.586 1.00 35.82 298 LYS C CA 1
ATOM 5773 C C . LYS C 1 113 ? -5.649 61.892 39.159 1.00 40.23 298 LYS C C 1
ATOM 5774 O O . LYS C 1 113 ? -6.667 61.311 39.537 1.00 38.62 298 LYS C O 1
ATOM 5780 N N . THR C 1 114 ? -4.438 61.345 39.223 1.00 42.16 299 THR C N 1
ATOM 5781 C CA . THR C 1 114 ? -4.255 59.950 39.602 1.00 31.74 299 THR C CA 1
ATOM 5782 C C . THR C 1 114 ? -3.212 59.726 40.688 1.00 35.67 299 THR C C 1
ATOM 5783 O O . THR C 1 114 ? -3.064 58.614 41.185 1.00 45.63 299 THR C O 1
ATOM 5787 N N . GLY C 1 115 ? -2.488 60.772 41.060 1.00 27.23 300 GLY C N 1
ATOM 5788 C CA . GLY C 1 115 ? -1.579 60.667 42.183 1.00 26.01 300 GLY C CA 1
ATOM 5789 C C . GLY C 1 115 ? -0.226 60.083 41.830 1.00 25.67 300 GLY C C 1
ATOM 5790 O O . GLY C 1 115 ? 0.314 59.249 42.559 1.00 28.22 300 GLY C O 1
ATOM 5791 N N . HIS C 1 116 ? 0.319 60.528 40.703 1.00 34.26 301 HIS C N 1
ATOM 5792 C CA . HIS C 1 116 ? 1.673 60.178 40.286 1.00 36.96 301 HIS C CA 1
ATOM 5793 C C . HIS C 1 116 ? 2.530 61.431 40.316 1.00 35.20 301 HIS C C 1
ATOM 5794 O O . HIS C 1 116 ? 2.015 62.539 40.198 1.00 41.00 301 HIS C O 1
ATOM 5801 N N . LYS C 1 117 ? 3.834 61.257 40.487 1.00 34.80 302 LYS C N 1
ATOM 5802 C CA . LYS C 1 117 ? 4.745 62.391 40.523 1.00 36.27 302 LYS C CA 1
ATOM 5803 C C . LYS C 1 117 ? 5.334 62.652 39.146 1.00 33.19 302 LYS C C 1
ATOM 5804 O O . LYS C 1 117 ? 5.762 61.725 38.464 1.00 37.24 302 LYS C O 1
ATOM 5810 N N . LEU C 1 118 ? 5.343 63.919 38.741 1.00 38.23 303 LEU C N 1
ATOM 5811 C CA . LEU C 1 118 ? 5.983 64.329 37.495 1.00 45.87 303 LEU C CA 1
ATOM 5812 C C . LEU C 1 118 ? 7.351 64.941 37.778 1.00 50.28 303 LEU C C 1
ATOM 5813 O O . LEU C 1 118 ? 7.511 65.701 38.736 1.00 41.76 303 LEU C O 1
ATOM 5818 N N . GLN C 1 119 ? 8.338 64.601 36.953 1.00 46.31 304 GLN C N 1
ATOM 5819 C CA . GLN C 1 119 ? 9.630 65.266 37.014 1.00 42.34 304 GLN C CA 1
ATOM 5820 C C . GLN C 1 119 ? 9.568 66.444 36.050 1.00 43.90 304 GLN C C 1
ATOM 5821 O O . GLN C 1 119 ? 9.418 66.252 34.847 1.00 44.34 304 GLN C O 1
ATOM 5827 N N . PRO C 1 120 ? 9.684 67.673 36.574 1.00 44.96 305 PRO C N 1
ATOM 5828 C CA . PRO C 1 120 ? 9.518 68.867 35.742 1.00 43.35 305 PRO C CA 1
ATOM 5829 C C . PRO C 1 120 ? 10.574 68.918 34.652 1.00 49.94 305 PRO C C 1
ATOM 5830 O O . PRO C 1 120 ? 11.579 68.209 34.736 1.00 53.53 305 PRO C O 1
ATOM 5834 N N . PRO C 1 121 ? 10.348 69.750 33.632 1.00 44.70 306 PRO C N 1
ATOM 5835 C CA . PRO C 1 121 ? 11.370 69.984 32.612 1.00 47.90 306 PRO C CA 1
ATOM 5836 C C . PRO C 1 121 ? 12.604 70.635 33.235 1.00 53.48 306 PRO C C 1
ATOM 5837 O O . PRO C 1 121 ? 12.479 71.624 33.963 1.00 55.69 306 PRO C O 1
ATOM 5841 N N . LYS C 1 122 ? 13.774 70.077 32.940 1.00 50.26 307 LYS C N 1
ATOM 5842 C CA . LYS C 1 122 ? 15.034 70.577 33.473 1.00 52.32 307 LYS C CA 1
ATOM 5843 C C . LYS C 1 122 ? 14.992 72.075 33.751 1.00 55.19 307 LYS C C 1
ATOM 5844 O O . LYS C 1 122 ? 14.703 72.877 32.863 1.00 53.39 307 LYS C O 1
ATOM 5850 N N . GLY C 1 123 ? 15.287 72.441 34.993 1.00 55.53 308 GLY C N 1
ATOM 5851 C CA . GLY C 1 123 ? 15.346 73.837 35.397 1.00 54.64 308 GLY C CA 1
ATOM 5852 C C . GLY C 1 123 ? 14.107 74.346 36.117 1.00 50.23 308 GLY C C 1
ATOM 5853 O O . GLY C 1 123 ? 14.169 75.323 36.867 1.00 44.54 308 GLY C O 1
ATOM 5854 N N . TYR C 1 124 ? 12.977 73.688 35.885 1.00 53.91 309 TYR C N 1
ATOM 5855 C CA . TYR C 1 124 ? 11.715 74.097 36.496 1.00 57.37 309 TYR C CA 1
ATOM 5856 C C . TYR C 1 124 ? 11.726 73.942 38.012 1.00 54.60 309 TYR C C 1
ATOM 5857 O O . TYR C 1 124 ? 11.574 72.838 38.533 1.00 58.95 309 TYR C O 1
ATOM 5866 N N . PHE C 1 129 ? 5.121 73.055 38.633 1.00 57.07 314 PHE C N 1
ATOM 5867 C CA . PHE C 1 129 ? 4.803 72.935 37.213 1.00 46.27 314 PHE C CA 1
ATOM 5868 C C . PHE C 1 129 ? 3.297 72.987 36.969 1.00 44.87 314 PHE C C 1
ATOM 5869 O O . PHE C 1 129 ? 2.524 72.317 37.654 1.00 52.49 314 PHE C O 1
ATOM 5877 N N . SER C 1 130 ? 2.888 73.784 35.988 1.00 45.50 315 SER C N 1
ATOM 5878 C CA . SER C 1 130 ? 1.488 73.846 35.583 1.00 39.29 315 SER C CA 1
ATOM 5879 C C . SER C 1 130 ? 1.368 73.657 34.075 1.00 44.57 315 SER C C 1
ATOM 5880 O O . SER C 1 130 ? 2.084 74.301 33.304 1.00 48.65 315 SER C O 1
ATOM 5883 N N . TRP C 1 131 ? 0.464 72.778 33.652 1.00 40.20 316 TRP C N 1
ATOM 5884 C CA . TRP C 1 131 ? 0.325 72.469 32.230 1.00 41.71 316 TRP C CA 1
ATOM 5885 C C . TRP C 1 131 ? -0.192 73.661 31.423 1.00 41.84 316 TRP C C 1
ATOM 5886 O O . TRP C 1 131 ? 0.376 74.017 30.389 1.00 49.77 316 TRP C O 1
ATOM 5897 N N . SER C 1 132 ? -1.273 74.267 31.896 1.00 41.73 317 SER C N 1
ATOM 5898 C CA . SER C 1 132 ? -1.854 75.415 31.217 1.00 41.39 317 SER C CA 1
ATOM 5899 C C . SER C 1 132 ? -0.828 76.530 31.084 1.00 43.19 317 SER C C 1
ATOM 5900 O O . SER C 1 132 ? -0.820 77.262 30.097 1.00 61.19 317 SER C O 1
ATOM 5903 N N . GLN C 1 133 ? 0.036 76.648 32.086 1.00 41.66 318 GLN C N 1
ATOM 5904 C CA . GLN C 1 133 ? 1.068 77.678 32.113 1.00 45.97 318 GLN C CA 1
ATOM 5905 C C . GLN C 1 133 ? 2.212 77.306 31.176 1.00 49.21 318 GLN C C 1
ATOM 5906 O O . GLN C 1 133 ? 2.910 78.172 30.644 1.00 51.18 318 GLN C O 1
ATOM 5912 N N . TYR C 1 134 ? 2.388 76.006 30.971 1.00 43.15 319 TYR C N 1
ATOM 5913 C CA . TYR C 1 134 ? 3.447 75.492 30.121 1.00 37.54 319 TYR C CA 1
ATOM 5914 C C . TYR C 1 134 ? 3.031 75.568 28.655 1.00 47.41 319 TYR C C 1
ATOM 5915 O O . TYR C 1 134 ? 3.817 75.971 27.795 1.00 53.14 319 TYR C O 1
ATOM 5924 N N . LEU C 1 135 ? 1.787 75.183 28.379 1.00 52.20 320 LEU C N 1
ATOM 5925 C CA . LEU C 1 135 ? 1.259 75.172 27.017 1.00 41.39 320 LEU C CA 1
ATOM 5926 C C . LEU C 1 135 ? 1.037 76.584 26.485 1.00 46.13 320 LEU C C 1
ATOM 5927 O O . LEU C 1 135 ? 0.643 76.771 25.332 1.00 52.59 320 LEU C O 1
ATOM 5932 N N . ARG C 1 136 ? 1.333 77.551 27.323 1.00 54.49 321 ARG C N 1
ATOM 5933 C CA . ARG C 1 136 ? 1.207 78.928 26.967 1.00 52.16 321 ARG C CA 1
ATOM 5934 C C . ARG C 1 136 ? 2.559 79.438 26.624 1.00 52.73 321 ARG C C 1
ATOM 5935 O O . ARG C 1 136 ? 2.714 80.111 25.658 1.00 59.23 321 ARG C O 1
ATOM 5943 N N . SER C 1 137 ? 3.537 79.092 27.431 1.00 48.87 322 SER C N 1
ATOM 5944 C CA . SER C 1 137 ? 4.926 79.479 27.203 1.00 45.79 322 SER C CA 1
ATOM 5945 C C . SER C 1 137 ? 5.478 78.794 25.962 1.00 47.98 322 SER C C 1
ATOM 5946 O O . SER C 1 137 ? 6.275 79.370 25.223 1.00 52.16 322 SER C O 1
ATOM 5949 N N . THR C 1 138 ? 5.052 77.556 25.744 1.00 41.87 323 THR C N 1
ATOM 5950 C CA . THR C 1 138 ? 5.562 76.767 24.635 1.00 44.46 323 THR C CA 1
ATOM 5951 C C . THR C 1 138 ? 4.682 76.903 23.400 1.00 49.51 323 THR C C 1
ATOM 5952 O O . THR C 1 138 ? 5.099 76.569 22.291 1.00 47.14 323 THR C O 1
ATOM 5956 N N . ARG C 1 139 ? 3.463 77.398 23.603 1.00 51.58 324 ARG C N 1
ATOM 5957 C CA . ARG C 1 139 ? 2.484 77.503 22.528 1.00 39.79 324 ARG C CA 1
ATOM 5958 C C . ARG C 1 139 ? 2.265 76.140 21.887 1.00 49.41 324 ARG C C 1
ATOM 5959 O O . ARG C 1 139 ? 1.874 76.041 20.723 1.00 54.53 324 ARG C O 1
ATOM 5967 N N . ALA C 1 140 ? 2.523 75.089 22.657 1.00 49.88 325 ALA C N 1
ATOM 5968 C CA . ALA C 1 140 ? 2.377 73.731 22.161 1.00 42.29 325 ALA C CA 1
ATOM 5969 C C . ALA C 1 140 ? 0.919 73.308 22.193 1.00 41.71 325 ALA C C 1
ATOM 5970 O O . ALA C 1 140 ? 0.051 74.041 22.674 1.00 39.62 325 ALA C O 1
ATOM 5972 N N . GLN C 1 141 ? 0.661 72.116 21.670 1.00 49.23 326 GLN C N 1
ATOM 5973 C CA . GLN C 1 141 ? -0.649 71.497 21.757 1.00 36.59 326 GLN C CA 1
ATOM 5974 C C . GLN C 1 141 ? -0.484 70.141 22.414 1.00 35.30 326 GLN C C 1
ATOM 5975 O O . GLN C 1 141 ? 0.338 69.334 21.989 1.00 41.98 326 GLN C O 1
ATOM 5981 N N . ALA C 1 142 ? -1.265 69.887 23.451 1.00 34.86 327 ALA C N 1
ATOM 5982 C CA . ALA C 1 142 ? -1.205 68.605 24.126 1.00 32.56 327 ALA C CA 1
ATOM 5983 C C . ALA C 1 142 ? -1.964 67.551 23.318 1.00 39.21 327 ALA C C 1
ATOM 5984 O O . ALA C 1 142 ? -3.021 67.834 22.758 1.00 48.31 327 ALA C O 1
ATOM 5986 N N . ALA C 1 143 ? -1.421 66.339 23.255 1.00 29.63 328 ALA C N 1
ATOM 5987 C CA . ALA C 1 143 ? -2.073 65.262 22.531 1.00 25.69 328 ALA C CA 1
ATOM 5988 C C . ALA C 1 143 ? -3.460 64.994 23.108 1.00 33.14 328 ALA C C 1
ATOM 5989 O O . ALA C 1 143 ? -3.600 64.786 24.312 1.00 45.75 328 ALA C O 1
ATOM 5991 N N . PRO C 1 144 ? -4.492 64.992 22.246 1.00 37.28 329 PRO C N 1
ATOM 5992 C CA . PRO C 1 144 ? -5.879 64.759 22.668 1.00 29.21 329 PRO C CA 1
ATOM 5993 C C . PRO C 1 144 ? -5.996 63.473 23.468 1.00 38.22 329 PRO C C 1
ATOM 5994 O O . PRO C 1 144 ? -5.443 62.443 23.069 1.00 40.99 329 PRO C O 1
ATOM 5998 N N . LYS C 1 145 ? -6.710 63.529 24.585 1.00 40.18 330 LYS C N 1
ATOM 5999 C CA . LYS C 1 145 ? -6.805 62.384 25.485 1.00 39.31 330 LYS C CA 1
ATOM 6000 C C . LYS C 1 145 ? -7.139 61.088 24.747 1.00 45.60 330 LYS C C 1
ATOM 6001 O O . LYS C 1 145 ? -6.627 60.022 25.088 1.00 46.87 330 LYS C O 1
ATOM 6007 N N . HIS C 1 146 ? -7.987 61.192 23.727 1.00 49.10 331 HIS C N 1
ATOM 6008 C CA . HIS C 1 146 ? -8.545 60.011 23.065 1.00 37.83 331 HIS C CA 1
ATOM 6009 C C . HIS C 1 146 ? -7.509 59.115 22.378 1.00 34.30 331 HIS C C 1
ATOM 6010 O O . HIS C 1 146 ? -7.823 57.997 21.963 1.00 42.81 331 HIS C O 1
ATOM 6017 N N . LEU C 1 147 ? -6.278 59.598 22.274 1.00 37.23 332 LEU C N 1
ATOM 6018 C CA . LEU C 1 147 ? -5.219 58.843 21.620 1.00 35.21 332 LEU C CA 1
ATOM 6019 C C . LEU C 1 147 ? -4.677 57.740 22.516 1.00 30.38 332 LEU C C 1
ATOM 6020 O O . LEU C 1 147 ? -4.048 56.798 22.033 1.00 27.54 332 LEU C O 1
ATOM 6025 N N . PHE C 1 148 ? -4.931 57.860 23.818 1.00 36.32 333 PHE C N 1
ATOM 6026 C CA . PHE C 1 148 ? -4.228 57.064 24.822 1.00 34.80 333 PHE C CA 1
ATOM 6027 C C . PHE C 1 148 ? -5.018 55.867 25.339 1.00 37.39 333 PHE C C 1
ATOM 6028 O O . PHE C 1 148 ? -6.127 56.011 25.854 1.00 33.76 333 PHE C O 1
ATOM 6036 N N . VAL C 1 149 ? -4.422 54.685 25.218 1.00 35.96 334 VAL C N 1
ATOM 6037 C CA . VAL C 1 149 ? -5.055 53.457 25.680 1.00 38.17 334 VAL C CA 1
ATOM 6038 C C . VAL C 1 149 ? -5.137 53.412 27.205 1.00 44.67 334 VAL C C 1
ATOM 6039 O O . VAL C 1 149 ? -5.939 52.661 27.770 1.00 31.25 334 VAL C O 1
ATOM 6043 N N . SER C 1 150 ? -4.311 54.227 27.862 1.00 54.71 335 SER C N 1
ATOM 6044 C CA . SER C 1 150 ? -4.203 54.218 29.324 1.00 42.38 335 SER C CA 1
ATOM 6045 C C . SER C 1 150 ? -4.381 55.607 29.946 1.00 37.50 335 SER C C 1
ATOM 6046 O O . SER C 1 150 ? -3.585 56.512 29.712 1.00 31.89 335 SER C O 1
ATOM 6049 N N . GLN C 1 151 ? -5.429 55.761 30.747 1.00 43.34 336 GLN C N 1
ATOM 6050 C CA . GLN C 1 151 ? -5.668 56.993 31.487 1.00 34.88 336 GLN C CA 1
ATOM 6051 C C . GLN C 1 151 ? -6.168 56.632 32.878 1.00 42.51 336 GLN C C 1
ATOM 6052 O O . GLN C 1 151 ? -6.849 57.423 33.533 1.00 47.02 336 GLN C O 1
ATOM 6058 N N . SER C 1 152 ? -5.826 55.420 33.310 1.00 37.49 337 SER C N 1
ATOM 6059 C CA . SER C 1 152 ? -6.279 54.865 34.583 1.00 36.99 337 SER C CA 1
ATOM 6060 C C . SER C 1 152 ? -7.793 54.920 34.749 1.00 42.57 337 SER C C 1
ATOM 6061 O O . SER C 1 152 ? -8.298 55.106 35.855 1.00 52.98 337 SER C O 1
ATOM 6064 N N . HIS C 1 153 ? -8.508 54.755 33.640 1.00 55.98 338 HIS C N 1
ATOM 6065 C CA . HIS C 1 153 ? -9.968 54.747 33.652 1.00 49.76 338 HIS C CA 1
ATOM 6066 C C . HIS C 1 153 ? -10.512 53.317 33.702 1.00 52.43 338 HIS C C 1
ATOM 6067 O O . HIS C 1 153 ? -11.723 53.123 33.779 1.00 71.17 338 HIS C O 1
ATOM 6074 N N . SER C 1 154 ? -9.629 52.319 33.647 1.00 41.83 339 SER C N 1
ATOM 6075 C CA . SER C 1 154 ? -10.075 50.928 33.527 1.00 43.65 339 SER C CA 1
ATOM 6076 C C . SER C 1 154 ? -9.919 50.108 34.818 1.00 57.93 339 SER C C 1
ATOM 6077 O O . SER C 1 154 ? -9.344 50.590 35.797 1.00 59.05 339 SER C O 1
ATOM 6080 N N . PRO C 1 155 ? -10.448 48.869 34.819 1.00 58.20 340 PRO C N 1
ATOM 6081 C CA . PRO C 1 155 ? -10.401 47.993 35.997 1.00 57.65 340 PRO C CA 1
ATOM 6082 C C . PRO C 1 155 ? -8.983 47.574 36.370 1.00 54.96 340 PRO C C 1
ATOM 6083 O O . PRO C 1 155 ? -8.256 47.053 35.523 1.00 55.02 340 PRO C O 1
ATOM 6087 N N . PRO C 1 156 ? -8.605 47.785 37.638 1.00 49.41 341 PRO C N 1
ATOM 6088 C CA . PRO C 1 156 ? -7.256 47.517 38.143 1.00 53.09 341 PRO C CA 1
ATOM 6089 C C . PRO C 1 156 ? -6.922 46.025 38.123 1.00 56.57 341 PRO C C 1
ATOM 6090 O O . PRO C 1 156 ? -7.814 45.209 37.881 1.00 58.07 341 PRO C O 1
ATOM 6094 N N . PRO C 1 157 ? -5.645 45.674 38.361 1.00 58.88 342 PRO C N 1
ATOM 6095 C CA . PRO C 1 157 ? -5.241 44.270 38.486 1.00 49.13 342 PRO C CA 1
ATOM 6096 C C . PRO C 1 157 ? -5.790 43.700 39.787 1.00 51.86 342 PRO C C 1
ATOM 6097 O O . PRO C 1 157 ? -5.725 44.365 40.823 1.00 53.74 342 PRO C O 1
ATOM 6101 N N . LEU C 1 158 ? -6.325 42.486 39.741 1.00 54.02 343 LEU C N 1
ATOM 6102 C CA . LEU C 1 158 ? -6.966 41.913 40.920 1.00 55.69 343 LEU C CA 1
ATOM 6103 C C . LEU C 1 158 ? -5.973 41.338 41.934 1.00 54.23 343 LEU C C 1
ATOM 6104 O O . LEU C 1 158 ? -5.146 40.481 41.600 1.00 54.23 343 LEU C O 1
ATOM 6109 N N . GLY C 1 159 ? -6.069 41.819 43.172 1.00 45.15 344 GLY C N 1
ATOM 6110 C CA . GLY C 1 159 ? -5.235 41.333 44.254 1.00 49.13 344 GLY C CA 1
ATOM 6111 C C . GLY C 1 159 ? -3.996 42.179 44.462 1.00 45.55 344 GLY C C 1
ATOM 6112 O O . GLY C 1 159 ? -3.344 42.105 45.506 1.00 49.07 344 GLY C O 1
ATOM 6113 N N . PHE C 1 160 ? -3.672 42.989 43.461 1.00 48.00 345 PHE C N 1
ATOM 6114 C CA . PHE C 1 160 ? -2.467 43.796 43.504 1.00 39.79 345 PHE C CA 1
ATOM 6115 C C . PHE C 1 160 ? -2.781 45.229 43.895 1.00 45.39 345 PHE C C 1
ATOM 6116 O O . PHE C 1 160 ? -3.102 46.064 43.054 1.00 44.10 345 PHE C O 1
ATOM 6124 N N . GLN C 1 161 ? -2.695 45.498 45.190 1.00 39.61 346 GLN C N 1
ATOM 6125 C CA . GLN C 1 161 ? -2.861 46.843 45.698 1.00 34.92 346 GLN C CA 1
ATOM 6126 C C . GLN C 1 161 ? -1.488 47.450 45.924 1.00 36.04 346 GLN C C 1
ATOM 6127 O O . GLN C 1 161 ? -0.526 46.737 46.218 1.00 36.70 346 GLN C O 1
ATOM 6133 N N . VAL C 1 162 ? -1.398 48.766 45.775 1.00 31.07 347 VAL C N 1
ATOM 6134 C CA . VAL C 1 162 ? -0.149 49.463 46.016 1.00 29.03 347 VAL C CA 1
ATOM 6135 C C . VAL C 1 162 ? 0.315 49.215 47.450 1.00 37.62 347 VAL C C 1
ATOM 6136 O O . VAL C 1 162 ? -0.482 49.287 48.392 1.00 46.63 347 VAL C O 1
ATOM 6140 N N . GLY C 1 163 ? 1.600 48.921 47.614 1.00 32.31 348 GLY C N 1
ATOM 6141 C CA . GLY C 1 163 ? 2.159 48.739 48.940 1.00 37.73 348 GLY C CA 1
ATOM 6142 C C . GLY C 1 163 ? 2.298 47.279 49.305 1.00 40.10 348 GLY C C 1
ATOM 6143 O O . GLY C 1 163 ? 3.118 46.914 50.151 1.00 39.88 348 GLY C O 1
ATOM 6144 N N . MET C 1 164 ? 1.493 46.438 48.662 1.00 35.37 349 MET C N 1
ATOM 6145 C CA . MET C 1 164 ? 1.552 45.007 48.907 1.00 31.19 349 MET C CA 1
ATOM 6146 C C . MET C 1 164 ? 2.874 44.439 48.430 1.00 35.34 349 MET C C 1
ATOM 6147 O O . MET C 1 164 ? 3.416 44.869 47.411 1.00 35.83 349 MET C O 1
ATOM 6152 N N . LYS C 1 165 ? 3.382 43.458 49.166 1.00 32.16 350 LYS C N 1
ATOM 6153 C CA . LYS C 1 165 ? 4.675 42.871 48.855 1.00 33.26 350 LYS C CA 1
ATOM 6154 C C . LYS C 1 165 ? 4.548 41.500 48.206 1.00 38.71 350 LYS C C 1
ATOM 6155 O O . LYS C 1 165 ? 3.544 40.808 48.376 1.00 43.87 350 LYS C O 1
ATOM 6161 N N . LEU C 1 166 ? 5.572 41.122 47.451 1.00 38.63 351 LEU C N 1
ATOM 6162 C CA . LEU C 1 166 ? 5.587 39.845 46.759 1.00 36.67 351 LEU C CA 1
ATOM 6163 C C . LEU C 1 166 ? 7.030 39.405 46.551 1.00 39.87 351 LEU C C 1
ATOM 6164 O O . LEU C 1 166 ? 7.959 40.017 47.087 1.00 38.24 351 LEU C O 1
ATOM 6169 N N . GLU C 1 167 ? 7.205 38.334 45.784 1.00 39.42 352 GLU C N 1
ATOM 6170 C CA . GLU C 1 167 ? 8.524 37.871 45.384 1.00 36.12 352 GLU C CA 1
ATOM 6171 C C . GLU C 1 167 ? 8.604 37.980 43.874 1.00 39.78 352 GLU C C 1
ATOM 6172 O O . GLU C 1 167 ? 7.720 37.506 43.165 1.00 40.07 352 GLU C O 1
ATOM 6178 N N . ALA C 1 168 ? 9.657 38.622 43.384 1.00 49.16 353 ALA C N 1
ATOM 6179 C CA . ALA C 1 168 ? 9.783 38.900 41.959 1.00 40.08 353 ALA C CA 1
ATOM 6180 C C . ALA C 1 168 ? 11.148 38.474 41.435 1.00 39.24 353 ALA C C 1
ATOM 6181 O O . ALA C 1 168 ? 12.147 38.542 42.153 1.00 29.83 353 ALA C O 1
ATOM 6183 N N . VAL C 1 169 ? 11.176 38.029 40.180 1.00 43.13 354 VAL C N 1
ATOM 6184 C CA . VAL C 1 169 ? 12.428 37.707 39.504 1.00 46.45 354 VAL C CA 1
ATOM 6185 C C . VAL C 1 169 ? 13.044 38.970 38.903 1.00 46.36 354 VAL C C 1
ATOM 6186 O O . VAL C 1 169 ? 12.379 39.714 38.177 1.00 47.48 354 VAL C O 1
ATOM 6190 N N . ASP C 1 170 ? 14.308 39.227 39.216 1.00 35.46 355 ASP C N 1
ATOM 6191 C CA . ASP C 1 170 ? 15.003 40.330 38.578 1.00 34.53 355 ASP C CA 1
ATOM 6192 C C . ASP C 1 170 ? 15.290 39.939 37.135 1.00 44.50 355 ASP C C 1
ATOM 6193 O O . ASP C 1 170 ? 16.178 39.132 36.873 1.00 51.51 355 ASP C O 1
ATOM 6198 N N . ARG C 1 171 ? 14.530 40.502 36.201 1.00 50.25 356 ARG C N 1
ATOM 6199 C CA . ARG C 1 171 ? 14.688 40.171 34.784 1.00 44.06 356 ARG C CA 1
ATOM 6200 C C . ARG C 1 171 ? 16.074 40.544 34.260 1.00 50.62 356 ARG C C 1
ATOM 6201 O O . ARG C 1 171 ? 16.467 40.124 33.167 1.00 59.00 356 ARG C O 1
ATOM 6209 N N . MET C 1 172 ? 16.810 41.334 35.037 1.00 48.94 357 MET C N 1
ATOM 6210 C CA . MET C 1 172 ? 18.167 41.723 34.669 1.00 39.75 357 MET C CA 1
ATOM 6211 C C . MET C 1 172 ? 19.185 40.752 35.264 1.00 47.33 357 MET C C 1
ATOM 6212 O O . MET C 1 172 ? 20.321 40.666 34.800 1.00 55.74 357 MET C O 1
ATOM 6217 N N . ASN C 1 173 ? 18.764 40.028 36.300 1.00 51.37 358 ASN C N 1
ATOM 6218 C CA . ASN C 1 173 ? 19.542 38.930 36.873 1.00 43.43 358 ASN C CA 1
ATOM 6219 C C . ASN C 1 173 ? 18.600 37.789 37.236 1.00 40.44 358 ASN C C 1
ATOM 6220 O O . ASN C 1 173 ? 18.282 37.585 38.404 1.00 47.95 358 ASN C O 1
ATOM 6225 N N . PRO C 1 174 ? 18.155 37.037 36.220 1.00 43.92 359 PRO C N 1
ATOM 6226 C CA . PRO C 1 174 ? 17.026 36.100 36.289 1.00 48.44 359 PRO C CA 1
ATOM 6227 C C . PRO C 1 174 ? 17.122 35.102 37.443 1.00 47.28 359 PRO C C 1
ATOM 6228 O O . PRO C 1 174 ? 16.093 34.609 37.914 1.00 47.24 359 PRO C O 1
ATOM 6232 N N . SER C 1 175 ? 18.341 34.803 37.881 1.00 48.44 360 SER C N 1
ATOM 6233 C CA . SER C 1 175 ? 18.551 33.860 38.971 1.00 45.67 360 SER C CA 1
ATOM 6234 C C . SER C 1 175 ? 18.158 34.478 40.314 1.00 50.34 360 SER C C 1
ATOM 6235 O O . SER C 1 175 ? 17.934 33.769 41.305 1.00 50.55 360 SER C O 1
ATOM 6238 N N . LEU C 1 176 ? 18.062 35.803 40.333 1.00 47.51 361 LEU C N 1
ATOM 6239 C CA . LEU C 1 176 ? 17.681 36.522 41.536 1.00 37.59 361 LEU C CA 1
ATOM 6240 C C . LEU C 1 176 ? 16.170 36.688 41.639 1.00 42.11 361 LEU C C 1
ATOM 6241 O O . LEU C 1 176 ? 15.574 37.487 40.908 1.00 42.25 361 LEU C O 1
ATOM 6246 N N . VAL C 1 177 ? 15.560 35.925 42.542 1.00 30.78 362 VAL C N 1
ATOM 6247 C CA . VAL C 1 177 ? 14.181 36.154 42.934 1.00 33.21 362 VAL C CA 1
ATOM 6248 C C . VAL C 1 177 ? 14.239 36.917 44.247 1.00 40.59 362 VAL C C 1
ATOM 6249 O O . VAL C 1 177 ? 14.695 36.377 45.254 1.00 39.48 362 VAL C O 1
ATOM 6253 N N . CYS C 1 178 ? 13.798 38.175 44.235 1.00 42.87 363 CYS C N 1
ATOM 6254 C CA . CYS C 1 178 ? 13.984 39.055 45.388 1.00 38.07 363 CYS C CA 1
ATOM 6255 C C . CYS C 1 178 ? 12.682 39.501 46.045 1.00 38.66 363 CYS C C 1
ATOM 6256 O O . CYS C 1 178 ? 11.595 39.332 45.492 1.00 42.97 363 CYS C O 1
ATOM 6259 N N . VAL C 1 179 ? 12.815 40.077 47.235 1.00 43.71 364 VAL C N 1
ATOM 6260 C CA . VAL C 1 179 ? 11.702 40.709 47.934 1.00 43.11 364 VAL C CA 1
ATOM 6261 C C . VAL C 1 179 ? 11.304 41.975 47.181 1.00 43.26 364 VAL C C 1
ATOM 6262 O O . VAL C 1 179 ? 12.136 42.864 46.973 1.00 35.16 364 VAL C O 1
ATOM 6266 N N . ALA C 1 180 ? 10.037 42.062 46.780 1.00 42.60 365 ALA C N 1
ATOM 6267 C CA . ALA C 1 180 ? 9.573 43.188 45.970 1.00 40.64 365 ALA C CA 1
ATOM 6268 C C . ALA C 1 180 ? 8.287 43.802 46.516 1.00 35.39 365 ALA C C 1
ATOM 6269 O O . ALA C 1 180 ? 7.599 43.183 47.321 1.00 33.18 365 ALA C O 1
ATOM 6271 N N . SER C 1 181 ? 7.974 45.016 46.066 1.00 34.55 366 SER C N 1
ATOM 6272 C CA . SER C 1 181 ? 6.751 45.711 46.455 1.00 31.96 366 SER C CA 1
ATOM 6273 C C . SER C 1 181 ? 6.011 46.209 45.227 1.00 31.93 366 SER C C 1
ATOM 6274 O O . SER C 1 181 ? 6.635 46.593 44.244 1.00 38.47 366 SER C O 1
ATOM 6277 N N . VAL C 1 182 ? 4.682 46.200 45.274 1.00 35.85 367 VAL C N 1
ATOM 6278 C CA . VAL C 1 182 ? 3.896 46.866 44.242 1.00 33.34 367 VAL C CA 1
ATOM 6279 C C . VAL C 1 182 ? 3.927 48.356 44.555 1.00 35.45 367 VAL C C 1
ATOM 6280 O O . VAL C 1 182 ? 3.526 48.782 45.640 1.00 28.64 367 VAL C O 1
ATOM 6284 N N . THR C 1 183 ? 4.419 49.140 43.601 1.00 36.61 368 THR C N 1
ATOM 6285 C CA . THR C 1 183 ? 4.621 50.565 43.810 1.00 31.36 368 THR C CA 1
ATOM 6286 C C . THR C 1 183 ? 3.740 51.432 42.929 1.00 32.18 368 THR C C 1
ATOM 6287 O O . THR C 1 183 ? 3.531 52.601 43.230 1.00 43.31 368 THR C O 1
ATOM 6291 N N . ASP C 1 184 ? 3.230 50.870 41.841 1.00 40.26 369 ASP C N 1
ATOM 6292 C CA . ASP C 1 184 ? 2.363 51.633 40.947 1.00 33.19 369 ASP C CA 1
ATOM 6293 C C . ASP C 1 184 ? 1.246 50.761 40.376 1.00 39.56 369 ASP C C 1
ATOM 6294 O O . ASP C 1 184 ? 1.403 49.543 40.210 1.00 36.89 369 ASP C O 1
ATOM 6299 N N . VAL C 1 185 ? 0.113 51.396 40.091 1.00 37.67 370 VAL C N 1
ATOM 6300 C CA . VAL C 1 185 ? -1.037 50.717 39.503 1.00 37.68 370 VAL C CA 1
ATOM 6301 C C . VAL C 1 185 ? -1.678 51.588 38.419 1.00 40.30 370 VAL C C 1
ATOM 6302 O O . VAL C 1 185 ? -2.306 52.604 38.713 1.00 37.75 370 VAL C O 1
ATOM 6306 N N . VAL C 1 186 ? -1.519 51.222 37.164 1.00 43.17 371 VAL C N 1
ATOM 6307 C CA . VAL C 1 186 ? -2.134 51.940 36.064 1.00 39.61 371 VAL C CA 1
ATOM 6308 C C . VAL C 1 186 ? -2.981 51.014 35.223 1.00 37.75 371 VAL C C 1
ATOM 6309 O O . VAL C 1 186 ? -2.497 50.198 34.510 1.00 46.21 371 VAL C O 1
ATOM 6313 N N . ASP C 1 187 ? -4.270 51.169 35.311 1.00 38.81 372 ASP C N 1
ATOM 6314 C CA . ASP C 1 187 ? -5.213 50.351 34.551 1.00 42.89 372 ASP C CA 1
ATOM 6315 C C . ASP C 1 187 ? -5.063 48.880 34.937 1.00 43.92 372 ASP C C 1
ATOM 6316 O O . ASP C 1 187 ? -5.354 48.495 36.063 1.00 46.99 372 ASP C O 1
ATOM 6321 N N . SER C 1 188 ? -4.612 48.069 33.984 1.00 46.72 373 SER C N 1
ATOM 6322 C CA . SER C 1 188 ? -4.557 46.624 34.151 1.00 42.16 373 SER C CA 1
ATOM 6323 C C . SER C 1 188 ? -3.183 46.146 34.610 1.00 42.69 373 SER C C 1
ATOM 6324 O O . SER C 1 188 ? -2.988 44.958 34.859 1.00 46.40 373 SER C O 1
ATOM 6327 N N . ARG C 1 189 ? -2.238 47.076 34.732 1.00 50.47 374 ARG C N 1
ATOM 6328 C CA . ARG C 1 189 ? -0.848 46.740 35.044 1.00 47.64 374 ARG C CA 1
ATOM 6329 C C . ARG C 1 189 ? -0.403 47.320 36.377 1.00 42.80 374 ARG C C 1
ATOM 6330 O O . ARG C 1 189 ? -0.837 48.406 36.769 1.00 35.35 374 ARG C O 1
ATOM 6338 N N . PHE C 1 190 ? 0.474 46.588 37.061 1.00 42.83 375 PHE C N 1
ATOM 6339 C CA . PHE C 1 190 ? 1.131 47.086 38.264 1.00 34.85 375 PHE C CA 1
ATOM 6340 C C . PHE C 1 190 ? 2.638 47.155 38.053 1.00 35.43 375 PHE C C 1
ATOM 6341 O O . PHE C 1 190 ? 3.165 46.581 37.095 1.00 30.69 375 PHE C O 1
ATOM 6349 N N . LEU C 1 191 ? 3.318 47.875 38.940 1.00 31.57 376 LEU C N 1
ATOM 6350 C CA . LEU C 1 191 ? 4.750 48.095 38.821 1.00 29.12 376 LEU C CA 1
ATOM 6351 C C . LEU C 1 191 ? 5.493 47.409 39.952 1.00 34.76 376 LEU C C 1
ATOM 6352 O O . LEU C 1 191 ? 5.301 47.744 41.123 1.00 30.24 376 LEU C O 1
ATOM 6357 N N . VAL C 1 192 ? 6.348 46.457 39.593 1.00 35.85 377 VAL C N 1
ATOM 6358 C CA . VAL C 1 192 ? 7.091 45.689 40.577 1.00 34.60 377 VAL C CA 1
ATOM 6359 C C . VAL C 1 192 ? 8.407 46.365 40.932 1.00 35.94 377 VAL C C 1
ATOM 6360 O O . VAL C 1 192 ? 9.265 46.547 40.075 1.00 35.37 377 VAL C O 1
ATOM 6364 N N . HIS C 1 193 ? 8.554 46.733 42.202 1.00 31.37 378 HIS C N 1
ATOM 6365 C CA . HIS C 1 193 ? 9.748 47.427 42.673 1.00 31.61 378 HIS C CA 1
ATOM 6366 C C . HIS C 1 193 ? 10.617 46.536 43.543 1.00 40.20 378 HIS C C 1
ATOM 6367 O O . HIS C 1 193 ? 10.109 45.774 44.366 1.00 40.22 378 HIS C O 1
ATOM 6374 N N . PHE C 1 194 ? 11.930 46.647 43.369 1.00 40.06 379 PHE C N 1
ATOM 6375 C CA . PHE C 1 194 ? 12.872 45.894 44.190 1.00 35.03 379 PHE C CA 1
ATOM 6376 C C . PHE C 1 194 ? 13.353 46.709 45.389 1.00 37.56 379 PHE C C 1
ATOM 6377 O O . PHE C 1 194 ? 14.112 47.668 45.247 1.00 42.30 379 PHE C O 1
ATOM 6385 N N . ASP C 1 195 ? 12.888 46.306 46.569 1.00 40.93 380 ASP C N 1
ATOM 6386 C CA . ASP C 1 195 ? 13.056 47.073 47.802 1.00 39.62 380 ASP C CA 1
ATOM 6387 C C . ASP C 1 195 ? 14.499 47.489 48.077 1.00 44.05 380 ASP C C 1
ATOM 6388 O O . ASP C 1 195 ? 15.425 46.690 47.925 1.00 48.85 380 ASP C O 1
ATOM 6393 N N . ASN C 1 196 ? 14.662 48.742 48.501 1.00 50.74 381 ASN C N 1
ATOM 6394 C CA . ASN C 1 196 ? 15.965 49.335 48.814 1.00 42.98 381 ASN C CA 1
ATOM 6395 C C . ASN C 1 196 ? 16.835 49.634 47.587 1.00 51.88 381 ASN C C 1
ATOM 6396 O O . ASN C 1 196 ? 17.877 50.281 47.712 1.00 53.01 381 ASN C O 1
ATOM 6401 N N . TRP C 1 197 ? 16.409 49.161 46.413 1.00 49.11 382 TRP C N 1
ATOM 6402 C CA . TRP C 1 197 ? 17.056 49.520 45.151 1.00 40.88 382 TRP C CA 1
ATOM 6403 C C . TRP C 1 197 ? 16.347 50.723 44.554 1.00 39.21 382 TRP C C 1
ATOM 6404 O O . TRP C 1 197 ? 15.221 51.036 44.933 1.00 37.24 382 TRP C O 1
ATOM 6415 N N . ASP C 1 198 ? 17.001 51.404 43.621 1.00 47.49 383 ASP C N 1
ATOM 6416 C CA . ASP C 1 198 ? 16.298 52.402 42.831 1.00 48.19 383 ASP C CA 1
ATOM 6417 C C . ASP C 1 198 ? 15.329 51.658 41.915 1.00 49.26 383 ASP C C 1
ATOM 6418 O O . ASP C 1 198 ? 14.986 50.505 42.185 1.00 52.94 383 ASP C O 1
ATOM 6423 N N . ASP C 1 199 ? 14.887 52.294 40.836 1.00 39.08 384 ASP C N 1
ATOM 6424 C CA . ASP C 1 199 ? 13.868 51.674 39.996 1.00 41.35 384 ASP C CA 1
ATOM 6425 C C . ASP C 1 199 ? 14.364 51.176 38.635 1.00 45.23 384 ASP C C 1
ATOM 6426 O O . ASP C 1 199 ? 13.558 50.907 37.746 1.00 47.47 384 ASP C O 1
ATOM 6431 N N . THR C 1 200 ? 15.677 51.036 38.472 1.00 46.56 385 THR C N 1
ATOM 6432 C CA . THR C 1 200 ? 16.221 50.578 37.199 1.00 41.57 385 THR C CA 1
ATOM 6433 C C . THR C 1 200 ? 15.896 49.100 36.970 1.00 42.70 385 THR C C 1
ATOM 6434 O O . THR C 1 200 ? 15.837 48.632 35.827 1.00 48.94 385 THR C O 1
ATOM 6438 N N . TYR C 1 201 ? 15.671 48.369 38.056 1.00 38.40 386 TYR C N 1
ATOM 6439 C CA . TYR C 1 201 ? 15.302 46.963 37.958 1.00 44.10 386 TYR C CA 1
ATOM 6440 C C . TYR C 1 201 ? 13.783 46.786 38.033 1.00 44.75 386 TYR C C 1
ATOM 6441 O O . TYR C 1 201 ? 13.268 45.678 37.846 1.00 40.35 386 TYR C O 1
ATOM 6450 N N . ASP C 1 202 ? 13.076 47.880 38.320 1.00 42.17 387 ASP C N 1
ATOM 6451 C CA . ASP C 1 202 ? 11.617 47.864 38.397 1.00 33.86 387 ASP C CA 1
ATOM 6452 C C . ASP C 1 202 ? 11.062 47.499 37.033 1.00 39.51 387 ASP C C 1
ATOM 6453 O O . ASP C 1 202 ? 11.692 47.777 36.012 1.00 46.40 387 ASP C O 1
ATOM 6458 N N . TYR C 1 203 ? 9.888 46.876 37.007 1.00 36.45 388 TYR C N 1
ATOM 6459 C CA . TYR C 1 203 ? 9.246 46.564 35.736 1.00 37.18 388 TYR C CA 1
ATOM 6460 C C . TYR C 1 203 ? 7.737 46.424 35.845 1.00 32.32 388 TYR C C 1
ATOM 6461 O O . TYR C 1 203 ? 7.209 45.995 36.870 1.00 35.01 388 TYR C O 1
ATOM 6470 N N . TRP C 1 204 ? 7.055 46.808 34.772 1.00 36.44 389 TRP C N 1
ATOM 6471 C CA . TRP C 1 204 ? 5.603 46.767 34.719 1.00 38.47 389 TRP C CA 1
ATOM 6472 C C . TRP C 1 204 ? 5.140 45.406 34.218 1.00 47.45 389 TRP C C 1
ATOM 6473 O O . TRP C 1 204 ? 5.699 44.864 33.261 1.00 48.35 389 TRP C O 1
ATOM 6484 N N . CYS C 1 205 ? 4.120 44.856 34.870 1.00 44.95 390 CYS C N 1
ATOM 6485 C CA . CYS C 1 205 ? 3.498 43.623 34.401 1.00 47.70 390 CYS C CA 1
ATOM 6486 C C . CYS C 1 205 ? 2.069 43.491 34.911 1.00 37.34 390 CYS C C 1
ATOM 6487 O O . CYS C 1 205 ? 1.523 44.416 35.510 1.00 33.42 390 CYS C O 1
ATOM 6490 N N . ASP C 1 206 ? 1.467 42.341 34.645 1.00 43.57 391 ASP C N 1
ATOM 6491 C CA . ASP C 1 206 ? 0.121 42.049 35.107 1.00 42.66 391 ASP C CA 1
ATOM 6492 C C . ASP C 1 206 ? 0.142 40.703 35.826 1.00 43.72 391 ASP C C 1
ATOM 6493 O O . ASP C 1 206 ? 1.128 39.973 35.744 1.00 42.11 391 ASP C O 1
ATOM 6498 N N . PRO C 1 207 ? -0.940 40.373 36.543 1.00 48.72 392 PRO C N 1
ATOM 6499 C CA . PRO C 1 207 ? -1.026 39.109 37.285 1.00 46.49 392 PRO C CA 1
ATOM 6500 C C . PRO C 1 207 ? -0.395 37.906 36.565 1.00 49.49 392 PRO C C 1
ATOM 6501 O O . PRO C 1 207 ? 0.369 37.154 37.180 1.00 49.79 392 PRO C O 1
ATOM 6505 N N . SER C 1 208 ? -0.702 37.731 35.282 1.00 46.34 393 SER C N 1
ATOM 6506 C CA . SER C 1 208 ? -0.245 36.555 34.548 1.00 44.27 393 SER C CA 1
ATOM 6507 C C . SER C 1 208 ? 1.277 36.500 34.417 1.00 43.08 393 SER C C 1
ATOM 6508 O O . SER C 1 208 ? 1.833 35.454 34.089 1.00 51.56 393 SER C O 1
ATOM 6511 N N . SER C 1 209 ? 1.950 37.615 34.688 1.00 43.57 394 SER C N 1
ATOM 6512 C CA . SER C 1 209 ? 3.391 37.691 34.481 1.00 38.80 394 SER C CA 1
ATOM 6513 C C . SER C 1 209 ? 4.111 36.495 35.074 1.00 41.74 394 SER C C 1
ATOM 6514 O O . SER C 1 209 ? 3.955 36.190 36.257 1.00 51.58 394 SER C O 1
ATOM 6517 N N . PRO C 1 210 ? 4.900 35.806 34.240 1.00 43.18 395 PRO C N 1
ATOM 6518 C CA . PRO C 1 210 ? 5.671 34.619 34.631 1.00 44.92 395 PRO C CA 1
ATOM 6519 C C . PRO C 1 210 ? 6.778 34.911 35.654 1.00 39.97 395 PRO C C 1
ATOM 6520 O O . PRO C 1 210 ? 7.353 33.975 36.218 1.00 42.21 395 PRO C O 1
ATOM 6524 N N . TYR C 1 211 ? 7.063 36.186 35.892 1.00 44.39 396 TYR C N 1
ATOM 6525 C CA . TYR C 1 211 ? 8.214 36.568 36.705 1.00 39.29 396 TYR C CA 1
ATOM 6526 C C . TYR C 1 211 ? 7.873 36.899 38.160 1.00 39.35 396 TYR C C 1
ATOM 6527 O O . TYR C 1 211 ? 8.767 37.127 38.976 1.00 38.77 396 TYR C O 1
ATOM 6536 N N . ILE C 1 212 ? 6.583 36.919 38.480 1.00 43.01 397 ILE C N 1
ATOM 6537 C CA . ILE C 1 212 ? 6.128 37.267 39.824 1.00 39.10 397 ILE C CA 1
ATOM 6538 C C . ILE C 1 212 ? 5.623 36.052 40.611 1.00 49.44 397 ILE C C 1
ATOM 6539 O O . ILE C 1 212 ? 5.007 35.140 40.047 1.00 46.79 397 ILE C O 1
ATOM 6544 N N . HIS C 1 213 ? 5.887 36.054 41.918 1.00 47.31 398 HIS C N 1
ATOM 6545 C CA . HIS C 1 213 ? 5.486 34.965 42.812 1.00 45.24 398 HIS C CA 1
ATOM 6546 C C . HIS C 1 213 ? 5.011 35.502 44.160 1.00 49.28 398 HIS C C 1
ATOM 6547 O O . HIS C 1 213 ? 5.391 36.607 44.559 1.00 53.89 398 HIS C O 1
ATOM 6554 N N . PRO C 1 214 ? 4.172 34.721 44.866 1.00 48.22 399 PRO C N 1
ATOM 6555 C CA . PRO C 1 214 ? 3.612 35.148 46.156 1.00 38.85 399 PRO C CA 1
ATOM 6556 C C . PRO C 1 214 ? 4.593 34.924 47.296 1.00 43.51 399 PRO C C 1
ATOM 6557 O O . PRO C 1 214 ? 5.409 34.003 47.239 1.00 50.17 399 PRO C O 1
ATOM 6561 N N . VAL C 1 215 ? 4.511 35.764 48.321 1.00 45.35 400 VAL C N 1
ATOM 6562 C CA . VAL C 1 215 ? 5.353 35.604 49.499 1.00 39.83 400 VAL C CA 1
ATOM 6563 C C . VAL C 1 215 ? 5.414 34.135 49.912 1.00 49.23 400 VAL C C 1
ATOM 6564 O O . VAL C 1 215 ? 4.393 33.443 49.931 1.00 52.60 400 VAL C O 1
ATOM 6568 N N . GLY C 1 216 ? 6.616 33.661 50.229 1.00 61.06 401 GLY C N 1
ATOM 6569 C CA . GLY C 1 216 ? 6.806 32.295 50.683 1.00 52.59 401 GLY C CA 1
ATOM 6570 C C . GLY C 1 216 ? 6.865 31.289 49.553 1.00 55.15 401 GLY C C 1
ATOM 6571 O O . GLY C 1 216 ? 6.789 30.085 49.794 1.00 59.24 401 GLY C O 1
ATOM 6572 N N . TRP C 1 217 ? 6.996 31.779 48.321 1.00 50.07 402 TRP C N 1
ATOM 6573 C CA . TRP C 1 217 ? 7.115 30.903 47.159 1.00 48.13 402 TRP C CA 1
ATOM 6574 C C . TRP C 1 217 ? 8.532 30.366 47.026 1.00 50.86 402 TRP C C 1
ATOM 6575 O O . TRP C 1 217 ? 8.731 29.218 46.635 1.00 54.16 402 TRP C O 1
ATOM 6586 N N . CYS C 1 218 ? 9.515 31.203 47.348 1.00 55.91 403 CYS C N 1
ATOM 6587 C CA . CYS C 1 218 ? 10.917 30.790 47.322 1.00 57.11 403 CYS C CA 1
ATOM 6588 C C . CYS C 1 218 ? 11.199 29.660 48.311 1.00 61.75 403 CYS C C 1
ATOM 6589 O O . CYS C 1 218 ? 11.764 28.629 47.944 1.00 60.00 403 CYS C O 1
ATOM 6592 N N . GLN C 1 219 ? 10.811 29.867 49.566 1.00 64.98 404 GLN C N 1
ATOM 6593 C CA . GLN C 1 219 ? 10.958 28.854 50.604 1.00 60.19 404 GLN C CA 1
ATOM 6594 C C . GLN C 1 219 ? 10.186 27.586 50.253 1.00 60.36 404 GLN C C 1
ATOM 6595 O O . GLN C 1 219 ? 10.673 26.476 50.454 1.00 67.98 404 GLN C O 1
ATOM 6601 N N . LYS C 1 220 ? 8.974 27.763 49.740 1.00 60.35 405 LYS C N 1
ATOM 6602 C CA . LYS C 1 220 ? 8.140 26.648 49.304 1.00 53.87 405 LYS C CA 1
ATOM 6603 C C . LYS C 1 220 ? 8.815 25.839 48.201 1.00 62.52 405 LYS C C 1
ATOM 6604 O O . LYS C 1 220 ? 8.499 24.667 48.003 1.00 61.57 405 LYS C O 1
ATOM 6610 N N . GLN C 1 221 ? 9.736 26.476 47.482 1.00 68.10 406 GLN C N 1
ATOM 6611 C CA . GLN C 1 221 ? 10.323 25.890 46.278 1.00 57.65 406 GLN C CA 1
ATOM 6612 C C . GLN C 1 221 ? 11.767 25.443 46.458 1.00 56.72 406 GLN C C 1
ATOM 6613 O O . GLN C 1 221 ? 12.307 24.730 45.615 1.00 62.55 406 GLN C O 1
ATOM 6619 N N . GLY C 1 222 ? 12.396 25.874 47.545 1.00 61.24 407 GLY C N 1
ATOM 6620 C CA . GLY C 1 222 ? 13.773 25.501 47.811 1.00 62.24 407 GLY C CA 1
ATOM 6621 C C . GLY C 1 222 ? 14.799 26.501 47.308 1.00 71.71 407 GLY C C 1
ATOM 6622 O O . GLY C 1 222 ? 15.982 26.399 47.636 1.00 74.40 407 GLY C O 1
ATOM 6623 N N . LYS C 1 223 ? 14.356 27.465 46.505 1.00 72.75 408 LYS C N 1
ATOM 6624 C CA . LYS C 1 223 ? 15.251 28.504 46.001 1.00 64.45 408 LYS C CA 1
ATOM 6625 C C . LYS C 1 223 ? 15.482 29.568 47.067 1.00 61.00 408 LYS C C 1
ATOM 6626 O O . LYS C 1 223 ? 14.609 29.817 47.898 1.00 65.81 408 LYS C O 1
ATOM 6632 N N . PRO C 1 224 ? 16.667 30.194 47.052 1.00 58.47 409 PRO C N 1
ATOM 6633 C CA . PRO C 1 224 ? 16.964 31.284 47.989 1.00 54.24 409 PRO C CA 1
ATOM 6634 C C . PRO C 1 224 ? 16.182 32.560 47.649 1.00 57.61 409 PRO C C 1
ATOM 6635 O O . PRO C 1 224 ? 15.851 32.788 46.482 1.00 56.17 409 PRO C O 1
ATOM 6639 N N . LEU C 1 225 ? 15.887 33.375 48.660 1.00 55.42 410 LEU C N 1
ATOM 6640 C CA . LEU C 1 225 ? 15.189 34.645 48.462 1.00 41.59 410 LEU C CA 1
ATOM 6641 C C . LEU C 1 225 ? 16.135 35.799 48.745 1.00 43.83 410 LEU C C 1
ATOM 6642 O O . LEU C 1 225 ? 16.627 35.937 49.868 1.00 57.60 410 LEU C O 1
ATOM 6647 N N . THR C 1 226 ? 16.390 36.628 47.739 1.00 37.24 411 THR C N 1
ATOM 6648 C CA . THR C 1 226 ? 17.284 37.764 47.919 1.00 35.11 411 THR C CA 1
ATOM 6649 C C . THR C 1 226 ? 16.617 38.827 48.787 1.00 40.27 411 THR C C 1
ATOM 6650 O O . THR C 1 226 ? 15.686 39.491 48.340 1.00 40.47 411 THR C O 1
ATOM 6654 N N . PRO C 1 227 ? 17.087 38.982 50.040 1.00 45.45 412 PRO C N 1
ATOM 6655 C CA . PRO C 1 227 ? 16.545 40.019 50.923 1.00 43.51 412 PRO C CA 1
ATOM 6656 C C . PRO C 1 227 ? 16.698 41.404 50.289 1.00 49.39 412 PRO C C 1
ATOM 6657 O O . PRO C 1 227 ? 17.502 41.578 49.369 1.00 48.05 412 PRO C O 1
ATOM 6661 N N . PRO C 1 228 ? 15.924 42.385 50.767 1.00 49.04 413 PRO C N 1
ATOM 6662 C CA . PRO C 1 228 ? 16.071 43.748 50.257 1.00 47.60 413 PRO C CA 1
ATOM 6663 C C . PRO C 1 228 ? 17.526 44.183 50.319 1.00 45.09 413 PRO C C 1
ATOM 6664 O O . PRO C 1 228 ? 18.239 43.770 51.236 1.00 42.24 413 PRO C O 1
ATOM 6668 N N . GLN C 1 229 ? 17.958 44.996 49.358 1.00 42.69 414 GLN C N 1
ATOM 6669 C CA . GLN C 1 229 ? 19.331 45.486 49.347 1.00 43.87 414 GLN C CA 1
ATOM 6670 C C . GLN C 1 229 ? 19.714 46.043 50.710 1.00 52.82 414 GLN C C 1
ATOM 6671 O O . GLN C 1 229 ? 19.036 46.918 51.249 1.00 60.18 414 GLN C O 1
ATOM 6677 N N . ASP C 1 230 ? 20.801 45.524 51.269 1.00 56.96 415 ASP C N 1
ATOM 6678 C CA . ASP C 1 230 ? 21.329 46.029 52.530 1.00 63.34 415 ASP C CA 1
ATOM 6679 C C . ASP C 1 230 ? 20.342 45.901 53.683 1.00 71.77 415 ASP C C 1
ATOM 6680 O O . ASP C 1 230 ? 20.329 46.738 54.590 1.00 78.74 415 ASP C O 1
ATOM 6685 N N . TYR C 1 231 ? 19.513 44.862 53.651 1.00 63.33 416 TYR C N 1
ATOM 6686 C CA . TYR C 1 231 ? 18.635 44.596 54.774 1.00 53.06 416 TYR C CA 1
ATOM 6687 C C . TYR C 1 231 ? 19.480 44.112 55.939 1.00 63.52 416 TYR C C 1
ATOM 6688 O O . TYR C 1 231 ? 20.175 43.103 55.821 1.00 71.18 416 TYR C O 1
ATOM 6697 N N . PRO C 1 232 ? 19.432 44.841 57.065 1.00 64.55 417 PRO C N 1
ATOM 6698 C CA . PRO C 1 232 ? 20.188 44.506 58.276 1.00 55.52 417 PRO C CA 1
ATOM 6699 C C . PRO C 1 232 ? 20.036 43.036 58.645 1.00 67.94 417 PRO C C 1
ATOM 6700 O O . PRO C 1 232 ? 18.931 42.591 58.973 1.00 71.48 417 PRO C O 1
ATOM 6704 N N . ASP C 1 233 ? 21.137 42.295 58.591 1.00 64.09 418 ASP C N 1
ATOM 6705 C CA . ASP C 1 233 ? 21.105 40.866 58.858 1.00 62.01 418 ASP C CA 1
ATOM 6706 C C . ASP C 1 233 ? 20.351 40.168 57.739 1.00 61.71 418 ASP C C 1
ATOM 6707 O O . ASP C 1 233 ? 19.212 39.747 57.927 1.00 65.73 418 ASP C O 1
ATOM 6712 N N . PRO C 1 234 ? 20.981 40.054 56.559 1.00 65.47 419 PRO C N 1
ATOM 6713 C CA . PRO C 1 234 ? 20.337 39.359 55.439 1.00 67.52 419 PRO C CA 1
ATOM 6714 C C . PRO C 1 234 ? 20.133 37.890 55.788 1.00 69.71 419 PRO C C 1
ATOM 6715 O O . PRO C 1 234 ? 19.458 37.157 55.060 1.00 61.58 419 PRO C O 1
ATOM 6719 N N . ASP C 1 235 ? 20.714 37.482 56.914 1.00 69.49 420 ASP C N 1
ATOM 6720 C CA . ASP C 1 235 ? 20.670 36.097 57.368 1.00 70.76 420 ASP C CA 1
ATOM 6721 C C . ASP C 1 235 ? 19.464 35.805 58.265 1.00 72.35 420 ASP C C 1
ATOM 6722 O O . ASP C 1 235 ? 19.130 34.645 58.513 1.00 78.55 420 ASP C O 1
ATOM 6727 N N . ASN C 1 236 ? 18.815 36.858 58.751 1.00 70.21 421 ASN C N 1
ATOM 6728 C CA . ASN C 1 236 ? 17.604 36.700 59.551 1.00 73.63 421 ASN C CA 1
ATOM 6729 C C . ASN C 1 236 ? 16.367 37.285 58.883 1.00 75.44 421 ASN C C 1
ATOM 6730 O O . ASN C 1 236 ? 15.387 37.606 59.560 1.00 82.36 421 ASN C O 1
ATOM 6735 N N . PHE C 1 237 ? 16.404 37.433 57.562 1.00 67.84 422 PHE C N 1
ATOM 6736 C CA . PHE C 1 237 ? 15.247 37.981 56.877 1.00 55.52 422 PHE C CA 1
ATOM 6737 C C . PHE C 1 237 ? 14.040 37.100 57.140 1.00 60.56 422 PHE C C 1
ATOM 6738 O O . PHE C 1 237 ? 14.130 35.871 57.104 1.00 52.07 422 PHE C O 1
ATOM 6746 N N . CYS C 1 238 ? 12.913 37.746 57.410 1.00 65.72 423 CYS C N 1
ATOM 6747 C CA . CYS C 1 238 ? 11.688 37.054 57.775 1.00 55.00 423 CYS C CA 1
ATOM 6748 C C . CYS C 1 238 ? 10.518 37.750 57.089 1.00 50.40 423 CYS C C 1
ATOM 6749 O O . CYS C 1 238 ? 10.269 38.929 57.335 1.00 49.80 423 CYS C O 1
ATOM 6752 N N . TRP C 1 239 ? 9.813 37.032 56.220 1.00 42.43 424 TRP C N 1
ATOM 6753 C CA . TRP C 1 239 ? 8.656 37.609 55.548 1.00 39.35 424 TRP C CA 1
ATOM 6754 C C . TRP C 1 239 ? 7.627 38.077 56.572 1.00 45.36 424 TRP C C 1
ATOM 6755 O O . TRP C 1 239 ? 6.967 39.102 56.383 1.00 45.67 424 TRP C O 1
ATOM 6766 N N . GLU C 1 240 ? 7.496 37.324 57.660 1.00 49.65 425 GLU C N 1
ATOM 6767 C CA . GLU C 1 240 ? 6.537 37.652 58.711 1.00 46.83 425 GLU C CA 1
ATOM 6768 C C . GLU C 1 240 ? 6.943 38.918 59.458 1.00 48.44 425 GLU C C 1
ATOM 6769 O O . GLU C 1 240 ? 6.122 39.809 59.676 1.00 48.29 425 GLU C O 1
ATOM 6775 N N . LYS C 1 241 ? 8.209 38.989 59.857 1.00 48.08 426 LYS C N 1
ATOM 6776 C CA . LYS C 1 241 ? 8.710 40.150 60.579 1.00 49.77 426 LYS C CA 1
ATOM 6777 C C . LYS C 1 241 ? 8.800 41.348 59.650 1.00 47.92 426 LYS C C 1
ATOM 6778 O O . LYS C 1 241 ? 8.463 42.464 60.030 1.00 52.88 426 LYS C O 1
ATOM 6784 N N . TYR C 1 242 ? 9.261 41.105 58.429 1.00 51.44 427 TYR C N 1
ATOM 6785 C CA . TYR C 1 242 ? 9.416 42.166 57.444 1.00 40.02 427 TYR C CA 1
ATOM 6786 C C . TYR C 1 242 ? 8.059 42.763 57.068 1.00 38.08 427 TYR C C 1
ATOM 6787 O O . TYR C 1 242 ? 7.877 43.975 57.123 1.00 42.60 427 TYR C O 1
ATOM 6796 N N . LEU C 1 243 ? 7.108 41.911 56.696 1.00 36.19 428 LEU C N 1
ATOM 6797 C CA . LEU C 1 243 ? 5.759 42.372 56.394 1.00 35.91 428 LEU C CA 1
ATOM 6798 C C . LEU C 1 243 ? 5.213 43.185 57.554 1.00 44.12 428 LEU C C 1
ATOM 6799 O O . LEU C 1 243 ? 4.591 44.230 57.361 1.00 53.23 428 LEU C O 1
ATOM 6804 N N . GLU C 1 244 ? 5.453 42.699 58.764 1.00 45.89 429 GLU C N 1
ATOM 6805 C CA . GLU C 1 244 ? 4.934 43.344 59.963 1.00 45.19 429 GLU C CA 1
ATOM 6806 C C . GLU C 1 244 ? 5.646 44.654 60.286 1.00 49.33 429 GLU C C 1
ATOM 6807 O O . GLU C 1 244 ? 5.014 45.620 60.707 1.00 55.73 429 GLU C O 1
ATOM 6813 N N . GLU C 1 245 ? 6.960 44.690 60.095 1.00 45.66 430 GLU C N 1
ATOM 6814 C CA . GLU C 1 245 ? 7.733 45.883 60.433 1.00 45.51 430 GLU C CA 1
ATOM 6815 C C . GLU C 1 245 ? 7.658 46.958 59.340 1.00 51.08 430 GLU C C 1
ATOM 6816 O O . GLU C 1 245 ? 7.999 48.118 59.579 1.00 50.29 430 GLU C O 1
ATOM 6822 N N . THR C 1 246 ? 7.216 46.571 58.144 1.00 52.87 431 THR C N 1
ATOM 6823 C CA . THR C 1 246 ? 7.035 47.525 57.049 1.00 47.66 431 THR C CA 1
ATOM 6824 C C . THR C 1 246 ? 5.572 47.954 56.947 1.00 50.29 431 THR C C 1
ATOM 6825 O O . THR C 1 246 ? 5.218 48.816 56.139 1.00 47.49 431 THR C O 1
ATOM 6829 N N . GLY C 1 247 ? 4.730 47.344 57.778 1.00 50.01 432 GLY C N 1
ATOM 6830 C CA . GLY C 1 247 ? 3.304 47.629 57.791 1.00 47.15 432 GLY C CA 1
ATOM 6831 C C . GLY C 1 247 ? 2.595 47.156 56.535 1.00 46.27 432 GLY C C 1
ATOM 6832 O O . GLY C 1 247 ? 1.509 47.637 56.199 1.00 39.11 432 GLY C O 1
ATOM 6833 N N . ALA C 1 248 ? 3.198 46.192 55.848 1.00 42.86 433 ALA C N 1
ATOM 6834 C CA . ALA C 1 248 ? 2.709 45.787 54.539 1.00 44.16 433 ALA C CA 1
ATOM 6835 C C . ALA C 1 248 ? 1.929 44.473 54.557 1.00 47.27 433 ALA C C 1
ATOM 6836 O O . ALA C 1 248 ? 2.030 43.685 55.497 1.00 42.54 433 ALA C O 1
ATOM 6838 N N . SER C 1 249 ? 1.146 44.260 53.503 1.00 49.89 434 SER C N 1
ATOM 6839 C CA . SER C 1 249 ? 0.427 43.011 53.291 1.00 45.53 434 SER C CA 1
ATOM 6840 C C . SER C 1 249 ? 0.994 42.313 52.059 1.00 41.89 434 SER C C 1
ATOM 6841 O O . SER C 1 249 ? 1.597 42.954 51.202 1.00 47.16 434 SER C O 1
ATOM 6844 N N . ALA C 1 250 ? 0.799 41.001 51.971 1.00 46.62 435 ALA C N 1
ATOM 6845 C CA . ALA C 1 250 ? 1.317 40.224 50.846 1.00 41.66 435 ALA C CA 1
ATOM 6846 C C . ALA C 1 250 ? 0.232 39.959 49.810 1.00 47.35 435 ALA C C 1
ATOM 6847 O O . ALA C 1 250 ? -0.857 39.500 50.154 1.00 55.07 435 ALA C O 1
ATOM 6849 N N . VAL C 1 251 ? 0.532 40.244 48.544 1.00 47.74 436 VAL C N 1
ATOM 6850 C CA . VAL C 1 251 ? -0.397 39.954 47.455 1.00 47.29 436 VAL C CA 1
ATOM 6851 C C . VAL C 1 251 ? -0.894 38.520 47.594 1.00 48.99 436 VAL C C 1
ATOM 6852 O O . VAL C 1 251 ? -0.086 37.592 47.672 1.00 54.14 436 VAL C O 1
ATOM 6856 N N . PRO C 1 252 ? -2.227 38.335 47.630 1.00 51.97 437 PRO C N 1
ATOM 6857 C CA . PRO C 1 252 ? -2.823 37.015 47.880 1.00 53.75 437 PRO C CA 1
ATOM 6858 C C . PRO C 1 252 ? -2.445 36.013 46.794 1.00 50.97 437 PRO C C 1
ATOM 6859 O O . PRO C 1 252 ? -2.411 36.367 45.618 1.00 57.06 437 PRO C O 1
ATOM 6863 N N . THR C 1 253 ? -2.165 34.777 47.188 1.00 53.93 438 THR C N 1
ATOM 6864 C CA . THR C 1 253 ? -1.692 33.771 46.247 1.00 45.90 438 THR C CA 1
ATOM 6865 C C . THR C 1 253 ? -2.722 33.490 45.157 1.00 48.87 438 THR C C 1
ATOM 6866 O O . THR C 1 253 ? -2.388 32.956 44.095 1.00 52.28 438 THR C O 1
ATOM 6870 N N . TRP C 1 254 ? -3.973 33.859 45.420 1.00 51.07 439 TRP C N 1
ATOM 6871 C CA . TRP C 1 254 ? -5.050 33.639 44.458 1.00 52.82 439 TRP C CA 1
ATOM 6872 C C . TRP C 1 254 ? -5.038 34.695 43.362 1.00 50.46 439 TRP C C 1
ATOM 6873 O O . TRP C 1 254 ? -5.680 34.534 42.325 1.00 55.41 439 TRP C O 1
ATOM 6884 N N . ALA C 1 255 ? -4.304 35.777 43.602 1.00 49.34 440 ALA C N 1
ATOM 6885 C CA . ALA C 1 255 ? -4.215 36.877 42.648 1.00 48.58 440 ALA C CA 1
ATOM 6886 C C . ALA C 1 255 ? -3.346 36.500 41.456 1.00 48.97 440 ALA C C 1
ATOM 6887 O O . ALA C 1 255 ? -3.618 36.890 40.322 1.00 47.94 440 ALA C O 1
ATOM 6889 N N . PHE C 1 256 ? -2.299 35.732 41.729 1.00 49.21 441 PHE C N 1
ATOM 6890 C CA . PHE C 1 256 ? -1.342 35.341 40.707 1.00 41.89 441 PHE C CA 1
ATOM 6891 C C . PHE C 1 256 ? -1.960 34.364 39.718 1.00 49.89 441 PHE C C 1
ATOM 6892 O O . PHE C 1 256 ? -2.509 33.334 40.110 1.00 63.76 441 PHE C O 1
ATOM 6900 N N . LYS C 1 257 ? -1.879 34.701 38.434 1.00 55.40 442 LYS C N 1
ATOM 6901 C CA . LYS C 1 257 ? -2.489 33.892 37.382 1.00 54.73 442 LYS C CA 1
ATOM 6902 C C . LYS C 1 257 ? -1.436 33.280 36.465 1.00 62.88 442 LYS C C 1
ATOM 6903 O O . LYS C 1 257 ? -0.296 33.750 36.404 1.00 68.87 442 LYS C O 1
ATOM 6909 N N . VAL C 1 258 ? -1.831 32.234 35.742 1.00 70.74 443 VAL C N 1
ATOM 6910 C CA . VAL C 1 258 ? -0.906 31.490 34.895 1.00 64.33 443 VAL C CA 1
ATOM 6911 C C . VAL C 1 258 ? -0.897 32.041 33.470 1.00 65.65 443 VAL C C 1
ATOM 6912 O O . VAL C 1 258 ? -1.947 32.204 32.851 1.00 71.23 443 VAL C O 1
ATOM 6916 N N . ARG C 1 259 ? 0.292 32.334 32.954 1.00 60.68 444 ARG C N 1
ATOM 6917 C CA . ARG C 1 259 ? 0.430 32.738 31.558 1.00 54.87 444 ARG C CA 1
ATOM 6918 C C . ARG C 1 259 ? 0.891 31.554 30.708 1.00 61.47 444 ARG C C 1
ATOM 6919 O O . ARG C 1 259 ? 2.012 31.069 30.855 1.00 64.96 444 ARG C O 1
ATOM 6927 N N . PRO C 1 260 ? 0.007 31.075 29.822 1.00 67.61 445 PRO C N 1
ATOM 6928 C CA . PRO C 1 260 ? 0.307 29.954 28.927 1.00 62.04 445 PRO C CA 1
ATOM 6929 C C . PRO C 1 260 ? 1.519 30.278 28.061 1.00 62.26 445 PRO C C 1
ATOM 6930 O O . PRO C 1 260 ? 1.610 31.393 27.538 1.00 66.17 445 PRO C O 1
ATOM 6934 N N . PRO C 1 261 ? 2.448 29.320 27.915 1.00 58.88 446 PRO C N 1
ATOM 6935 C CA . PRO C 1 261 ? 3.605 29.551 27.048 1.00 47.21 446 PRO C CA 1
ATOM 6936 C C . PRO C 1 261 ? 3.131 29.858 25.639 1.00 57.74 446 PRO C C 1
ATOM 6937 O O . PRO C 1 261 ? 2.111 29.315 25.207 1.00 60.28 446 PRO C O 1
ATOM 6941 N N . HIS C 1 262 ? 3.849 30.726 24.936 1.00 62.13 447 HIS C N 1
ATOM 6942 C CA . HIS C 1 262 ? 3.497 31.062 23.561 1.00 52.35 447 HIS C CA 1
ATOM 6943 C C . HIS C 1 262 ? 3.608 29.830 22.671 1.00 52.49 447 HIS C C 1
ATOM 6944 O O . HIS C 1 262 ? 4.136 28.796 23.085 1.00 52.12 447 HIS C O 1
ATOM 6951 N N . SER C 1 263 ? 3.111 29.946 21.446 1.00 54.15 448 SER C N 1
ATOM 6952 C CA . SER C 1 263 ? 3.162 28.838 20.503 1.00 52.32 448 SER C CA 1
ATOM 6953 C C . SER C 1 263 ? 4.153 29.115 19.371 1.00 52.39 448 SER C C 1
ATOM 6954 O O . SER C 1 263 ? 4.071 28.512 18.302 1.00 50.97 448 SER C O 1
ATOM 6957 N N . PHE C 1 264 ? 5.086 30.031 19.610 1.00 52.27 449 PHE C N 1
ATOM 6958 C CA . PHE C 1 264 ? 6.104 30.348 18.614 1.00 54.37 449 PHE C CA 1
ATOM 6959 C C . PHE C 1 264 ? 7.017 29.151 18.385 1.00 52.23 449 PHE C C 1
ATOM 6960 O O . PHE C 1 264 ? 7.511 28.547 19.339 1.00 49.02 449 PHE C O 1
ATOM 6968 N N . LEU C 1 265 ? 7.232 28.813 17.117 1.00 54.66 450 LEU C N 1
ATOM 6969 C CA . LEU C 1 265 ? 8.143 27.734 16.757 1.00 53.78 450 LEU C CA 1
ATOM 6970 C C . LEU C 1 265 ? 9.396 28.313 16.117 1.00 53.11 450 LEU C C 1
ATOM 6971 O O . LEU C 1 265 ? 9.365 29.408 15.553 1.00 55.99 450 LEU C O 1
ATOM 6976 N N . VAL C 1 266 ? 10.496 27.570 16.207 1.00 55.87 451 VAL C N 1
ATOM 6977 C CA . VAL C 1 266 ? 11.779 28.009 15.658 1.00 56.38 451 VAL C CA 1
ATOM 6978 C C . VAL C 1 266 ? 11.719 28.115 14.130 1.00 56.75 451 VAL C C 1
ATOM 6979 O O . VAL C 1 266 ? 10.962 27.391 13.477 1.00 53.43 451 VAL C O 1
ATOM 6983 N N . ASN C 1 267 ? 12.507 29.037 13.580 1.00 57.74 452 ASN C N 1
ATOM 6984 C CA . ASN C 1 267 ? 12.595 29.255 12.136 1.00 42.42 452 ASN C CA 1
ATOM 6985 C C . ASN C 1 267 ? 11.505 30.159 11.579 1.00 44.78 452 ASN C C 1
ATOM 6986 O O . ASN C 1 267 ? 11.655 30.725 10.501 1.00 49.33 452 ASN C O 1
ATOM 6991 N N . MET C 1 268 ? 10.406 30.287 12.315 1.00 52.15 453 MET C N 1
ATOM 6992 C CA . MET C 1 268 ? 9.369 31.244 11.962 1.00 47.86 453 MET C CA 1
ATOM 6993 C C . MET C 1 268 ? 9.977 32.633 11.823 1.00 46.06 453 MET C C 1
ATOM 6994 O O . MET C 1 268 ? 10.920 32.978 12.530 1.00 51.27 453 MET C O 1
ATOM 6999 N N . LYS C 1 269 ? 9.441 33.426 10.904 1.00 50.52 454 LYS C N 1
ATOM 7000 C CA . LYS C 1 269 ? 9.971 34.759 10.655 1.00 47.92 454 LYS C CA 1
ATOM 7001 C C . LYS C 1 269 ? 8.974 35.848 11.051 1.00 53.98 454 LYS C C 1
ATOM 7002 O O . LYS C 1 269 ? 7.760 35.682 10.918 1.00 49.58 454 LYS C O 1
ATOM 7008 N N . LEU C 1 270 ? 9.498 36.957 11.557 1.00 50.65 455 LEU C N 1
ATOM 7009 C CA . LEU C 1 270 ? 8.671 38.084 11.950 1.00 40.43 455 LEU C CA 1
ATOM 7010 C C . LEU C 1 270 ? 9.413 39.381 11.690 1.00 36.82 455 LEU C C 1
ATOM 7011 O O . LEU C 1 270 ? 10.427 39.396 11.004 1.00 38.79 455 LEU C O 1
ATOM 7016 N N . GLU C 1 271 ? 8.887 40.471 12.231 1.00 39.84 456 GLU C N 1
ATOM 7017 C CA . GLU C 1 271 ? 9.573 41.753 12.213 1.00 30.87 456 GLU C CA 1
ATOM 7018 C C . GLU C 1 271 ? 9.781 42.191 13.668 1.00 45.47 456 GLU C C 1
ATOM 7019 O O . GLU C 1 271 ? 8.873 42.085 14.503 1.00 38.97 456 GLU C O 1
ATOM 7025 N N . ALA C 1 272 ? 10.991 42.639 13.985 1.00 43.11 457 ALA C N 1
ATOM 7026 C CA . ALA C 1 272 ? 11.323 42.996 15.361 1.00 36.62 457 ALA C CA 1
ATOM 7027 C C . ALA C 1 272 ? 12.203 44.236 15.410 1.00 36.26 457 ALA C C 1
ATOM 7028 O O . ALA C 1 272 ? 13.177 44.346 14.668 1.00 40.30 457 ALA C O 1
ATOM 7030 N N . VAL C 1 273 ? 11.854 45.169 16.287 1.00 31.13 458 VAL C N 1
ATOM 7031 C CA . VAL C 1 273 ? 12.617 46.401 16.429 1.00 36.91 458 VAL C CA 1
ATOM 7032 C C . VAL C 1 273 ? 14.078 46.096 16.736 1.00 40.64 458 VAL C C 1
ATOM 7033 O O . VAL C 1 273 ? 14.377 45.212 17.539 1.00 46.14 458 VAL C O 1
ATOM 7037 N N . ASP C 1 274 ? 14.983 46.821 16.081 1.00 47.79 459 ASP C N 1
ATOM 7038 C CA . ASP C 1 274 ? 16.418 46.669 16.309 1.00 48.13 459 ASP C CA 1
ATOM 7039 C C . ASP C 1 274 ? 16.786 47.312 17.639 1.00 50.45 459 ASP C C 1
ATOM 7040 O O . ASP C 1 274 ? 16.385 48.441 17.916 1.00 56.54 459 ASP C O 1
ATOM 7045 N N . ARG C 1 275 ? 17.548 46.594 18.460 1.00 48.01 460 ARG C N 1
ATOM 7046 C CA . ARG C 1 275 ? 17.882 47.059 19.803 1.00 45.43 460 ARG C CA 1
ATOM 7047 C C . ARG C 1 275 ? 19.022 48.073 19.814 1.00 53.46 460 ARG C C 1
ATOM 7048 O O . ARG C 1 275 ? 19.023 48.996 20.631 1.00 60.09 460 ARG C O 1
ATOM 7056 N N . ARG C 1 276 ? 19.991 47.892 18.917 1.00 55.54 461 ARG C N 1
ATOM 7057 C CA . ARG C 1 276 ? 21.144 48.786 18.823 1.00 49.80 461 ARG C CA 1
ATOM 7058 C C . ARG C 1 276 ? 20.755 50.073 18.114 1.00 53.31 461 ARG C C 1
ATOM 7059 O O . ARG C 1 276 ? 21.595 50.931 17.846 1.00 51.78 461 ARG C O 1
ATOM 7067 N N . ASN C 1 277 ? 19.469 50.182 17.801 1.00 57.97 462 ASN C N 1
ATOM 7068 C CA . ASN C 1 277 ? 18.914 51.342 17.123 1.00 51.26 462 ASN C CA 1
ATOM 7069 C C . ASN C 1 277 ? 17.402 51.161 17.009 1.00 55.29 462 ASN C C 1
ATOM 7070 O O . ASN C 1 277 ? 16.909 50.604 16.028 1.00 53.79 462 ASN C O 1
ATOM 7075 N N . PRO C 1 278 ? 16.667 51.618 18.030 1.00 38.34 463 PRO C N 1
ATOM 7076 C CA . PRO C 1 278 ? 15.222 51.422 18.176 1.00 32.39 463 PRO C CA 1
ATOM 7077 C C . PRO C 1 278 ? 14.398 51.953 17.003 1.00 42.07 463 PRO C C 1
ATOM 7078 O O . PRO C 1 278 ? 13.242 51.563 16.857 1.00 48.69 463 PRO C O 1
ATOM 7082 N N . ALA C 1 279 ? 14.980 52.825 16.186 1.00 41.91 464 ALA C N 1
ATOM 7083 C CA . ALA C 1 279 ? 14.266 53.422 15.053 1.00 43.83 464 ALA C CA 1
ATOM 7084 C C . ALA C 1 279 ? 13.992 52.438 13.909 1.00 49.37 464 ALA C C 1
ATOM 7085 O O . ALA C 1 279 ? 13.018 52.591 13.171 1.00 50.95 464 ALA C O 1
ATOM 7087 N N . LEU C 1 280 ? 14.860 51.442 13.759 1.00 50.89 465 LEU C N 1
ATOM 7088 C CA . LEU C 1 280 ? 14.735 50.457 12.687 1.00 36.46 465 LEU C CA 1
ATOM 7089 C C . LEU C 1 280 ? 13.899 49.232 13.065 1.00 41.00 465 LEU C C 1
ATOM 7090 O O . LEU C 1 280 ? 13.741 48.901 14.242 1.00 47.02 465 LEU C O 1
ATOM 7095 N N . ILE C 1 281 ? 13.384 48.553 12.049 1.00 36.30 466 ILE C N 1
ATOM 7096 C CA . ILE C 1 281 ? 12.689 47.290 12.233 1.00 32.24 466 ILE C CA 1
ATOM 7097 C C . ILE C 1 281 ? 13.158 46.313 11.154 1.00 37.59 466 ILE C C 1
ATOM 7098 O O . ILE C 1 281 ? 13.218 46.668 9.977 1.00 41.30 466 ILE C O 1
ATOM 7103 N N . ARG C 1 282 ? 13.507 45.092 11.553 1.00 41.68 467 ARG C N 1
ATOM 7104 C CA . ARG C 1 282 ? 14.185 44.162 10.645 1.00 42.82 467 ARG C CA 1
ATOM 7105 C C . ARG C 1 282 ? 13.462 42.843 10.405 1.00 42.99 467 ARG C C 1
ATOM 7106 O O . ARG C 1 282 ? 12.641 42.407 11.216 1.00 39.70 467 ARG C O 1
ATOM 7114 N N . VAL C 1 283 ? 13.789 42.209 9.280 1.00 48.45 468 VAL C N 1
ATOM 7115 C CA . VAL C 1 283 ? 13.427 40.814 9.057 1.00 53.44 468 VAL C CA 1
ATOM 7116 C C . VAL C 1 283 ? 14.148 39.997 10.122 1.00 47.72 468 VAL C C 1
ATOM 7117 O O . VAL C 1 283 ? 15.355 40.147 10.314 1.00 41.52 468 VAL C O 1
ATOM 7121 N N . ALA C 1 284 ? 13.408 39.151 10.829 1.00 51.29 469 ALA C N 1
ATOM 7122 C CA . ALA C 1 284 ? 13.982 38.371 11.922 1.00 46.42 469 ALA C CA 1
ATOM 7123 C C . ALA C 1 284 ? 13.363 36.982 12.009 1.00 50.53 469 ALA C C 1
ATOM 7124 O O . ALA C 1 284 ? 12.252 36.753 11.532 1.00 51.33 469 ALA C O 1
ATOM 7126 N N . SER C 1 285 ? 14.093 36.060 12.625 1.00 45.16 470 SER C N 1
ATOM 7127 C CA . SER C 1 285 ? 13.630 34.692 12.783 1.00 41.98 470 SER C CA 1
ATOM 7128 C C . SER C 1 285 ? 13.627 34.278 14.247 1.00 41.66 470 SER C C 1
ATOM 7129 O O . SER C 1 285 ? 14.386 34.804 15.056 1.00 45.80 470 SER C O 1
ATOM 7132 N N . VAL C 1 286 ? 12.763 33.331 14.585 1.00 41.20 471 VAL C N 1
ATOM 7133 C CA . VAL C 1 286 ? 12.770 32.744 15.913 1.00 44.01 471 VAL C CA 1
ATOM 7134 C C . VAL C 1 286 ? 13.933 31.763 16.028 1.00 45.86 471 VAL C C 1
ATOM 7135 O O . VAL C 1 286 ? 13.845 30.623 15.575 1.00 37.67 471 VAL C O 1
ATOM 7139 N N . GLU C 1 287 ? 15.027 32.228 16.626 1.00 52.88 472 GLU C N 1
ATOM 7140 C CA . GLU C 1 287 ? 16.241 31.429 16.771 1.00 53.00 472 GLU C CA 1
ATOM 7141 C C . GLU C 1 287 ? 16.008 30.268 17.733 1.00 47.28 472 GLU C C 1
ATOM 7142 O O . GLU C 1 287 ? 16.186 29.100 17.378 1.00 50.72 472 GLU C O 1
ATOM 7148 N N . ASP C 1 288 ? 15.604 30.603 18.953 1.00 44.64 473 ASP C N 1
ATOM 7149 C CA . ASP C 1 288 ? 15.337 29.608 19.979 1.00 43.28 473 ASP C CA 1
ATOM 7150 C C . ASP C 1 288 ? 14.077 30.015 20.745 1.00 44.38 473 ASP C C 1
ATOM 7151 O O . ASP C 1 288 ? 13.584 31.131 20.583 1.00 44.02 473 ASP C O 1
ATOM 7156 N N . VAL C 1 289 ? 13.550 29.114 21.569 1.00 45.00 474 VAL C N 1
ATOM 7157 C CA . VAL C 1 289 ? 12.329 29.406 22.321 1.00 48.57 474 VAL C CA 1
ATOM 7158 C C . VAL C 1 289 ? 12.384 28.956 23.785 1.00 51.24 474 VAL C C 1
ATOM 7159 O O . VAL C 1 289 ? 13.165 28.077 24.148 1.00 58.25 474 VAL C O 1
ATOM 7163 N N . GLU C 1 290 ? 11.553 29.579 24.617 1.00 49.72 475 GLU C N 1
ATOM 7164 C CA . GLU C 1 290 ? 11.269 29.080 25.961 1.00 46.66 475 GLU C CA 1
ATOM 7165 C C . GLU C 1 290 ? 9.755 29.001 26.108 1.00 47.12 475 GLU C C 1
ATOM 7166 O O . GLU C 1 290 ? 9.026 28.961 25.114 1.00 44.08 475 GLU C O 1
ATOM 7172 N N . ASP C 1 291 ? 9.278 28.980 27.345 1.00 49.78 476 ASP C N 1
ATOM 7173 C CA . ASP C 1 291 ? 7.848 29.069 27.582 1.00 48.87 476 ASP C CA 1
ATOM 7174 C C . ASP C 1 291 ? 7.365 30.493 27.336 1.00 47.28 476 ASP C C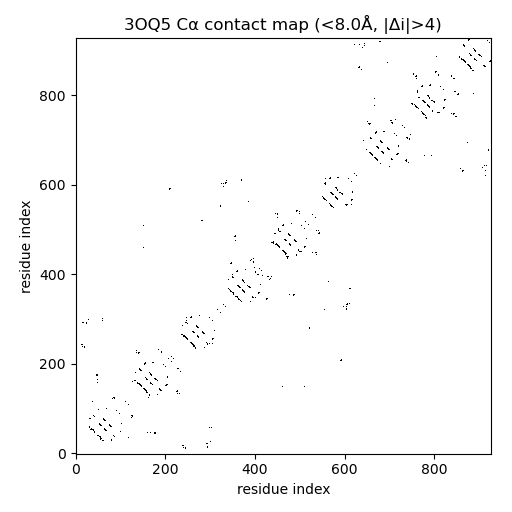 1
ATOM 7175 O O . ASP C 1 291 ? 6.301 30.708 26.762 1.00 44.39 476 ASP C O 1
ATOM 7180 N N . HIS C 1 292 ? 8.165 31.464 27.761 1.00 44.79 477 HIS C N 1
ATOM 7181 C CA . HIS C 1 292 ? 7.733 32.855 27.760 1.00 49.40 477 HIS C CA 1
ATOM 7182 C C . HIS C 1 292 ? 8.697 33.800 27.039 1.00 49.29 477 HIS C C 1
ATOM 7183 O O . HIS C 1 292 ? 8.395 34.978 26.854 1.00 52.89 477 HIS C O 1
ATOM 7190 N N . ARG C 1 293 ? 9.853 33.286 26.635 1.00 47.08 478 ARG C N 1
ATOM 7191 C CA . ARG C 1 293 ? 10.822 34.089 25.890 1.00 42.90 478 ARG C CA 1
ATOM 7192 C C . ARG C 1 293 ? 10.988 33.646 24.424 1.00 48.14 478 ARG C C 1
ATOM 7193 O O . ARG C 1 293 ? 10.464 32.615 23.999 1.00 41.40 478 ARG C O 1
ATOM 7201 N N . ILE C 1 294 ? 11.731 34.441 23.664 1.00 52.58 479 ILE C N 1
ATOM 7202 C CA . ILE C 1 294 ? 11.920 34.219 22.239 1.00 38.88 479 ILE C CA 1
ATOM 7203 C C . ILE C 1 294 ? 13.273 34.769 21.789 1.00 45.49 479 ILE C C 1
ATOM 7204 O O . ILE C 1 294 ? 13.599 35.925 22.055 1.00 50.28 479 ILE C O 1
ATOM 7209 N N . LYS C 1 295 ? 14.060 33.948 21.102 1.00 47.39 480 LYS C N 1
ATOM 7210 C CA . LYS C 1 295 ? 15.307 34.432 20.518 1.00 45.42 480 LYS C CA 1
ATOM 7211 C C . LYS C 1 295 ? 15.081 34.986 19.122 1.00 46.98 480 LYS C C 1
ATOM 7212 O O . LYS C 1 295 ? 14.679 34.259 18.210 1.00 45.31 480 LYS C O 1
ATOM 7218 N N . ILE C 1 296 ? 15.336 36.278 18.962 1.00 46.43 481 ILE C N 1
ATOM 7219 C CA . ILE C 1 296 ? 15.204 36.915 17.662 1.00 45.75 481 ILE C CA 1
ATOM 7220 C C . ILE C 1 296 ? 16.560 36.957 16.971 1.00 48.79 481 ILE C C 1
ATOM 7221 O O . ILE C 1 296 ? 17.529 37.485 17.522 1.00 42.80 481 ILE C O 1
ATOM 7226 N N . HIS C 1 297 ? 16.628 36.373 15.776 1.00 53.10 482 HIS C N 1
ATOM 7227 C CA . HIS C 1 297 ? 17.807 36.490 14.926 1.00 46.43 482 HIS C CA 1
ATOM 7228 C C . HIS C 1 297 ? 17.488 37.387 13.739 1.00 45.46 482 HIS C C 1
ATOM 7229 O O . HIS C 1 297 ? 16.493 37.183 13.047 1.00 52.07 482 HIS C O 1
ATOM 7236 N N . PHE C 1 298 ? 18.328 38.388 13.510 1.00 48.58 483 PHE C N 1
ATOM 7237 C CA . PHE C 1 298 ? 18.168 39.255 12.350 1.00 48.58 483 PHE C CA 1
ATOM 7238 C C . PHE C 1 298 ? 18.806 38.603 11.123 1.00 50.41 483 PHE C C 1
ATOM 7239 O O . PHE C 1 298 ? 20.009 38.348 11.102 1.00 53.88 483 PHE C O 1
ATOM 7247 N N . ASP C 1 299 ? 17.987 38.324 10.111 1.00 47.01 484 ASP C N 1
ATOM 7248 C CA . ASP C 1 299 ? 18.413 37.548 8.948 1.00 40.45 484 ASP C CA 1
ATOM 7249 C C . ASP C 1 299 ? 19.535 38.217 8.164 1.00 45.01 484 ASP C C 1
ATOM 7250 O O . ASP C 1 299 ? 19.493 39.419 7.916 1.00 48.62 484 ASP C O 1
ATOM 7255 N N . GLY C 1 300 ? 20.532 37.428 7.775 1.00 42.79 485 GLY C N 1
ATOM 7256 C CA . GLY C 1 300 ? 21.678 37.950 7.052 1.00 40.68 485 GLY C CA 1
ATOM 7257 C C . GLY C 1 300 ? 22.741 38.533 7.972 1.00 51.97 485 GLY C C 1
ATOM 7258 O O . GLY C 1 300 ? 23.890 38.726 7.567 1.00 56.19 485 GLY C O 1
ATOM 7259 N N . TRP C 1 301 ? 22.353 38.821 9.214 1.00 49.12 486 TRP C N 1
ATOM 7260 C CA . TRP C 1 301 ? 23.258 39.389 10.215 1.00 45.94 486 TRP C CA 1
ATOM 7261 C C . TRP C 1 301 ? 23.871 38.302 11.088 1.00 50.69 486 TRP C C 1
ATOM 7262 O O . TRP C 1 301 ? 23.395 37.161 11.125 1.00 47.40 486 TRP C O 1
ATOM 7273 N N . SER C 1 302 ? 24.942 38.664 11.783 1.00 56.30 487 SER C N 1
ATOM 7274 C CA . SER C 1 302 ? 25.630 37.725 12.659 1.00 58.67 487 SER C CA 1
ATOM 7275 C C . SER C 1 302 ? 24.731 37.282 13.810 1.00 51.74 487 SER C C 1
ATOM 7276 O O . SER C 1 302 ? 23.756 37.951 14.140 1.00 55.94 487 SER C O 1
ATOM 7279 N N . HIS C 1 303 ? 25.064 36.153 14.422 1.00 50.57 488 HIS C N 1
ATOM 7280 C CA . HIS C 1 303 ? 24.255 35.618 15.511 1.00 51.38 488 HIS C CA 1
ATOM 7281 C C . HIS C 1 303 ? 24.616 36.251 16.848 1.00 51.26 488 HIS C C 1
ATOM 7282 O O . HIS C 1 303 ? 23.860 36.153 17.812 1.00 52.20 488 HIS C O 1
ATOM 7289 N N . GLY C 1 304 ? 25.771 36.904 16.906 1.00 53.54 489 GLY C N 1
ATOM 7290 C CA . GLY C 1 304 ? 26.195 37.579 18.119 1.00 54.73 489 GLY C CA 1
ATOM 7291 C C . GLY C 1 304 ? 25.294 38.755 18.440 1.00 55.12 489 GLY C C 1
ATOM 7292 O O . GLY C 1 304 ? 25.467 39.438 19.454 1.00 50.55 489 GLY C O 1
ATOM 7293 N N . TYR C 1 305 ? 24.327 38.989 17.558 1.00 57.75 490 TYR C N 1
ATOM 7294 C CA . TYR C 1 305 ? 23.362 40.068 17.724 1.00 53.08 490 TYR C CA 1
ATOM 7295 C C . TYR C 1 305 ? 22.037 39.529 18.226 1.00 52.26 490 TYR C C 1
ATOM 7296 O O . TYR C 1 305 ? 21.182 40.290 18.680 1.00 60.39 490 TYR C O 1
ATOM 7305 N N . ASP C 1 306 ? 21.864 38.214 18.126 1.00 48.01 491 ASP C N 1
ATOM 7306 C CA . ASP C 1 306 ? 20.643 37.577 18.595 1.00 46.28 491 ASP C CA 1
ATOM 7307 C C . ASP C 1 306 ? 20.371 37.996 20.033 1.00 49.11 491 ASP C C 1
ATOM 7308 O O . ASP C 1 306 ? 21.299 38.195 20.819 1.00 51.91 491 ASP C O 1
ATOM 7313 N N . PHE C 1 307 ? 19.096 38.135 20.373 1.00 44.90 492 PHE C N 1
ATOM 7314 C CA . PHE C 1 307 ? 18.721 38.579 21.708 1.00 42.58 492 PHE C CA 1
ATOM 7315 C C . PHE C 1 307 ? 17.483 37.843 22.191 1.00 48.40 492 PHE C C 1
ATOM 7316 O O . PHE C 1 307 ? 16.625 37.466 21.391 1.00 47.96 492 PHE C O 1
ATOM 7324 N N . TRP C 1 308 ? 17.403 37.625 23.499 1.00 45.51 493 TRP C N 1
ATOM 7325 C CA . TRP C 1 308 ? 16.183 37.118 24.094 1.00 41.64 493 TRP C CA 1
ATOM 7326 C C . TRP C 1 308 ? 15.248 38.293 24.357 1.00 44.10 493 TRP C C 1
ATOM 7327 O O . TRP C 1 308 ? 15.666 39.328 24.874 1.00 47.22 493 TRP C O 1
ATOM 7338 N N . ILE C 1 309 ? 13.987 38.134 23.976 1.00 36.65 494 ILE C N 1
ATOM 7339 C CA . ILE C 1 309 ? 12.966 39.136 24.224 1.00 43.32 494 ILE C CA 1
ATOM 7340 C C . ILE C 1 309 ? 11.724 38.410 24.720 1.00 45.56 494 ILE C C 1
ATOM 7341 O O . ILE C 1 309 ? 11.539 37.234 24.431 1.00 45.20 494 ILE C O 1
ATOM 7346 N N . ASP C 1 310 ? 10.876 39.100 25.474 1.00 47.13 495 ASP C N 1
ATOM 7347 C CA . ASP C 1 310 ? 9.627 38.497 25.928 1.00 42.83 495 ASP C CA 1
ATOM 7348 C C . ASP C 1 310 ? 8.628 38.384 24.787 1.00 40.53 495 ASP C C 1
ATOM 7349 O O . ASP C 1 310 ? 8.427 39.331 24.030 1.00 40.69 495 ASP C O 1
ATOM 7354 N N . ALA C 1 311 ? 8.005 37.218 24.668 1.00 40.92 496 ALA C N 1
ATOM 7355 C CA . ALA C 1 311 ? 7.055 36.966 23.591 1.00 44.02 496 ALA C CA 1
ATOM 7356 C C . ALA C 1 311 ? 5.890 37.957 23.597 1.00 42.96 496 ALA C C 1
ATOM 7357 O O . ALA C 1 311 ? 5.160 38.063 22.611 1.00 45.20 496 ALA C O 1
ATOM 7359 N N . ASP C 1 312 ? 5.713 38.667 24.710 1.00 46.02 497 ASP C N 1
ATOM 7360 C CA . ASP C 1 312 ? 4.634 39.648 24.832 1.00 47.51 497 ASP C CA 1
ATOM 7361 C C . ASP C 1 312 ? 5.163 41.078 24.713 1.00 48.04 497 ASP C C 1
ATOM 7362 O O . ASP C 1 312 ? 4.400 42.041 24.795 1.00 50.13 497 ASP C O 1
ATOM 7367 N N . HIS C 1 313 ? 6.469 41.207 24.505 1.00 43.87 498 HIS C N 1
ATOM 7368 C CA . HIS C 1 313 ? 7.089 42.515 24.356 1.00 40.82 498 HIS C CA 1
ATOM 7369 C C . HIS C 1 313 ? 6.507 43.266 23.165 1.00 35.30 498 HIS C C 1
ATOM 7370 O O . HIS C 1 313 ? 6.343 42.700 22.089 1.00 43.54 498 HIS C O 1
ATOM 7377 N N . PRO C 1 314 ? 6.209 44.557 23.353 1.00 43.31 499 PRO C N 1
ATOM 7378 C CA . PRO C 1 314 ? 5.525 45.359 22.334 1.00 39.85 499 PRO C CA 1
ATOM 7379 C C . PRO C 1 314 ? 6.355 45.597 21.072 1.00 40.85 499 PRO C C 1
ATOM 7380 O O . PRO C 1 314 ? 5.813 46.123 20.098 1.00 43.87 499 PRO C O 1
ATOM 7384 N N . ASP C 1 315 ? 7.631 45.215 21.081 1.00 41.19 500 ASP C N 1
ATOM 7385 C CA . ASP C 1 315 ? 8.515 45.497 19.944 1.00 35.83 500 ASP C CA 1
ATOM 7386 C C . ASP C 1 315 ? 8.750 44.325 18.983 1.00 39.04 500 ASP C C 1
ATOM 7387 O O . ASP C 1 315 ? 9.767 44.291 18.289 1.00 42.23 500 ASP C O 1
ATOM 7392 N N . ILE C 1 316 ? 7.821 43.370 18.944 1.00 45.42 501 ILE C N 1
ATOM 7393 C CA . ILE C 1 316 ? 7.839 42.326 17.914 1.00 40.15 501 ILE C CA 1
ATOM 7394 C C . ILE C 1 316 ? 6.487 42.238 17.220 1.00 37.51 501 ILE C C 1
ATOM 7395 O O . ILE C 1 316 ? 5.439 42.347 17.861 1.00 38.02 501 ILE C O 1
ATOM 7400 N N . HIS C 1 317 ? 6.514 42.046 15.905 1.00 39.74 502 HIS C N 1
ATOM 7401 C CA . HIS C 1 317 ? 5.298 42.099 15.108 1.00 36.56 502 HIS C CA 1
ATOM 7402 C C . HIS C 1 317 ? 5.319 41.028 14.025 1.00 45.27 502 HIS C C 1
ATOM 7403 O O . HIS C 1 317 ? 6.387 40.531 13.664 1.00 44.46 502 HIS C O 1
ATOM 7410 N N . PRO C 1 318 ? 4.134 40.665 13.507 1.00 45.69 503 PRO C N 1
ATOM 7411 C CA . PRO C 1 318 ? 4.006 39.684 12.422 1.00 33.95 503 PRO C CA 1
ATOM 7412 C C . PRO C 1 318 ? 4.529 40.263 11.119 1.00 49.62 503 PRO C C 1
ATOM 7413 O O . PRO C 1 318 ? 4.534 41.486 10.965 1.00 58.11 503 PRO C O 1
ATOM 7417 N N . ALA C 1 319 ? 4.955 39.406 10.194 1.00 48.56 504 ALA C N 1
ATOM 7418 C CA . ALA C 1 319 ? 5.370 39.859 8.870 1.00 35.13 504 ALA C CA 1
ATOM 7419 C C . ALA C 1 319 ? 4.200 40.549 8.188 1.00 35.68 504 ALA C C 1
ATOM 7420 O O . ALA C 1 319 ? 3.115 39.983 8.090 1.00 37.66 504 ALA C O 1
ATOM 7422 N N . GLY C 1 320 ? 4.428 41.774 7.727 1.00 41.40 505 GLY C N 1
ATOM 7423 C CA . GLY C 1 320 ? 3.389 42.561 7.093 1.00 38.32 505 GLY C CA 1
ATOM 7424 C C . GLY C 1 320 ? 2.973 43.741 7.949 1.00 41.68 505 GLY C C 1
ATOM 7425 O O . GLY C 1 320 ? 2.246 44.623 7.499 1.00 45.31 505 GLY C O 1
ATOM 7426 N N . TRP C 1 321 ? 3.436 43.756 9.192 1.00 44.32 506 TRP C N 1
ATOM 7427 C CA . TRP C 1 321 ? 3.137 44.847 10.111 1.00 48.83 506 TRP C CA 1
ATOM 7428 C C . TRP C 1 321 ? 3.727 46.174 9.597 1.00 47.09 506 TRP C C 1
ATOM 7429 O O . TRP C 1 321 ? 3.005 47.165 9.453 1.00 41.05 506 TRP C O 1
ATOM 7440 N N . CYS C 1 322 ? 5.026 46.177 9.297 1.00 43.05 507 CYS C N 1
ATOM 7441 C CA . CYS C 1 322 ? 5.709 47.369 8.786 1.00 32.55 507 CYS C CA 1
ATOM 7442 C C . CYS C 1 322 ? 5.077 47.925 7.522 1.00 41.72 507 CYS C C 1
ATOM 7443 O O . CYS C 1 322 ? 4.965 49.140 7.351 1.00 47.47 507 CYS C O 1
ATOM 7446 N N . SER C 1 323 ? 4.683 47.031 6.625 1.00 53.26 508 SER C N 1
ATOM 7447 C CA . SER C 1 323 ? 4.096 47.440 5.356 1.00 47.21 508 SER C CA 1
ATOM 7448 C C . SER C 1 323 ? 2.707 48.032 5.574 1.00 45.04 508 SER C C 1
ATOM 7449 O O . SER C 1 323 ? 2.351 49.042 4.966 1.00 48.35 508 SER C O 1
ATOM 7452 N N . LYS C 1 324 ? 1.938 47.405 6.462 1.00 52.44 509 LYS C N 1
ATOM 7453 C CA . LYS C 1 324 ? 0.552 47.796 6.720 1.00 40.22 509 LYS C CA 1
ATOM 7454 C C . LYS C 1 324 ? 0.416 49.066 7.548 1.00 37.67 509 LYS C C 1
ATOM 7455 O O . LYS C 1 324 ? -0.658 49.664 7.583 1.00 39.73 509 LYS C O 1
ATOM 7461 N N . THR C 1 325 ? 1.495 49.475 8.211 1.00 41.92 510 THR C N 1
ATOM 7462 C CA . THR C 1 325 ? 1.466 50.685 9.030 1.00 33.90 510 THR C CA 1
ATOM 7463 C C . THR C 1 325 ? 2.266 51.833 8.424 1.00 37.43 510 THR C C 1
ATOM 7464 O O . THR C 1 325 ? 2.150 52.970 8.872 1.00 51.24 510 THR C O 1
ATOM 7468 N N . GLY C 1 326 ? 3.079 51.542 7.415 1.00 28.91 511 GLY C N 1
ATOM 7469 C CA . GLY C 1 326 ? 3.818 52.584 6.728 1.00 32.63 511 GLY C CA 1
ATOM 7470 C C . GLY C 1 326 ? 5.163 52.848 7.366 1.00 43.79 511 GLY C C 1
ATOM 7471 O O . GLY C 1 326 ? 5.710 53.952 7.277 1.00 42.10 511 GLY C O 1
ATOM 7472 N N . HIS C 1 327 ? 5.693 51.822 8.020 1.00 38.04 512 HIS C N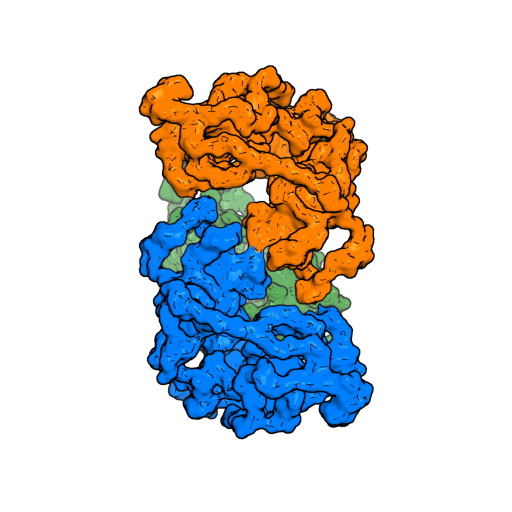 1
ATOM 7473 C CA . HIS C 1 327 ? 7.009 51.888 8.637 1.00 32.08 512 HIS C CA 1
ATOM 7474 C C . HIS C 1 327 ? 7.931 51.091 7.737 1.00 35.36 512 HIS C C 1
ATOM 7475 O O . HIS C 1 327 ? 7.570 50.003 7.280 1.00 44.64 512 HIS C O 1
ATOM 7482 N N . PRO C 1 328 ? 9.114 51.640 7.446 1.00 36.60 513 PRO C N 1
ATOM 7483 C CA . PRO C 1 328 ? 10.094 50.963 6.590 1.00 35.04 513 PRO C CA 1
ATOM 7484 C C . PRO C 1 328 ? 10.608 49.666 7.209 1.00 37.74 513 PRO C C 1
ATOM 7485 O O . PRO C 1 328 ? 10.778 49.582 8.426 1.00 38.92 513 PRO C O 1
ATOM 7489 N N . LEU C 1 329 ? 10.853 48.665 6.372 1.00 36.25 514 LEU C N 1
ATOM 7490 C CA . LEU C 1 329 ? 11.327 47.376 6.855 1.00 45.06 514 LEU C CA 1
ATOM 7491 C C . LEU C 1 329 ? 12.718 47.098 6.315 1.00 43.51 514 LEU C C 1
ATOM 7492 O O . LEU C 1 329 ? 12.967 47.251 5.126 1.00 52.13 514 LEU C O 1
ATOM 7497 N N . GLN C 1 330 ? 13.625 46.691 7.193 1.00 45.64 515 GLN C N 1
ATOM 7498 C CA . GLN C 1 330 ? 14.988 46.379 6.789 1.00 44.99 515 GLN C CA 1
ATOM 7499 C C . GLN C 1 330 ? 15.076 44.949 6.309 1.00 43.81 515 GLN C C 1
ATOM 7500 O O . GLN C 1 330 ? 14.906 44.022 7.097 1.00 44.66 515 GLN C O 1
ATOM 7506 N N . PRO C 1 331 ? 15.340 44.761 5.009 1.00 50.21 516 PRO C N 1
ATOM 7507 C CA . PRO C 1 331 ? 15.534 43.410 4.481 1.00 47.87 516 PRO C CA 1
ATOM 7508 C C . PRO C 1 331 ? 16.747 42.767 5.145 1.00 48.51 516 PRO C C 1
ATOM 7509 O O . PRO C 1 331 ? 17.519 43.460 5.812 1.00 53.04 516 PRO C O 1
ATOM 7513 N N . PRO C 1 332 ? 16.907 41.448 4.986 1.00 46.43 517 PRO C N 1
ATOM 7514 C CA . PRO C 1 332 ? 18.103 40.765 5.488 1.00 46.09 517 PRO C CA 1
ATOM 7515 C C . PRO C 1 332 ? 19.385 41.366 4.905 1.00 44.97 517 PRO C C 1
ATOM 7516 O O . PRO C 1 332 ? 19.364 41.913 3.806 1.00 55.42 517 PRO C O 1
ATOM 7520 N N . LEU C 1 333 ? 20.486 41.260 5.639 1.00 42.04 518 LEU C N 1
ATOM 7521 C CA . LEU C 1 333 ? 21.781 41.749 5.173 1.00 48.29 518 LEU C CA 1
ATOM 7522 C C . LEU C 1 333 ? 22.051 41.317 3.726 1.00 54.56 518 LEU C C 1
ATOM 7523 O O . LEU C 1 333 ? 23.153 40.885 3.374 1.00 52.94 518 LEU C O 1
#

B-factor: mean 43.9, std 10.37, range [15.89, 83.72]

Secondary structure (DSSP, 8-state):
--HHHHHHHHT--BPPGGGS-HHHH---S-----TT-EEEEEETTEEEEEEEEEEEEEETTEEEEEETTS-TTS-EEEETT-SSEE-TTHHHHHT-PEEPSTT---HHHHHHHS---BPPGGG-S-SS-SPPPTT--TT-EEEEE-TTSTT-EEEEEEEEEETTEEEEEETTS-STT-EEE-TT-TTEE-TTHHHHHT---BPSTT-S-TTS--HHHHHHHTT--BPPTTT----PPP---TT-EEEEE-SS-TT-EEEEEEEEE-SSEEEEEETTS-GGG-EEEETT-TTEE-TTHHHHHT---B---/--HHHHHHHHT--BPPGGGS-HHHH---S-----TT-EEEEEETTEEEEEEEEEEEEEETTEEEEEETTS-TTS-EEEETT-SSEE-TTHHHHHT-PEEPSTT---HHHHHHHS---BPPGGG-S-SS-SPPPTT--TT-EEEEE-TTSTT-EEEEEEEEEETTEEEEEETTS-SSS-EEE-TT-TTEE-TTTTTTTT---BPSTT-S-TTS--HHHHHHHTT--BPPTTT----PPP---TT-EEEEE-SS-TT-EEEEEEEEE-SSEEEEEETTS-GGG-EEEETT-TTEE-TTHHHHHT---B---/--HHHHHHHHT--BPPGGGS-HHHH---S-----TT-EEEEEETTEEEEEEEEEEEEEETTEEEEEETTS-TTS-EEEETT-SSEE-TTHHHHTT-PEEPSTT---HHHHHHHS---BPPGGG-S-SS-SPPPTT--TT-EEEEE-TTSTT-EEEEEEEEEETTEEEEEETTS-SSS-EEE-TT-TTEE-TTHHHHHT---BPSTT-S-TTS--HHHHHHHTT--BPPTTT----PPP---TT-EEEEE-SSSTT-EEEEEEEEE-SSEEEEEETTS-GGG-EEEETT-TTEE-TTHHHHHT---B---

CATH classification: 2.30.30.140 (+2 more: 2.30.30.140, 2.30.30.140)

Sequence (927 aa):
WSWESYLEEQKAITAPVSLFQDSQAVTHNKNGFKLGMKLEGIDPQHPSMYFILTVAEVCGYRLRLHFDGYSECHDFWVNANSPDIHPAGWFEKTGHKLQPPKGYFSWSQYLRSTRAQAAPKHLFVSQSHSPPPLGFQVGMKLEAVDRMNPSLVCVASVTDVVDSRFLVHFDNWDDTYDYWCDPSSPYIHPVGWCQKQGKPLTPPQDYPDPDNFCWEKYLEETGASAVPTWAFKVRPPHSFLVNMKLEAVDRRNPALIRVASVEDVEDHRIKIHFDGWSHGYDFWIDADHPDIHPAGWCSKTGHPLQPPLWSWESYLEEQKAITAPVSLFQDSQAVTHNKNGFKLGMKLEGIDPQHPSMYFILTVAEVCGYRLRLHFDGYSECHDFWVNANSPDIHPAGWFEKTGHKLQPPKGYFSWSQYLRSTRAQAAPKHLFVSQSHSPPPLGFQVGMKLEAVDRMNPSLVCVASVTDVVDSRFLVHFDNWDDTYDYWCDPSSPYIHPVGWCQKQGKPLTPPQDYPDPDNFCWEKYLEETGASAVPTWAFKVRPPHSFLVNMKLEAVDRRNPALIRVASVEDVEDHRIKIHFDGWSHGYDFWIDADHPDIHPAGWCSKTGHPLQPPLWSWESYLEEQKAITAPVSLFQDSQAVTHNKNGFKLGMKLEGIDPQHPSMYFILTVAEVCGYRLRLHFDGYSECHDFWVNANSPDIHPAGWFEKTGHKLQPPKGYFSWSQYLRSTRAQAAPKHLFVSQSHSPPPLGFQVGMKLEAVDRMNPSLVCVASVTDVVDSRFLVHFDNWDDTYDYWCDPSSPYIHPVGWCQKQGKPLTPPQDYPDPDNFCWEKYLEETGASAVPTWAFKVRPPHSFLVNMKLEAVDRRNPALIRVASVEDVEDHRIKIHFDGWSHGYDFWIDADHPDIHPAGWCSKTGHPLQPPL

Nearest PDB structures (foldseek):
  2rjc-assembly2_B  TM=1.000E+00  e=1.179E-65  Homo sapiens
  2rjf-assembly1_A  TM=9.948E-01  e=2.328E-64  Homo sapiens
  3p8h-assembly3_C  TM=9.941E-01  e=3.479E-64  Homo sapiens
  2ri3-assembly1_A  TM=9.967E-01  e=1.546E-63  Homo sapiens
  2rhy-assembly1_A  TM=9.969E-01  e=3.654E-63  Homo sapiens

Foldseek 3Di:
DAPCVVCVVVVFAADPLVLADCLQADQPDALPDDFQAWWWFAQLQFLQAIAIWTFHDDFFQKTWIHGAQDDRVSIAMDGLADQGIAWPPLCPVFPGDYDYRPPDDDDVVVCVVSVTHHDPRVSYPWSLPADWQPLADFQAWWWFAQPVHRLATEIWTFHAITHQKTKIGQAPDHRSSIDIDGLQDPGTGWPCVCVVVVHDYQYGVPDPPSPPDDPVVVCVVSVHHIRDRVSRDHDFFGPDDWRHWWWFQQPVHRLAIEIWTFHDGDRFWTWTHGAQDDSVRIDIDGSRDSGIYIPCSCVSRRHDYHYHD/DAPCVVCVVVVFAADPLVLADCLQADQPDALPDDFQAWWWFAQLQFLQAIAIWTFHDDFFQKTWIHGAQDDRVSIAMDGLADQGIAWPPLCPVFPGDYDYRPPDDDDVVVCVVSVTHHDPRVSYPWSLPADWQPLADFQAWWWFAQPVHRLATEIWTFHAITHQKTKTGQAPDHRSSIDIDHLQDPGTGWPCVCVVVVHDYQYGVPDPPSVPDDPVVVCVVSVHHIRDRVSRDHDFFGPDDWRHWWWFQQPVHRLAIEIWTFHDGDRFWTWTHGAQDDCVRIDIDGSRDSGIYIPCSCVSRRHDYHYHD/DAPCVVCVVVVFAADPLVLADCLQADQPDALPDDFQAWWWFAQLQFLQAIAIWTFHDDFFQKTWIHGAQDDRVSIAMDGLADQGIAWPPLCPVFPGDYDYRPPDDDDVVVCVVSVTHHDDRVSYPWSLPADWQPLADFQAWWWFAQPVHRLATEIWTFHAITHQKTKIGQAPDHRSSIDIDHLQDPGTGWPCVCVVVVHDYQYGVPDPPSVPDDPVVVCVVSVHHIRDRVSRDHDFFGPDDWRHWWWFQQPVHRLAIEIWTFHDGDRFWTWTHGAQDDCVRIDIDGSRDSGIYIPCSCVSRRHDYHYHD

Solvent-accessible surface area: 45268 Å² total

GO terms:
  GO:0140128 histone H1 reader activity (F, IDA)
  GO:0140005 histone H4K20me2 reader activity (F, IDA)
  GO:0160267 histone H1K26me1 reader activity (F, IDA)
  GO:0160268 histone H1K26me2 reader activity (F, IDA)
  GO:0005515 protein binding (F, IPI)
  GO:0005654 nucleoplasm (C, TAS)
  GO:0005654 nucleoplasm (C, IDA)
  GO:0016604 nuclear body (C, IDA)
  GO:0005634 nucleus (C, IDA)
  GO:0031507 heterochromatin formation (P, IDA)
  GO:0045892 negative regulation of DNA-templated transcription (P, IMP)
  GO:0000785 chromatin (C, IDA)
  GO:0000793 condensed chromosome (C, IDA)
  GO:0003682 chromatin binding (F, IDA)
  GO:0031491 nucleosome binding (F, IDA)
  GO:0045652 regulation of megakaryocyte differentiation (P, IDA)
  GO:0045892 negative regulation of DNA-templated transcription (P, IDA)
  GO:0140719 constitutive heterochromatin formation (P, IDA)
  GO:0030097 hemopoiesis (P, IEP)
  GO:0006325 chromatin organization (P, IDA)